Protein AF-0000000077855690 (afdb_homodimer)

Structure (mmCIF, N/CA/C/O backbone):
data_AF-0000000077855690-model_v1
#
loop_
_entity.id
_entity.type
_entity.pdbx_description
1 polymer 'Phenylacrylic acid decarboxylase'
#
loop_
_atom_site.group_PDB
_atom_site.id
_atom_site.type_symbol
_atom_site.label_atom_id
_atom_site.label_alt_id
_atom_site.label_comp_id
_atom_site.label_asym_id
_atom_site.label_entity_id
_atom_site.label_seq_id
_atom_site.pdbx_PDB_ins_code
_atom_site.Cartn_x
_atom_site.Cartn_y
_atom_site.Cartn_z
_atom_site.occupancy
_atom_site.B_iso_or_equiv
_atom_site.auth_seq_id
_atom_site.auth_comp_id
_atom_site.auth_asym_id
_atom_site.auth_atom_id
_atom_site.pdbx_PDB_model_num
ATOM 1 N N . MET A 1 1 ? 40.344 -46.781 9.195 1 15.81 1 MET A N 1
ATOM 2 C CA . MET A 1 1 ? 41.031 -46.906 10.484 1 15.81 1 MET A CA 1
ATOM 3 C C . MET A 1 1 ? 41.438 -45.531 10.992 1 15.81 1 MET A C 1
ATOM 5 O O . MET A 1 1 ? 41.344 -44.531 10.273 1 15.81 1 MET A O 1
ATOM 9 N N . ALA A 1 2 ? 42.75 -45.562 11.578 1 16.11 2 ALA A N 1
ATOM 10 C CA . ALA A 1 2 ? 43.531 -45.125 12.734 1 16.11 2 ALA A CA 1
ATOM 11 C C . ALA A 1 2 ? 44.125 -43.75 12.492 1 16.11 2 ALA A C 1
ATOM 13 O O . ALA A 1 2 ? 44.812 -43.188 13.367 1 16.11 2 ALA A O 1
ATOM 14 N N . ALA A 1 3 ? 44.312 -43.188 11.234 1 15.74 3 ALA A N 1
ATOM 15 C CA . ALA A 1 3 ? 45.688 -42.75 11.039 1 15.74 3 ALA A CA 1
ATOM 16 C C . ALA A 1 3 ? 46.031 -41.594 11.984 1 15.74 3 ALA A C 1
ATOM 18 O O . ALA A 1 3 ? 45.188 -40.75 12.273 1 15.74 3 ALA A O 1
ATOM 19 N N . ASN A 1 4 ? 47.281 -41.406 12.438 1 15.03 4 ASN A N 1
ATOM 20 C CA . ASN A 1 4 ? 48.25 -41 13.469 1 15.03 4 ASN A CA 1
ATOM 21 C C . ASN A 1 4 ? 48.438 -39.469 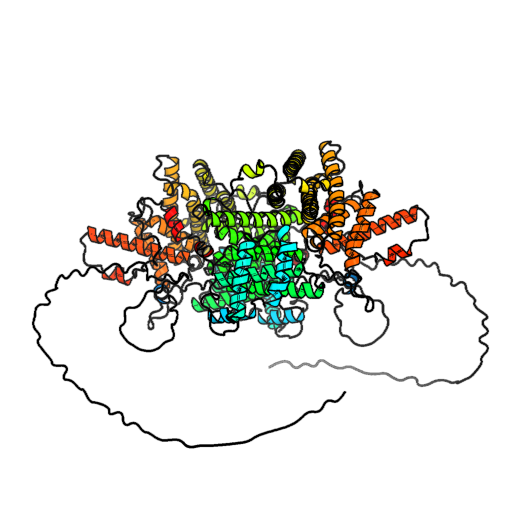13.492 1 15.03 4 ASN A C 1
ATOM 23 O O . ASN A 1 4 ? 48.469 -38.875 14.562 1 15.03 4 ASN A O 1
ATOM 27 N N . ILE A 1 5 ? 49.156 -38.781 12.406 1 15.27 5 ILE A N 1
ATOM 28 C CA . ILE A 1 5 ? 50.469 -38.219 12.656 1 15.27 5 ILE A CA 1
ATOM 29 C C . ILE A 1 5 ? 50.375 -36.969 13.492 1 15.27 5 ILE A C 1
ATOM 31 O O . ILE A 1 5 ? 49.375 -36.25 13.414 1 15.27 5 ILE A O 1
ATOM 35 N N . ASP A 1 6 ? 51.531 -36.219 13.828 1 15.74 6 ASP A N 1
ATOM 36 C CA . ASP A 1 6 ? 52.5 -35.812 14.844 1 15.74 6 ASP A CA 1
ATOM 37 C C . ASP A 1 6 ? 52.406 -34.312 15.133 1 15.74 6 ASP A C 1
ATOM 39 O O . ASP A 1 6 ? 51.875 -33.562 14.32 1 15.74 6 ASP A O 1
ATOM 43 N N . LYS A 1 7 ? 53.5 -33.562 16.031 1 16.14 7 LYS A N 1
ATOM 44 C CA . LYS A 1 7 ? 53.875 -32.906 17.281 1 16.14 7 LYS A CA 1
ATOM 45 C C . LYS A 1 7 ? 54.344 -31.484 17.047 1 16.14 7 LYS A C 1
ATOM 47 O O . LYS A 1 7 ? 54.125 -30.594 17.875 1 16.14 7 LYS A O 1
ATOM 52 N N . GLN A 1 8 ? 55.469 -31.094 16.062 1 14.58 8 GLN A N 1
ATOM 53 C CA . GLN A 1 8 ? 56.719 -30.531 16.516 1 14.58 8 GLN A CA 1
ATOM 54 C C . GLN A 1 8 ? 56.594 -29.031 16.797 1 14.58 8 GLN A C 1
ATOM 56 O O . GLN A 1 8 ? 55.594 -28.406 16.422 1 14.58 8 GLN A O 1
ATOM 61 N N . GLU A 1 9 ? 57.781 -28.016 16.328 1 14.92 9 GLU A N 1
ATOM 62 C CA . GLU A 1 9 ? 58.969 -27.328 16.812 1 14.92 9 GLU A CA 1
ATOM 63 C C . GLU A 1 9 ? 58.719 -25.844 17.016 1 14.92 9 GLU A C 1
ATOM 65 O O . GLU A 1 9 ? 58 -25.219 16.219 1 14.92 9 GLU A O 1
ATOM 70 N N . ILE A 1 10 ? 59.375 -25.078 18.156 1 15.65 10 ILE A N 1
ATOM 71 C CA . ILE A 1 10 ? 59.656 -24.094 19.188 1 15.65 10 ILE A CA 1
ATOM 72 C C . ILE A 1 10 ? 60.344 -22.875 18.578 1 15.65 10 ILE A C 1
ATOM 74 O O . ILE A 1 10 ? 60.062 -21.734 18.953 1 15.65 10 ILE A O 1
ATOM 78 N N . ASP A 1 11 ? 61.562 -23.016 17.906 1 13.97 11 ASP A N 1
ATOM 79 C CA . ASP A 1 11 ? 62.781 -22.391 18.406 1 13.97 11 ASP A CA 1
ATOM 80 C C . ASP A 1 11 ? 62.781 -20.891 18.125 1 13.97 11 ASP A C 1
ATOM 82 O O . ASP A 1 11 ? 63.031 -20.094 19.016 1 13.97 11 ASP A O 1
ATOM 86 N N . ARG A 1 12 ? 63.875 -20.359 17.344 1 14.2 12 ARG A N 1
ATOM 87 C CA . ARG A 1 12 ? 65.125 -19.703 17.641 1 14.2 12 ARG A CA 1
ATOM 88 C C . ARG A 1 12 ? 65 -18.188 17.5 1 14.2 12 ARG A C 1
ATOM 90 O O . ARG A 1 12 ? 64 -17.688 16.969 1 14.2 12 ARG A O 1
ATOM 97 N N . VAL A 1 13 ? 66 -17.438 16.672 1 14.24 13 VAL A N 1
ATOM 98 C CA . VAL A 1 13 ? 67.188 -16.719 16.922 1 14.24 13 VAL A CA 1
ATOM 99 C C . VAL A 1 13 ? 67 -15.211 16.812 1 14.24 13 VAL A C 1
ATOM 101 O O . VAL A 1 13 ? 65.938 -14.773 16.25 1 14.24 13 VAL A O 1
ATOM 104 N N . LEU A 1 14 ? 67.938 -14.328 16.016 1 14.38 14 LEU A N 1
ATOM 105 C CA . LEU A 1 14 ? 69.062 -13.516 16.328 1 14.38 14 LEU A CA 1
ATOM 106 C C . LEU A 1 14 ? 68.75 -12.031 16.219 1 14.38 14 LEU A C 1
ATOM 108 O O . LEU A 1 14 ? 67.688 -11.656 15.703 1 14.38 14 LEU A O 1
ATOM 112 N N . GLN A 1 15 ? 69.562 -11.086 15.406 1 14.38 15 GLN A N 1
ATOM 113 C CA . GLN A 1 15 ? 70.688 -10.188 15.734 1 14.38 15 GLN A CA 1
ATOM 114 C C . GLN A 1 15 ? 70.25 -8.727 15.711 1 14.38 15 GLN A C 1
ATOM 116 O O . GLN A 1 15 ? 69.188 -8.406 15.18 1 14.38 15 GLN A O 1
ATOM 121 N N . SER A 1 16 ? 71.25 -7.684 15.406 1 13.99 16 SER A N 1
ATOM 122 C CA . SER A 1 16 ? 72.062 -6.59 15.969 1 13.99 16 SER A CA 1
ATOM 123 C C . SER A 1 16 ? 71.5 -5.238 15.484 1 13.99 16 SER A C 1
ATOM 125 O O . SER A 1 16 ? 71.562 -4.254 16.234 1 13.99 16 SER A O 1
ATOM 127 N N . ARG A 1 17 ? 71.312 -5.027 14.133 1 14.75 17 ARG A N 1
ATOM 128 C CA . ARG A 1 17 ? 72.188 -3.965 13.656 1 14.75 17 ARG A CA 1
ATOM 129 C C . ARG A 1 17 ? 71.688 -2.607 14.188 1 14.75 17 ARG A C 1
ATOM 131 O O . ARG A 1 17 ? 70.562 -2.432 14.57 1 14.75 17 ARG A O 1
ATOM 138 N N . ARG A 1 18 ? 72.312 -1.497 13.609 1 15.12 18 ARG A N 1
ATOM 139 C CA . ARG A 1 18 ? 73.125 -0.338 13.969 1 15.12 18 ARG A CA 1
ATOM 140 C C . ARG A 1 18 ? 72.25 0.898 14.172 1 15.12 18 ARG A C 1
ATOM 142 O O . ARG A 1 18 ? 71.188 0.987 13.625 1 15.12 18 ARG A O 1
ATOM 149 N N . PRO A 1 19 ? 72.875 2.045 14.773 1 15.62 19 PRO A N 1
ATOM 150 C CA . PRO A 1 19 ? 72.625 3.158 15.703 1 15.62 19 PRO A CA 1
ATOM 151 C C . PRO A 1 19 ? 72.062 4.387 15.016 1 15.62 19 PRO A C 1
ATOM 153 O O . PRO A 1 19 ? 71.188 5.07 15.602 1 15.62 19 PRO A O 1
ATOM 156 N N . VAL A 1 20 ? 72.312 4.641 13.625 1 15.85 20 VAL A N 1
ATOM 157 C CA . VAL A 1 20 ? 72.938 5.926 13.453 1 15.85 20 VAL A CA 1
ATOM 158 C C . VAL A 1 20 ? 71.938 7.059 13.562 1 15.85 20 VAL A C 1
ATOM 160 O O . VAL A 1 20 ? 70.875 6.973 13 1 15.85 20 VAL A O 1
ATOM 163 N N . VAL A 1 21 ? 72.125 8.094 14.477 1 15.84 21 VAL A N 1
ATOM 164 C CA . VAL A 1 21 ? 71.625 9.234 15.227 1 15.84 21 VAL A CA 1
ATOM 165 C C . VAL A 1 21 ? 71.5 10.445 14.312 1 15.84 21 VAL A C 1
ATOM 167 O O . VAL A 1 21 ? 71.938 11.531 14.641 1 15.84 21 VAL A O 1
ATOM 170 N N . ALA A 1 22 ? 71.188 10.211 12.984 1 15.3 22 ALA A N 1
ATOM 171 C CA . ALA A 1 22 ? 71.625 11.359 12.219 1 15.3 22 ALA A CA 1
ATOM 172 C C . ALA A 1 22 ? 71.062 12.656 12.742 1 15.3 22 ALA A C 1
ATOM 174 O O . ALA A 1 22 ? 69.875 12.672 13.172 1 15.3 22 ALA A O 1
ATOM 175 N N . GLU A 1 23 ? 71.812 13.742 12.984 1 15.73 23 GLU A N 1
ATOM 176 C CA . GLU A 1 23 ? 72.062 15.031 13.633 1 15.73 23 GLU A CA 1
ATOM 177 C C . GLU A 1 23 ? 71.25 16.141 12.961 1 15.73 23 GLU A C 1
ATOM 179 O O . GLU A 1 23 ? 71.312 17.297 13.367 1 15.73 23 GLU A O 1
ATOM 184 N N . THR A 1 24 ? 70.25 15.766 12.031 1 15.91 24 THR A N 1
ATOM 185 C CA . THR A 1 24 ? 70.188 16.859 11.062 1 15.91 24 THR A CA 1
ATOM 186 C C . THR A 1 24 ? 69.688 18.141 11.75 1 15.91 24 THR A C 1
ATOM 188 O O . THR A 1 24 ? 68.75 18.141 12.539 1 15.91 24 THR A O 1
ATOM 191 N N . THR A 1 25 ? 70.562 19.109 11.711 1 15.95 25 THR A N 1
ATOM 192 C CA . THR A 1 25 ? 70.875 20.438 12.25 1 15.95 25 THR A CA 1
ATOM 193 C C . THR A 1 25 ? 69.75 21.422 11.93 1 15.95 25 THR A C 1
ATOM 195 O O . THR A 1 25 ? 69.125 21.312 10.875 1 15.95 25 THR A O 1
ATOM 198 N N . PRO A 1 26 ? 69.312 22.234 12.961 1 16.41 26 PRO A N 1
ATOM 199 C CA . PRO A 1 26 ? 68.188 23.109 13.328 1 16.41 26 PRO A CA 1
ATOM 200 C C . PRO A 1 26 ? 68.188 24.422 12.531 1 16.41 26 PRO A C 1
ATOM 202 O O . PRO A 1 26 ? 67.438 25.344 12.867 1 16.41 26 PRO A O 1
ATOM 205 N N . LYS A 1 27 ? 68.688 24.328 11.219 1 15.96 27 LYS A N 1
ATOM 206 C CA . LYS A 1 27 ? 69.188 25.641 10.812 1 15.96 27 LYS A CA 1
ATOM 207 C C . LYS A 1 27 ? 68.125 26.703 11.039 1 15.96 27 LYS A C 1
ATOM 209 O O . LYS A 1 27 ? 66.938 26.453 10.875 1 15.96 27 LYS A O 1
ATOM 214 N N . SER A 1 28 ? 68.5 27.984 11.5 1 15.63 28 SER A N 1
ATOM 215 C CA . SER A 1 28 ? 68.188 29.219 12.227 1 15.63 28 SER A CA 1
ATOM 216 C C . SER A 1 28 ? 67.438 30.188 11.344 1 15.63 28 SER A C 1
ATOM 218 O O . SER A 1 28 ? 67 31.25 11.82 1 15.63 28 SER A O 1
ATOM 220 N N . VAL A 1 29 ? 67.062 29.906 10.023 1 16.48 29 VAL A N 1
ATOM 221 C CA . VAL A 1 29 ? 67.188 31.125 9.219 1 16.48 29 VAL A CA 1
ATOM 222 C C . VAL A 1 29 ? 66.125 32.125 9.602 1 16.48 29 VAL A C 1
ATOM 224 O O . VAL A 1 29 ? 64.938 31.828 9.43 1 16.48 29 VAL A O 1
ATOM 227 N N . PHE A 1 30 ? 66.375 33.062 10.609 1 16.38 30 PHE A N 1
ATOM 228 C CA . PHE A 1 30 ? 65.562 34.094 11.297 1 16.38 30 PHE A CA 1
ATOM 229 C C . PHE A 1 30 ? 65.188 35.188 10.336 1 16.38 30 PHE A C 1
ATOM 231 O O . PHE A 1 30 ? 64.625 36.219 10.758 1 16.38 30 PHE A O 1
ATOM 238 N N . THR A 1 31 ? 65.375 35 8.977 1 16.14 31 THR A N 1
ATOM 239 C CA . THR A 1 31 ? 65.562 36.281 8.336 1 16.14 31 THR A CA 1
ATOM 240 C C . THR A 1 31 ? 64.438 37.25 8.672 1 16.14 31 THR A C 1
ATOM 242 O O . THR A 1 31 ? 63.312 36.844 8.883 1 16.14 31 THR A O 1
ATOM 245 N N . THR A 1 32 ? 64.875 38.531 8.852 1 16.31 32 THR A N 1
ATOM 246 C CA . THR A 1 32 ? 64.625 39.875 9.297 1 16.31 32 THR A CA 1
ATOM 247 C C . THR A 1 32 ? 63.469 40.5 8.5 1 16.31 32 THR A C 1
ATOM 249 O O . THR A 1 32 ? 63.531 40.531 7.266 1 16.31 32 THR A O 1
ATOM 252 N N . LEU A 1 33 ? 62.219 40.469 9.023 1 17 33 LEU A N 1
ATOM 253 C CA . LEU A 1 33 ? 60.875 40.875 8.609 1 17 33 LEU A CA 1
ATOM 254 C C . LEU A 1 33 ? 60.844 42.406 8.406 1 17 33 LEU A C 1
ATOM 256 O O . LEU A 1 33 ? 60.75 43.156 9.375 1 17 33 LEU A O 1
ATOM 260 N N . ASN A 1 34 ? 61.906 42.875 7.602 1 16.09 34 ASN A N 1
ATOM 261 C CA . ASN A 1 34 ? 62.062 44.312 7.582 1 16.09 34 ASN A CA 1
ATOM 262 C C . ASN A 1 34 ? 60.75 45.031 7.371 1 16.09 34 ASN A C 1
ATOM 264 O O . ASN A 1 34 ? 59.812 44.469 6.766 1 16.09 34 ASN A O 1
ATOM 268 N N . ASN A 1 35 ? 60.594 46.281 8.039 1 16.72 35 ASN A N 1
ATOM 269 C CA . ASN A 1 35 ? 59.656 47.25 8.562 1 16.72 35 ASN A CA 1
ATOM 270 C C . ASN A 1 35 ? 59 48.031 7.438 1 16.72 35 ASN A C 1
ATOM 272 O O . ASN A 1 35 ? 58.406 49.094 7.684 1 16.72 35 ASN A O 1
ATOM 276 N N . ARG A 1 36 ? 59.562 47.812 6.184 1 16.97 36 ARG A N 1
ATOM 277 C CA . ARG A 1 36 ? 59.5 49 5.312 1 16.97 36 ARG A CA 1
ATOM 278 C C . ARG A 1 36 ? 58.125 49.656 5.387 1 16.97 36 ARG A C 1
ATOM 280 O O . ARG A 1 36 ? 57.125 49 5.766 1 16.97 36 ARG A O 1
ATOM 287 N N . ASP A 1 37 ? 57.938 50.75 4.461 1 18.52 37 ASP A N 1
ATOM 288 C CA . ASP A 1 37 ? 57.469 52.125 4.258 1 18.52 37 ASP A CA 1
ATOM 289 C C . ASP A 1 37 ? 55.938 52.156 4.098 1 18.52 37 ASP A C 1
ATOM 291 O O . ASP A 1 37 ? 55.344 51.219 3.582 1 18.52 37 ASP A O 1
ATOM 295 N N . LEU A 1 38 ? 55.281 53.125 4.781 1 18.41 38 LEU A N 1
ATOM 296 C CA . LEU A 1 38 ? 54.031 53.625 5.328 1 18.41 38 LEU A CA 1
ATOM 297 C C . LEU A 1 38 ? 53 53.875 4.219 1 18.41 38 LEU A C 1
ATOM 299 O O . LEU A 1 38 ? 51.812 53.75 4.434 1 18.41 38 LEU A O 1
ATOM 303 N N . GLY A 1 39 ? 53.562 54.688 3.254 1 16.83 39 GLY A N 1
ATOM 304 C CA . GLY A 1 39 ? 52.812 55.875 2.803 1 16.83 39 GLY A CA 1
ATOM 305 C C . GLY A 1 39 ? 51.562 55.5 2.016 1 16.83 39 GLY A C 1
ATOM 306 O O . GLY A 1 39 ? 50.5 56.125 2.221 1 16.83 39 GLY A O 1
ATOM 307 N N . GLU A 1 40 ? 51.844 55.062 0.798 1 18.22 40 GLU A N 1
ATOM 308 C CA . GLU A 1 40 ? 51.188 55.531 -0.417 1 18.22 40 GLU A CA 1
ATOM 309 C C . GLU A 1 40 ? 49.75 55.031 -0.469 1 18.22 40 GLU A C 1
ATOM 311 O O . GLU A 1 40 ? 49.406 54.031 0.131 1 18.22 40 GLU A O 1
ATOM 316 N N . GLY A 1 41 ? 48.906 55.938 -1.102 1 18.27 41 GLY A N 1
ATOM 317 C CA . GLY A 1 41 ? 47.469 56.188 -1.262 1 18.27 41 GLY A CA 1
ATOM 318 C C . GLY A 1 41 ? 46.719 55 -1.802 1 18.27 41 GLY A C 1
ATOM 319 O O . GLY A 1 41 ? 47.25 54.219 -2.58 1 18.27 41 GLY A O 1
ATOM 320 N N . LEU A 1 42 ? 46 54.344 -1.008 1 17.88 42 LEU A N 1
ATOM 321 C CA . LEU A 1 42 ? 45.344 53.062 -1.304 1 17.88 42 LEU A CA 1
ATOM 322 C C . LEU A 1 42 ? 44.656 53.125 -2.658 1 17.88 42 LEU A C 1
ATOM 324 O O . LEU A 1 42 ? 43.625 53.75 -2.799 1 17.88 42 LEU A O 1
ATOM 328 N N . ILE A 1 43 ? 45.5 53.625 -3.641 1 18.05 43 ILE A N 1
ATOM 329 C CA . ILE A 1 43 ? 44.844 53.719 -4.938 1 18.05 43 ILE A CA 1
ATOM 330 C C . ILE A 1 43 ? 44 52.469 -5.168 1 18.05 43 ILE A C 1
ATOM 332 O O . ILE A 1 43 ? 44.531 51.344 -5.137 1 18.05 43 ILE A O 1
ATOM 336 N N . ILE A 1 44 ? 42.75 52.625 -4.781 1 20.06 44 ILE A N 1
ATOM 337 C CA . ILE A 1 44 ? 41.719 51.625 -4.961 1 20.06 44 ILE A CA 1
ATOM 338 C C . ILE A 1 44 ? 41.812 51 -6.359 1 20.06 44 ILE A C 1
ATOM 340 O O . ILE A 1 44 ? 41.5 51.656 -7.352 1 20.06 44 ILE A O 1
ATOM 344 N N . GLY A 1 45 ? 43.062 50.75 -6.785 1 17.09 45 GLY A N 1
ATOM 345 C CA . GLY A 1 45 ? 43.25 50.25 -8.141 1 17.09 45 GLY A CA 1
ATOM 346 C C . GLY A 1 45 ? 42.156 49.312 -8.594 1 17.09 45 GLY A C 1
ATOM 347 O O . GLY A 1 45 ? 41.719 48.438 -7.836 1 17.09 45 GLY A O 1
ATOM 348 N N . ARG A 1 46 ? 41.344 49.688 -9.664 1 21.59 46 ARG A N 1
ATOM 349 C CA . ARG A 1 46 ? 40.219 49.344 -10.5 1 21.59 46 ARG A CA 1
ATOM 350 C C . ARG A 1 46 ? 40.344 47.938 -11.062 1 21.59 46 ARG A C 1
ATOM 352 O O . ARG A 1 46 ? 39.625 47.562 -11.992 1 21.59 46 ARG A O 1
ATOM 359 N N . ASP A 1 47 ? 41.5 47.344 -10.961 1 18.91 47 ASP A N 1
ATOM 360 C CA . ASP A 1 47 ? 41.688 46.156 -11.797 1 18.91 47 ASP A CA 1
ATOM 361 C C . ASP A 1 47 ? 40.594 45.125 -11.547 1 18.91 47 ASP A C 1
ATOM 363 O O . ASP A 1 47 ? 40.438 44.625 -10.43 1 18.91 47 ASP A O 1
ATOM 367 N N . SER A 1 48 ? 39.5 45.219 -12.32 1 20.44 48 SER A N 1
ATOM 368 C CA . SER A 1 48 ? 38.25 44.531 -12.562 1 20.44 48 SER A CA 1
ATOM 369 C C . SER A 1 48 ? 38.438 43.031 -12.688 1 20.44 48 SER A C 1
ATOM 371 O O . SER A 1 48 ? 38.656 42.5 -13.789 1 20.44 48 SER A O 1
ATOM 373 N N . GLN A 1 49 ? 39.406 42.469 -12.164 1 19.89 49 GLN A N 1
ATOM 374 C CA . GLN A 1 49 ? 39.625 41.062 -12.484 1 19.89 49 GLN A CA 1
ATOM 375 C C . GLN A 1 49 ? 38.312 40.281 -12.406 1 19.89 49 GLN A C 1
ATOM 377 O O . GLN A 1 49 ? 37.656 40.25 -11.367 1 19.89 49 GLN A O 1
ATOM 382 N N . LEU A 1 50 ? 37.781 40.094 -13.555 1 20.94 50 LEU A N 1
ATOM 383 C CA . LEU A 1 50 ? 36.625 39.344 -14.062 1 20.94 50 LEU A CA 1
ATOM 384 C C . LEU A 1 50 ? 36.594 37.938 -13.445 1 20.94 50 LEU A C 1
ATOM 386 O O . LEU A 1 50 ? 37.562 37.188 -13.547 1 20.94 50 LEU A O 1
ATOM 390 N N . LEU A 1 51 ? 36.125 37.844 -12.297 1 22.17 51 LEU A N 1
ATOM 391 C CA . LEU A 1 51 ? 35.906 36.531 -11.711 1 22.17 51 LEU A CA 1
ATOM 392 C C . LEU A 1 51 ? 35.531 35.5 -12.781 1 22.17 51 LEU A C 1
ATOM 394 O O . LEU A 1 51 ? 34.531 35.656 -13.469 1 22.17 51 LEU A O 1
ATOM 398 N N . THR A 1 52 ? 36.531 35.062 -13.477 1 23.12 52 THR A N 1
ATOM 399 C CA . THR A 1 52 ? 36.375 34 -14.469 1 23.12 52 THR A CA 1
ATOM 400 C C . THR A 1 52 ? 35.406 32.938 -13.961 1 23.12 52 THR A C 1
ATOM 402 O O . THR A 1 52 ? 35.5 32.5 -12.812 1 23.12 52 THR A O 1
ATOM 405 N N . PRO A 1 53 ? 34.25 32.844 -14.594 1 23.58 53 PRO A N 1
ATOM 406 C CA . PRO A 1 53 ? 33.219 31.844 -14.305 1 23.58 53 PRO A CA 1
ATOM 407 C C . PRO A 1 53 ? 33.781 30.438 -14.141 1 23.58 53 PRO A C 1
ATOM 409 O O . PRO A 1 53 ? 34.625 30.016 -14.945 1 23.58 53 PRO A O 1
ATOM 412 N N . ILE A 1 54 ? 34.062 30.016 -13.023 1 26.64 54 ILE A N 1
ATOM 413 C CA . ILE A 1 54 ? 34.594 28.672 -12.805 1 26.64 54 ILE A CA 1
ATOM 414 C C . ILE A 1 54 ? 33.906 27.703 -13.766 1 26.64 54 ILE A C 1
ATOM 416 O O . ILE A 1 54 ? 32.688 27.688 -13.883 1 26.64 54 ILE A O 1
ATOM 420 N N . PRO A 1 55 ? 34.625 27.234 -14.727 1 24.84 55 PRO A N 1
ATOM 421 C CA . PRO A 1 55 ? 34.031 26.297 -15.68 1 24.84 55 PRO A CA 1
ATOM 422 C C . PRO A 1 55 ? 33.188 25.219 -14.992 1 24.84 55 PRO A C 1
ATOM 424 O O . PRO A 1 55 ? 33.438 24.875 -13.836 1 24.84 55 PRO A O 1
ATOM 427 N N . PRO A 1 56 ? 31.891 24.906 -15.492 1 25.56 56 PRO A N 1
ATOM 428 C CA . PRO A 1 56 ? 30.844 23.984 -15.039 1 25.56 56 PRO A CA 1
ATOM 429 C C . PRO A 1 56 ? 31.375 22.609 -14.695 1 25.56 56 PRO A C 1
ATOM 431 O O . PRO A 1 56 ? 30.625 21.734 -14.273 1 25.56 56 PRO A O 1
ATOM 434 N N . GLU A 1 57 ? 32.562 22.297 -15.117 1 26.19 57 GLU A N 1
ATOM 435 C CA . GLU A 1 57 ? 33.094 20.938 -15.047 1 26.19 57 GLU A CA 1
ATOM 436 C C . GLU A 1 57 ? 33.281 20.5 -13.594 1 26.19 57 GLU A C 1
ATOM 438 O O . GLU A 1 57 ? 33.312 19.297 -13.312 1 26.19 57 GLU A O 1
ATOM 443 N N . ASP A 1 58 ? 33.875 21.359 -12.875 1 27.02 58 ASP A N 1
ATOM 444 C CA . ASP A 1 58 ? 34.406 20.828 -11.625 1 27.02 58 ASP A CA 1
ATOM 445 C C . ASP A 1 58 ? 33.312 20.703 -10.562 1 27.02 58 ASP A C 1
ATOM 447 O O . ASP A 1 58 ? 33.594 20.594 -9.367 1 27.02 58 ASP A O 1
ATOM 451 N N . LEU A 1 59 ? 32.281 21.375 -10.812 1 25.97 59 LEU A N 1
ATOM 452 C CA . LEU A 1 59 ? 31.172 21.156 -9.875 1 25.97 59 LEU A CA 1
ATOM 453 C C . LEU A 1 59 ? 30.75 19.703 -9.859 1 25.97 59 LEU A C 1
ATOM 455 O O . LEU A 1 59 ? 30.141 19.203 -10.82 1 25.97 59 LEU A O 1
ATOM 459 N N . HIS A 1 60 ? 31.734 18.984 -9.375 1 24.19 60 HIS A N 1
ATOM 460 C CA . HIS A 1 60 ? 31.297 17.594 -9.297 1 24.19 60 HIS A CA 1
ATOM 461 C C . HIS A 1 60 ? 30.062 17.453 -8.398 1 24.19 60 HIS A C 1
ATOM 463 O O . HIS A 1 60 ? 30.109 17.844 -7.23 1 24.19 60 HIS A O 1
ATOM 469 N N . LEU A 1 61 ? 29.062 17.781 -8.945 1 26.14 61 LEU A N 1
ATOM 470 C CA . LEU A 1 61 ? 27.781 17.406 -8.375 1 26.14 61 LEU A CA 1
ATOM 471 C C . LEU A 1 61 ? 27.797 15.969 -7.879 1 26.14 61 LEU A C 1
ATOM 473 O O . LEU A 1 61 ? 28 15.039 -8.664 1 26.14 61 LEU A O 1
ATOM 477 N N . THR A 1 62 ? 28.594 15.875 -6.812 1 25.62 62 THR A N 1
ATOM 478 C CA . THR A 1 62 ? 28.359 14.477 -6.457 1 25.62 62 THR A CA 1
ATOM 479 C C . THR A 1 62 ? 26.859 14.172 -6.457 1 25.62 62 THR A C 1
ATOM 481 O O . THR A 1 62 ? 26.047 15.07 -6.281 1 25.62 62 THR A O 1
ATOM 484 N N . ASP A 1 63 ? 26.641 13.125 -7.055 1 27.22 63 ASP A N 1
ATOM 485 C CA . ASP A 1 63 ? 25.312 12.633 -7.434 1 27.22 63 ASP A CA 1
ATOM 486 C C . ASP A 1 63 ? 24.312 12.852 -6.305 1 27.22 63 ASP A C 1
ATOM 488 O O . ASP A 1 63 ? 23.094 12.773 -6.527 1 27.22 63 ASP A O 1
ATOM 492 N N . GLY A 1 64 ? 24.875 12.562 -5.039 1 28.45 64 GLY A N 1
ATOM 493 C CA . GLY A 1 64 ? 23.844 12.68 -4.027 1 28.45 64 GLY A CA 1
ATOM 494 C C . GLY A 1 64 ? 23.594 14.117 -3.586 1 28.45 64 GLY A C 1
ATOM 495 O O . GLY A 1 64 ? 24.422 14.992 -3.842 1 28.45 64 GLY A O 1
ATOM 496 N N . GLY A 1 65 ? 22.516 14.648 -3.469 1 27.86 65 GLY A N 1
ATOM 497 C CA . GLY A 1 65 ? 22.016 16 -3.289 1 27.86 65 GLY A CA 1
ATOM 498 C C . GLY A 1 65 ? 22.844 16.812 -2.309 1 27.86 65 GLY A C 1
ATOM 499 O O . GLY A 1 65 ? 22.359 17.828 -1.796 1 27.86 65 GLY A O 1
ATOM 500 N N . VAL A 1 66 ? 23.875 16.234 -1.716 1 27.23 66 VAL A N 1
ATOM 501 C CA . VAL A 1 66 ? 24.578 17.094 -0.767 1 27.23 66 VAL A CA 1
ATOM 502 C C . VAL A 1 66 ? 25.5 18.047 -1.521 1 27.23 66 VAL A C 1
ATOM 504 O O . VAL A 1 66 ? 26.297 17.625 -2.361 1 27.23 66 VAL A O 1
ATOM 507 N N . ILE A 1 67 ? 25.125 19.172 -1.761 1 27.92 67 ILE A N 1
ATOM 508 C CA . ILE A 1 67 ? 25.953 20.234 -2.316 1 27.92 67 ILE A CA 1
ATOM 509 C C . ILE A 1 67 ? 27.125 20.516 -1.372 1 27.92 67 ILE A C 1
ATOM 511 O O . ILE A 1 67 ? 26.906 20.797 -0.189 1 27.92 67 ILE A O 1
ATOM 515 N N . TYR A 1 68 ? 28.406 19.984 -1.693 1 25.8 68 TYR A N 1
ATOM 516 C CA . TYR A 1 68 ? 29.641 20.328 -0.991 1 25.8 68 TYR A CA 1
ATOM 517 C C . TYR A 1 68 ? 30.156 21.703 -1.424 1 25.8 68 TYR A C 1
ATOM 519 O O . TYR A 1 68 ? 30.344 21.938 -2.615 1 25.8 68 TYR A O 1
ATOM 527 N N . LEU A 1 69 ? 29.891 22.766 -0.739 1 26.09 69 LEU A N 1
ATOM 528 C CA . LEU A 1 69 ? 30.547 24.031 -1.045 1 26.09 69 LEU A CA 1
ATOM 529 C C . LEU A 1 69 ? 31.984 24.047 -0.549 1 26.09 69 LEU A C 1
ATOM 531 O O . LEU A 1 69 ? 32.25 23.703 0.606 1 26.09 69 LEU A O 1
ATOM 535 N N . PRO A 1 70 ? 33.094 24.125 -1.424 1 25.45 70 PRO A N 1
ATOM 536 C CA . PRO A 1 70 ? 34.531 24.234 -1.103 1 25.45 70 PRO A CA 1
ATOM 537 C C . PRO A 1 70 ? 34.875 25.484 -0.3 1 25.45 70 PRO A C 1
ATOM 539 O O . PRO A 1 70 ? 34.438 26.578 -0.666 1 25.45 70 PRO A O 1
ATOM 542 N N . SER A 1 71 ? 35.188 25.438 1.079 1 24.52 71 SER A N 1
ATOM 543 C CA . SER A 1 71 ? 35.812 26.516 1.826 1 24.52 71 SER A CA 1
ATOM 544 C C . SER A 1 71 ? 37.188 26.875 1.218 1 24.52 71 SER A C 1
ATOM 546 O O . SER A 1 71 ? 37.938 26 0.822 1 24.52 71 SER A O 1
ATOM 548 N N . GLN A 1 72 ? 37.562 28.047 0.851 1 24.97 72 GLN A N 1
ATOM 549 C CA . GLN A 1 72 ? 38.875 28.625 0.452 1 24.97 72 GLN A CA 1
ATOM 550 C C . GLN A 1 72 ? 39.875 28.531 1.591 1 24.97 72 GLN A C 1
ATOM 552 O O . GLN A 1 72 ? 40.906 29.203 1.558 1 24.97 72 GLN A O 1
ATOM 557 N N . ALA A 1 73 ? 39.875 28.141 2.877 1 23.69 73 ALA A N 1
ATOM 558 C CA . ALA A 1 73 ? 41.094 28.422 3.637 1 23.69 73 ALA A CA 1
ATOM 559 C C . ALA A 1 73 ? 42.312 27.766 2.986 1 23.69 73 ALA A C 1
ATOM 561 O O . ALA A 1 73 ? 42.188 26.75 2.283 1 23.69 73 ALA A O 1
ATOM 562 N N . ASN A 1 74 ? 43.719 28.266 3.133 1 23.28 74 ASN A N 1
ATOM 563 C CA . ASN A 1 74 ? 45.125 28.047 2.822 1 23.28 74 ASN A CA 1
ATOM 564 C C . ASN A 1 74 ? 45.562 26.609 3.137 1 23.28 74 ASN A C 1
ATOM 566 O O . ASN A 1 74 ? 46.281 25.984 2.365 1 23.28 74 ASN A O 1
ATOM 570 N N . HIS A 1 75 ? 45.969 26.281 4.508 1 21.92 75 HIS A N 1
ATOM 571 C CA . HIS A 1 75 ? 47.125 25.438 4.836 1 21.92 75 HIS A CA 1
ATOM 572 C C . HIS A 1 75 ? 46.969 24.047 4.246 1 21.92 75 HIS A C 1
ATOM 574 O O . HIS A 1 75 ? 45.844 23.625 3.92 1 21.92 75 HIS A O 1
ATOM 580 N N . ARG A 1 76 ? 48.062 22.953 4.641 1 24.28 76 ARG A N 1
ATOM 581 C CA . ARG A 1 76 ? 48.906 21.797 4.352 1 24.28 76 ARG A CA 1
ATOM 582 C C . ARG A 1 76 ? 48.094 20.5 4.465 1 24.28 76 ARG A C 1
ATOM 584 O O . ARG A 1 76 ? 48.156 19.656 3.566 1 24.28 76 ARG A O 1
ATOM 591 N N . GLN A 1 77 ? 48.5 19.625 5.66 1 21.02 77 GLN A N 1
ATOM 592 C CA . GLN A 1 77 ? 48.844 18.203 5.668 1 21.02 77 GLN A CA 1
ATOM 593 C C . GLN A 1 77 ? 47.625 17.344 5.324 1 21.02 77 GLN A C 1
ATOM 595 O O . GLN A 1 77 ? 47.688 16.484 4.457 1 21.02 77 GLN A O 1
ATOM 600 N N . THR A 1 78 ? 46.969 16.609 6.441 1 22.14 78 THR A N 1
ATOM 601 C CA . THR A 1 78 ? 46.625 15.195 6.59 1 22.14 78 THR A CA 1
ATOM 602 C C . THR A 1 78 ? 45.344 14.875 5.797 1 22.14 78 THR A C 1
ATOM 604 O O . THR A 1 78 ? 44.562 15.773 5.5 1 22.14 78 THR A O 1
ATOM 607 N N . GLY A 1 79 ? 45 13.492 5.488 1 22.41 79 GLY A N 1
ATOM 608 C CA . GLY A 1 79 ? 44.438 12.523 4.551 1 22.41 79 GLY A CA 1
ATOM 609 C C . GLY A 1 79 ? 42.938 12.617 4.422 1 22.41 79 GLY A C 1
ATOM 610 O O . GLY A 1 79 ? 42.406 12.484 3.324 1 22.41 79 GLY A O 1
ATOM 611 N N . LEU A 1 80 ? 42.219 12.227 5.543 1 22.94 80 LEU A N 1
ATOM 612 C CA . LEU A 1 80 ? 41 11.398 5.527 1 22.94 80 LEU A CA 1
ATOM 613 C C . LEU A 1 80 ? 39.812 12.195 5.031 1 22.94 80 LEU A C 1
ATOM 615 O O . LEU A 1 80 ? 39.5 13.266 5.562 1 22.94 80 LEU A O 1
ATOM 619 N N . GLY A 1 81 ? 39.531 12.141 3.834 1 25.3 81 GLY A N 1
ATOM 620 C CA . GLY A 1 81 ? 38.531 12.75 2.973 1 25.3 81 GLY A CA 1
ATOM 621 C C . GLY A 1 81 ? 37.125 12.734 3.568 1 25.3 81 GLY A C 1
ATOM 622 O O . GLY A 1 81 ? 36.375 11.797 3.35 1 25.3 81 GLY A O 1
ATOM 623 N N . ALA A 1 82 ? 36.938 13.297 4.789 1 23.61 82 ALA A N 1
ATOM 624 C CA . ALA A 1 82 ? 35.719 13.375 5.566 1 23.61 82 ALA A CA 1
ATOM 625 C C . ALA A 1 82 ? 34.625 14.086 4.781 1 23.61 82 ALA A C 1
ATOM 627 O O . ALA A 1 82 ? 34.781 15.227 4.352 1 23.61 82 ALA A O 1
ATOM 628 N N . ARG A 1 83 ? 33.844 13.359 4.078 1 27.81 83 ARG A N 1
ATOM 629 C CA . ARG A 1 83 ? 32.594 13.664 3.391 1 27.81 83 ARG A CA 1
ATOM 630 C C . ARG A 1 83 ? 31.75 14.664 4.184 1 27.81 83 ARG A C 1
ATOM 632 O O . ARG A 1 83 ? 31.328 14.375 5.309 1 27.81 83 ARG A O 1
ATOM 639 N N . THR A 1 84 ? 32.125 15.852 4.086 1 24.45 84 THR A N 1
ATOM 640 C CA . THR A 1 84 ? 31.531 16.969 4.809 1 24.45 84 THR A CA 1
ATOM 641 C C . THR A 1 84 ? 30.031 17.047 4.539 1 24.45 84 THR A C 1
ATOM 643 O O . THR A 1 84 ? 29.609 17.156 3.389 1 24.45 84 THR A O 1
ATOM 646 N N . TYR A 1 85 ? 29.203 16.406 5.297 1 27.5 85 TYR A N 1
ATOM 647 C CA . TYR A 1 85 ? 27.766 16.516 5.566 1 27.5 85 TYR A CA 1
ATOM 648 C C . TYR A 1 85 ? 27.312 17.969 5.477 1 27.5 85 TYR A C 1
ATOM 650 O O . TYR A 1 85 ? 28.031 18.875 5.891 1 27.5 85 TYR A O 1
ATOM 658 N N . ILE A 1 86 ? 26.734 18.438 4.41 1 29.12 86 ILE A N 1
ATOM 659 C CA . ILE A 1 86 ? 26.141 19.766 4.414 1 29.12 86 ILE A CA 1
ATOM 660 C C . ILE A 1 86 ? 25.594 20.078 5.801 1 29.12 86 ILE A C 1
ATOM 662 O O . ILE A 1 86 ? 24.484 19.672 6.145 1 29.12 86 ILE A O 1
ATOM 666 N N . PRO A 1 87 ? 26.281 20.109 6.785 1 32.59 87 PRO A N 1
ATOM 667 C CA . PRO A 1 87 ? 26.094 20.609 8.148 1 32.59 87 PRO A CA 1
ATOM 668 C C . PRO A 1 87 ? 25.625 22.047 8.195 1 32.59 87 PRO A C 1
ATOM 670 O O . PRO A 1 87 ? 24.953 22.469 9.141 1 32.59 87 PRO A O 1
ATOM 673 N N . GLU A 1 88 ? 26.078 22.906 7.305 1 31.91 88 GLU A N 1
ATOM 674 C CA . GLU A 1 88 ? 26.219 24.328 7.57 1 31.91 88 GLU A CA 1
ATOM 675 C C . GLU A 1 88 ? 24.906 25.078 7.352 1 31.91 88 GLU A C 1
ATOM 677 O O . GLU A 1 88 ? 24.547 25.953 8.133 1 31.91 88 GLU A O 1
ATOM 682 N N . VAL A 1 89 ? 24.375 25.094 6.117 1 34.06 89 VAL A N 1
ATOM 683 C CA . VAL A 1 89 ? 23.188 25.922 5.914 1 34.06 89 VAL A CA 1
ATOM 684 C C . VAL A 1 89 ? 22.078 25.484 6.871 1 34.06 89 VAL A C 1
ATOM 686 O O . VAL A 1 89 ? 21.344 26.312 7.406 1 34.06 89 VAL A O 1
ATOM 689 N N . ARG A 1 90 ? 21.875 24.234 7.145 1 39.38 90 ARG A N 1
ATOM 690 C CA . ARG A 1 90 ? 20.953 23.469 7.98 1 39.38 90 ARG A CA 1
ATOM 691 C C . ARG A 1 90 ? 21.125 23.828 9.453 1 39.38 90 ARG A C 1
ATOM 693 O O . ARG A 1 90 ? 20.156 23.875 10.203 1 39.38 90 ARG A O 1
ATOM 700 N N . SER A 1 91 ? 22.328 23.906 9.789 1 37.03 91 SER A N 1
ATOM 701 C CA . SER A 1 91 ? 22.781 24.469 11.062 1 37.03 91 SER A CA 1
ATOM 702 C C . SER A 1 91 ? 22.375 25.922 11.203 1 37.03 91 SER A C 1
ATOM 704 O O . SER A 1 91 ? 22.031 26.375 12.297 1 37.03 91 SER A O 1
ATOM 706 N N . VAL A 1 92 ? 22.484 26.5 10.086 1 35 92 VAL A N 1
ATOM 707 C CA . VAL A 1 92 ? 22.219 27.938 10.188 1 35 92 VAL A CA 1
ATOM 708 C C . VAL A 1 92 ? 20.719 28.156 10.414 1 35 92 VAL A C 1
ATOM 710 O O . VAL A 1 92 ? 20.328 29.062 11.156 1 35 92 VAL A O 1
ATOM 713 N N . LEU A 1 93 ? 19.859 27.281 9.633 1 41.94 93 LEU A N 1
ATOM 714 C CA . LEU A 1 93 ? 18.438 27.469 9.859 1 41.94 93 LEU A CA 1
ATOM 715 C C . LEU A 1 93 ? 17.953 26.656 11.062 1 41.94 93 LEU A C 1
ATOM 717 O O . LEU A 1 93 ? 16.781 26.688 11.414 1 41.94 93 LEU A O 1
ATOM 721 N N . GLY A 1 94 ? 18.969 26.109 11.781 1 39.5 94 GLY A N 1
ATOM 722 C CA . GLY A 1 94 ? 18.625 25.25 12.906 1 39.5 94 GLY A CA 1
ATOM 723 C C . GLY A 1 94 ? 17.703 24.109 12.531 1 39.5 94 GLY A C 1
ATOM 724 O O . GLY A 1 94 ? 17 23.562 13.383 1 39.5 94 GLY A O 1
ATOM 725 N N . LEU A 1 95 ? 17.5 24.078 11.227 1 41.16 95 LEU A N 1
ATOM 726 C CA . LEU A 1 95 ? 16.547 23.062 10.797 1 41.16 95 LEU A CA 1
ATOM 727 C C . LEU A 1 95 ? 17.234 21.688 10.711 1 41.16 95 LEU A C 1
ATOM 729 O O . LEU A 1 95 ? 18.391 21.609 10.328 1 41.16 95 LEU A O 1
ATOM 733 N N . GLN A 1 96 ? 16.891 20.844 11.594 1 42.91 96 GLN A N 1
ATOM 734 C CA . GLN A 1 96 ? 17.391 19.469 11.523 1 42.91 96 GLN A CA 1
ATOM 735 C C . GLN A 1 96 ? 16.75 18.719 10.367 1 42.91 96 GLN A C 1
ATOM 737 O O . GLN A 1 96 ? 15.586 18.953 10.039 1 42.91 96 GLN A O 1
ATOM 742 N N . ASN A 1 97 ? 17.672 18.438 9.383 1 44.06 97 ASN A N 1
ATOM 743 C CA . ASN A 1 97 ? 17.219 17.641 8.242 1 44.06 97 ASN A CA 1
ATOM 744 C C . ASN A 1 97 ? 16.875 16.219 8.648 1 44.06 97 ASN A C 1
ATOM 746 O O . ASN A 1 97 ? 17.547 15.633 9.508 1 44.06 97 ASN A O 1
ATOM 750 N N . THR A 1 98 ? 15.719 15.914 8.477 1 48.19 98 THR A N 1
ATOM 751 C CA . THR A 1 98 ? 15.172 14.57 8.641 1 48.19 98 THR A CA 1
ATOM 752 C C . THR A 1 98 ? 15.984 13.547 7.852 1 48.19 98 THR A C 1
ATOM 754 O O . THR A 1 98 ? 16.312 13.781 6.688 1 48.19 98 THR A O 1
ATOM 757 N N . PHE A 1 99 ? 16.969 13.023 8.539 1 45.97 99 PHE A N 1
ATOM 758 C CA . PHE A 1 99 ? 17.625 11.875 7.945 1 45.97 99 PHE A CA 1
ATOM 759 C C . PHE A 1 99 ? 16.625 10.977 7.238 1 45.97 99 PHE A C 1
ATOM 761 O O . PHE A 1 99 ? 15.594 10.609 7.812 1 45.97 99 PHE A O 1
ATOM 768 N N . ASN A 1 100 ? 16.531 11.055 5.906 1 57.16 100 ASN A N 1
ATOM 769 C CA . ASN A 1 100 ? 15.836 10.203 4.953 1 57.16 100 ASN A CA 1
ATOM 770 C C . ASN A 1 100 ? 16.297 8.75 5.062 1 57.16 100 ASN A C 1
ATOM 772 O O . ASN A 1 100 ? 16.922 8.219 4.145 1 57.16 100 ASN A O 1
ATOM 776 N N . THR A 1 101 ? 16.578 8.336 6.32 1 54.53 101 THR A N 1
ATOM 777 C CA . THR A 1 101 ? 16.875 6.922 6.512 1 54.53 101 THR A CA 1
ATOM 778 C C . THR A 1 101 ? 15.602 6.129 6.785 1 54.53 101 THR A C 1
ATOM 780 O O . THR A 1 101 ? 14.586 6.691 7.211 1 54.53 101 THR A O 1
ATOM 783 N N . TYR A 1 102 ? 15.727 4.957 6.305 1 66.19 102 TYR A N 1
ATOM 784 C CA . TYR A 1 102 ? 14.617 4.055 6.574 1 66.19 102 TYR A CA 1
ATOM 785 C C . TYR A 1 102 ? 14.172 4.152 8.031 1 66.19 102 TYR A C 1
ATOM 787 O O . TYR A 1 102 ? 14.969 3.92 8.945 1 66.19 102 TYR A O 1
ATOM 795 N N . PRO A 1 103 ? 12.961 4.609 8.227 1 59.69 103 PRO A N 1
ATOM 796 C CA . PRO A 1 103 ? 12.508 5.004 9.562 1 59.69 103 PRO A CA 1
ATOM 797 C C . PRO A 1 103 ? 12.57 3.859 10.57 1 59.69 103 PRO A C 1
ATOM 799 O O . PRO A 1 103 ? 12.664 4.098 11.781 1 59.69 103 PRO A O 1
ATOM 802 N N . PHE A 1 104 ? 12.617 2.682 10.094 1 66.25 104 PHE A N 1
ATOM 803 C CA . PHE A 1 104 ? 12.469 1.61 11.07 1 66.25 104 PHE A CA 1
ATOM 804 C C . PHE A 1 104 ? 13.742 0.78 11.164 1 66.25 104 PHE A C 1
ATOM 806 O O . PHE A 1 104 ? 13.688 -0.416 11.461 1 66.25 104 PHE A O 1
ATOM 813 N N . MET A 1 105 ? 14.977 1.477 10.727 1 68.25 105 MET A N 1
ATOM 814 C CA . MET A 1 105 ? 16.234 0.745 10.805 1 68.25 105 MET A CA 1
ATOM 815 C C . MET A 1 105 ? 17.234 1.477 11.695 1 68.25 105 MET A C 1
ATOM 817 O O . MET A 1 105 ? 17.172 2.699 11.836 1 68.25 105 MET A O 1
ATOM 821 N N . ASP A 1 106 ? 18.172 0.762 12.148 1 58.06 106 ASP A N 1
ATOM 822 C CA . ASP A 1 106 ? 19.172 1.27 13.086 1 58.06 106 ASP A CA 1
ATOM 823 C C . ASP A 1 106 ? 20.391 1.809 12.352 1 58.06 106 ASP A C 1
ATOM 825 O O . ASP A 1 106 ? 21.125 2.645 12.883 1 58.06 106 ASP A O 1
ATOM 829 N N . ALA A 1 107 ? 20.688 1.418 11.18 1 59.34 107 ALA A N 1
ATOM 830 C CA . ALA A 1 107 ? 21.891 1.842 10.461 1 59.34 107 ALA A CA 1
ATOM 831 C C . ALA A 1 107 ? 21.891 3.348 10.219 1 59.34 107 ALA A C 1
ATOM 833 O O . ALA A 1 107 ? 21 3.865 9.523 1 59.34 107 ALA A O 1
ATOM 834 N N . ARG A 1 108 ? 22.953 3.896 10.742 1 64.81 108 ARG A N 1
ATOM 835 C CA . ARG A 1 108 ? 22.891 5.355 10.789 1 64.81 108 ARG A CA 1
ATOM 836 C C . ARG A 1 108 ? 23.922 5.977 9.859 1 64.81 108 ARG A C 1
ATOM 838 O O . ARG A 1 108 ? 23.688 7.031 9.273 1 64.81 108 ARG A O 1
ATOM 845 N N . THR A 1 109 ? 25.016 5.105 9.617 1 70.12 109 THR A N 1
ATOM 846 C CA . THR A 1 109 ? 26.078 5.691 8.812 1 70.12 109 THR A CA 1
ATOM 847 C C . THR A 1 109 ? 26.25 4.938 7.496 1 70.12 109 THR A C 1
ATOM 849 O O . THR A 1 109 ? 25.734 3.822 7.352 1 70.12 109 THR A O 1
ATOM 852 N N . ALA A 1 110 ? 26.969 5.488 6.566 1 77.62 110 ALA A N 1
ATOM 853 C CA . ALA A 1 110 ? 27.234 4.863 5.27 1 77.62 110 ALA A CA 1
ATOM 854 C C . ALA A 1 110 ? 28.094 3.607 5.434 1 77.62 110 ALA A C 1
ATOM 856 O O . ALA A 1 110 ? 27.922 2.635 4.695 1 77.62 110 ALA A O 1
ATOM 857 N N . ASP A 1 111 ? 28.984 3.672 6.375 1 81.06 111 ASP A N 1
ATOM 858 C CA . ASP A 1 111 ? 29.828 2.51 6.633 1 81.06 111 ASP A CA 1
ATOM 859 C C . ASP A 1 111 ? 29.016 1.358 7.219 1 81.06 111 ASP A C 1
ATOM 861 O O . ASP A 1 111 ? 29.281 0.192 6.914 1 81.06 111 ASP A O 1
ATOM 865 N N . ASP A 1 112 ? 28.109 1.719 8.055 1 80.75 112 ASP A N 1
ATOM 866 C CA . ASP A 1 112 ? 27.234 0.695 8.609 1 80.75 112 ASP A CA 1
ATOM 867 C C . ASP A 1 112 ? 26.391 0.046 7.508 1 80.75 112 ASP A C 1
ATOM 869 O O . ASP A 1 112 ? 26.172 -1.168 7.52 1 80.75 112 ASP A O 1
ATOM 873 N N . ARG A 1 113 ? 26.047 0.885 6.613 1 84.12 113 ARG A N 1
ATOM 874 C CA . ARG A 1 113 ? 25.25 0.392 5.496 1 84.12 113 ARG A CA 1
ATOM 875 C C . ARG A 1 113 ? 26.047 -0.582 4.637 1 84.12 113 ARG A C 1
ATOM 877 O O . ARG A 1 113 ? 25.516 -1.603 4.191 1 84.12 113 ARG A O 1
ATOM 884 N N . TRP A 1 114 ? 27.281 -0.248 4.426 1 88.88 114 TRP A N 1
ATOM 885 C CA . TRP A 1 114 ? 28.141 -1.112 3.617 1 88.88 114 TRP A CA 1
ATOM 886 C C . TRP A 1 114 ? 28.359 -2.451 4.309 1 88.88 114 TRP A C 1
ATOM 888 O O . TRP A 1 114 ? 28.297 -3.506 3.672 1 88.88 114 TRP A O 1
ATOM 898 N N . LYS A 1 115 ? 28.578 -2.395 5.582 1 86.62 115 LYS A N 1
ATOM 899 C CA . LYS A 1 115 ? 28.797 -3.621 6.34 1 86.62 115 LYS A CA 1
ATOM 900 C C . LYS A 1 115 ? 27.578 -4.535 6.277 1 86.62 115 LYS A C 1
ATOM 902 O O . LYS A 1 115 ? 27.719 -5.754 6.156 1 86.62 115 LYS A O 1
ATOM 907 N N . GLU A 1 116 ? 26.453 -3.906 6.355 1 87.5 116 GLU A N 1
ATOM 908 C CA . GLU A 1 116 ? 25.219 -4.688 6.27 1 87.5 116 GLU A CA 1
ATOM 909 C C . GLU A 1 116 ? 25.016 -5.242 4.863 1 87.5 116 GLU A C 1
ATOM 911 O O . GLU A 1 116 ? 24.531 -6.363 4.695 1 87.5 116 GLU A O 1
ATOM 916 N N . LEU A 1 117 ? 25.391 -4.453 3.859 1 92.25 117 LEU A N 1
ATOM 917 C CA . LEU A 1 117 ? 25.203 -4.871 2.473 1 92.25 117 LEU A CA 1
ATOM 918 C C . LEU A 1 117 ? 26.078 -6.086 2.15 1 92.25 117 LEU A C 1
ATOM 920 O O . LEU A 1 117 ? 25.609 -7.035 1.518 1 92.25 117 LEU A O 1
ATOM 924 N N . VAL A 1 118 ? 27.266 -6.066 2.584 1 92.5 118 VAL A N 1
ATOM 925 C CA . VAL A 1 118 ? 28.219 -7.125 2.264 1 92.5 118 VAL A CA 1
ATOM 926 C C . VAL A 1 118 ? 27.75 -8.445 2.873 1 92.5 118 VAL A C 1
ATOM 928 O O . VAL A 1 118 ? 28.016 -9.516 2.32 1 92.5 118 VAL A O 1
ATOM 931 N N . GLN A 1 119 ? 26.906 -8.391 3.91 1 90.19 119 GLN A N 1
ATOM 932 C CA . GLN A 1 119 ? 26.438 -9.594 4.586 1 90.19 119 GLN A CA 1
ATOM 933 C C . GLN A 1 119 ? 25.281 -10.234 3.832 1 90.19 119 GLN A C 1
ATOM 935 O O . GLN A 1 119 ? 25 -11.422 4.004 1 90.19 119 GLN A O 1
ATOM 940 N N . ILE A 1 120 ? 24.703 -9.453 2.977 1 93.62 120 ILE A N 1
ATOM 941 C CA . ILE A 1 120 ? 23.469 -9.984 2.412 1 93.62 120 ILE A CA 1
ATOM 942 C C . ILE A 1 120 ? 23.641 -10.211 0.912 1 93.62 120 ILE A C 1
ATOM 944 O O . ILE A 1 120 ? 22.766 -10.797 0.26 1 93.62 120 ILE A O 1
ATOM 948 N N . VAL A 1 121 ? 24.734 -9.844 0.277 1 95.5 121 VAL A N 1
ATOM 949 C CA . VAL A 1 121 ? 24.906 -9.953 -1.167 1 95.5 121 VAL A CA 1
ATOM 950 C C . VAL A 1 121 ? 24.859 -11.422 -1.585 1 95.5 121 VAL A C 1
ATOM 952 O O . VAL A 1 121 ? 25.281 -12.297 -0.833 1 95.5 121 VAL A O 1
ATOM 955 N N . PRO A 1 122 ? 24.312 -11.648 -2.729 1 96.12 122 PRO A N 1
ATOM 956 C CA . PRO A 1 122 ? 24.219 -13.047 -3.162 1 96.12 122 PRO A CA 1
ATOM 957 C C . PRO A 1 122 ? 25.578 -13.641 -3.498 1 96.12 122 PRO A C 1
ATOM 959 O O . PRO A 1 122 ? 26.438 -12.961 -4.066 1 96.12 122 PRO A O 1
ATOM 962 N N . GLN A 1 123 ? 25.688 -14.883 -3.236 1 94.31 123 GLN A N 1
ATOM 963 C CA . GLN A 1 123 ? 26.891 -15.633 -3.57 1 94.31 123 GLN A CA 1
ATOM 964 C C . GLN A 1 123 ? 26.891 -16.047 -5.039 1 94.31 123 GLN A C 1
ATOM 966 O O . GLN A 1 123 ? 25.828 -16.156 -5.656 1 94.31 123 GLN A O 1
ATOM 971 N N . ARG A 1 124 ? 28.094 -16.344 -5.527 1 94.12 124 ARG A N 1
ATOM 972 C CA . ARG A 1 124 ? 28.25 -16.734 -6.922 1 94.12 124 ARG A CA 1
ATOM 973 C C . ARG A 1 124 ? 27.453 -18 -7.223 1 94.12 124 ARG A C 1
ATOM 975 O O . ARG A 1 124 ? 26.797 -18.094 -8.258 1 94.12 124 ARG A O 1
ATOM 982 N N . THR A 1 125 ? 27.438 -18.922 -6.375 1 94.44 125 THR A N 1
ATOM 983 C CA . THR A 1 125 ? 26.75 -20.188 -6.57 1 94.44 125 THR A CA 1
ATOM 984 C C . THR A 1 125 ? 25.234 -19.969 -6.629 1 94.44 125 THR A C 1
ATOM 986 O O . THR A 1 125 ? 24.531 -20.625 -7.406 1 94.44 125 THR A O 1
ATOM 989 N N . GLU A 1 126 ? 24.734 -19.094 -5.805 1 95.94 126 GLU A N 1
ATOM 990 C CA . GLU A 1 126 ? 23.312 -18.781 -5.82 1 95.94 126 GLU A CA 1
ATOM 991 C C . GLU A 1 126 ? 22.891 -18.172 -7.156 1 95.94 126 GLU A C 1
ATOM 993 O O . GLU A 1 126 ? 21.859 -18.547 -7.715 1 95.94 126 GLU A O 1
ATOM 998 N N . VAL A 1 127 ? 23.75 -17.25 -7.66 1 96.69 127 VAL A N 1
ATOM 999 C CA . VAL A 1 127 ? 23.438 -16.547 -8.898 1 96.69 127 VAL A CA 1
ATOM 1000 C C . VAL A 1 127 ? 23.406 -17.531 -10.062 1 96.69 127 VAL A C 1
ATOM 1002 O O . VAL A 1 127 ? 22.469 -17.531 -10.859 1 96.69 127 VAL A O 1
ATOM 1005 N N . LEU A 1 128 ? 24.344 -18.438 -10.141 1 94.06 128 LEU A N 1
ATOM 1006 C CA . LEU A 1 128 ? 24.484 -19.359 -11.258 1 94.06 128 LEU A CA 1
ATOM 1007 C C . LEU A 1 128 ? 23.391 -20.422 -11.211 1 94.06 128 LEU A C 1
ATOM 1009 O O . LEU A 1 128 ? 22.906 -20.875 -12.258 1 94.06 128 LEU A O 1
ATOM 1013 N N . ARG A 1 129 ? 22.938 -20.641 -10.102 1 94.44 129 ARG A N 1
ATOM 1014 C CA . ARG A 1 129 ? 21.969 -21.703 -9.961 1 94.44 129 ARG A CA 1
ATOM 1015 C C . ARG A 1 129 ? 20.547 -21.188 -10.172 1 94.44 129 ARG A C 1
ATOM 1017 O O . ARG A 1 129 ? 19.781 -21.766 -10.945 1 94.44 129 ARG A O 1
ATOM 1024 N N . PHE A 1 130 ? 20.203 -20.141 -9.562 1 97.31 130 PHE A N 1
ATOM 1025 C CA . PHE A 1 130 ? 18.781 -19.797 -9.453 1 97.31 130 PHE A CA 1
ATOM 1026 C C . PHE A 1 130 ? 18.375 -18.844 -10.57 1 97.31 130 PHE A C 1
ATOM 1028 O O . PHE A 1 130 ? 17.188 -18.766 -10.914 1 97.31 130 PHE A O 1
ATOM 1035 N N . PHE A 1 131 ? 19.375 -18.109 -11.242 1 97.62 131 PHE A N 1
ATOM 1036 C CA . PHE A 1 131 ? 18.969 -17.188 -12.297 1 97.62 131 PHE A CA 1
ATOM 1037 C C . PHE A 1 131 ? 18.422 -17.953 -13.5 1 97.62 131 PHE A C 1
ATOM 1039 O O . PHE A 1 131 ? 17.484 -17.484 -14.156 1 97.62 131 PHE A O 1
ATOM 1046 N N . GLN A 1 132 ? 18.875 -19.062 -13.711 1 96.06 132 GLN A N 1
ATOM 1047 C CA . GLN A 1 132 ? 18.422 -19.859 -14.836 1 96.06 132 GLN A CA 1
ATOM 1048 C C . GLN A 1 132 ? 16.969 -20.297 -14.648 1 96.06 132 GLN A C 1
ATOM 1050 O O . GLN A 1 132 ? 16.188 -20.312 -15.602 1 96.06 132 GLN A O 1
ATOM 1055 N N . PHE A 1 133 ? 16.641 -20.688 -13.453 1 96.75 133 PHE A N 1
ATOM 1056 C CA . PHE A 1 133 ? 15.266 -21.094 -13.172 1 96.75 133 PHE A CA 1
ATOM 1057 C C . PHE A 1 133 ? 14.32 -19.906 -13.336 1 96.75 133 PHE A C 1
ATOM 1059 O O . PHE A 1 133 ? 13.203 -20.062 -13.844 1 96.75 133 PHE A O 1
ATOM 1066 N N . TYR A 1 134 ? 14.797 -18.75 -12.906 1 97.69 134 TYR A N 1
ATOM 1067 C CA . TYR A 1 134 ? 13.969 -17.562 -13.07 1 97.69 134 TYR A CA 1
ATOM 1068 C C . TYR A 1 134 ? 13.719 -17.281 -14.547 1 97.69 134 TYR A C 1
ATOM 1070 O O . TYR A 1 134 ? 12.586 -17.047 -14.961 1 97.69 134 TYR A O 1
ATOM 1078 N N . ARG A 1 135 ? 14.773 -17.297 -15.336 1 96.25 135 ARG A N 1
ATOM 1079 C CA . ARG A 1 135 ? 14.711 -16.938 -16.75 1 96.25 135 ARG A CA 1
ATOM 1080 C C . ARG A 1 135 ? 13.852 -17.938 -17.516 1 96.25 135 ARG A C 1
ATOM 1082 O O . ARG A 1 135 ? 13.094 -17.547 -18.406 1 96.25 135 ARG A O 1
ATOM 1089 N N . GLN A 1 136 ? 13.828 -19.188 -17.125 1 94.69 136 GLN A N 1
ATOM 1090 C CA . GLN A 1 136 ? 13.211 -20.234 -17.938 1 94.69 136 GLN A CA 1
ATOM 1091 C C . GLN A 1 136 ? 11.781 -20.516 -17.469 1 94.69 136 GLN A C 1
ATOM 1093 O O . GLN A 1 136 ? 10.914 -20.859 -18.281 1 94.69 136 GLN A O 1
ATOM 1098 N N . LEU A 1 137 ? 11.586 -20.344 -16.188 1 95.69 137 LEU A N 1
ATOM 1099 C CA . LEU A 1 137 ? 10.32 -20.844 -15.672 1 95.69 137 LEU A CA 1
ATOM 1100 C C . LEU A 1 137 ? 9.453 -19.719 -15.141 1 95.69 137 LEU A C 1
ATOM 1102 O O . LEU A 1 137 ? 8.227 -19.75 -15.266 1 95.69 137 LEU A O 1
ATOM 1106 N N . ALA A 1 138 ? 10.062 -18.734 -14.531 1 96.06 138 ALA A N 1
ATOM 1107 C CA . ALA A 1 138 ? 9.281 -17.672 -13.898 1 96.06 138 ALA A CA 1
ATOM 1108 C C . ALA A 1 138 ? 9.023 -16.531 -14.875 1 96.06 138 ALA A C 1
ATOM 1110 O O . ALA A 1 138 ? 7.871 -16.141 -15.086 1 96.06 138 ALA A O 1
ATOM 1111 N N . TYR A 1 139 ? 9.984 -16.047 -15.586 1 97.12 139 TYR A N 1
ATOM 1112 C CA . TYR A 1 139 ? 9.961 -14.82 -16.375 1 97.12 139 TYR A CA 1
ATOM 1113 C C . TYR A 1 139 ? 8.969 -14.938 -17.531 1 97.12 139 TYR A C 1
ATOM 1115 O O . TYR A 1 139 ? 8.242 -13.992 -17.828 1 97.12 139 TYR A O 1
ATOM 1123 N N . PRO A 1 140 ? 8.805 -16.078 -18.203 1 95.94 140 PRO A N 1
ATOM 1124 C CA . PRO A 1 140 ? 7.93 -16.156 -19.375 1 95.94 140 PRO A CA 1
ATOM 1125 C C . PRO A 1 140 ? 6.461 -15.938 -19.031 1 95.94 140 PRO A C 1
ATOM 1127 O O . PRO A 1 140 ? 5.691 -15.438 -19.859 1 95.94 140 PRO A O 1
ATOM 1130 N N . PHE A 1 141 ? 6.09 -16.266 -17.844 1 96.69 141 PHE A N 1
ATOM 1131 C CA . PHE A 1 141 ? 4.676 -16.219 -17.484 1 96.69 141 PHE A CA 1
ATOM 1132 C C . PHE A 1 141 ? 4.375 -14.977 -16.641 1 96.69 141 PHE A C 1
ATOM 1134 O O . PHE A 1 141 ? 3.217 -14.586 -16.5 1 96.69 141 PHE A O 1
ATOM 1141 N N . ASN A 1 142 ? 5.406 -14.43 -16 1 95.31 142 ASN A N 1
ATOM 1142 C CA . ASN A 1 142 ? 5.312 -13.172 -15.266 1 95.31 142 ASN A CA 1
ATOM 1143 C C . ASN A 1 142 ? 6.512 -12.273 -15.539 1 95.31 142 ASN A C 1
ATOM 1145 O O . ASN A 1 142 ? 7.359 -12.078 -14.664 1 95.31 142 ASN A O 1
ATOM 1149 N N . PRO A 1 143 ? 6.523 -11.633 -16.672 1 96.12 143 PRO A N 1
ATOM 1150 C CA . PRO A 1 143 ? 7.691 -10.844 -17.078 1 96.12 143 PRO A CA 1
ATOM 1151 C C . PRO A 1 143 ? 7.77 -9.5 -16.359 1 96.12 143 PRO A C 1
ATOM 1153 O O . PRO A 1 143 ? 7.613 -8.453 -16.984 1 96.12 143 PRO A O 1
ATOM 1156 N N . ILE A 1 144 ? 8.203 -9.547 -15.125 1 96.44 144 ILE A N 1
ATOM 1157 C CA . ILE A 1 144 ? 8.25 -8.344 -14.297 1 96.44 144 ILE A CA 1
ATOM 1158 C C . ILE A 1 144 ? 9.516 -7.555 -14.594 1 96.44 144 ILE A C 1
ATOM 1160 O O . ILE A 1 144 ? 9.508 -6.324 -14.57 1 96.44 144 ILE A O 1
ATOM 1164 N N . LEU A 1 145 ? 10.664 -8.281 -14.898 1 96.31 145 LEU A N 1
ATOM 1165 C CA . LEU A 1 145 ? 11.875 -7.57 -15.305 1 96.31 145 LEU A CA 1
ATOM 1166 C C . LEU A 1 145 ? 11.648 -6.836 -16.625 1 96.31 145 LEU A C 1
ATOM 1168 O O . LEU A 1 145 ? 11.32 -7.457 -17.641 1 96.31 145 LEU A O 1
ATOM 1172 N N . VAL A 1 146 ? 11.852 -5.59 -16.609 1 93.81 146 VAL A N 1
ATOM 1173 C CA . VAL A 1 146 ? 11.531 -4.758 -17.766 1 93.81 146 VAL A CA 1
ATOM 1174 C C . VAL A 1 146 ? 12.5 -5.07 -18.906 1 93.81 146 VAL A C 1
ATOM 1176 O O . VAL A 1 146 ? 12.109 -5.027 -20.078 1 93.81 146 VAL A O 1
ATOM 1179 N N . ASP A 1 147 ? 13.711 -5.32 -18.641 1 92.62 147 ASP A N 1
ATOM 1180 C CA . ASP A 1 147 ? 14.742 -5.66 -19.609 1 92.62 147 ASP A CA 1
ATOM 1181 C C . ASP A 1 147 ? 15.641 -6.781 -19.094 1 92.62 147 ASP A C 1
ATOM 1183 O O . ASP A 1 147 ? 16.703 -6.516 -18.516 1 92.62 147 ASP A O 1
ATOM 1187 N N . ILE A 1 148 ? 15.242 -8.016 -19.422 1 94.88 148 ILE A N 1
ATOM 1188 C CA . ILE A 1 148 ? 15.93 -9.172 -18.844 1 94.88 148 ILE A CA 1
ATOM 1189 C C . ILE A 1 148 ? 17.328 -9.297 -19.453 1 94.88 148 ILE A C 1
ATOM 1191 O O . ILE A 1 148 ? 18.266 -9.766 -18.797 1 94.88 148 ILE A O 1
ATOM 1195 N N . ASP A 1 149 ? 17.531 -8.852 -20.734 1 93.19 149 ASP A N 1
ATOM 1196 C CA . ASP A 1 149 ? 18.844 -8.938 -21.375 1 93.19 149 ASP A CA 1
ATOM 1197 C C . ASP A 1 149 ? 19.828 -7.965 -20.719 1 93.19 149 ASP A C 1
ATOM 1199 O O . ASP A 1 149 ? 20.969 -8.328 -20.438 1 93.19 149 ASP A O 1
ATOM 1203 N N . ARG A 1 150 ? 19.297 -6.805 -20.516 1 91.25 150 ARG A N 1
ATOM 1204 C CA . ARG A 1 150 ? 20.156 -5.844 -19.828 1 91.25 150 ARG A CA 1
ATOM 1205 C C . ARG A 1 150 ? 20.453 -6.301 -18.406 1 91.25 150 ARG A C 1
ATOM 1207 O O . ARG A 1 150 ? 21.562 -6.105 -17.891 1 91.25 150 ARG A O 1
ATOM 1214 N N . PHE A 1 151 ? 19.562 -6.875 -17.781 1 95.5 151 PHE A N 1
ATOM 1215 C CA . PHE A 1 151 ? 19.734 -7.387 -16.422 1 95.5 151 PHE A CA 1
ATOM 1216 C C . PHE A 1 151 ? 20.844 -8.445 -16.391 1 95.5 151 PHE A C 1
ATOM 1218 O O . PHE A 1 151 ? 21.641 -8.477 -15.445 1 95.5 151 PHE A O 1
ATOM 1225 N N . GLU A 1 152 ? 20.828 -9.258 -17.391 1 94.75 152 GLU A N 1
ATOM 1226 C CA . GLU A 1 152 ? 21.859 -10.297 -17.453 1 94.75 152 GLU A CA 1
ATOM 1227 C C . GLU A 1 152 ? 23.25 -9.695 -17.625 1 94.75 152 GLU A C 1
ATOM 1229 O O . GLU A 1 152 ? 24.219 -10.211 -17.094 1 94.75 152 GLU A O 1
ATOM 1234 N N . LEU A 1 153 ? 23.312 -8.609 -18.359 1 93.62 153 LEU A N 1
ATOM 1235 C CA . LEU A 1 153 ? 24.594 -7.914 -18.5 1 93.62 153 LEU A CA 1
ATOM 1236 C C . LEU A 1 153 ? 25.047 -7.336 -17.156 1 93.62 153 LEU A C 1
ATOM 1238 O O . LEU A 1 153 ? 26.219 -7.414 -16.812 1 93.62 153 LEU A O 1
ATOM 1242 N N . ASP A 1 154 ? 24.125 -6.77 -16.453 1 93.25 154 ASP A N 1
ATOM 1243 C CA . ASP A 1 154 ? 24.422 -6.227 -15.141 1 93.25 154 ASP A CA 1
ATOM 1244 C C . ASP A 1 154 ? 24.828 -7.332 -14.172 1 93.25 154 ASP A C 1
ATOM 1246 O O . ASP A 1 154 ? 25.656 -7.113 -13.281 1 93.25 154 ASP A O 1
ATOM 1250 N N . LEU A 1 155 ? 24.203 -8.461 -14.32 1 95.31 155 LEU A N 1
ATOM 1251 C CA . LEU A 1 155 ? 24.547 -9.625 -13.508 1 95.31 155 LEU A CA 1
ATOM 1252 C C . LEU A 1 155 ? 26 -10.039 -13.75 1 95.31 155 LEU A C 1
ATOM 1254 O O . LEU A 1 155 ? 26.703 -10.406 -12.805 1 95.31 155 LEU A O 1
ATOM 1258 N N . CYS A 1 156 ? 26.469 -9.938 -14.984 1 94.69 156 CYS A N 1
ATOM 1259 C CA . CYS A 1 156 ? 27.859 -10.242 -15.305 1 94.69 156 CYS A CA 1
ATOM 1260 C C . CYS A 1 156 ? 28.812 -9.234 -14.664 1 94.69 156 CYS A C 1
ATOM 1262 O O . CYS A 1 156 ? 29.859 -9.609 -14.148 1 94.69 156 CYS A O 1
ATOM 1264 N N . THR A 1 157 ? 28.375 -8.023 -14.688 1 93.62 157 THR A N 1
ATOM 1265 C CA . THR A 1 157 ? 29.172 -6.984 -14.047 1 93.62 157 THR A CA 1
ATOM 1266 C C . THR A 1 157 ? 29.281 -7.234 -12.547 1 93.62 157 THR A C 1
ATOM 1268 O O . THR A 1 157 ? 30.359 -7.051 -11.961 1 93.62 157 THR A O 1
ATOM 1271 N N . TYR A 1 158 ? 28.266 -7.676 -11.906 1 96.06 158 TYR A N 1
ATOM 1272 C CA . TYR A 1 158 ? 28.266 -8 -10.484 1 96.06 158 TYR A CA 1
ATOM 1273 C C . TYR A 1 158 ? 29.203 -9.164 -10.195 1 96.06 158 TYR A C 1
ATOM 1275 O O . TYR A 1 158 ? 29.984 -9.109 -9.234 1 96.06 158 TYR A O 1
ATOM 1283 N N . LEU A 1 159 ? 29.078 -10.227 -11.07 1 95.75 159 LEU A N 1
ATOM 1284 C CA . LEU A 1 159 ? 29.906 -11.406 -10.867 1 95.75 159 LEU A CA 1
ATOM 1285 C C . LEU A 1 159 ? 31.391 -11.062 -11.023 1 95.75 159 LEU A C 1
ATOM 1287 O O . LEU A 1 159 ? 32.25 -11.617 -10.312 1 95.75 159 LEU A O 1
ATOM 1291 N N . ASN A 1 160 ? 31.672 -10.094 -11.93 1 94.56 160 ASN A N 1
ATOM 1292 C CA . ASN A 1 160 ? 33.062 -9.641 -12.094 1 94.56 160 ASN A CA 1
ATOM 1293 C C . ASN A 1 160 ? 33.531 -8.891 -10.852 1 94.56 160 ASN A C 1
ATOM 1295 O O . ASN A 1 160 ? 34.688 -9.078 -10.414 1 94.56 160 ASN A O 1
ATOM 1299 N N . ALA A 1 161 ? 32.688 -8.07 -10.32 1 93.38 161 ALA A N 1
ATOM 1300 C CA . ALA A 1 161 ? 33.031 -7.348 -9.094 1 93.38 161 ALA A CA 1
ATOM 1301 C C . ALA A 1 161 ? 33.188 -8.312 -7.922 1 93.38 161 ALA A C 1
ATOM 1303 O O . ALA A 1 161 ? 34.094 -8.141 -7.086 1 93.38 161 ALA A O 1
ATOM 1304 N N . TYR A 1 162 ? 32.344 -9.289 -7.852 1 93.38 162 TYR A N 1
ATOM 1305 C CA . TYR A 1 162 ? 32.406 -10.305 -6.805 1 93.38 162 TYR A CA 1
ATOM 1306 C C . TYR A 1 162 ? 33.719 -11.062 -6.863 1 93.38 162 TYR A C 1
ATOM 1308 O O . TYR A 1 162 ? 34.375 -11.273 -5.84 1 93.38 162 TYR A O 1
ATOM 1316 N N . ALA A 1 163 ? 34.125 -11.453 -8.031 1 93.5 163 ALA A N 1
ATOM 1317 C CA . ALA A 1 163 ? 35.375 -12.203 -8.234 1 93.5 163 ALA A CA 1
ATOM 1318 C C . ALA A 1 163 ? 36.594 -11.344 -7.906 1 93.5 163 ALA A C 1
ATOM 1320 O O . ALA A 1 163 ? 37.625 -11.859 -7.449 1 93.5 163 ALA A O 1
ATOM 1321 N N . ALA A 1 164 ? 36.438 -10.039 -8.102 1 92.56 164 ALA A N 1
ATOM 1322 C CA . ALA A 1 164 ? 37.531 -9.109 -7.832 1 92.56 164 ALA A CA 1
ATOM 1323 C C . ALA A 1 164 ? 37.656 -8.844 -6.336 1 92.56 164 ALA A C 1
ATOM 1325 O O . ALA A 1 164 ? 38.594 -8.188 -5.895 1 92.56 164 ALA A O 1
ATOM 1326 N N . GLY A 1 165 ? 36.719 -9.328 -5.492 1 90.94 165 GLY A N 1
ATOM 1327 C CA . GLY A 1 165 ? 36.781 -9.203 -4.047 1 90.94 165 GLY A CA 1
ATOM 1328 C C . GLY A 1 165 ? 36.25 -7.891 -3.529 1 90.94 165 GLY A C 1
ATOM 1329 O O . GLY A 1 165 ? 36.594 -7.449 -2.434 1 90.94 165 GLY A O 1
ATOM 1330 N N . VAL A 1 166 ? 35.438 -7.242 -4.309 1 91 166 VAL A N 1
ATOM 1331 C CA . VAL A 1 166 ? 34.875 -5.945 -3.934 1 91 166 VAL A CA 1
ATOM 1332 C C . VAL A 1 166 ? 34.062 -6.082 -2.646 1 91 166 VAL A C 1
ATOM 1334 O O . VAL A 1 166 ? 34.125 -5.215 -1.771 1 91 166 VAL A O 1
ATOM 1337 N N . PHE A 1 167 ? 33.344 -7.207 -2.432 1 91.75 167 PHE A N 1
ATOM 1338 C CA . PHE A 1 167 ? 32.406 -7.371 -1.325 1 91.75 167 PHE A CA 1
ATOM 1339 C C . PHE A 1 167 ? 33.094 -8.078 -0.152 1 91.75 167 PHE A C 1
ATOM 1341 O O . PHE A 1 167 ? 32.438 -8.398 0.84 1 91.75 167 PHE A O 1
ATOM 1348 N N . GLU A 1 168 ? 34.312 -8.359 -0.26 1 86.75 168 GLU A N 1
ATOM 1349 C CA . GLU A 1 168 ? 35.094 -8.914 0.849 1 86.75 168 GLU A CA 1
ATOM 1350 C C . GLU A 1 168 ? 35.844 -7.82 1.594 1 86.75 168 GLU A C 1
ATOM 1352 O O . GLU A 1 168 ? 36.281 -8.016 2.732 1 86.75 168 GLU A O 1
ATOM 1357 N N . SER A 1 169 ? 35.875 -6.727 0.922 1 80.31 169 SER A N 1
ATOM 1358 C CA . SER A 1 169 ? 36.625 -5.617 1.487 1 80.31 169 SER A CA 1
ATOM 1359 C C . SER A 1 169 ? 35.844 -4.898 2.574 1 80.31 169 SER A C 1
ATOM 1361 O O . SER A 1 169 ? 34.594 -4.805 2.494 1 80.31 169 SER A O 1
ATOM 1363 N N . GLN A 1 170 ? 36.562 -4.477 3.564 1 77.25 170 GLN A N 1
ATOM 1364 C CA . GLN A 1 170 ? 35.938 -3.699 4.633 1 77.25 170 GLN A CA 1
ATOM 1365 C C . GLN A 1 170 ? 35.75 -2.248 4.211 1 77.25 170 GLN A C 1
ATOM 1367 O O . GLN A 1 170 ? 34.906 -1.539 4.785 1 77.25 170 GLN A O 1
ATOM 1372 N N . SER A 1 171 ? 36.469 -1.844 3.223 1 81.69 171 SER A N 1
ATOM 1373 C CA . SER A 1 171 ? 36.344 -0.466 2.762 1 81.69 171 SER A CA 1
ATOM 1374 C C . SER A 1 171 ? 35.188 -0.319 1.773 1 81.69 171 SER A C 1
ATOM 1376 O O . SER A 1 171 ? 35.031 -1.159 0.889 1 81.69 171 SER A O 1
ATOM 1378 N N . ARG A 1 172 ? 34.562 0.729 1.971 1 84.75 172 ARG A N 1
ATOM 1379 C CA . ARG A 1 172 ? 33.375 1.01 1.188 1 84.75 172 ARG A CA 1
ATOM 1380 C C . ARG A 1 172 ? 33.719 1.229 -0.282 1 84.75 172 ARG A C 1
ATOM 1382 O O . ARG A 1 172 ? 34.625 1.979 -0.603 1 84.75 172 ARG A O 1
ATOM 1389 N N . SER A 1 173 ? 33.031 0.451 -1.131 1 85.62 173 SER A N 1
ATOM 1390 C CA . SER A 1 173 ? 33.156 0.642 -2.572 1 85.62 173 SER A CA 1
ATOM 1391 C C . SER A 1 173 ? 32.375 1.876 -3.039 1 85.62 173 SER A C 1
ATOM 1393 O O . SER A 1 173 ? 31.203 2.025 -2.744 1 85.62 173 SER A O 1
ATOM 1395 N N . GLU A 1 174 ? 33 2.717 -3.756 1 83.62 174 GLU A N 1
ATOM 1396 C CA . GLU A 1 174 ? 32.344 3.934 -4.242 1 83.62 174 GLU A CA 1
ATOM 1397 C C . GLU A 1 174 ? 31.266 3.611 -5.25 1 83.62 174 GLU A C 1
ATOM 1399 O O . GLU A 1 174 ? 30.234 4.293 -5.297 1 83.62 174 GLU A O 1
ATOM 1404 N N . LYS A 1 175 ? 31.547 2.51 -5.945 1 86.06 175 LYS A N 1
ATOM 1405 C CA . LYS A 1 175 ? 30.609 2.15 -7.016 1 86.06 175 LYS A CA 1
ATOM 1406 C C . LYS A 1 175 ? 29.422 1.379 -6.465 1 86.06 175 LYS A C 1
ATOM 1408 O O . LYS A 1 175 ? 28.266 1.648 -6.84 1 86.06 175 LYS A O 1
ATOM 1413 N N . TRP A 1 176 ? 29.641 0.493 -5.543 1 90.06 176 TRP A N 1
ATOM 1414 C CA . TRP A 1 176 ? 28.609 -0.457 -5.148 1 90.06 176 TRP A CA 1
ATOM 1415 C C . TRP A 1 176 ? 27.938 -0.02 -3.854 1 90.06 176 TRP A C 1
ATOM 1417 O O . TRP A 1 176 ? 26.953 -0.637 -3.418 1 90.06 176 TRP A O 1
ATOM 1427 N N . ALA A 1 177 ? 28.391 1.12 -3.342 1 86.75 177 ALA A N 1
ATOM 1428 C CA . ALA A 1 177 ? 27.797 1.611 -2.1 1 86.75 177 ALA A CA 1
ATOM 1429 C C . ALA A 1 177 ? 26.75 2.689 -2.377 1 86.75 177 ALA A C 1
ATOM 1431 O O . ALA A 1 177 ? 26.094 3.174 -1.456 1 86.75 177 ALA A O 1
ATOM 1432 N N . THR A 1 178 ? 26.578 2.973 -3.648 1 85.44 178 THR A N 1
ATOM 1433 C CA . THR A 1 178 ? 25.578 3.971 -4.008 1 85.44 178 THR A CA 1
ATOM 1434 C C . THR A 1 178 ? 24.156 3.41 -3.846 1 85.44 178 THR A C 1
ATOM 1436 O O . THR A 1 178 ? 23.969 2.193 -3.873 1 85.44 178 THR A O 1
ATOM 1439 N N . ASP A 1 179 ? 23.156 4.238 -3.645 1 82.19 179 ASP A N 1
ATOM 1440 C CA . ASP A 1 179 ? 21.766 3.818 -3.514 1 82.19 179 ASP A CA 1
ATOM 1441 C C . ASP A 1 179 ? 21.312 3.041 -4.746 1 82.19 179 ASP A C 1
ATOM 1443 O O . ASP A 1 179 ? 20.531 2.086 -4.633 1 82.19 179 ASP A O 1
ATOM 1447 N N . ARG A 1 180 ? 21.844 3.395 -5.809 1 86.69 180 ARG A N 1
ATOM 1448 C CA . ARG A 1 180 ? 21.453 2.746 -7.062 1 86.69 180 ARG A CA 1
ATOM 1449 C C . ARG A 1 180 ? 21.984 1.315 -7.117 1 86.69 180 ARG A C 1
ATOM 1451 O O . ARG A 1 180 ? 21.266 0.398 -7.516 1 86.69 180 ARG A O 1
ATOM 1458 N N . SER A 1 181 ? 23.219 1.274 -6.789 1 90.94 181 SER A N 1
ATOM 1459 C CA . SER A 1 181 ? 23.812 -0.056 -6.809 1 90.94 181 SER A CA 1
ATOM 1460 C C . SER A 1 181 ? 23.172 -0.97 -5.773 1 90.94 181 SER A C 1
ATOM 1462 O O . SER A 1 181 ? 22.984 -2.162 -6.023 1 90.94 181 SER A O 1
ATOM 1464 N N . ILE A 1 182 ? 22.844 -0.41 -4.684 1 92 182 ILE A N 1
ATOM 1465 C CA . ILE A 1 182 ? 22.203 -1.2 -3.637 1 92 182 ILE A CA 1
ATOM 1466 C C . ILE A 1 182 ? 20.797 -1.629 -4.094 1 92 182 ILE A C 1
ATOM 1468 O O . ILE A 1 182 ? 20.391 -2.764 -3.848 1 92 182 ILE A O 1
ATOM 1472 N N . ALA A 1 183 ? 20.109 -0.723 -4.754 1 93.19 183 ALA A N 1
ATOM 1473 C CA . ALA A 1 183 ? 18.812 -1.068 -5.309 1 93.19 183 ALA A CA 1
ATOM 1474 C C . ALA A 1 183 ? 18.938 -2.195 -6.332 1 93.19 183 ALA A C 1
ATOM 1476 O O . ALA A 1 183 ? 18.078 -3.084 -6.387 1 93.19 183 ALA A O 1
ATOM 1477 N N . HIS A 1 184 ? 19.953 -2.158 -7.082 1 94.94 184 HIS A N 1
ATOM 1478 C CA . HIS A 1 184 ? 20.172 -3.217 -8.062 1 94.94 184 HIS A CA 1
ATOM 1479 C C . HIS A 1 184 ? 20.438 -4.555 -7.375 1 94.94 184 HIS A C 1
ATOM 1481 O O . HIS A 1 184 ? 19.969 -5.598 -7.844 1 94.94 184 HIS A O 1
ATOM 1487 N N . ILE A 1 185 ? 21.172 -4.5 -6.352 1 96.62 185 ILE A N 1
ATOM 1488 C CA . ILE A 1 185 ? 21.438 -5.723 -5.602 1 96.62 185 ILE A CA 1
ATOM 1489 C C . ILE A 1 185 ? 20.141 -6.281 -5.035 1 96.62 185 ILE A C 1
ATOM 1491 O O . ILE A 1 185 ? 19.938 -7.496 -5.004 1 96.62 185 ILE A O 1
ATOM 1495 N N . SER A 1 186 ? 19.297 -5.398 -4.547 1 97.06 186 SER A N 1
ATOM 1496 C CA . SER A 1 186 ? 17.984 -5.852 -4.07 1 97.06 186 SER A CA 1
ATOM 1497 C C . SER A 1 186 ? 17.219 -6.562 -5.176 1 97.06 186 SER A C 1
ATOM 1499 O O . SER A 1 186 ? 16.547 -7.566 -4.926 1 97.06 186 SER A O 1
ATOM 1501 N N . LEU A 1 187 ? 17.281 -6.027 -6.371 1 98.06 187 LEU A N 1
ATOM 1502 C CA . LEU A 1 187 ? 16.609 -6.625 -7.523 1 98.06 187 LEU A CA 1
ATOM 1503 C C . LEU A 1 187 ? 17.188 -7.996 -7.84 1 98.06 187 LEU A C 1
ATOM 1505 O O . LEU A 1 187 ? 16.453 -8.938 -8.141 1 98.06 187 LEU A O 1
ATOM 1509 N N . LEU A 1 188 ? 18.5 -8.039 -7.773 1 98.25 188 LEU A N 1
ATOM 1510 C CA . LEU A 1 188 ? 19.188 -9.305 -8.016 1 98.25 188 LEU A CA 1
ATOM 1511 C C . LEU A 1 188 ? 18.719 -10.367 -7.02 1 98.25 188 LEU A C 1
ATOM 1513 O O . LEU A 1 188 ? 18.375 -11.484 -7.414 1 98.25 188 LEU A O 1
ATOM 1517 N N . LEU A 1 189 ? 18.688 -10.023 -5.785 1 98.25 189 LEU A N 1
ATOM 1518 C CA . LEU A 1 189 ? 18.281 -10.945 -4.727 1 98.25 189 LEU A CA 1
ATOM 1519 C C . LEU A 1 189 ? 16.828 -11.367 -4.902 1 98.25 189 LEU A C 1
ATOM 1521 O O . LEU A 1 189 ? 16.5 -12.539 -4.711 1 98.25 189 LEU A O 1
ATOM 1525 N N . ALA A 1 190 ? 15.969 -10.469 -5.262 1 98.31 190 ALA A N 1
ATOM 1526 C CA . ALA A 1 190 ? 14.562 -10.781 -5.488 1 98.31 190 ALA A CA 1
ATOM 1527 C C . ALA A 1 190 ? 14.406 -11.766 -6.641 1 98.31 190 ALA A C 1
ATOM 1529 O O . ALA A 1 190 ? 13.609 -12.703 -6.562 1 98.31 190 ALA A O 1
ATOM 1530 N N . THR A 1 191 ? 15.141 -11.492 -7.711 1 98.62 191 THR A N 1
ATOM 1531 C CA . THR A 1 191 ? 15.094 -12.367 -8.875 1 98.62 191 THR A CA 1
ATOM 1532 C C . THR A 1 191 ? 15.562 -13.773 -8.516 1 98.62 191 THR A C 1
ATOM 1534 O O . THR A 1 191 ? 14.969 -14.758 -8.953 1 98.62 191 THR A O 1
ATOM 1537 N N . LEU A 1 192 ? 16.578 -13.844 -7.711 1 98.5 192 LEU A N 1
ATOM 1538 C CA . LEU A 1 192 ? 17.078 -15.148 -7.281 1 98.5 192 LEU A CA 1
ATOM 1539 C C . LEU A 1 192 ? 16.078 -15.844 -6.359 1 98.5 192 LEU A C 1
ATOM 1541 O O . LEU A 1 192 ? 15.953 -17.062 -6.387 1 98.5 192 LEU A O 1
ATOM 1545 N N . SER A 1 193 ? 15.43 -15.078 -5.512 1 97.38 193 SER A N 1
ATOM 1546 C CA . SER A 1 193 ? 14.391 -15.648 -4.672 1 97.38 193 SER A CA 1
ATOM 1547 C C . SER A 1 193 ? 13.289 -16.297 -5.512 1 97.38 193 SER A C 1
ATOM 1549 O O . SER A 1 193 ? 12.852 -17.406 -5.223 1 97.38 193 SER A O 1
ATOM 1551 N N . ALA A 1 194 ? 12.875 -15.633 -6.555 1 98 194 ALA A N 1
ATOM 1552 C CA . ALA A 1 194 ? 11.875 -16.172 -7.469 1 98 194 ALA A CA 1
ATOM 1553 C C . ALA A 1 194 ? 12.398 -17.422 -8.172 1 98 194 ALA A C 1
ATOM 1555 O O . ALA A 1 194 ? 11.664 -18.391 -8.352 1 98 194 ALA A O 1
ATOM 1556 N N . GLY A 1 195 ? 13.656 -17.328 -8.562 1 98.06 195 GLY A N 1
ATOM 1557 C CA . GLY A 1 195 ? 14.266 -18.5 -9.18 1 98.06 195 GLY A CA 1
ATOM 1558 C C . GLY A 1 195 ? 14.336 -19.688 -8.25 1 98.06 195 GLY A C 1
ATOM 1559 O O . GLY A 1 195 ? 14.109 -20.828 -8.672 1 98.06 195 GLY A O 1
ATOM 1560 N N . ALA A 1 196 ? 14.625 -19.438 -7.023 1 96.31 196 ALA A N 1
ATOM 1561 C CA . ALA A 1 196 ? 14.695 -20.516 -6.027 1 96.31 196 ALA A CA 1
ATOM 1562 C C . ALA A 1 196 ? 13.328 -21.172 -5.852 1 96.31 196 ALA A C 1
ATOM 1564 O O . ALA A 1 196 ? 13.242 -22.391 -5.695 1 96.31 196 ALA A O 1
ATOM 1565 N N . HIS A 1 197 ? 12.305 -20.422 -5.887 1 94.81 197 HIS A N 1
ATOM 1566 C CA . HIS A 1 197 ? 10.953 -20.969 -5.742 1 94.81 197 HIS A CA 1
ATOM 1567 C C . HIS A 1 197 ? 10.617 -21.922 -6.875 1 94.81 197 HIS A C 1
ATOM 1569 O O . HIS A 1 197 ? 9.914 -22.922 -6.668 1 94.81 197 HIS A O 1
ATOM 1575 N N . PHE A 1 198 ? 11.102 -21.641 -8.047 1 95.25 198 PHE A N 1
ATOM 1576 C CA . PHE A 1 198 ? 10.781 -22.469 -9.211 1 95.25 198 PHE A CA 1
ATOM 1577 C C . PHE A 1 198 ? 11.844 -23.531 -9.43 1 95.25 198 PHE A C 1
ATOM 1579 O O . PHE A 1 198 ? 11.805 -24.266 -10.422 1 95.25 198 PHE A O 1
ATOM 1586 N N . SER A 1 199 ? 12.75 -23.625 -8.5 1 93.62 199 SER A N 1
ATOM 1587 C CA . SER A 1 199 ? 13.859 -24.562 -8.656 1 93.62 199 SER A CA 1
ATOM 1588 C C . SER A 1 199 ? 13.414 -26 -8.383 1 93.62 199 SER A C 1
ATOM 1590 O O . SER A 1 199 ? 12.258 -26.234 -8.039 1 93.62 199 SER A O 1
ATOM 1592 N N . ASP A 1 200 ? 14.352 -26.875 -8.586 1 88.88 200 ASP A N 1
ATOM 1593 C CA . ASP A 1 200 ? 14.07 -28.297 -8.438 1 88.88 200 ASP A CA 1
ATOM 1594 C C . ASP A 1 200 ? 14.445 -28.781 -7.039 1 88.88 200 ASP A C 1
ATOM 1596 O O . ASP A 1 200 ? 14.531 -29.984 -6.797 1 88.88 200 ASP A O 1
ATOM 1600 N N . GLN A 1 201 ? 14.641 -27.875 -6.191 1 85.75 201 GLN A N 1
ATOM 1601 C CA . GLN A 1 201 ? 14.945 -28.25 -4.816 1 85.75 201 GLN A CA 1
ATOM 1602 C C . GLN A 1 201 ? 13.711 -28.812 -4.109 1 85.75 201 GLN A C 1
ATOM 1604 O O . GLN A 1 201 ? 12.586 -28.547 -4.531 1 85.75 201 GLN A O 1
ATOM 1609 N N . ASN A 1 202 ? 14.039 -29.609 -3.055 1 82.31 202 ASN A N 1
ATOM 1610 C CA . ASN A 1 202 ? 12.922 -30.094 -2.254 1 82.31 202 ASN A CA 1
ATOM 1611 C C . ASN A 1 202 ? 12.219 -28.953 -1.518 1 82.31 202 ASN A C 1
ATOM 1613 O O . ASN A 1 202 ? 12.797 -27.875 -1.342 1 82.31 202 ASN A O 1
ATOM 1617 N N . LEU A 1 203 ? 11.023 -29.172 -1.114 1 79.06 203 LEU A N 1
ATOM 1618 C CA . LEU A 1 203 ? 10.133 -28.125 -0.626 1 79.06 203 LEU A CA 1
ATOM 1619 C C . LEU A 1 203 ? 10.734 -27.422 0.588 1 79.06 203 LEU A C 1
ATOM 1621 O O . LEU A 1 203 ? 10.82 -26.188 0.618 1 79.06 203 LEU A O 1
ATOM 1625 N N . PRO A 1 204 ? 11.203 -28.156 1.616 1 75.06 204 PRO A N 1
ATOM 1626 C CA . PRO A 1 204 ? 11.719 -27.453 2.785 1 75.06 204 PRO A CA 1
ATOM 1627 C C . PRO A 1 204 ? 12.945 -26.594 2.461 1 75.06 204 PRO A C 1
ATOM 1629 O O . PRO A 1 204 ? 13.047 -25.453 2.934 1 75.06 204 PRO A O 1
ATOM 1632 N N . GLN A 1 205 ? 13.773 -27.203 1.633 1 82.56 205 GLN A N 1
ATOM 1633 C CA . GLN A 1 205 ? 14.969 -26.453 1.256 1 82.56 205 GLN A CA 1
ATOM 1634 C C . GLN A 1 205 ? 14.625 -25.266 0.362 1 82.56 205 GLN A C 1
ATOM 1636 O O . GLN A 1 205 ? 15.195 -24.188 0.516 1 82.56 205 GLN A O 1
ATOM 1641 N N . ARG A 1 206 ? 13.766 -25.5 -0.532 1 88.44 206 ARG A N 1
ATOM 1642 C CA . ARG A 1 206 ? 13.328 -24.453 -1.44 1 88.44 206 ARG A CA 1
ATOM 1643 C C . ARG A 1 206 ? 12.719 -23.281 -0.67 1 88.44 206 ARG A C 1
ATOM 1645 O O . ARG A 1 206 ? 13.023 -22.125 -0.955 1 88.44 206 ARG A O 1
ATOM 1652 N N . SER A 1 207 ? 11.906 -23.625 0.32 1 82.69 207 SER A N 1
ATOM 1653 C CA . SER A 1 207 ? 11.242 -22.594 1.113 1 82.69 207 SER A CA 1
ATOM 1654 C C . SER A 1 207 ? 12.25 -21.797 1.935 1 82.69 207 SER A C 1
ATOM 1656 O O . SER A 1 207 ? 12.156 -20.578 2.033 1 82.69 207 SER A O 1
ATOM 1658 N N . ILE A 1 208 ? 13.195 -22.484 2.498 1 83.12 208 ILE A N 1
ATOM 1659 C CA . ILE A 1 208 ? 14.195 -21.828 3.33 1 83.12 208 ILE A CA 1
ATOM 1660 C C . ILE A 1 208 ? 15.031 -20.875 2.48 1 83.12 208 ILE A C 1
ATOM 1662 O O . ILE A 1 208 ? 15.258 -19.734 2.865 1 83.12 208 ILE A O 1
ATOM 1666 N N . ILE A 1 209 ? 15.438 -21.391 1.335 1 90.31 209 ILE A N 1
ATOM 1667 C CA . ILE A 1 209 ? 16.297 -20.594 0.466 1 90.31 209 ILE A CA 1
ATOM 1668 C C . ILE A 1 209 ? 15.516 -19.406 -0.092 1 90.31 209 ILE A C 1
ATOM 1670 O O . ILE A 1 209 ? 16.016 -18.281 -0.124 1 90.31 209 ILE A O 1
ATOM 1674 N N . CYS A 1 210 ? 14.312 -19.672 -0.54 1 90.81 210 CYS A N 1
ATOM 1675 C CA . CYS A 1 210 ? 13.453 -18.641 -1.095 1 90.81 210 CYS A CA 1
ATOM 1676 C C . CYS A 1 210 ? 13.211 -17.531 -0.077 1 90.81 210 CYS A C 1
ATOM 1678 O O . CYS A 1 210 ? 13.367 -16.344 -0.392 1 90.81 210 CYS A O 1
ATOM 1680 N N . HIS A 1 211 ? 12.945 -17.844 1.199 1 86.56 211 HIS A N 1
ATOM 1681 C CA . HIS A 1 211 ? 12.664 -16.875 2.25 1 86.56 211 HIS A CA 1
ATOM 1682 C C . HIS A 1 211 ? 13.93 -16.109 2.652 1 86.56 211 HIS A C 1
ATOM 1684 O O . HIS A 1 211 ? 13.867 -14.922 2.959 1 86.56 211 HIS A O 1
ATOM 1690 N N . ASP A 1 212 ? 14.938 -16.859 2.688 1 88.94 212 ASP A N 1
ATOM 1691 C CA . ASP A 1 212 ? 16.203 -16.219 3.033 1 88.94 212 ASP A CA 1
ATOM 1692 C C . ASP A 1 212 ? 16.562 -15.141 2.006 1 88.94 212 ASP A C 1
ATOM 1694 O O . ASP A 1 212 ? 16.906 -14.016 2.371 1 88.94 212 ASP A O 1
ATOM 1698 N N . LEU A 1 213 ? 16.516 -15.484 0.729 1 94.75 213 LEU A N 1
ATOM 1699 C CA . LEU A 1 213 ? 16.828 -14.547 -0.339 1 94.75 213 LEU A CA 1
ATOM 1700 C C . LEU A 1 213 ? 15.859 -13.375 -0.346 1 94.75 213 LEU A C 1
ATOM 1702 O O . LEU A 1 213 ? 16.25 -12.227 -0.576 1 94.75 213 LEU A O 1
ATOM 1706 N N . ALA A 1 214 ? 14.609 -13.672 -0.066 1 93 214 ALA A N 1
ATOM 1707 C CA . ALA A 1 214 ? 13.602 -12.617 -0.007 1 93 214 ALA A CA 1
ATOM 1708 C C . ALA A 1 214 ? 13.883 -11.656 1.146 1 93 214 ALA A C 1
ATOM 1710 O O . ALA A 1 214 ? 13.758 -10.445 0.991 1 93 214 ALA A O 1
ATOM 1711 N N . ARG A 1 215 ? 14.242 -12.195 2.281 1 89.88 215 ARG A N 1
ATOM 1712 C CA . ARG A 1 215 ? 14.57 -11.375 3.441 1 89.88 215 ARG A CA 1
ATOM 1713 C C . ARG A 1 215 ? 15.773 -10.477 3.154 1 89.88 215 ARG A C 1
ATOM 1715 O O . ARG A 1 215 ? 15.766 -9.297 3.504 1 89.88 215 ARG A O 1
ATOM 1722 N N . ARG A 1 216 ? 16.734 -11.031 2.561 1 92.69 216 ARG A N 1
ATOM 1723 C CA . ARG A 1 216 ? 17.938 -10.266 2.207 1 92.69 216 ARG A CA 1
ATOM 1724 C C . ARG A 1 216 ? 17.609 -9.18 1.189 1 92.69 216 ARG A C 1
ATOM 1726 O O . ARG A 1 216 ? 18.141 -8.07 1.258 1 92.69 216 ARG A O 1
ATOM 1733 N N . SER A 1 217 ? 16.781 -9.523 0.252 1 95.38 217 SER A N 1
ATOM 1734 C CA . SER A 1 217 ? 16.359 -8.531 -0.729 1 95.38 217 SER A CA 1
ATOM 1735 C C . SER A 1 217 ? 15.656 -7.355 -0.058 1 95.38 217 SER A C 1
ATOM 1737 O O . SER A 1 217 ? 15.938 -6.199 -0.378 1 95.38 217 SER A O 1
ATOM 1739 N N . PHE A 1 218 ? 14.82 -7.656 0.882 1 91.88 218 PHE A N 1
ATOM 1740 C CA . PHE A 1 218 ? 14.102 -6.598 1.578 1 91.88 218 PHE A CA 1
ATOM 1741 C C . PHE A 1 218 ? 15.055 -5.75 2.412 1 91.88 218 PHE A C 1
ATOM 1743 O O . PHE A 1 218 ? 14.875 -4.535 2.525 1 91.88 218 PHE A O 1
ATOM 1750 N N . GLN A 1 219 ? 15.938 -6.414 2.979 1 89.06 219 GLN A N 1
ATOM 1751 C CA . GLN A 1 219 ? 16.953 -5.676 3.721 1 89.06 219 GLN A CA 1
ATOM 1752 C C . GLN A 1 219 ? 17.719 -4.719 2.805 1 89.06 219 GLN A C 1
ATOM 1754 O O . GLN A 1 219 ? 18.031 -3.594 3.197 1 89.06 219 GLN A O 1
ATOM 1759 N N . ALA A 1 220 ? 18.031 -5.156 1.635 1 92.44 220 ALA A N 1
ATOM 1760 C CA . ALA A 1 220 ? 18.703 -4.297 0.67 1 92.44 220 ALA A CA 1
ATOM 1761 C C . ALA A 1 220 ? 17.828 -3.111 0.28 1 92.44 220 ALA A C 1
ATOM 1763 O O . ALA A 1 220 ? 18.328 -2.006 0.06 1 92.44 220 ALA A O 1
ATOM 1764 N N . LEU A 1 221 ? 16.531 -3.324 0.186 1 92.25 221 LEU A N 1
ATOM 1765 C CA . LEU A 1 221 ? 15.602 -2.24 -0.086 1 92.25 221 LEU A CA 1
ATOM 1766 C C . LEU A 1 221 ? 15.656 -1.185 1.014 1 92.25 221 LEU A C 1
ATOM 1768 O O . LEU A 1 221 ? 15.664 0.015 0.729 1 92.25 221 LEU A O 1
ATOM 1772 N N . ARG A 1 222 ? 15.688 -1.686 2.215 1 87.69 222 ARG A N 1
ATOM 1773 C CA . ARG A 1 222 ? 15.766 -0.761 3.344 1 87.69 222 ARG A CA 1
ATOM 1774 C C . ARG A 1 222 ? 17.062 0.035 3.312 1 87.69 222 ARG A C 1
ATOM 1776 O O . ARG A 1 222 ? 17.062 1.243 3.559 1 87.69 222 ARG A O 1
ATOM 1783 N N . LEU A 1 223 ? 18.125 -0.649 2.928 1 86.75 223 LEU A N 1
ATOM 1784 C CA . LEU A 1 223 ? 19.422 0.003 2.852 1 86.75 223 LEU A CA 1
ATOM 1785 C C . LEU A 1 223 ? 19.453 1.036 1.729 1 86.75 223 LEU A C 1
ATOM 1787 O O . LEU A 1 223 ? 20.172 2.037 1.817 1 86.75 223 LEU A O 1
ATOM 1791 N N . ALA A 1 224 ? 18.656 0.781 0.746 1 87.44 224 ALA A N 1
ATOM 1792 C CA . ALA A 1 224 ? 18.578 1.701 -0.385 1 87.44 224 ALA A CA 1
ATOM 1793 C C . ALA A 1 224 ? 17.578 2.822 -0.111 1 87.44 224 ALA A C 1
ATOM 1795 O O . ALA A 1 224 ? 17.297 3.65 -0.985 1 87.44 224 ALA A O 1
ATOM 1796 N N . ASN A 1 225 ? 16.969 2.877 1.076 1 83.56 225 ASN A N 1
ATOM 1797 C CA . ASN A 1 225 ? 15.984 3.891 1.45 1 83.56 225 ASN A CA 1
ATOM 1798 C C . ASN A 1 225 ? 14.859 3.996 0.419 1 83.56 225 ASN A C 1
ATOM 1800 O O . ASN A 1 225 ? 14.547 5.09 -0.051 1 83.56 225 ASN A O 1
ATOM 1804 N N . PHE A 1 226 ? 14.258 2.859 0.153 1 88.25 226 PHE A N 1
ATOM 1805 C CA . PHE A 1 226 ? 13.344 2.754 -0.98 1 88.25 226 PHE A CA 1
ATOM 1806 C C . PHE A 1 226 ? 12.086 3.57 -0.736 1 88.25 226 PHE A C 1
ATOM 1808 O O . PHE A 1 226 ? 11.406 3.98 -1.684 1 88.25 226 PHE A O 1
ATOM 1815 N N . LEU A 1 227 ? 11.773 3.855 0.515 1 85.38 227 LEU A N 1
ATOM 1816 C CA . LEU A 1 227 ? 10.555 4.605 0.802 1 85.38 227 LEU A CA 1
ATOM 1817 C C . LEU A 1 227 ? 10.727 6.078 0.436 1 85.38 227 LEU A C 1
ATOM 1819 O O . LEU A 1 227 ? 9.742 6.766 0.15 1 85.38 227 LEU A O 1
ATOM 1823 N N . PHE A 1 228 ? 11.984 6.48 0.425 1 79.38 228 PHE A N 1
ATOM 1824 C CA . PHE A 1 228 ? 12.25 7.895 0.187 1 79.38 228 PHE A CA 1
ATOM 1825 C C . PHE A 1 228 ? 12.844 8.109 -1.202 1 79.38 228 PHE A C 1
ATOM 1827 O O . PHE A 1 228 ? 12.664 9.172 -1.8 1 79.38 228 PHE A O 1
ATOM 1834 N N . ARG A 1 229 ? 13.492 7.008 -1.596 1 82.06 229 ARG A N 1
ATOM 1835 C CA . ARG A 1 229 ? 14.172 7.109 -2.887 1 82.06 229 ARG A CA 1
ATOM 1836 C C . ARG A 1 229 ? 13.836 5.914 -3.773 1 82.06 229 ARG A C 1
ATOM 1838 O O . ARG A 1 229 ? 14.719 5.121 -4.109 1 82.06 229 ARG A O 1
ATOM 1845 N N . PRO A 1 230 ? 12.633 5.992 -4.188 1 88.81 230 PRO A N 1
ATOM 1846 C CA . PRO A 1 230 ? 12.281 4.879 -5.07 1 88.81 230 PRO A CA 1
ATOM 1847 C C . PRO A 1 230 ? 12.93 4.988 -6.445 1 88.81 230 PRO A C 1
ATOM 1849 O O . PRO A 1 230 ? 13.203 6.094 -6.918 1 88.81 230 PRO A O 1
ATOM 1852 N N . SER A 1 231 ? 13.273 3.877 -7.012 1 90.81 231 SER A N 1
ATOM 1853 C CA . SER A 1 231 ? 13.844 3.75 -8.352 1 90.81 231 SER A CA 1
ATOM 1854 C C . SER A 1 231 ? 13.133 2.668 -9.156 1 90.81 231 SER A C 1
ATOM 1856 O O . SER A 1 231 ? 12.281 1.947 -8.617 1 90.81 231 SER A O 1
ATOM 1858 N N . LEU A 1 232 ? 13.414 2.621 -10.438 1 93.25 232 LEU A N 1
ATOM 1859 C CA . LEU A 1 232 ? 12.812 1.579 -11.266 1 93.25 232 LEU A CA 1
ATOM 1860 C C . LEU A 1 232 ? 13.188 0.194 -10.75 1 93.25 232 LEU A C 1
ATOM 1862 O O . LEU A 1 232 ? 12.359 -0.719 -10.742 1 93.25 232 LEU A O 1
ATOM 1866 N N . ASP A 1 233 ? 14.406 0.09 -10.25 1 94.62 233 ASP A N 1
ATOM 1867 C CA . ASP A 1 233 ? 14.859 -1.187 -9.703 1 94.62 233 ASP A CA 1
ATOM 1868 C C . ASP A 1 233 ? 14.094 -1.54 -8.43 1 94.62 233 ASP A C 1
ATOM 1870 O O . ASP A 1 233 ? 13.758 -2.703 -8.211 1 94.62 233 ASP A O 1
ATOM 1874 N N . THR A 1 234 ? 13.883 -0.536 -7.633 1 94.81 234 THR A N 1
ATOM 1875 C CA . THR A 1 234 ? 13.164 -0.79 -6.387 1 94.81 234 THR A CA 1
ATOM 1876 C C . THR A 1 234 ? 11.742 -1.26 -6.672 1 94.81 234 THR A C 1
ATOM 1878 O O . THR A 1 234 ? 11.227 -2.156 -5.996 1 94.81 234 THR A O 1
ATOM 1881 N N . ILE A 1 235 ? 11.094 -0.652 -7.645 1 96.62 235 ILE A N 1
ATOM 1882 C CA . ILE A 1 235 ? 9.727 -1.035 -7.977 1 96.62 235 ILE A CA 1
ATOM 1883 C C . ILE A 1 235 ? 9.711 -2.455 -8.539 1 96.62 235 ILE A C 1
ATOM 1885 O O . ILE A 1 235 ? 8.852 -3.262 -8.18 1 96.62 235 ILE A O 1
ATOM 1889 N N . GLN A 1 236 ? 10.648 -2.703 -9.43 1 97.69 236 GLN A N 1
ATOM 1890 C CA . GLN A 1 236 ? 10.75 -4.059 -9.961 1 97.69 236 GLN A CA 1
ATOM 1891 C C . GLN A 1 236 ? 10.977 -5.07 -8.844 1 97.69 236 GLN A C 1
ATOM 1893 O O . GLN A 1 236 ? 10.383 -6.152 -8.852 1 97.69 236 GLN A O 1
ATOM 1898 N N . THR A 1 237 ? 11.836 -4.699 -7.906 1 97.81 237 THR A N 1
ATOM 1899 C CA . THR A 1 237 ? 12.125 -5.562 -6.77 1 97.81 237 THR A CA 1
ATOM 1900 C C . THR A 1 237 ? 10.859 -5.848 -5.969 1 97.81 237 THR A C 1
ATOM 1902 O O . THR A 1 237 ? 10.57 -7 -5.637 1 97.81 237 THR A O 1
ATOM 1905 N N . MET A 1 238 ? 10.125 -4.832 -5.711 1 97.56 238 MET A N 1
ATOM 1906 C CA . MET A 1 238 ? 8.906 -4.98 -4.918 1 97.56 238 MET A CA 1
ATOM 1907 C C . MET A 1 238 ? 7.887 -5.848 -5.645 1 97.56 238 MET A C 1
ATOM 1909 O O . MET A 1 238 ? 7.191 -6.648 -5.016 1 97.56 238 MET A O 1
ATOM 1913 N N . LEU A 1 239 ? 7.836 -5.734 -6.906 1 98.25 239 LEU A N 1
ATOM 1914 C CA . LEU A 1 239 ? 6.906 -6.535 -7.699 1 98.25 239 LEU A CA 1
ATOM 1915 C C . LEU A 1 239 ? 7.316 -8 -7.699 1 98.25 239 LEU A C 1
ATOM 1917 O O . LEU A 1 239 ? 6.469 -8.891 -7.539 1 98.25 239 LEU A O 1
ATOM 1921 N N . ILE A 1 240 ? 8.578 -8.234 -7.883 1 98.44 240 ILE A N 1
ATOM 1922 C CA . ILE A 1 240 ? 9.055 -9.609 -7.906 1 98.44 240 ILE A CA 1
ATOM 1923 C C . ILE A 1 240 ? 8.883 -10.242 -6.527 1 98.44 240 ILE A C 1
ATOM 1925 O O . ILE A 1 240 ? 8.445 -11.391 -6.414 1 98.44 240 ILE A O 1
ATOM 1929 N N . LEU A 1 241 ? 9.211 -9.477 -5.496 1 96.69 241 LEU A N 1
ATOM 1930 C CA . LEU A 1 241 ? 9.023 -9.984 -4.141 1 96.69 241 LEU A CA 1
ATOM 1931 C C . LEU A 1 241 ? 7.551 -10.273 -3.867 1 96.69 241 LEU A C 1
ATOM 1933 O O . LEU A 1 241 ? 7.219 -11.297 -3.264 1 96.69 241 LEU A O 1
ATOM 1937 N N . GLY A 1 242 ? 6.672 -9.367 -4.301 1 95.69 242 GLY A N 1
ATOM 1938 C CA . GLY A 1 242 ? 5.246 -9.602 -4.148 1 95.69 242 GLY A CA 1
ATOM 1939 C C . GLY A 1 242 ? 4.773 -10.859 -4.848 1 95.69 242 GLY A C 1
ATOM 1940 O O . GLY A 1 242 ? 4.008 -11.648 -4.281 1 95.69 242 GLY A O 1
ATOM 1941 N N . ASN A 1 243 ? 5.242 -11.016 -6.023 1 96.94 243 ASN A N 1
ATOM 1942 C CA . ASN A 1 243 ? 4.879 -12.203 -6.785 1 96.94 243 ASN A CA 1
ATOM 1943 C C . ASN A 1 243 ? 5.406 -13.477 -6.125 1 96.94 243 ASN A C 1
ATOM 1945 O O . ASN A 1 243 ? 4.734 -14.508 -6.129 1 96.94 243 ASN A O 1
ATOM 1949 N N . THR A 1 244 ? 6.621 -13.406 -5.617 1 95 244 THR A N 1
ATOM 1950 C CA . THR A 1 244 ? 7.227 -14.555 -4.949 1 95 244 THR A CA 1
ATOM 1951 C C . THR A 1 244 ? 6.48 -14.891 -3.664 1 95 244 THR A C 1
ATOM 1953 O O . THR A 1 244 ? 6.23 -16.062 -3.371 1 95 244 THR A O 1
ATOM 1956 N N . LEU A 1 245 ? 6.109 -13.898 -2.914 1 90 245 LEU A N 1
ATOM 1957 C CA . LEU A 1 245 ? 5.328 -14.109 -1.703 1 90 245 LEU A CA 1
ATOM 1958 C C . LEU A 1 245 ? 3.982 -14.75 -2.031 1 90 245 LEU A C 1
ATOM 1960 O O . LEU A 1 245 ? 3.555 -15.688 -1.355 1 90 245 LEU A O 1
ATOM 1964 N N . GLN A 1 246 ? 3.398 -14.25 -3.021 1 92.44 246 GLN A N 1
ATOM 1965 C CA . GLN A 1 246 ? 2.123 -14.812 -3.457 1 92.44 246 GLN A CA 1
ATOM 1966 C C . GLN A 1 246 ? 2.266 -16.297 -3.816 1 92.44 246 GLN A C 1
ATOM 1968 O O . GLN A 1 246 ? 1.446 -17.109 -3.406 1 92.44 246 GLN A O 1
ATOM 1973 N N . ASN A 1 247 ? 3.295 -16.562 -4.535 1 92.81 247 ASN A N 1
ATOM 1974 C CA . ASN A 1 247 ? 3.504 -17.938 -5.008 1 92.81 247 ASN A CA 1
ATOM 1975 C C . ASN A 1 247 ? 3.924 -18.859 -3.873 1 92.81 247 ASN A C 1
ATOM 1977 O O . ASN A 1 247 ? 3.729 -20.078 -3.953 1 92.81 247 ASN A O 1
ATOM 1981 N N . ASP A 1 248 ? 4.488 -18.312 -2.881 1 84.69 248 ASP A N 1
ATOM 1982 C CA . ASP A 1 248 ? 4.902 -19.109 -1.728 1 84.69 248 ASP A CA 1
ATOM 1983 C C . ASP A 1 248 ? 3.773 -19.234 -0.709 1 84.69 248 ASP A C 1
ATOM 1985 O O . ASP A 1 248 ? 4.008 -19.578 0.448 1 84.69 248 ASP A O 1
ATOM 1989 N N . GLY A 1 249 ? 2.625 -18.891 -1.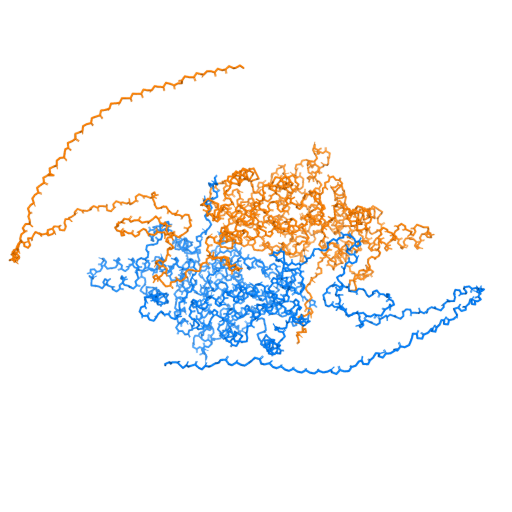044 1 81.75 249 GLY A N 1
ATOM 1990 C CA . GLY A 1 249 ? 1.449 -19.094 -0.211 1 81.75 249 GLY A CA 1
ATOM 1991 C C . GLY A 1 249 ? 1.141 -17.906 0.683 1 81.75 249 GLY A C 1
ATOM 1992 O O . GLY A 1 249 ? 0.204 -17.953 1.482 1 81.75 249 GLY A O 1
ATOM 1993 N N . GLN A 1 250 ? 1.889 -16.891 0.596 1 84.75 250 GLN A N 1
ATOM 1994 C CA . GLN A 1 250 ? 1.663 -15.695 1.392 1 84.75 250 GLN A CA 1
ATOM 1995 C C . GLN A 1 250 ? 1.002 -14.602 0.559 1 84.75 250 GLN A C 1
ATOM 1997 O O . GLN A 1 250 ? 1.489 -13.469 0.512 1 84.75 250 GLN A O 1
ATOM 2002 N N . SER A 1 251 ? -0.112 -14.945 -0.006 1 88.5 251 SER A N 1
ATOM 2003 C CA . SER A 1 251 ? -0.785 -14.047 -0.943 1 88.5 251 SER A CA 1
ATOM 2004 C C . SER A 1 251 ? -1.333 -12.82 -0.234 1 88.5 251 SER A C 1
ATOM 2006 O O . SER A 1 251 ? -1.399 -11.734 -0.821 1 88.5 251 SER A O 1
ATOM 2008 N N . ASP A 1 252 ? -1.675 -12.922 1.073 1 86.25 252 ASP A N 1
ATOM 2009 C CA . ASP A 1 252 ? -2.186 -11.781 1.82 1 86.25 252 ASP A CA 1
ATOM 2010 C C . ASP A 1 252 ? -1.102 -10.719 2.01 1 86.25 252 ASP A C 1
ATOM 2012 O O . ASP A 1 252 ? -1.38 -9.523 1.941 1 86.25 252 ASP A O 1
ATOM 2016 N N . ALA A 1 253 ? 0.06 -11.234 2.297 1 87.81 253 ALA A N 1
ATOM 2017 C CA . ALA A 1 253 ? 1.181 -10.305 2.42 1 87.81 253 ALA A CA 1
ATOM 2018 C C . ALA A 1 253 ? 1.47 -9.617 1.091 1 87.81 253 ALA A C 1
ATOM 2020 O O . ALA A 1 253 ? 1.804 -8.43 1.061 1 87.81 253 ALA A O 1
ATOM 2021 N N . ALA A 1 254 ? 1.385 -10.391 0.022 1 92.62 254 ALA A N 1
ATOM 2022 C CA . ALA A 1 254 ? 1.585 -9.812 -1.304 1 92.62 254 ALA A CA 1
ATOM 2023 C C . ALA A 1 254 ? 0.535 -8.742 -1.599 1 92.62 254 ALA A C 1
ATOM 2025 O O . ALA A 1 254 ? 0.848 -7.699 -2.17 1 92.62 254 ALA A O 1
ATOM 2026 N N . TRP A 1 255 ? -0.708 -9.016 -1.193 1 94.44 255 TRP A N 1
ATOM 2027 C CA . TRP A 1 255 ? -1.802 -8.062 -1.338 1 94.44 255 TRP A CA 1
ATOM 2028 C C . TRP A 1 255 ? -1.479 -6.754 -0.625 1 94.44 255 TRP A C 1
ATOM 2030 O O . TRP A 1 255 ? -1.603 -5.676 -1.21 1 94.44 255 TRP A O 1
ATOM 2040 N N . ALA A 1 256 ? -1.022 -6.836 0.582 1 93.06 256 ALA A N 1
ATOM 2041 C CA . ALA A 1 256 ? -0.719 -5.656 1.39 1 93.06 256 ALA A CA 1
ATOM 2042 C C . ALA A 1 256 ? 0.481 -4.898 0.827 1 93.06 256 ALA A C 1
ATOM 2044 O O . ALA A 1 256 ? 0.454 -3.672 0.721 1 93.06 256 ALA A O 1
ATOM 2045 N N . GLN A 1 257 ? 1.462 -5.617 0.429 1 93.69 257 GLN A N 1
ATOM 2046 C CA . GLN A 1 257 ? 2.699 -5.02 -0.065 1 93.69 257 GLN A CA 1
ATOM 2047 C C . GLN A 1 257 ? 2.461 -4.262 -1.369 1 93.69 257 GLN A C 1
ATOM 2049 O O . GLN A 1 257 ? 3.105 -3.244 -1.627 1 93.69 257 GLN A O 1
ATOM 2054 N N . LEU A 1 258 ? 1.542 -4.758 -2.166 1 97.19 258 LEU A N 1
ATOM 2055 C CA . LEU A 1 258 ? 1.264 -4.121 -3.449 1 97.19 258 LEU A CA 1
ATOM 2056 C C . LEU A 1 258 ? 0.774 -2.691 -3.254 1 97.19 258 LEU A C 1
ATOM 2058 O O . LEU A 1 258 ? 1.007 -1.83 -4.105 1 97.19 258 LEU A O 1
ATOM 2062 N N . GLY A 1 259 ? 0.127 -2.426 -2.139 1 96.81 259 GLY A N 1
ATOM 2063 C CA . GLY A 1 259 ? -0.272 -1.06 -1.839 1 96.81 259 GLY A CA 1
ATOM 2064 C C . GLY A 1 259 ? 0.898 -0.096 -1.778 1 96.81 259 GLY A C 1
ATOM 2065 O O . GLY A 1 259 ? 0.85 0.985 -2.369 1 96.81 259 GLY A O 1
ATOM 2066 N N . THR A 1 260 ? 1.901 -0.491 -1.063 1 95.88 260 THR A N 1
ATOM 2067 C CA . THR A 1 260 ? 3.111 0.319 -0.97 1 95.88 260 THR A CA 1
ATOM 2068 C C . THR A 1 260 ? 3.766 0.474 -2.34 1 95.88 260 THR A C 1
ATOM 2070 O O . THR A 1 260 ? 4.227 1.561 -2.693 1 95.88 260 THR A O 1
ATOM 2073 N N . THR A 1 261 ? 3.766 -0.591 -3.088 1 97.06 261 THR A N 1
ATOM 2074 C CA . THR A 1 261 ? 4.379 -0.573 -4.41 1 97.06 261 THR A CA 1
ATOM 2075 C C . THR A 1 261 ? 3.691 0.447 -5.312 1 97.06 261 THR A C 1
ATOM 2077 O O . THR A 1 261 ? 4.359 1.218 -6.008 1 97.06 261 THR A O 1
ATOM 2080 N N . VAL A 1 262 ? 2.404 0.45 -5.277 1 97.38 262 VAL A N 1
ATOM 2081 C CA . VAL A 1 262 ? 1.634 1.356 -6.121 1 97.38 262 VAL A CA 1
ATOM 2082 C C . VAL A 1 262 ? 1.919 2.803 -5.723 1 97.38 262 VAL A C 1
ATOM 2084 O O . VAL A 1 262 ? 2.111 3.664 -6.586 1 97.38 262 VAL A O 1
ATOM 2087 N N . ARG A 1 263 ? 1.978 3.1 -4.43 1 96.38 263 ARG A N 1
ATOM 2088 C CA . ARG A 1 263 ? 2.23 4.453 -3.951 1 96.38 263 ARG A CA 1
ATOM 2089 C C . ARG A 1 263 ? 3.629 4.922 -4.344 1 96.38 263 ARG A C 1
ATOM 2091 O O . ARG A 1 263 ? 3.82 6.082 -4.707 1 96.38 263 ARG A O 1
ATOM 2098 N N . LEU A 1 264 ? 4.562 4.023 -4.242 1 93.81 264 LEU A N 1
ATOM 2099 C CA . LEU A 1 264 ? 5.918 4.375 -4.652 1 93.81 264 LEU A CA 1
ATOM 2100 C C . LEU A 1 264 ? 5.984 4.629 -6.156 1 93.81 264 LEU A C 1
ATOM 2102 O O . LEU A 1 264 ? 6.684 5.539 -6.602 1 93.81 264 LEU A O 1
ATOM 2106 N N . ALA A 1 265 ? 5.289 3.83 -6.918 1 95.06 265 ALA A N 1
ATOM 2107 C CA . ALA A 1 265 ? 5.234 4.043 -8.359 1 95.06 265 ALA A CA 1
ATOM 2108 C C . ALA A 1 265 ? 4.594 5.387 -8.695 1 95.06 265 ALA A C 1
ATOM 2110 O O . ALA A 1 265 ? 5.027 6.082 -9.617 1 95.06 265 ALA A O 1
ATOM 2111 N N . GLN A 1 266 ? 3.602 5.789 -7.957 1 92.88 266 GLN A N 1
ATOM 2112 C CA . GLN A 1 266 ? 2.959 7.086 -8.141 1 92.88 266 GLN A CA 1
ATOM 2113 C C . GLN A 1 266 ? 3.924 8.227 -7.82 1 92.88 266 GLN A C 1
ATOM 2115 O O . GLN A 1 266 ? 3.898 9.266 -8.477 1 92.88 266 GLN A O 1
ATOM 2120 N N . THR A 1 267 ? 4.684 7.969 -6.762 1 90.25 267 THR A N 1
ATOM 2121 C CA . THR A 1 267 ? 5.676 8.969 -6.395 1 90.25 267 THR A CA 1
ATOM 2122 C C . THR A 1 267 ? 6.633 9.234 -7.551 1 90.25 267 THR A C 1
ATOM 2124 O O . THR A 1 267 ? 7.074 10.367 -7.75 1 90.25 267 THR A O 1
ATOM 2127 N N . MET A 1 268 ? 6.832 8.203 -8.367 1 90 268 MET A N 1
ATOM 2128 C CA . MET A 1 268 ? 7.75 8.328 -9.5 1 90 268 MET A CA 1
ATOM 2129 C C . MET A 1 268 ? 7.027 8.844 -10.734 1 90 268 MET A C 1
ATOM 2131 O O . MET A 1 268 ? 7.652 9.109 -11.758 1 90 268 MET A O 1
ATOM 2135 N N . GLY A 1 269 ? 5.742 8.93 -10.688 1 89.69 269 GLY A N 1
ATOM 2136 C CA . GLY A 1 269 ? 4.949 9.438 -11.797 1 89.69 269 GLY A CA 1
ATOM 2137 C C . GLY A 1 269 ? 4.641 8.383 -12.836 1 89.69 269 GLY A C 1
ATOM 2138 O O . GLY A 1 269 ? 4.254 8.703 -13.961 1 89.69 269 GLY A O 1
ATOM 2139 N N . LEU A 1 270 ? 4.75 7.102 -12.508 1 92.06 270 LEU A N 1
ATOM 2140 C CA . LEU A 1 270 ? 4.582 6.031 -13.492 1 92.06 270 LEU A CA 1
ATOM 2141 C C . LEU A 1 270 ? 3.115 5.859 -13.859 1 92.06 270 LEU A C 1
ATOM 2143 O O . LEU A 1 270 ? 2.797 5.246 -14.883 1 92.06 270 LEU A O 1
ATOM 2147 N N . HIS A 1 271 ? 2.209 6.387 -13.117 1 90.31 271 HIS A N 1
ATOM 2148 C CA . HIS A 1 271 ? 0.782 6.125 -13.273 1 90.31 271 HIS A CA 1
ATOM 2149 C C . HIS A 1 271 ? 0.194 6.969 -14.398 1 90.31 271 HIS A C 1
ATOM 2151 O O . 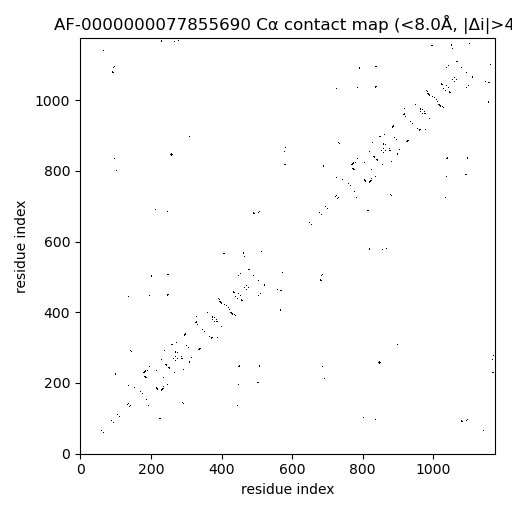HIS A 1 271 ? -0.953 6.758 -14.805 1 90.31 271 HIS A O 1
ATOM 2157 N N . THR A 1 272 ? 0.949 7.914 -14.898 1 88.81 272 THR A N 1
ATOM 2158 C CA . THR A 1 272 ? 0.44 8.758 -15.977 1 88.81 272 THR A CA 1
ATOM 2159 C C . THR A 1 272 ? 1.52 9 -17.031 1 88.81 272 THR A C 1
ATOM 2161 O O . THR A 1 272 ? 2.699 9.133 -16.703 1 88.81 272 THR A O 1
ATOM 2164 N N . GLU A 1 273 ? 1.103 9.109 -18.266 1 86.75 273 GLU A N 1
ATOM 2165 C CA . GLU A 1 273 ? 2.014 9.367 -19.375 1 86.75 273 GLU A CA 1
ATOM 2166 C C . GLU A 1 273 ? 2.562 10.789 -19.328 1 86.75 273 GLU A C 1
ATOM 2168 O O . GLU A 1 273 ? 3.717 11.031 -19.688 1 86.75 273 GLU A O 1
ATOM 2173 N N . ARG A 1 274 ? 1.827 11.656 -18.891 1 82.25 274 ARG A N 1
ATOM 2174 C CA . ARG A 1 274 ? 2.193 13.07 -18.859 1 82.25 274 ARG A CA 1
ATOM 2175 C C . ARG A 1 274 ? 3.35 13.312 -17.891 1 82.25 274 ARG A C 1
ATOM 2177 O O . ARG A 1 274 ? 4.223 14.141 -18.156 1 82.25 274 ARG A O 1
ATOM 2184 N N . SER A 1 275 ? 3.328 12.578 -16.828 1 82 275 SER A N 1
ATOM 2185 C CA . SER A 1 275 ? 4.328 12.781 -15.789 1 82 275 SER A CA 1
ATOM 2186 C C . SER A 1 275 ? 5.707 12.32 -16.25 1 82 275 SER A C 1
ATOM 2188 O O . SER A 1 275 ? 6.727 12.781 -15.727 1 82 275 SER A O 1
ATOM 2190 N N . ILE A 1 276 ? 5.746 11.422 -17.219 1 84.94 276 ILE A N 1
ATOM 2191 C CA . ILE A 1 276 ? 7.039 10.898 -17.641 1 84.94 276 ILE A CA 1
ATOM 2192 C C . ILE A 1 276 ? 7.34 11.352 -19.078 1 84.94 276 ILE A C 1
ATOM 2194 O O . ILE A 1 276 ? 8.328 10.914 -19.672 1 84.94 276 ILE A O 1
ATOM 2198 N N . ALA A 1 277 ? 6.586 12.234 -19.609 1 82.44 277 ALA A N 1
ATOM 2199 C CA . ALA A 1 277 ? 6.691 12.664 -21 1 82.44 277 ALA A CA 1
ATOM 2200 C C . ALA A 1 277 ? 8.016 13.375 -21.266 1 82.44 277 ALA A C 1
ATOM 2202 O O . ALA A 1 277 ? 8.539 13.344 -22.375 1 82.44 277 ALA A O 1
ATOM 2203 N N . TYR A 1 278 ? 8.578 13.938 -20.25 1 78.69 278 TYR A N 1
ATOM 2204 C CA . TYR A 1 278 ? 9.797 14.719 -20.422 1 78.69 278 TYR A CA 1
ATOM 2205 C C . TYR A 1 278 ? 11.023 13.812 -20.438 1 78.69 278 TYR A C 1
ATOM 2207 O O . TYR A 1 278 ? 12.109 14.227 -20.859 1 78.69 278 TYR A O 1
ATOM 2215 N N . LEU A 1 279 ? 10.867 12.555 -20.125 1 83.31 279 LEU A N 1
ATOM 2216 C CA . LEU A 1 279 ? 11.977 11.617 -20.031 1 83.31 279 LEU A CA 1
ATOM 2217 C C . LEU A 1 279 ? 12.312 11.039 -21.406 1 83.31 279 LEU A C 1
ATOM 2219 O O . LEU A 1 279 ? 11.477 11.047 -22.312 1 83.31 279 LEU A O 1
ATOM 2223 N N . PRO A 1 280 ? 13.531 10.578 -21.531 1 86.44 280 PRO A N 1
ATOM 2224 C CA . PRO A 1 280 ? 13.898 9.922 -22.797 1 86.44 280 PRO A CA 1
ATOM 2225 C C . PRO A 1 280 ? 13.008 8.719 -23.109 1 86.44 280 PRO A C 1
ATOM 2227 O O . PRO A 1 280 ? 12.469 8.094 -22.203 1 86.44 280 PRO A O 1
ATOM 2230 N N . GLN A 1 281 ? 12.922 8.406 -24.359 1 86.94 281 GLN A N 1
ATOM 2231 C CA . GLN A 1 281 ? 12 7.387 -24.844 1 86.94 281 GLN A CA 1
ATOM 2232 C C . GLN A 1 281 ? 12.297 6.023 -24.219 1 86.94 281 GLN A C 1
ATOM 2234 O O . GLN A 1 281 ? 11.383 5.25 -23.938 1 86.94 281 GLN A O 1
ATOM 2239 N N . ASN A 1 282 ? 13.539 5.715 -24.078 1 85.56 282 ASN A N 1
ATOM 2240 C CA . ASN A 1 282 ? 13.906 4.426 -23.5 1 85.56 282 ASN A CA 1
ATOM 2241 C C . ASN A 1 282 ? 13.391 4.285 -22.078 1 85.56 282 ASN A C 1
ATOM 2243 O O . ASN A 1 282 ? 12.938 3.211 -21.672 1 85.56 282 ASN A O 1
ATOM 2247 N N . ILE A 1 283 ? 13.43 5.359 -21.344 1 87.25 283 ILE A N 1
ATOM 2248 C CA . ILE A 1 283 ? 12.961 5.352 -19.969 1 87.25 283 ILE A CA 1
ATOM 2249 C C . ILE A 1 283 ? 11.438 5.34 -19.938 1 87.25 283 ILE A C 1
ATOM 2251 O O . ILE A 1 283 ? 10.828 4.695 -19.078 1 87.25 283 ILE A O 1
ATOM 2255 N N . GLN A 1 284 ? 10.844 6.016 -20.891 1 88.62 284 GLN A N 1
ATOM 2256 C CA . GLN A 1 284 ? 9.391 6.031 -20.969 1 88.62 284 GLN A CA 1
ATOM 2257 C C . GLN A 1 284 ? 8.836 4.625 -21.203 1 88.62 284 GLN A C 1
ATOM 2259 O O . GLN A 1 284 ? 7.848 4.23 -20.594 1 88.62 284 GLN A O 1
ATOM 2264 N N . SER A 1 285 ? 9.539 3.926 -22.062 1 88.75 285 SER A N 1
ATOM 2265 C CA . SER A 1 285 ? 9.094 2.568 -22.375 1 88.75 285 SER A CA 1
ATOM 2266 C C . SER A 1 285 ? 9.219 1.659 -21.156 1 88.75 285 SER A C 1
ATOM 2268 O O . SER A 1 285 ? 8.344 0.833 -20.891 1 88.75 285 SER A O 1
ATOM 2270 N N . LYS A 1 286 ? 10.281 1.812 -20.438 1 90.25 286 LYS A N 1
ATOM 2271 C CA . LYS A 1 286 ? 10.477 1.022 -19.234 1 90.25 286 LYS A CA 1
ATOM 2272 C C . LYS A 1 286 ? 9.422 1.361 -18.172 1 90.25 286 LYS A C 1
ATOM 2274 O O . LYS A 1 286 ? 8.898 0.469 -17.5 1 90.25 286 LYS A O 1
ATOM 2279 N N . ALA A 1 287 ? 9.164 2.646 -18.078 1 91.38 287 ALA A N 1
ATOM 2280 C CA . ALA A 1 287 ? 8.172 3.113 -17.109 1 91.38 287 ALA A CA 1
ATOM 2281 C C . ALA A 1 287 ? 6.781 2.578 -17.453 1 91.38 287 ALA A C 1
ATOM 2283 O O . ALA A 1 287 ? 6.043 2.145 -16.562 1 91.38 287 ALA A O 1
ATOM 2284 N N . LYS A 1 288 ? 6.488 2.613 -18.672 1 90.81 288 LYS A N 1
ATOM 2285 C CA . LYS A 1 288 ? 5.203 2.092 -19.125 1 90.81 288 LYS A CA 1
ATOM 2286 C C . LYS A 1 288 ? 5.082 0.599 -18.828 1 90.81 288 LYS A C 1
ATOM 2288 O O . LYS A 1 288 ? 4.059 0.145 -18.312 1 90.81 288 LYS A O 1
ATOM 2293 N N . THR A 1 289 ? 6.09 -0.14 -19.172 1 92.5 289 THR A N 1
ATOM 2294 C CA . THR A 1 289 ? 6.098 -1.58 -18.938 1 92.5 289 THR A CA 1
ATOM 2295 C C . THR A 1 289 ? 5.957 -1.894 -17.453 1 92.5 289 THR A C 1
ATOM 2297 O O . THR A 1 289 ? 5.258 -2.834 -17.078 1 92.5 289 THR A O 1
ATOM 2300 N N . LEU A 1 290 ? 6.586 -1.123 -16.688 1 94.31 290 LEU A N 1
ATOM 2301 C CA . LEU A 1 290 ? 6.547 -1.35 -15.25 1 94.31 290 LEU A CA 1
ATOM 2302 C C . LEU A 1 290 ? 5.16 -1.061 -14.688 1 94.31 290 LEU A C 1
ATOM 2304 O O . LEU A 1 290 ? 4.656 -1.809 -13.852 1 94.31 290 LEU A O 1
ATOM 2308 N N . TRP A 1 291 ? 4.551 0.043 -15.094 1 94.69 291 TRP A N 1
ATOM 2309 C CA . TRP A 1 291 ? 3.201 0.347 -14.625 1 94.69 291 TRP A CA 1
ATOM 2310 C C . TRP A 1 291 ? 2.225 -0.755 -15.023 1 94.69 291 TRP A C 1
ATOM 2312 O O . TRP A 1 291 ? 1.372 -1.154 -14.227 1 94.69 291 TRP A O 1
ATOM 2322 N N . PHE A 1 292 ? 2.418 -1.308 -16.188 1 93.31 292 PHE A N 1
ATOM 2323 C CA . PHE A 1 292 ? 1.521 -2.361 -16.656 1 93.31 292 PHE A CA 1
ATOM 2324 C C . PHE A 1 292 ? 1.758 -3.652 -15.875 1 93.31 292 PHE A C 1
ATOM 2326 O O . PHE A 1 292 ? 0.827 -4.43 -15.656 1 93.31 292 PHE A O 1
ATOM 2333 N N . SER A 1 293 ? 3 -3.865 -15.469 1 96 293 SER A N 1
ATOM 2334 C CA . SER A 1 293 ? 3.262 -5.004 -14.602 1 96 293 SER A CA 1
ATOM 2335 C C . SER A 1 293 ? 2.551 -4.852 -13.258 1 96 293 SER A C 1
ATOM 2337 O O . SER A 1 293 ? 2.068 -5.832 -12.688 1 96 293 SER A O 1
ATOM 2339 N N . ILE A 1 294 ? 2.492 -3.641 -12.758 1 97.38 294 ILE A N 1
ATOM 2340 C CA . ILE A 1 294 ? 1.78 -3.355 -11.523 1 97.38 294 ILE A CA 1
ATOM 2341 C C . ILE A 1 294 ? 0.286 -3.607 -11.711 1 97.38 294 ILE A C 1
ATOM 2343 O O . ILE A 1 294 ? -0.356 -4.242 -10.867 1 97.38 294 ILE A O 1
ATOM 2347 N N . VAL A 1 295 ? -0.219 -3.154 -12.844 1 95.75 295 VAL A N 1
ATOM 2348 C CA . VAL A 1 295 ? -1.633 -3.332 -13.164 1 95.75 295 VAL A CA 1
ATOM 2349 C C . VAL A 1 295 ? -1.955 -4.82 -13.273 1 95.75 295 VAL A C 1
ATOM 2351 O O . VAL A 1 295 ? -2.99 -5.277 -12.781 1 95.75 295 VAL A O 1
ATOM 2354 N N . TRP A 1 296 ? -1.052 -5.539 -13.891 1 96.62 296 TRP A N 1
ATOM 2355 C CA . TRP A 1 296 ? -1.209 -6.984 -14.047 1 96.62 296 TRP A CA 1
ATOM 2356 C C . TRP A 1 296 ? -1.314 -7.668 -12.688 1 96.62 296 TRP A C 1
ATOM 2358 O O . TRP A 1 296 ? -2.254 -8.43 -12.438 1 96.62 296 TRP A O 1
ATOM 2368 N N . GLN A 1 297 ? -0.465 -7.383 -11.812 1 97.25 297 GLN A N 1
ATOM 2369 C CA . GLN A 1 297 ? -0.452 -8.016 -10.5 1 97.25 297 GLN A CA 1
ATOM 2370 C C . GLN A 1 297 ? -1.668 -7.594 -9.672 1 97.25 297 GLN A C 1
ATOM 2372 O O . GLN A 1 297 ? -2.275 -8.422 -8.992 1 97.25 297 GLN A O 1
ATOM 2377 N N . ASP A 1 298 ? -1.989 -6.34 -9.727 1 97.12 298 ASP A N 1
ATOM 2378 C CA . ASP A 1 298 ? -3.135 -5.844 -8.969 1 97.12 298 ASP A CA 1
ATOM 2379 C C . ASP A 1 298 ? -4.438 -6.461 -9.477 1 97.12 298 ASP A C 1
ATOM 2381 O O . ASP A 1 298 ? -5.293 -6.855 -8.68 1 97.12 298 ASP A O 1
ATOM 2385 N N . SER A 1 299 ? -4.582 -6.496 -10.758 1 96.5 299 SER A N 1
ATOM 2386 C CA . SER A 1 299 ? -5.785 -7.059 -11.359 1 96.5 299 SER A CA 1
ATOM 2387 C C . SER A 1 299 ? -5.961 -8.523 -10.977 1 96.5 299 SER A C 1
ATOM 2389 O O . SER A 1 299 ? -7.043 -8.938 -10.555 1 96.5 299 SER A O 1
ATOM 2391 N N . LEU A 1 300 ? -4.895 -9.289 -11.102 1 95.94 300 LEU A N 1
ATOM 2392 C CA . LEU A 1 300 ? -4.969 -10.719 -10.805 1 95.94 300 LEU A CA 1
ATOM 2393 C C . LEU A 1 300 ? -5.324 -10.961 -9.344 1 95.94 300 LEU A C 1
ATOM 2395 O O . LEU A 1 300 ? -6.18 -11.789 -9.039 1 95.94 300 LEU A O 1
ATOM 2399 N N . LEU A 1 301 ? -4.707 -10.242 -8.453 1 95 301 LEU A N 1
ATOM 2400 C CA . LEU A 1 301 ? -4.98 -10.406 -7.027 1 95 301 LEU A CA 1
ATOM 2401 C C . LEU A 1 301 ? -6.398 -9.961 -6.695 1 95 301 LEU A C 1
ATOM 2403 O O . LEU A 1 301 ? -7.094 -10.617 -5.914 1 95 301 LEU A O 1
ATOM 2407 N N . SER A 1 302 ? -6.793 -8.867 -7.312 1 94.44 302 SER A N 1
ATOM 2408 C CA . SER A 1 302 ? -8.141 -8.359 -7.074 1 94.44 302 SER A CA 1
ATOM 2409 C C . SER A 1 302 ? -9.195 -9.352 -7.547 1 94.44 302 SER A C 1
ATOM 2411 O O . SER A 1 302 ? -10.211 -9.555 -6.875 1 94.44 302 SER A O 1
ATOM 2413 N N . LEU A 1 303 ? -8.945 -9.992 -8.641 1 93.75 303 LEU A N 1
ATOM 2414 C CA . LEU A 1 303 ? -9.875 -10.992 -9.164 1 93.75 303 LEU A CA 1
ATOM 2415 C C . LEU A 1 303 ? -9.938 -12.211 -8.25 1 93.75 303 LEU A C 1
ATOM 2417 O O . LEU A 1 303 ? -11.023 -12.719 -7.969 1 93.75 303 LEU A O 1
ATOM 2421 N N . CYS A 1 304 ? -8.789 -12.633 -7.777 1 92.06 304 CYS A N 1
ATOM 2422 C CA . CYS A 1 304 ? -8.734 -13.828 -6.938 1 92.06 304 CYS A CA 1
ATOM 2423 C C . CYS A 1 304 ? -9.406 -13.578 -5.594 1 92.06 304 CYS A C 1
ATOM 2425 O O . CYS A 1 304 ? -10.094 -14.453 -5.066 1 92.06 304 CYS A O 1
ATOM 2427 N N . TYR A 1 305 ? -9.297 -12.367 -5.078 1 88.81 305 TYR A N 1
ATOM 2428 C CA . TYR A 1 305 ? -9.82 -12.062 -3.752 1 88.81 305 TYR A CA 1
ATOM 2429 C C . TYR A 1 305 ? -11.203 -11.43 -3.848 1 88.81 305 TYR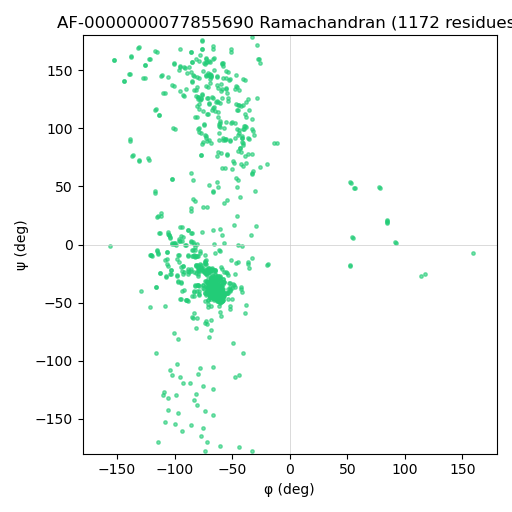 A C 1
ATOM 2431 O O . TYR A 1 305 ? -11.891 -11.258 -2.834 1 88.81 305 TYR A O 1
ATOM 2439 N N . ASP A 1 306 ? -11.562 -11.109 -5.066 1 86.88 306 ASP A N 1
ATOM 2440 C CA . ASP A 1 306 ? -12.82 -10.398 -5.285 1 86.88 306 ASP A CA 1
ATOM 2441 C C . ASP A 1 306 ? -12.859 -9.094 -4.488 1 86.88 306 ASP A C 1
ATOM 2443 O O . ASP A 1 306 ? -13.805 -8.844 -3.738 1 86.88 306 ASP A O 1
ATOM 2447 N N . ARG A 1 307 ? -11.812 -8.336 -4.602 1 88.81 307 ARG A N 1
ATOM 2448 C CA . ARG A 1 307 ? -11.648 -7.031 -3.963 1 88.81 307 ARG A CA 1
ATOM 2449 C C . ARG A 1 307 ? -11.305 -5.957 -4.988 1 88.81 307 ARG A C 1
ATOM 2451 O O . ARG A 1 307 ? -10.797 -6.262 -6.066 1 88.81 307 ARG A O 1
ATOM 2458 N N . PRO A 1 308 ? -11.617 -4.754 -4.688 1 90.38 308 PRO A N 1
ATOM 2459 C CA . PRO A 1 308 ? -11.32 -3.701 -5.66 1 90.38 308 PRO A CA 1
ATOM 2460 C C . PRO A 1 308 ? -9.828 -3.428 -5.797 1 90.38 308 PRO A C 1
ATOM 2462 O O . PRO A 1 308 ? -9.086 -3.492 -4.809 1 90.38 308 PRO A O 1
ATOM 2465 N N . PRO A 1 309 ? -9.453 -3.109 -6.969 1 94.19 309 PRO A N 1
ATOM 2466 C CA . PRO A 1 309 ? -8.062 -2.721 -7.184 1 94.19 309 PRO A CA 1
ATOM 2467 C C . PRO A 1 309 ? -7.758 -1.308 -6.691 1 94.19 309 PRO A C 1
ATOM 2469 O O . PRO A 1 309 ? -8.672 -0.58 -6.293 1 94.19 309 PRO A O 1
ATOM 2472 N N . ILE A 1 310 ? -6.5 -0.934 -6.613 1 94.12 310 ILE A N 1
ATOM 2473 C CA . ILE A 1 310 ? -6.125 0.407 -6.18 1 94.12 310 ILE A CA 1
ATOM 2474 C C . ILE A 1 310 ? -5.469 1.16 -7.336 1 94.12 310 ILE A C 1
ATOM 2476 O O . ILE A 1 310 ? -5.246 2.369 -7.25 1 94.12 310 ILE A O 1
ATOM 2480 N N . VAL A 1 311 ? -5.211 0.422 -8.445 1 93.88 311 VAL A N 1
ATOM 2481 C CA . VAL A 1 311 ? -4.578 1.062 -9.594 1 93.88 311 VAL A CA 1
ATOM 2482 C C . VAL A 1 311 ? -5.645 1.615 -10.539 1 93.88 311 VAL A C 1
ATOM 2484 O O . VAL A 1 311 ? -6.789 1.149 -10.531 1 93.88 311 VAL A O 1
ATOM 2487 N N . SER A 1 312 ? -5.246 2.693 -11.258 1 86.62 312 SER A N 1
ATOM 2488 C CA . SER A 1 312 ? -6.078 3.277 -12.305 1 86.62 312 SER A CA 1
ATOM 2489 C C . SER A 1 312 ? -5.32 3.377 -13.625 1 86.62 312 SER A C 1
ATOM 2491 O O . SER A 1 312 ? -4.113 3.633 -13.633 1 86.62 312 SER A O 1
ATOM 2493 N N . LEU A 1 313 ? -6.039 3.156 -14.703 1 85.25 313 LEU A N 1
ATOM 2494 C CA . LEU A 1 313 ? -5.41 3.215 -16.016 1 85.25 313 LEU A CA 1
ATOM 2495 C C . LEU A 1 313 ? -5.789 4.5 -16.75 1 85.25 313 LEU A C 1
ATOM 2497 O O . LEU A 1 313 ? -5.414 4.699 -17.906 1 85.25 313 LEU A O 1
ATOM 2501 N N . LYS A 1 314 ? -6.426 5.359 -16.078 1 79.81 314 LYS A N 1
ATOM 2502 C CA . LYS A 1 314 ? -6.902 6.586 -16.719 1 79.81 314 LYS A CA 1
ATOM 2503 C C . LYS A 1 314 ? -5.738 7.461 -17.172 1 79.81 314 LYS A C 1
ATOM 2505 O O . LYS A 1 314 ? -5.875 8.242 -18.109 1 79.81 314 LYS A O 1
ATOM 2510 N N . GLY A 1 315 ? -4.613 7.277 -16.594 1 81.81 315 GLY A N 1
ATOM 2511 C CA . GLY A 1 315 ? -3.471 8.117 -16.906 1 81.81 315 GLY A CA 1
ATOM 2512 C C . GLY A 1 315 ? -2.738 7.676 -18.156 1 81.81 315 GLY A C 1
ATOM 2513 O O . GLY A 1 315 ? -1.837 8.367 -18.641 1 81.81 315 GLY A O 1
ATOM 2514 N N . TRP A 1 316 ? -3.061 6.562 -18.656 1 83 316 TRP A N 1
ATOM 2515 C CA . TRP A 1 316 ? -2.404 6.043 -19.844 1 83 316 TRP A CA 1
ATOM 2516 C C . TRP A 1 316 ? -3.4 5.891 -21 1 83 316 TRP A C 1
ATOM 2518 O O . TRP A 1 316 ? -4.496 5.355 -20.812 1 83 316 TRP A O 1
ATOM 2528 N N . SER A 1 317 ? -3.066 6.73 -22.031 1 72.56 317 SER A N 1
ATOM 2529 C CA . SER A 1 317 ? -3.932 6.668 -23.203 1 72.56 317 SER A CA 1
ATOM 2530 C C . SER A 1 317 ? -3.934 5.27 -23.812 1 72.56 317 SER A C 1
ATOM 2532 O O . SER A 1 317 ? -2.898 4.602 -23.859 1 72.56 317 SER A O 1
ATOM 2534 N N . LEU A 1 318 ? -4.879 4.621 -23.609 1 59.59 318 LEU A N 1
ATOM 2535 C CA . LEU A 1 318 ? -4.996 3.303 -24.234 1 59.59 318 LEU A CA 1
ATOM 2536 C C . LEU A 1 318 ? -4.547 3.34 -25.688 1 59.59 318 LEU A C 1
ATOM 2538 O O . LEU A 1 318 ? -5.086 4.109 -26.484 1 59.59 318 LEU A O 1
ATOM 2542 N N . GLU A 1 319 ? -3.254 3.311 -25.812 1 54.88 319 GLU A N 1
ATOM 2543 C CA . GLU A 1 319 ? -2.908 3.227 -27.234 1 54.88 319 GLU A CA 1
ATOM 2544 C C . GLU A 1 319 ? -3.924 2.385 -28 1 54.88 319 GLU A C 1
ATOM 2546 O O . GLU A 1 319 ? -4.176 1.232 -27.641 1 54.88 319 GLU A O 1
ATOM 2551 N N . ASN A 1 320 ? -4.945 2.951 -28.531 1 52.22 320 ASN A N 1
ATOM 2552 C CA . ASN A 1 320 ? -5.832 2.383 -29.531 1 52.22 320 ASN A CA 1
ATOM 2553 C C . ASN A 1 320 ? -5.184 1.198 -30.25 1 52.22 320 ASN A C 1
ATOM 2555 O O . ASN A 1 320 ? -5.879 0.31 -30.75 1 52.22 320 ASN A O 1
ATOM 2559 N N . THR A 1 321 ? -3.891 1.126 -30.109 1 55.91 321 THR A N 1
ATOM 2560 C CA . THR A 1 321 ? -3.232 0.164 -30.984 1 55.91 321 THR A CA 1
ATOM 2561 C C . THR A 1 321 ? -3.375 -1.253 -30.438 1 55.91 321 THR A C 1
ATOM 2563 O O . THR A 1 321 ? -3.572 -2.201 -31.188 1 55.91 321 THR A O 1
ATOM 2566 N N . ILE A 1 322 ? -3.359 -1.366 -29.078 1 62.16 322 ILE A N 1
ATOM 2567 C CA . ILE A 1 322 ? -3.461 -2.738 -28.594 1 62.16 322 ILE A CA 1
ATOM 2568 C C . ILE A 1 322 ? -4.875 -3.268 -28.828 1 62.16 322 ILE A C 1
ATOM 2570 O O . ILE A 1 322 ? -5.062 -4.465 -29.062 1 62.16 322 ILE A O 1
ATOM 2574 N N . TYR A 1 323 ? -5.711 -2.27 -28.938 1 63.62 323 TYR A N 1
ATOM 2575 C CA . TYR A 1 323 ? -7.094 -2.703 -29.109 1 63.62 323 TYR A CA 1
ATOM 2576 C C . TYR A 1 323 ? -7.398 -3.012 -30.562 1 63.62 323 TYR A C 1
ATOM 2578 O O . TYR A 1 323 ? -8.367 -3.709 -30.875 1 63.62 323 TYR A O 1
ATOM 2586 N N . THR A 1 324 ? -6.387 -2.598 -31.297 1 73.25 324 THR A N 1
ATOM 2587 C CA . THR A 1 324 ? -6.668 -2.877 -32.719 1 73.25 324 THR A CA 1
ATOM 2588 C C . THR A 1 324 ? -5.609 -3.805 -33.312 1 73.25 324 THR A C 1
ATOM 2590 O O . THR A 1 324 ? -5.805 -4.371 -34.375 1 73.25 324 THR A O 1
ATOM 2593 N N . LYS A 1 325 ? -4.633 -3.996 -32.594 1 81.56 325 LYS A N 1
ATOM 2594 C CA . LYS A 1 325 ? -3.52 -4.801 -33.094 1 81.56 325 LYS A CA 1
ATOM 2595 C C . LYS A 1 325 ? -3.9 -6.277 -33.156 1 81.56 325 LYS A C 1
ATOM 2597 O O . LYS A 1 325 ? -4.582 -6.793 -32.281 1 81.56 325 LYS A O 1
ATOM 2602 N N . GLN A 1 326 ? -3.5 -6.902 -34.312 1 87.44 326 GLN A N 1
ATOM 2603 C CA . GLN A 1 326 ? -3.648 -8.344 -34.469 1 87.44 326 GLN A CA 1
ATOM 2604 C C . GLN A 1 326 ? -2.357 -9.07 -34.094 1 87.44 326 GLN A C 1
ATOM 2606 O O . GLN A 1 326 ? -1.277 -8.477 -34.125 1 87.44 326 GLN A O 1
ATOM 2611 N N . GLY A 1 327 ? -2.479 -10.258 -33.688 1 92.38 327 GLY A N 1
ATOM 2612 C CA . GLY A 1 327 ? -1.312 -11.047 -33.344 1 92.38 327 GLY A CA 1
ATOM 2613 C C . GLY A 1 327 ? -0.743 -10.695 -31.984 1 92.38 327 GLY A C 1
ATOM 2614 O O . GLY A 1 327 ? 0.456 -10.438 -31.844 1 92.38 327 GLY A O 1
ATOM 2615 N N . LEU A 1 328 ? -1.603 -10.648 -31.062 1 94 328 LEU A N 1
ATOM 2616 C CA . LEU A 1 328 ? -1.206 -10.289 -29.703 1 94 328 LEU A CA 1
ATOM 2617 C C . LEU A 1 328 ? -0.392 -11.398 -29.062 1 94 328 LEU A C 1
ATOM 2619 O O . LEU A 1 328 ? -0.78 -12.57 -29.109 1 94 328 LEU A O 1
ATOM 2623 N N . SER A 1 329 ? 0.799 -11.031 -28.578 1 94.31 329 SER A N 1
ATOM 2624 C CA . SER A 1 329 ? 1.591 -11.984 -27.812 1 94.31 329 SER A CA 1
ATOM 2625 C C . SER A 1 329 ? 0.913 -12.312 -26.484 1 94.31 329 SER A C 1
ATOM 2627 O O . SER A 1 329 ? -0.095 -11.703 -26.125 1 94.31 329 SER A O 1
ATOM 2629 N N . PHE A 1 330 ? 1.477 -13.328 -25.797 1 96.12 330 PHE A N 1
ATOM 2630 C CA . PHE A 1 330 ? 0.952 -13.711 -24.5 1 96.12 330 PHE A CA 1
ATOM 2631 C C . PHE A 1 330 ? 0.879 -12.5 -23.562 1 96.12 330 PHE A C 1
ATOM 2633 O O . PHE A 1 330 ? -0.15 -12.266 -22.938 1 96.12 330 PHE A O 1
ATOM 2640 N N . THR A 1 331 ? 1.922 -11.703 -23.484 1 93.94 331 THR A N 1
ATOM 2641 C CA . THR A 1 331 ? 2.008 -10.539 -22.609 1 93.94 331 THR A CA 1
ATOM 2642 C C . THR A 1 331 ? 0.998 -9.469 -23.016 1 93.94 331 THR A C 1
ATOM 2644 O O . THR A 1 331 ? 0.392 -8.82 -22.172 1 93.94 331 THR A O 1
ATOM 2647 N N . ASP A 1 332 ? 0.789 -9.297 -24.281 1 92.62 332 ASP A N 1
ATOM 2648 C CA . ASP A 1 332 ? -0.187 -8.328 -24.766 1 92.62 332 ASP A CA 1
ATOM 2649 C C . ASP A 1 332 ? -1.602 -8.703 -24.344 1 92.62 332 ASP A C 1
ATOM 2651 O O . ASP A 1 332 ? -2.377 -7.844 -23.922 1 92.62 332 ASP A O 1
ATOM 2655 N N . VAL A 1 333 ? -1.891 -9.969 -24.484 1 94.94 333 VAL A N 1
ATOM 2656 C CA . VAL A 1 333 ? -3.223 -10.438 -24.125 1 94.94 333 VAL A CA 1
ATOM 2657 C C . VAL A 1 333 ? -3.438 -10.242 -22.625 1 94.94 333 VAL A C 1
ATOM 2659 O O . VAL A 1 333 ? -4.504 -9.789 -22.203 1 94.94 333 VAL A O 1
ATOM 2662 N N . MET A 1 334 ? -2.4 -10.578 -21.875 1 95.19 334 MET A N 1
ATOM 2663 C CA . MET A 1 334 ? -2.512 -10.438 -20.422 1 95.19 334 MET A CA 1
ATOM 2664 C C . MET A 1 334 ? -2.73 -8.977 -20.047 1 95.19 334 MET A C 1
ATOM 2666 O O . MET A 1 334 ? -3.459 -8.68 -19.094 1 95.19 334 MET A O 1
ATOM 2670 N N . HIS A 1 335 ? -2.1 -8.07 -20.719 1 91.81 335 HIS A N 1
ATOM 2671 C CA . HIS A 1 335 ? -2.32 -6.648 -20.469 1 91.81 335 HIS A CA 1
ATOM 2672 C C . HIS A 1 335 ? -3.764 -6.254 -20.766 1 91.81 335 HIS A C 1
ATOM 2674 O O . HIS A 1 335 ? -4.367 -5.488 -20 1 91.81 335 HIS A O 1
ATOM 2680 N N . CYS A 1 336 ? -4.32 -6.777 -21.797 1 91.75 336 CYS A N 1
ATOM 2681 C CA . CYS A 1 336 ? -5.711 -6.512 -22.141 1 91.75 336 CYS A CA 1
ATOM 2682 C C . CYS A 1 336 ? -6.652 -7.09 -21.094 1 91.75 336 CYS A C 1
ATOM 2684 O O . CYS A 1 336 ? -7.602 -6.422 -20.672 1 91.75 336 CYS A O 1
ATOM 2686 N N . LEU A 1 337 ? -6.293 -8.297 -20.719 1 93.56 337 LEU A N 1
ATOM 2687 C CA . LEU A 1 337 ? -7.121 -8.961 -19.719 1 93.56 337 LEU A CA 1
ATOM 2688 C C . LEU A 1 337 ? -7.082 -8.195 -18.406 1 93.56 337 LEU A C 1
ATOM 2690 O O . LEU A 1 337 ? -8.109 -8.07 -17.719 1 93.56 337 LEU A O 1
ATOM 2694 N N . SER A 1 338 ? -5.91 -7.754 -18.031 1 93.38 338 SER A N 1
ATOM 2695 C CA . SER A 1 338 ? -5.77 -7.031 -16.781 1 93.38 338 SER A CA 1
ATOM 2696 C C . SER A 1 338 ? -6.578 -5.738 -16.781 1 93.38 338 SER A C 1
ATOM 2698 O O . SER A 1 338 ? -7.145 -5.348 -15.766 1 93.38 338 SER A O 1
ATOM 2700 N N . ARG A 1 339 ? -6.66 -5.109 -17.891 1 89.94 339 ARG A N 1
ATOM 2701 C CA . ARG A 1 339 ? -7.477 -3.906 -18.031 1 89.94 339 ARG A CA 1
ATOM 2702 C C . ARG A 1 339 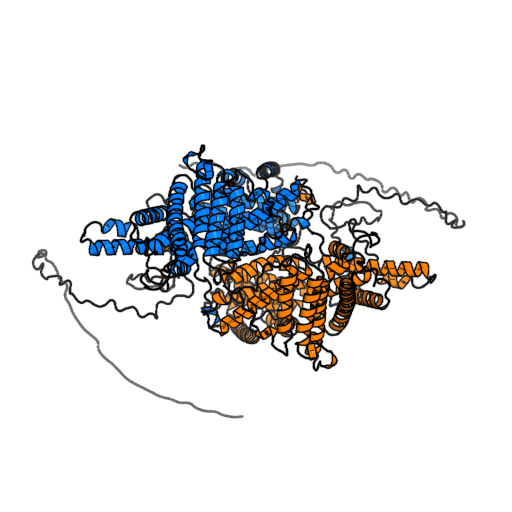? -8.953 -4.227 -17.859 1 89.94 339 ARG A C 1
ATOM 2704 O O . ARG A 1 339 ? -9.68 -3.498 -17.172 1 89.94 339 ARG A O 1
ATOM 2711 N N . LEU A 1 340 ? -9.328 -5.27 -18.453 1 90.38 340 LEU A N 1
ATOM 2712 C CA . LEU A 1 340 ? -10.711 -5.723 -18.312 1 90.38 340 LEU A CA 1
ATOM 2713 C C . LEU A 1 340 ? -11.008 -6.113 -16.875 1 90.38 340 LEU A C 1
ATOM 2715 O O . LEU A 1 340 ? -12.102 -5.855 -16.375 1 90.38 340 LEU A O 1
ATOM 2719 N N . GLY A 1 341 ? -9.992 -6.742 -16.312 1 91.75 341 GLY A N 1
ATOM 2720 C CA . GLY A 1 341 ? -10.148 -7.133 -14.914 1 91.75 341 GLY A CA 1
ATOM 2721 C C . GLY A 1 341 ? -10.367 -5.953 -13.984 1 91.75 341 GLY A C 1
ATOM 2722 O O . GLY A 1 341 ? -11.219 -6.012 -13.094 1 91.75 341 GLY A O 1
ATOM 2723 N N . ILE A 1 342 ? -9.656 -4.895 -14.203 1 91.5 342 ILE A N 1
ATOM 2724 C CA . ILE A 1 342 ? -9.797 -3.688 -13.398 1 91.5 342 ILE A CA 1
ATOM 2725 C C . ILE A 1 342 ? -11.188 -3.094 -13.594 1 91.5 342 ILE A C 1
ATOM 2727 O O . ILE A 1 342 ? -11.828 -2.67 -12.633 1 91.5 342 ILE A O 1
ATOM 2731 N N . GLU A 1 343 ? -11.695 -3.119 -14.766 1 88.06 343 GLU A N 1
ATOM 2732 C CA . GLU A 1 343 ? -13.023 -2.59 -15.062 1 88.06 343 GLU A CA 1
ATOM 2733 C C . GLU A 1 343 ? -14.117 -3.396 -14.367 1 88.06 343 GLU A C 1
ATOM 2735 O O . GLU A 1 343 ? -15.055 -2.826 -13.805 1 88.06 343 GLU A O 1
ATOM 2740 N N . VAL A 1 344 ? -13.961 -4.637 -14.375 1 88.31 344 VAL A N 1
ATOM 2741 C CA . VAL A 1 344 ? -14.961 -5.535 -13.805 1 88.31 344 VAL A CA 1
ATOM 2742 C C . VAL A 1 344 ? -14.969 -5.395 -12.281 1 88.31 344 VAL A C 1
ATOM 2744 O O . VAL A 1 344 ? -16.031 -5.371 -11.664 1 88.31 344 VAL A O 1
ATOM 2747 N N . THR A 1 345 ? -13.82 -5.32 -11.703 1 88.19 345 THR A N 1
ATOM 2748 C CA . THR A 1 345 ? -13.719 -5.32 -10.242 1 88.19 345 THR A CA 1
ATOM 2749 C C . THR A 1 345 ? -14.062 -3.945 -9.68 1 88.19 345 THR A C 1
ATOM 2751 O O . THR A 1 345 ? -14.391 -3.818 -8.5 1 88.19 345 THR A O 1
ATOM 2754 N N . THR A 1 346 ? -13.945 -2.902 -10.461 1 85.44 346 THR A N 1
ATOM 2755 C CA . THR A 1 346 ? -14.273 -1.555 -10.008 1 85.44 346 THR A CA 1
ATOM 2756 C C . THR A 1 346 ? -15.766 -1.274 -10.195 1 85.44 346 THR A C 1
ATOM 2758 O O . THR A 1 346 ? -16.328 -0.401 -9.523 1 85.44 346 THR A O 1
ATOM 2761 N N . ALA A 1 347 ? -16.391 -2.008 -11.055 1 81.31 347 ALA A N 1
ATOM 2762 C CA . ALA A 1 347 ? -17.812 -1.787 -11.344 1 81.31 347 ALA A CA 1
ATOM 2763 C C . ALA A 1 347 ? -18.672 -2.184 -10.148 1 81.31 347 ALA A C 1
ATOM 2765 O O . ALA A 1 347 ? -18.297 -3.051 -9.359 1 81.31 347 ALA A O 1
ATOM 2766 N N . ASP A 1 348 ? -19.75 -1.419 -9.961 1 73.38 348 ASP A N 1
ATOM 2767 C CA . ASP A 1 348 ? -20.719 -1.799 -8.945 1 73.38 348 ASP A CA 1
ATOM 2768 C C . ASP A 1 348 ? -21.531 -3.01 -9.391 1 73.38 348 ASP A C 1
ATOM 2770 O O . ASP A 1 348 ? -22.594 -2.861 -10 1 73.38 348 ASP A O 1
ATOM 2774 N N . ARG A 1 349 ? -21.141 -4.117 -9.086 1 66.94 349 ARG A N 1
ATOM 2775 C CA . ARG A 1 349 ? -21.656 -5.375 -9.633 1 66.94 349 ARG A CA 1
ATOM 2776 C C . ARG A 1 349 ? -23.047 -5.684 -9.094 1 66.94 349 ARG A C 1
ATOM 2778 O O . ARG A 1 349 ? -23.812 -6.418 -9.719 1 66.94 349 ARG A O 1
ATOM 2785 N N . ASP A 1 350 ? -23.406 -5.051 -8.055 1 65.12 350 ASP A N 1
ATOM 2786 C CA . ASP A 1 350 ? -24.734 -5.297 -7.512 1 65.12 350 ASP A CA 1
ATOM 2787 C C . ASP A 1 350 ? -25.797 -4.586 -8.336 1 65.12 350 ASP A C 1
ATOM 2789 O O . ASP A 1 350 ? -26.953 -5.023 -8.383 1 65.12 350 ASP A O 1
ATOM 2793 N N . ILE A 1 351 ? -25.297 -3.652 -9.078 1 67.88 351 ILE A N 1
ATOM 2794 C CA . ILE A 1 351 ? -26.266 -2.836 -9.797 1 67.88 351 ILE A CA 1
ATOM 2795 C C . ILE A 1 351 ? -26.25 -3.201 -11.273 1 67.88 351 ILE A C 1
ATOM 2797 O O . ILE A 1 351 ? -27.219 -2.93 -12 1 67.88 351 ILE A O 1
ATOM 2801 N N . GLN A 1 352 ? -25.297 -4.039 -11.578 1 70.88 352 GLN A N 1
ATOM 2802 C CA . GLN A 1 352 ? -25.141 -4.262 -13.008 1 70.88 352 GLN A CA 1
ATOM 2803 C C . GLN A 1 352 ? -26.125 -5.309 -13.516 1 70.88 352 GLN A C 1
ATOM 2805 O O . GLN A 1 352 ? -26.422 -6.277 -12.812 1 70.88 352 GLN A O 1
ATOM 2810 N N . GLU A 1 353 ? -26.531 -5.035 -14.711 1 79 353 GLU A N 1
ATOM 2811 C CA . GLU A 1 353 ? -27.438 -5.953 -15.398 1 79 353 GLU A CA 1
ATOM 2812 C C . GLU A 1 353 ? -26.656 -7.059 -16.109 1 79 353 GLU A C 1
ATOM 2814 O O . GLU A 1 353 ? -25.438 -6.965 -16.266 1 79 353 GLU A O 1
ATOM 2819 N N . THR A 1 354 ? -27.344 -8.047 -16.484 1 85 354 THR A N 1
ATOM 2820 C CA . THR A 1 354 ? -26.75 -9.195 -17.172 1 85 354 THR A CA 1
ATOM 2821 C C . THR A 1 354 ? -26.094 -8.766 -18.469 1 85 354 THR A C 1
ATOM 2823 O O . THR A 1 354 ? -25.109 -9.367 -18.891 1 85 354 THR A O 1
ATOM 2826 N N . ALA A 1 355 ? -26.625 -7.656 -19.031 1 87.19 355 ALA A N 1
ATOM 2827 C CA . ALA A 1 355 ? -26.062 -7.156 -20.281 1 87.19 355 ALA A CA 1
ATOM 2828 C C . ALA A 1 355 ? -24.625 -6.703 -20.094 1 87.19 355 ALA A C 1
ATOM 2830 O O . ALA A 1 355 ? -23.812 -6.824 -21.016 1 87.19 355 ALA A O 1
ATOM 2831 N N . PHE A 1 356 ? -24.344 -6.191 -19.016 1 89.69 356 PHE A N 1
ATOM 2832 C CA . PHE A 1 356 ? -22.984 -5.754 -18.719 1 89.69 356 PHE A CA 1
ATOM 2833 C C . PHE A 1 356 ? -22.016 -6.93 -18.766 1 89.69 356 PHE A C 1
ATOM 2835 O O . PHE A 1 356 ? -20.969 -6.844 -19.406 1 89.69 356 PHE A O 1
ATOM 2842 N N . TYR A 1 357 ? -22.375 -8.07 -18.156 1 91.25 357 TYR A N 1
ATOM 2843 C CA . TYR A 1 357 ? -21.5 -9.227 -18.062 1 91.25 357 TYR A CA 1
ATOM 2844 C C . TYR A 1 357 ? -21.344 -9.898 -19.422 1 91.25 357 TYR A C 1
ATOM 2846 O O . TYR A 1 357 ? -20.266 -10.359 -19.781 1 91.25 357 TYR A O 1
ATOM 2854 N N . LEU A 1 358 ? -22.422 -9.898 -20.172 1 92.94 358 LEU A N 1
ATOM 2855 C CA . LEU A 1 358 ? -22.359 -10.469 -21.516 1 92.94 358 LEU A CA 1
ATOM 2856 C C . LEU A 1 358 ? -21.453 -9.633 -22.422 1 92.94 358 LEU A C 1
ATOM 2858 O O . LEU A 1 358 ? -20.703 -10.172 -23.234 1 92.94 358 LEU A O 1
ATOM 2862 N N . ASN A 1 359 ? -21.562 -8.344 -22.25 1 92.69 359 ASN A N 1
ATOM 2863 C CA . ASN A 1 359 ? -20.703 -7.457 -23.031 1 92.69 359 ASN A CA 1
ATOM 2864 C C . ASN A 1 359 ? -19.234 -7.648 -22.688 1 92.69 359 ASN A C 1
ATOM 2866 O O . ASN A 1 359 ? -18.375 -7.625 -23.562 1 92.69 359 ASN A O 1
ATOM 2870 N N . MET A 1 360 ? -18.969 -7.84 -21.438 1 92.56 360 MET A N 1
ATOM 2871 C CA . MET A 1 360 ? -17.594 -8.055 -20.984 1 92.56 360 MET A CA 1
ATOM 2872 C C . MET A 1 360 ? -17.062 -9.383 -21.531 1 92.56 360 MET A C 1
ATOM 2874 O O . MET A 1 360 ? -15.891 -9.469 -21.906 1 92.56 360 MET A O 1
ATOM 2878 N N . LEU A 1 361 ? -17.891 -10.375 -21.531 1 95 361 LEU A N 1
ATOM 2879 C CA . LEU A 1 361 ? -17.484 -11.672 -22.062 1 95 361 LEU A CA 1
ATOM 2880 C C . LEU A 1 361 ? -17.203 -11.57 -23.562 1 95 361 LEU A C 1
ATOM 2882 O O . LEU A 1 361 ? -16.25 -12.188 -24.062 1 95 361 LEU A O 1
ATOM 2886 N N . ASN A 1 362 ? -18.016 -10.773 -24.203 1 94.19 362 ASN A N 1
ATOM 2887 C CA . ASN A 1 362 ? -17.781 -10.562 -25.641 1 94.19 362 ASN A CA 1
ATOM 2888 C C . ASN A 1 362 ? -16.453 -9.859 -25.891 1 94.19 362 ASN A C 1
ATOM 2890 O O . ASN A 1 362 ? -15.75 -10.188 -26.844 1 94.19 362 ASN A O 1
ATOM 2894 N N . HIS A 1 363 ? -16.172 -8.938 -25.078 1 92.38 363 HIS A N 1
ATOM 2895 C CA . HIS A 1 363 ? -14.898 -8.234 -25.203 1 92.38 363 HIS A CA 1
ATOM 2896 C C . HIS A 1 363 ? -13.727 -9.18 -24.953 1 92.38 363 HIS A C 1
ATOM 2898 O O . HIS A 1 363 ? -12.695 -9.078 -25.625 1 92.38 363 HIS A O 1
ATOM 2904 N N . LEU A 1 364 ? -13.852 -10.008 -24.016 1 93.88 364 LEU A N 1
ATOM 2905 C CA . LEU A 1 364 ? -12.828 -11 -23.703 1 93.88 364 LEU A CA 1
ATOM 2906 C C . LEU A 1 364 ? -12.586 -11.914 -24.906 1 93.88 364 LEU A C 1
ATOM 2908 O O . LEU A 1 364 ? -11.438 -12.195 -25.25 1 93.88 364 LEU A O 1
ATOM 2912 N N . ASP A 1 365 ? -13.648 -12.32 -25.5 1 94.62 365 ASP A N 1
ATOM 2913 C CA . ASP A 1 365 ? -13.547 -13.203 -26.656 1 94.62 365 ASP A CA 1
ATOM 2914 C C . ASP A 1 365 ? -12.898 -12.484 -27.844 1 94.62 365 ASP A C 1
ATOM 2916 O O . ASP A 1 365 ? -12.148 -13.094 -28.609 1 94.62 365 ASP A O 1
ATOM 2920 N N . GLU A 1 366 ? -13.203 -11.25 -27.953 1 93 366 GLU A N 1
ATOM 2921 C CA . GLU A 1 366 ? -12.602 -10.469 -29.031 1 93 366 GLU A CA 1
ATOM 2922 C C . GLU A 1 366 ? -11.086 -10.367 -28.859 1 93 366 GLU A C 1
ATOM 2924 O O . GLU A 1 366 ? -10.336 -10.492 -29.828 1 93 366 GLU A O 1
ATOM 2929 N N . VAL A 1 367 ? -10.672 -10.133 -27.672 1 92.81 367 VAL A N 1
ATOM 2930 C CA . VAL A 1 367 ? -9.242 -10.047 -27.391 1 92.81 367 VAL A CA 1
ATOM 2931 C C . VAL A 1 367 ? -8.578 -11.391 -27.656 1 92.81 367 VAL A C 1
ATOM 2933 O O . VAL A 1 367 ? -7.492 -11.453 -28.25 1 92.81 367 VAL A O 1
ATOM 2936 N N . TYR A 1 368 ? -9.227 -12.422 -27.25 1 94.5 368 TYR A N 1
ATOM 2937 C CA . TYR A 1 368 ? -8.703 -13.773 -27.406 1 94.5 368 TYR A CA 1
ATOM 2938 C C . TYR A 1 368 ? -8.539 -14.125 -28.875 1 94.5 368 TYR A C 1
ATOM 2940 O O . TYR A 1 368 ? -7.555 -14.758 -29.266 1 94.5 368 TYR A O 1
ATOM 2948 N N . GLN A 1 369 ? -9.422 -13.641 -29.688 1 93.44 369 GLN A N 1
ATOM 2949 C CA . GLN A 1 369 ? -9.398 -13.945 -31.109 1 93.44 369 GLN A CA 1
ATOM 2950 C C . GLN A 1 369 ? -8.258 -13.219 -31.812 1 93.44 369 GLN A C 1
ATOM 2952 O O . GLN A 1 369 ? -7.785 -13.656 -32.875 1 93.44 369 GLN A O 1
ATOM 2957 N N . ARG A 1 370 ? -7.828 -12.219 -31.234 1 94 370 ARG A N 1
ATOM 2958 C CA . ARG A 1 370 ? -6.754 -11.438 -31.844 1 94 370 ARG A CA 1
ATOM 2959 C C . ARG A 1 370 ? -5.387 -11.938 -31.375 1 94 370 ARG A C 1
ATOM 2961 O O . ARG A 1 370 ? -4.355 -11.461 -31.859 1 94 370 ARG A O 1
ATOM 2968 N N . ALA A 1 371 ? -5.324 -12.953 -30.516 1 96.19 371 ALA A N 1
ATOM 2969 C CA . ALA A 1 371 ? -4.07 -13.484 -30 1 96.19 371 ALA A CA 1
ATOM 2970 C C . ALA A 1 371 ? -3.324 -14.281 -31.062 1 96.19 371 ALA A C 1
ATOM 2972 O O . ALA A 1 371 ? -3.908 -14.672 -32.062 1 96.19 371 ALA A O 1
ATOM 2973 N N . LEU A 1 372 ? -2 -14.492 -30.922 1 96.75 372 LEU A N 1
ATOM 2974 C CA . LEU A 1 372 ? -1.2 -15.344 -31.797 1 96.75 372 LEU A CA 1
ATOM 2975 C C . LEU A 1 372 ? -1.802 -16.734 -31.906 1 96.75 372 LEU A C 1
ATOM 2977 O O . LEU A 1 372 ? -2.369 -17.25 -30.938 1 96.75 372 LEU A O 1
ATOM 2981 N N . PRO A 1 373 ? -1.669 -17.422 -33 1 96.06 373 PRO A N 1
ATOM 2982 C CA . PRO A 1 373 ? -2.359 -18.672 -33.281 1 96.06 373 PRO A CA 1
ATOM 2983 C C . PRO A 1 373 ? -2.018 -19.766 -32.25 1 96.06 373 PRO A C 1
ATOM 2985 O O . PRO A 1 373 ? -2.885 -20.562 -31.891 1 96.06 373 PRO A O 1
ATOM 2988 N N . HIS A 1 374 ? -0.815 -19.828 -31.797 1 96.69 374 HIS A N 1
ATOM 2989 C CA . HIS A 1 374 ? -0.463 -20.891 -30.859 1 96.69 374 HIS A CA 1
ATOM 2990 C C . HIS A 1 374 ? -1.171 -20.703 -29.516 1 96.69 374 HIS A C 1
ATOM 2992 O O . HIS A 1 374 ? -1.302 -21.656 -28.734 1 96.69 374 HIS A O 1
ATOM 2998 N N . LEU A 1 375 ? -1.635 -19.469 -29.203 1 97.56 375 LEU A N 1
ATOM 2999 C CA . LEU A 1 375 ? -2.316 -19.172 -27.953 1 97.56 375 LEU A CA 1
ATOM 3000 C C . LEU A 1 375 ? -3.779 -19.609 -28.016 1 97.56 375 LEU A C 1
ATOM 3002 O O . LEU A 1 375 ? -4.406 -19.844 -26.984 1 97.56 375 LEU A O 1
ATOM 3006 N N . THR A 1 376 ? -4.359 -19.734 -29.203 1 95.38 376 THR A N 1
ATOM 3007 C CA . THR A 1 376 ? -5.785 -20 -29.359 1 95.38 376 THR A CA 1
ATOM 3008 C C . THR A 1 376 ? -6.035 -21.484 -29.594 1 95.38 376 THR A C 1
ATOM 3010 O O . THR A 1 376 ? -7.117 -21.984 -29.281 1 95.38 376 THR A O 1
ATOM 3013 N N . SER A 1 377 ? -4.988 -22.141 -30.156 1 94.69 377 SER A N 1
ATOM 3014 C CA . SER A 1 377 ? -5.188 -23.562 -30.453 1 94.69 377 SER A CA 1
ATOM 3015 C C . SER A 1 377 ? -3.906 -24.359 -30.219 1 94.69 377 SER A C 1
ATOM 3017 O O . SER A 1 377 ? -2.818 -23.906 -30.594 1 94.69 377 SER A O 1
ATOM 3019 N N . ARG A 1 378 ? -4.09 -25.5 -29.688 1 94 378 ARG A N 1
ATOM 3020 C CA . ARG A 1 378 ? -2.975 -26.406 -29.422 1 94 378 ARG A CA 1
ATOM 3021 C C . ARG A 1 378 ? -2.32 -26.859 -30.719 1 94 378 ARG A C 1
ATOM 3023 O O . ARG A 1 378 ? -1.102 -27.031 -30.766 1 94 378 ARG A O 1
ATOM 3030 N N . ASP A 1 379 ? -3.08 -26.906 -31.75 1 95.25 379 ASP A N 1
ATOM 3031 C CA . ASP A 1 379 ? -2.598 -27.422 -33.031 1 95.25 379 ASP A CA 1
ATOM 3032 C C . ASP A 1 379 ? -1.586 -26.469 -33.656 1 95.25 379 ASP A C 1
ATOM 3034 O O . ASP A 1 379 ? -0.786 -26.875 -34.5 1 95.25 379 ASP A O 1
ATOM 3038 N N . ASN A 1 380 ? -1.611 -25.297 -33.25 1 96.62 380 ASN A N 1
ATOM 3039 C CA . ASN A 1 380 ? -0.716 -24.312 -33.844 1 96.62 380 ASN A CA 1
ATOM 3040 C C . ASN A 1 380 ? 0.551 -24.141 -33 1 96.62 380 ASN A C 1
ATOM 3042 O O . ASN A 1 380 ? 1.384 -23.281 -33.312 1 96.62 380 ASN A O 1
ATOM 3046 N N . CYS A 1 381 ? 0.678 -24.984 -31.938 1 96.25 381 CYS A N 1
ATOM 3047 C CA . CYS A 1 381 ? 1.875 -24.906 -31.109 1 96.25 381 CYS A CA 1
ATOM 3048 C C . CYS A 1 381 ? 3.033 -25.656 -31.75 1 96.25 381 CYS A C 1
ATOM 3050 O O . CYS A 1 381 ? 2.891 -26.828 -32.125 1 96.25 381 CYS A O 1
ATOM 3052 N N . ARG A 1 382 ? 4.176 -24.984 -31.891 1 95.75 382 ARG A N 1
ATOM 3053 C CA . ARG A 1 382 ? 5.332 -25.562 -32.562 1 95.75 382 ARG A CA 1
ATOM 3054 C C . ARG A 1 382 ? 6.438 -25.891 -31.578 1 95.75 382 ARG A C 1
ATOM 3056 O O . ARG A 1 382 ? 7.426 -26.547 -31.922 1 95.75 382 ARG A O 1
ATOM 3063 N N . SER A 1 383 ? 6.359 -25.422 -30.422 1 94.94 383 SER A N 1
ATOM 3064 C CA . SER A 1 383 ? 7.348 -25.672 -29.375 1 94.94 383 SER A CA 1
ATOM 3065 C C . SER A 1 383 ? 6.676 -25.938 -28.031 1 94.94 383 SER A C 1
ATOM 3067 O O . SER A 1 383 ? 5.484 -25.656 -27.859 1 94.94 383 SER A O 1
ATOM 3069 N N . MET A 1 384 ? 7.469 -26.531 -27.141 1 94.56 384 MET A N 1
ATOM 3070 C CA . MET A 1 384 ? 6.965 -26.766 -25.797 1 94.56 384 MET A CA 1
ATOM 3071 C C . MET A 1 384 ? 6.582 -25.453 -25.109 1 94.56 384 MET A C 1
ATOM 3073 O O . MET A 1 384 ? 5.566 -25.375 -24.422 1 94.56 384 MET A O 1
ATOM 3077 N N . HIS A 1 385 ? 7.316 -24.453 -25.312 1 94.25 385 HIS A N 1
ATOM 3078 C CA . HIS A 1 385 ? 7.043 -23.156 -24.719 1 94.25 385 HIS A CA 1
ATOM 3079 C C . HIS A 1 385 ? 5.715 -22.578 -25.219 1 94.25 385 HIS A C 1
ATOM 3081 O O . HIS A 1 385 ? 4.938 -22.047 -24.422 1 94.25 385 HIS A O 1
ATOM 3087 N N . GLU A 1 386 ? 5.484 -22.672 -26.469 1 96.5 386 GLU A N 1
ATOM 3088 C CA . GLU A 1 386 ? 4.223 -22.203 -27.047 1 96.5 386 GLU A CA 1
ATOM 3089 C C . GLU A 1 386 ? 3.033 -22.953 -26.438 1 96.5 386 GLU A C 1
ATOM 3091 O O . GLU A 1 386 ? 1.989 -22.359 -26.188 1 96.5 386 GLU A O 1
ATOM 3096 N N . HIS A 1 387 ? 3.26 -24.219 -26.281 1 97.19 387 HIS A N 1
ATOM 3097 C CA . HIS A 1 387 ? 2.191 -25.016 -25.688 1 97.19 387 HIS A CA 1
ATOM 3098 C C . HIS A 1 387 ? 1.922 -24.594 -24.234 1 97.19 387 HIS A C 1
ATOM 3100 O O . HIS A 1 387 ? 0.766 -24.5 -23.828 1 97.19 387 HIS A O 1
ATOM 3106 N N . LEU A 1 388 ? 2.967 -24.391 -23.484 1 97.25 388 LEU A N 1
ATOM 3107 C CA . LEU A 1 388 ? 2.805 -23.953 -22.109 1 97.25 388 LEU A CA 1
ATOM 3108 C C . LEU A 1 388 ? 2.113 -22.594 -22.031 1 97.25 388 LEU A C 1
ATOM 3110 O O . LEU A 1 388 ? 1.272 -22.359 -21.172 1 97.25 388 LEU A O 1
ATOM 3114 N N . GLU A 1 389 ? 2.42 -21.703 -22.922 1 97.5 389 GLU A N 1
ATOM 3115 C CA . GLU A 1 389 ? 1.771 -20.406 -22.984 1 97.5 389 GLU A CA 1
ATOM 3116 C C . GLU A 1 389 ? 0.281 -20.531 -23.281 1 97.5 389 GLU A C 1
ATOM 3118 O O . GLU A 1 389 ? -0.538 -19.797 -22.734 1 97.5 389 GLU A O 1
ATOM 3123 N N . HIS A 1 390 ? 0.011 -21.438 -24.172 1 97.75 390 HIS A N 1
ATOM 3124 C CA . HIS A 1 390 ? -1.38 -21.703 -24.516 1 97.75 390 HIS A CA 1
ATOM 3125 C C . HIS A 1 390 ? -2.174 -22.141 -23.281 1 97.75 390 HIS A C 1
ATOM 3127 O O . HIS A 1 390 ? -3.266 -21.625 -23.031 1 97.75 390 HIS A O 1
ATOM 3133 N N . LEU A 1 391 ? -1.58 -23.062 -22.594 1 98 391 LEU A N 1
ATOM 3134 C CA . LEU A 1 391 ? -2.25 -23.594 -21.406 1 98 391 LEU A CA 1
ATOM 3135 C C . LEU A 1 391 ? -2.367 -22.516 -20.328 1 98 391 LEU A C 1
ATOM 3137 O O . LEU A 1 391 ? -3.4 -22.406 -19.656 1 98 391 LEU A O 1
ATOM 3141 N N . ALA A 1 392 ? -1.284 -21.734 -20.125 1 98.06 392 ALA A N 1
ATOM 3142 C CA . ALA A 1 392 ? -1.306 -20.656 -19.141 1 98.06 392 ALA A CA 1
ATOM 3143 C C . ALA A 1 392 ? -2.408 -19.656 -19.453 1 98.06 392 ALA A C 1
ATOM 3145 O O . ALA A 1 392 ? -3.135 -19.219 -18.562 1 98.06 392 ALA A O 1
ATOM 3146 N N . LEU A 1 393 ? -2.508 -19.266 -20.688 1 98.06 393 LEU A N 1
ATOM 3147 C CA . LEU A 1 393 ? -3.516 -18.297 -21.094 1 98.06 393 LEU A CA 1
ATOM 3148 C C . LEU A 1 393 ? -4.922 -18.844 -20.859 1 98.06 393 LEU A C 1
ATOM 3150 O O . LEU A 1 393 ? -5.812 -18.109 -20.422 1 98.06 393 LEU A O 1
ATOM 3154 N N . LYS A 1 394 ? -5.102 -20.094 -21.188 1 97.12 394 LYS A N 1
ATOM 3155 C CA . LYS A 1 394 ? -6.402 -20.719 -20.969 1 97.12 394 LYS A CA 1
ATOM 3156 C C . LYS A 1 394 ? -6.805 -20.641 -19.5 1 97.12 394 LYS A C 1
ATOM 3158 O O . LYS A 1 394 ? -7.973 -20.391 -19.188 1 97.12 394 LYS A O 1
ATOM 3163 N N . MET A 1 395 ? -5.887 -20.844 -18.625 1 97.5 395 MET A N 1
ATOM 3164 C CA . MET A 1 395 ? -6.168 -20.766 -17.188 1 97.5 395 MET A CA 1
ATOM 3165 C C . MET A 1 395 ? -6.535 -19.344 -16.781 1 97.5 395 MET A C 1
ATOM 3167 O O . MET A 1 395 ? -7.473 -19.141 -16 1 97.5 395 MET A O 1
ATOM 3171 N N . HIS A 1 396 ? -5.777 -18.375 -17.234 1 97 396 HIS A N 1
ATOM 3172 C CA . HIS A 1 396 ? -6.066 -16.984 -16.891 1 97 396 HIS A CA 1
ATOM 3173 C C . HIS A 1 396 ? -7.43 -16.562 -17.438 1 97 396 HIS A C 1
ATOM 3175 O O . HIS A 1 396 ? -8.188 -15.867 -16.75 1 97 396 HIS A O 1
ATOM 3181 N N . LEU A 1 397 ? -7.711 -16.953 -18.672 1 97.12 397 LEU A N 1
ATOM 3182 C CA . LEU A 1 397 ? -9.008 -16.641 -19.266 1 97.12 397 LEU A CA 1
ATOM 3183 C C . LEU A 1 397 ? -10.141 -17.234 -18.438 1 97.12 397 LEU A C 1
ATOM 3185 O O . LEU A 1 397 ? -11.172 -16.594 -18.234 1 97.12 397 LEU A O 1
ATOM 3189 N N . SER A 1 398 ? -9.93 -18.438 -18.016 1 96.56 398 SER A N 1
ATOM 3190 C CA . SER A 1 398 ? -10.945 -19.109 -17.203 1 96.56 398 SER A CA 1
ATOM 3191 C C . SER A 1 398 ? -11.188 -18.375 -15.898 1 96.56 398 SER A C 1
ATOM 3193 O O . SER A 1 398 ? -12.312 -18.328 -15.406 1 96.56 398 SER A O 1
ATOM 3195 N N . LEU A 1 399 ? -10.148 -17.891 -15.312 1 95.12 399 LEU A N 1
ATOM 3196 C CA . LEU A 1 399 ? -10.297 -17.094 -14.094 1 95.12 399 LEU A CA 1
ATOM 3197 C C . LEU A 1 399 ? -11.188 -15.883 -14.344 1 95.12 399 LEU A C 1
ATOM 3199 O O . LEU A 1 399 ? -12.078 -15.594 -13.547 1 95.12 399 LEU A O 1
ATOM 3203 N N . PHE A 1 400 ? -10.992 -15.227 -15.422 1 95.56 400 PHE A N 1
ATOM 3204 C CA . PHE A 1 400 ? -11.766 -14.039 -15.766 1 95.56 400 PHE A CA 1
ATOM 3205 C C . PHE A 1 400 ? -13.234 -14.398 -15.992 1 95.56 400 PHE A C 1
ATOM 3207 O O . PHE A 1 400 ? -14.125 -13.703 -15.5 1 95.56 400 PHE A O 1
ATOM 3214 N N . VAL A 1 401 ? -13.445 -15.438 -16.641 1 95.62 401 VAL A N 1
ATOM 3215 C CA . VAL A 1 401 ? -14.805 -15.875 -16.922 1 95.62 401 VAL A CA 1
ATOM 3216 C C . VAL A 1 401 ? -15.508 -16.266 -15.617 1 95.62 401 VAL A C 1
ATOM 3218 O O . VAL A 1 401 ? -16.688 -15.984 -15.43 1 95.62 401 VAL A O 1
ATOM 3221 N N . ALA A 1 402 ? -14.727 -16.906 -14.773 1 92.88 402 ALA A N 1
ATOM 3222 C CA . ALA A 1 402 ? -15.297 -17.328 -13.5 1 92.88 402 ALA A CA 1
ATOM 3223 C C . ALA A 1 402 ? -15.82 -16.141 -12.711 1 92.88 402 ALA A C 1
ATOM 3225 O O . ALA A 1 402 ? -16.875 -16.219 -12.078 1 92.88 402 ALA A O 1
ATOM 3226 N N . VAL A 1 403 ? -15.164 -15.07 -12.734 1 91.44 403 VAL A N 1
ATOM 3227 C CA . VAL A 1 403 ? -15.555 -13.883 -11.992 1 91.44 403 VAL A CA 1
ATOM 3228 C C . VAL A 1 403 ? -16.75 -13.211 -12.672 1 91.44 403 VAL A C 1
ATOM 3230 O O . VAL A 1 403 ? -17.688 -12.758 -12.008 1 91.44 403 VAL A O 1
ATOM 3233 N N . LEU A 1 404 ? -16.766 -13.195 -13.977 1 91.75 404 LEU A N 1
ATOM 3234 C CA . LEU A 1 404 ? -17.812 -12.523 -14.742 1 91.75 404 LEU A CA 1
ATOM 3235 C C . LEU A 1 404 ? -19.125 -13.289 -14.648 1 91.75 404 LEU A C 1
ATOM 3237 O O . LEU A 1 404 ? -20.203 -12.695 -14.789 1 91.75 404 LEU A O 1
ATOM 3241 N N . THR A 1 405 ? -19.078 -14.508 -14.336 1 91.81 405 THR A N 1
ATOM 3242 C CA . THR A 1 405 ? -20.281 -15.328 -14.352 1 91.81 405 THR A CA 1
ATOM 3243 C C . THR A 1 405 ? -20.812 -15.547 -12.938 1 91.81 405 THR A C 1
ATOM 3245 O O . THR A 1 405 ? -21.812 -16.25 -12.734 1 91.81 405 THR A O 1
ATOM 3248 N N . ARG A 1 406 ? -20.188 -15.023 -11.961 1 88.31 406 ARG A N 1
ATOM 3249 C CA . ARG A 1 406 ? -20.562 -15.195 -10.562 1 88.31 406 ARG A CA 1
ATOM 3250 C C . ARG A 1 406 ? -22.016 -14.797 -10.328 1 88.31 406 ARG A C 1
ATOM 3252 O O . ARG A 1 406 ? -22.75 -15.484 -9.602 1 88.31 406 ARG A O 1
ATOM 3259 N N . PRO A 1 407 ? -22.484 -13.719 -10.914 1 84.75 407 PRO A N 1
ATOM 3260 C CA . PRO A 1 407 ? -23.875 -13.32 -10.656 1 84.75 407 PRO A CA 1
ATOM 3261 C C . PRO A 1 407 ? -24.891 -14.367 -11.133 1 84.75 407 PRO A C 1
ATOM 3263 O O . PRO A 1 407 ? -25.953 -14.508 -10.539 1 84.75 407 PRO A O 1
ATOM 3266 N N . ALA A 1 408 ? -24.562 -15.117 -12.125 1 86.38 408 ALA A N 1
ATOM 3267 C CA . ALA A 1 408 ? -25.453 -16.141 -12.656 1 86.38 408 ALA A CA 1
ATOM 3268 C C . ALA A 1 408 ? -25.484 -17.375 -11.742 1 86.38 408 ALA A C 1
ATOM 3270 O O . ALA A 1 408 ? -26.453 -18.125 -11.75 1 86.38 408 ALA A O 1
ATOM 3271 N N . LEU A 1 409 ? -24.484 -17.516 -10.961 1 87.06 409 LEU A N 1
ATOM 3272 C CA . LEU A 1 409 ? -24.391 -18.672 -10.078 1 87.06 409 LEU A CA 1
ATOM 3273 C C . LEU A 1 409 ? -24.984 -18.359 -8.711 1 87.06 409 LEU A C 1
ATOM 3275 O O . LEU A 1 409 ? -25.281 -19.266 -7.934 1 87.06 409 LEU A O 1
ATOM 3279 N N . ARG A 1 410 ? -25.125 -17.047 -8.406 1 79.19 410 ARG A N 1
ATOM 3280 C CA . ARG A 1 410 ? -25.672 -16.641 -7.117 1 79.19 410 ARG A CA 1
ATOM 3281 C C . ARG A 1 410 ? -27.203 -16.734 -7.117 1 79.19 410 ARG A C 1
ATOM 3283 O O . ARG A 1 410 ? -27.812 -17.062 -6.094 1 79.19 410 ARG A O 1
ATOM 3290 N N . GLN A 1 411 ? -27.844 -16.312 -8.281 1 69.19 411 GLN A N 1
ATOM 3291 C CA . GLN A 1 411 ? -29.297 -16.219 -8.344 1 69.19 411 GLN A CA 1
ATOM 3292 C C . GLN A 1 411 ? -29.922 -17.516 -8.859 1 69.19 411 GLN A C 1
ATOM 3294 O O . GLN A 1 411 ? -29.344 -18.172 -9.742 1 69.19 411 GLN A O 1
ATOM 3299 N N . PRO A 1 412 ? -30.875 -17.922 -7.984 1 61.25 412 PRO A N 1
ATOM 3300 C CA . PRO A 1 412 ? -31.562 -19.109 -8.492 1 61.25 412 PRO A CA 1
ATOM 3301 C C . PRO A 1 412 ? -32.062 -18.938 -9.922 1 61.25 412 PRO A C 1
ATOM 3303 O O . PRO A 1 412 ? -32.125 -17.812 -10.422 1 61.25 412 PRO A O 1
ATOM 3306 N N . GLN A 1 413 ? -32.469 -20.031 -10.539 1 60.16 413 GLN A N 1
ATOM 3307 C CA . GLN A 1 413 ? -32.844 -20.297 -11.922 1 60.16 413 GLN A CA 1
ATOM 3308 C C . GLN A 1 413 ? -33.812 -19.266 -12.438 1 60.16 413 GLN A C 1
ATOM 3310 O O . GLN A 1 413 ? -35 -19.266 -12.055 1 60.16 413 GLN A O 1
ATOM 3315 N N . ILE A 1 414 ? -33.188 -18.047 -12.602 1 62.5 414 ILE A N 1
ATOM 3316 C CA . ILE A 1 414 ? -34.062 -17.109 -13.297 1 62.5 414 ILE A CA 1
ATOM 3317 C C . ILE A 1 414 ? -34.219 -17.516 -14.75 1 62.5 414 ILE A C 1
ATOM 3319 O O . ILE A 1 414 ? -33.25 -17.891 -15.406 1 62.5 414 ILE A O 1
ATOM 3323 N N . GLN A 1 415 ? -35.375 -17.734 -15.109 1 64.88 415 GLN A N 1
ATOM 3324 C CA . GLN A 1 415 ? -35.75 -18.156 -16.453 1 64.88 415 GLN A CA 1
ATOM 3325 C C . GLN A 1 415 ? -35.469 -17.062 -17.484 1 64.88 415 GLN A C 1
ATOM 3327 O O . GLN A 1 415 ? -36.406 -16.469 -18.031 1 64.88 415 GLN A O 1
ATOM 3332 N N . ASP A 1 416 ? -34.281 -16.438 -17.438 1 76.12 416 ASP A N 1
ATOM 3333 C CA . ASP A 1 416 ? -33.875 -15.461 -18.438 1 76.12 416 ASP A CA 1
ATOM 3334 C C . ASP A 1 416 ? -32.75 -16.031 -19.312 1 76.12 416 ASP A C 1
ATOM 3336 O O . ASP A 1 416 ? -31.859 -16.734 -18.828 1 76.12 416 ASP A O 1
ATOM 3340 N N . SER A 1 417 ? -32.906 -15.938 -20.656 1 81.75 417 SER A N 1
ATOM 3341 C CA . SER A 1 417 ? -32 -16.453 -21.656 1 81.75 417 SER A CA 1
ATOM 3342 C C . SER A 1 417 ? -30.578 -15.984 -21.422 1 81.75 417 SER A C 1
ATOM 3344 O O . SER A 1 417 ? -29.625 -16.75 -21.594 1 81.75 417 SER A O 1
ATOM 3346 N N . SER A 1 418 ? -30.469 -14.773 -21.016 1 83.94 418 SER A N 1
ATOM 3347 C CA . SER A 1 418 ? -29.141 -14.227 -20.766 1 83.94 418 SER A CA 1
ATOM 3348 C C . SER A 1 418 ? -28.453 -14.961 -19.625 1 83.94 418 SER A C 1
ATOM 3350 O O . SER A 1 418 ? -27.234 -15.188 -19.672 1 83.94 418 SER A O 1
ATOM 3352 N N . TYR A 1 419 ? -29.188 -15.438 -18.719 1 85.38 419 TYR A N 1
ATOM 3353 C CA . TYR A 1 419 ? -28.641 -16.188 -17.594 1 85.38 419 TYR A CA 1
ATOM 3354 C C . TYR A 1 419 ? -28.188 -17.578 -18.016 1 85.38 419 TYR A C 1
ATOM 3356 O O . TYR A 1 419 ? -27.203 -18.094 -17.516 1 85.38 419 TYR A O 1
ATOM 3364 N N . GLY A 1 420 ? -28.906 -18.031 -18.969 1 87.69 420 GLY A N 1
ATOM 3365 C CA . GLY A 1 420 ? -28.531 -19.344 -19.484 1 87.69 420 GLY A CA 1
ATOM 3366 C C . GLY A 1 420 ? -27.188 -19.344 -20.188 1 87.69 420 GLY A C 1
ATOM 3367 O O . GLY A 1 420 ? -26.391 -20.281 -20.016 1 87.69 420 GLY A O 1
ATOM 3368 N N . VAL A 1 421 ? -26.938 -18.297 -20.891 1 91.25 421 VAL A N 1
ATOM 3369 C CA . VAL A 1 421 ? -25.672 -18.172 -21.594 1 91.25 421 VAL A CA 1
ATOM 3370 C C . VAL A 1 421 ? -24.531 -18.047 -20.594 1 91.25 421 VAL A C 1
ATOM 3372 O O . VAL A 1 421 ? -23.469 -18.672 -20.766 1 91.25 421 VAL A O 1
ATOM 3375 N N . LEU A 1 422 ? -24.781 -17.281 -19.594 1 92.56 422 LEU A N 1
ATOM 3376 C CA . LEU A 1 422 ? -23.75 -17.078 -18.578 1 92.56 422 LEU A CA 1
ATOM 3377 C C . LEU A 1 422 ? -23.453 -18.375 -17.828 1 92.56 422 LEU A C 1
ATOM 3379 O O . LEU A 1 422 ? -22.297 -18.688 -17.547 1 92.56 422 LEU A O 1
ATOM 3383 N N . ARG A 1 423 ? -24.438 -19.125 -17.562 1 91.81 423 ARG A N 1
ATOM 3384 C CA . ARG A 1 423 ? -24.281 -20.391 -16.844 1 91.81 423 ARG A CA 1
ATOM 3385 C C . ARG A 1 423 ? -23.531 -21.422 -17.688 1 91.81 423 ARG A C 1
ATOM 3387 O O . ARG A 1 423 ? -22.688 -22.156 -17.172 1 91.81 423 ARG A O 1
ATOM 3394 N N . GLU A 1 424 ? -23.828 -21.406 -18.938 1 92.81 424 GLU A N 1
ATOM 3395 C CA . GLU A 1 424 ? -23.125 -22.328 -19.828 1 92.81 424 GLU A CA 1
ATOM 3396 C C . GLU A 1 424 ? -21.656 -21.953 -19.969 1 92.81 424 GLU A C 1
ATOM 3398 O O . GLU A 1 424 ? -20.781 -22.828 -20.047 1 92.81 424 GLU A O 1
ATOM 3403 N N . ARG A 1 425 ? -21.438 -20.703 -20.078 1 94.88 425 ARG A N 1
ATOM 3404 C CA . ARG A 1 425 ? -20.062 -20.234 -20.156 1 94.88 425 ARG A CA 1
ATOM 3405 C C . ARG A 1 425 ? -19.297 -20.578 -18.875 1 94.88 425 ARG A C 1
ATOM 3407 O O . ARG A 1 425 ? -18.109 -20.906 -18.938 1 94.88 425 ARG A O 1
ATOM 3414 N N . ALA A 1 426 ? -19.969 -20.438 -17.734 1 94.62 426 ALA A N 1
ATOM 3415 C CA . ALA A 1 426 ? -19.344 -20.766 -16.453 1 94.62 426 ALA A CA 1
ATOM 3416 C C . ALA A 1 426 ? -18.953 -22.234 -16.406 1 94.62 426 ALA A C 1
ATOM 3418 O O . ALA A 1 426 ? -17.812 -22.562 -16.031 1 94.62 426 ALA A O 1
ATOM 3419 N N . LYS A 1 427 ? -19.844 -23.078 -16.828 1 94.56 427 LYS A N 1
ATOM 3420 C CA . LYS A 1 427 ? -19.609 -24.516 -16.812 1 94.56 427 LYS A CA 1
ATOM 3421 C C . LYS A 1 427 ? -18.422 -24.875 -17.703 1 94.56 427 LYS A C 1
ATOM 3423 O O . LYS A 1 427 ? -17.516 -25.594 -17.281 1 94.56 427 LYS A O 1
ATOM 3428 N N . THR A 1 428 ? -18.406 -24.359 -18.906 1 95.12 428 THR A N 1
ATOM 3429 C CA . THR A 1 428 ? -17.359 -24.656 -19.875 1 95.12 428 THR A CA 1
ATOM 3430 C C . THR A 1 428 ? -16.016 -24.141 -19.375 1 95.12 428 THR A C 1
ATOM 3432 O O . THR A 1 428 ? -14.992 -24.828 -19.531 1 95.12 428 THR A O 1
ATOM 3435 N N . SER A 1 429 ? -16.031 -23.031 -18.844 1 96.12 429 SER A N 1
ATOM 3436 C CA . SER A 1 429 ? -14.797 -22.422 -18.375 1 96.12 429 SER A CA 1
ATOM 3437 C C . SER A 1 429 ? -14.203 -23.188 -17.203 1 96.12 429 SER A C 1
ATOM 3439 O O . SER A 1 429 ? -12.984 -23.359 -17.109 1 96.12 429 SER A O 1
ATOM 3441 N N . MET A 1 430 ? -14.992 -23.656 -16.297 1 96 430 MET A N 1
ATOM 3442 C CA . MET A 1 430 ? -14.523 -24.406 -15.141 1 96 430 MET A CA 1
ATOM 3443 C C . MET A 1 430 ? -13.898 -25.734 -15.57 1 96 430 MET A C 1
ATOM 3445 O O . MET A 1 430 ? -12.867 -26.141 -15.031 1 96 430 MET A O 1
ATOM 3449 N N . ILE A 1 431 ? -14.516 -26.328 -16.484 1 96.62 431 ILE A N 1
ATOM 3450 C CA . ILE A 1 431 ? -13.992 -27.578 -17.031 1 96.62 431 ILE A CA 1
ATOM 3451 C C . ILE A 1 431 ? -12.656 -27.312 -17.719 1 96.62 431 ILE A C 1
ATOM 3453 O O . ILE A 1 431 ? -11.68 -28.031 -17.5 1 96.62 431 ILE A O 1
ATOM 3457 N N . ASP A 1 432 ? -12.633 -26.25 -18.516 1 96.25 432 ASP A N 1
ATOM 3458 C CA . ASP A 1 432 ? -11.414 -25.891 -19.234 1 96.25 432 ASP A CA 1
ATOM 3459 C C . ASP A 1 432 ? -10.273 -25.562 -18.266 1 96.25 432 ASP A C 1
ATOM 3461 O O . ASP A 1 432 ? -9.125 -25.922 -18.516 1 96.25 432 ASP A O 1
ATOM 3465 N N . ALA A 1 433 ? -10.57 -24.875 -17.25 1 97.56 433 ALA A N 1
ATOM 3466 C CA . ALA A 1 433 ? -9.555 -24.516 -16.266 1 97.56 433 ALA A CA 1
ATOM 3467 C C . ALA A 1 433 ? -8.938 -25.75 -15.633 1 97.56 433 ALA A C 1
ATOM 3469 O O . ALA A 1 433 ? -7.711 -25.859 -15.508 1 97.56 433 ALA A O 1
ATOM 3470 N N . SER A 1 434 ? -9.789 -26.672 -15.242 1 97.38 434 SER A N 1
ATOM 3471 C CA . SER A 1 434 ? -9.328 -27.906 -14.594 1 97.38 434 SER A CA 1
ATOM 3472 C C . SER A 1 434 ? -8.508 -28.766 -15.555 1 97.38 434 SER A C 1
ATOM 3474 O O . SER A 1 434 ? -7.457 -29.281 -15.18 1 97.38 434 SER A O 1
ATOM 3476 N N . ARG A 1 435 ? -8.953 -28.859 -16.781 1 97.44 435 ARG A N 1
ATOM 3477 C CA . ARG A 1 435 ? -8.234 -29.625 -17.797 1 97.44 435 ARG A CA 1
ATOM 3478 C C . ARG A 1 435 ? -6.887 -29 -18.125 1 97.44 435 ARG A C 1
ATOM 3480 O O . ARG A 1 435 ? -5.879 -29.688 -18.234 1 97.44 435 ARG A O 1
ATOM 3487 N N . ALA A 1 436 ? -6.93 -27.703 -18.312 1 97.75 436 ALA A N 1
ATOM 3488 C CA . ALA A 1 436 ? -5.695 -27 -18.625 1 97.75 436 ALA A CA 1
ATOM 3489 C C . ALA A 1 436 ? -4.676 -27.125 -17.5 1 97.75 436 ALA A C 1
ATOM 3491 O O . ALA A 1 436 ? -3.48 -27.297 -17.75 1 97.75 436 ALA A O 1
ATOM 3492 N N . PHE A 1 437 ? -5.129 -27.062 -16.266 1 97.88 437 PHE A N 1
ATOM 3493 C CA . PHE A 1 437 ? -4.238 -27.219 -15.125 1 97.88 437 PHE A CA 1
ATOM 3494 C C . PHE A 1 437 ? -3.6 -28.594 -15.117 1 97.88 437 PHE A C 1
ATOM 3496 O O . PHE A 1 437 ? -2.391 -28.734 -14.906 1 97.88 437 PHE A O 1
ATOM 3503 N N . LEU A 1 438 ? -4.391 -29.609 -15.305 1 97.19 438 LEU A N 1
ATOM 3504 C CA . LEU A 1 438 ? -3.908 -30.984 -15.281 1 97.19 438 LEU A CA 1
ATOM 3505 C C . LEU A 1 438 ? -2.92 -31.25 -16.406 1 97.19 438 LEU A C 1
ATOM 3507 O O . LEU A 1 438 ? -1.888 -31.891 -16.203 1 97.19 438 LEU A O 1
ATOM 3511 N N . GLU A 1 439 ? -3.244 -30.734 -17.578 1 97.38 439 GLU A N 1
ATOM 3512 C CA . GLU A 1 439 ? -2.324 -30.875 -18.703 1 97.38 439 GLU A CA 1
ATOM 3513 C C . GLU A 1 439 ? -1.031 -30.094 -18.469 1 97.38 439 GLU A C 1
ATOM 3515 O O . GLU A 1 439 ? 0.058 -30.594 -18.766 1 97.38 439 GLU A O 1
ATOM 3520 N N . PHE A 1 440 ? -1.172 -28.891 -17.953 1 97.19 440 PHE A N 1
ATOM 3521 C CA . PHE A 1 440 ? -0.027 -28.016 -17.688 1 97.19 440 PHE A CA 1
ATOM 3522 C C . PHE A 1 440 ? 0.895 -28.641 -16.641 1 97.19 440 PHE A C 1
ATOM 3524 O O . PHE A 1 440 ? 2.113 -28.672 -16.828 1 97.19 440 PHE A O 1
ATOM 3531 N N . GLN A 1 441 ? 0.4 -29.109 -15.555 1 93.75 441 GLN A N 1
ATOM 3532 C CA . GLN A 1 441 ? 1.199 -29.672 -14.469 1 93.75 441 GLN A CA 1
ATOM 3533 C C . GLN A 1 441 ? 1.923 -30.938 -14.914 1 93.75 441 GLN A C 1
ATOM 3535 O O . GLN A 1 441 ? 2.986 -31.266 -14.383 1 93.75 441 GLN A O 1
ATOM 3540 N N . ALA A 1 442 ? 1.353 -31.641 -15.859 1 94.19 442 ALA A N 1
ATOM 3541 C CA . ALA A 1 442 ? 2 -32.844 -16.391 1 94.19 442 ALA A CA 1
ATOM 3542 C C . ALA A 1 442 ? 3.248 -32.469 -17.203 1 94.19 442 ALA A C 1
ATOM 3544 O O . ALA A 1 442 ? 4.168 -33.281 -17.328 1 94.19 442 ALA A O 1
ATOM 3545 N N . LEU A 1 443 ? 3.297 -31.234 -17.703 1 93.94 443 LEU A N 1
ATOM 3546 C CA . LEU A 1 443 ? 4.367 -30.828 -18.609 1 93.94 443 LEU A CA 1
ATOM 3547 C C . LEU A 1 443 ? 5.387 -29.953 -17.891 1 93.94 443 LEU A C 1
ATOM 3549 O O . LEU A 1 443 ? 6.535 -29.844 -18.328 1 93.94 443 LEU A O 1
ATOM 3553 N N . SER A 1 444 ? 4.93 -29.312 -16.859 1 94.44 444 SER A N 1
ATOM 3554 C CA . SER A 1 444 ? 5.805 -28.344 -16.219 1 94.44 444 SER A CA 1
ATOM 3555 C C . SER A 1 444 ? 5.449 -28.188 -14.734 1 94.44 444 SER A C 1
ATOM 3557 O O . SER A 1 444 ? 4.316 -28.453 -14.336 1 94.44 444 SER A O 1
ATOM 3559 N N . VAL A 1 445 ? 6.402 -27.703 -13.969 1 91.38 445 VAL A N 1
ATOM 3560 C CA . VAL A 1 445 ? 6.188 -27.469 -12.539 1 91.38 445 VAL A CA 1
ATOM 3561 C C . VAL A 1 445 ? 5.527 -26.109 -12.328 1 91.38 445 VAL A C 1
ATOM 3563 O O . VAL A 1 445 ? 5.02 -25.828 -11.242 1 91.38 445 VAL A O 1
ATOM 3566 N N . VAL A 1 446 ? 5.316 -25.297 -13.32 1 94.62 446 VAL A N 1
ATOM 3567 C CA . VAL A 1 446 ? 4.934 -23.891 -13.25 1 94.62 446 VAL A CA 1
ATOM 3568 C C . VAL A 1 446 ? 3.549 -23.766 -12.625 1 94.62 446 VAL A C 1
ATOM 3570 O O . VAL A 1 446 ? 3.344 -22.953 -11.711 1 94.62 446 VAL A O 1
ATOM 3573 N N . PRO A 1 447 ? 2.607 -24.531 -13.023 1 94.75 447 PRO A N 1
ATOM 3574 C CA . PRO A 1 447 ? 1.269 -24.312 -12.477 1 94.75 447 PRO A CA 1
ATOM 3575 C C . PRO A 1 447 ? 1.181 -24.609 -10.984 1 94.75 447 PRO A C 1
ATOM 3577 O O . PRO A 1 447 ? 0.444 -23.938 -10.258 1 94.75 447 PRO A O 1
ATOM 3580 N N . LEU A 1 448 ? 1.966 -25.578 -10.469 1 91 448 LEU A N 1
ATOM 3581 C CA . LEU A 1 448 ? 1.954 -25.922 -9.055 1 91 448 LEU A CA 1
ATOM 3582 C C . LEU A 1 448 ? 2.688 -24.875 -8.227 1 91 448 LEU A C 1
ATOM 3584 O O . LEU A 1 448 ? 2.461 -24.766 -7.023 1 91 448 LEU A O 1
ATOM 3588 N N . ARG A 1 449 ? 3.508 -24.156 -8.961 1 93.06 449 ARG A N 1
ATOM 3589 C CA . ARG A 1 449 ? 4.309 -23.156 -8.258 1 93.06 449 ARG A CA 1
ATOM 3590 C C . ARG A 1 449 ? 3.75 -21.75 -8.484 1 93.06 449 ARG A C 1
ATOM 3592 O O . ARG A 1 449 ? 4.375 -20.766 -8.109 1 93.06 449 ARG A O 1
ATOM 3599 N N . THR A 1 450 ? 2.654 -21.641 -9.109 1 95.12 450 THR A N 1
ATOM 3600 C CA . THR A 1 450 ? 1.982 -20.359 -9.352 1 95.12 450 THR A CA 1
ATOM 3601 C C . THR A 1 450 ? 0.657 -20.297 -8.594 1 95.12 450 THR A C 1
ATOM 3603 O O . THR A 1 450 ? -0.281 -21.031 -8.922 1 95.12 450 THR A O 1
ATOM 3606 N N . TRP A 1 451 ? 0.592 -19.469 -7.617 1 94.38 451 TRP A N 1
ATOM 3607 C CA . TRP A 1 451 ? -0.517 -19.391 -6.672 1 94.38 451 TRP A CA 1
ATOM 3608 C C . TRP A 1 451 ? -1.835 -19.141 -7.398 1 94.38 451 TRP A C 1
ATOM 3610 O O . TRP A 1 451 ? -2.855 -19.75 -7.07 1 94.38 451 TRP A O 1
ATOM 3620 N N . SER A 1 452 ? -1.893 -18.25 -8.391 1 95 452 SER A N 1
ATOM 3621 C CA . SER A 1 452 ? -3.125 -17.891 -9.086 1 95 452 SER A CA 1
ATOM 3622 C C . SER A 1 452 ? -3.654 -19.078 -9.898 1 95 452 SER A C 1
ATOM 3624 O O . SER A 1 452 ? -4.867 -19.25 -10.031 1 95 452 SER A O 1
ATOM 3626 N N . MET A 1 453 ? -2.771 -19.891 -10.453 1 96.38 453 MET A N 1
ATOM 3627 C CA . MET A 1 453 ? -3.191 -21.062 -11.211 1 96.38 453 MET A CA 1
ATOM 3628 C C . MET A 1 453 ? -3.773 -22.125 -10.297 1 96.38 453 MET A C 1
ATOM 3630 O O . MET A 1 453 ? -4.785 -22.75 -10.625 1 96.38 453 MET A O 1
ATOM 3634 N N . VAL A 1 454 ? -3.119 -22.281 -9.164 1 94.19 454 VAL A N 1
ATOM 3635 C CA . VAL A 1 454 ? -3.652 -23.203 -8.164 1 94.19 454 VAL A CA 1
ATOM 3636 C C . VAL A 1 454 ? -5.02 -22.719 -7.695 1 94.19 454 VAL A C 1
ATOM 3638 O O . VAL A 1 454 ? -5.957 -23.516 -7.574 1 94.19 454 VAL A O 1
ATOM 3641 N N . HIS A 1 455 ? -5.078 -21.453 -7.469 1 94.19 455 HIS A N 1
ATOM 3642 C CA . HIS A 1 455 ? -6.336 -20.844 -7.047 1 94.19 455 HIS A CA 1
ATOM 3643 C C . HIS A 1 455 ? -7.441 -21.094 -8.062 1 94.19 455 HIS A C 1
ATOM 3645 O O . HIS A 1 455 ? -8.555 -21.484 -7.695 1 94.19 455 HIS A O 1
ATOM 3651 N N . THR A 1 456 ? -7.148 -20.922 -9.273 1 96.19 456 THR A N 1
ATOM 3652 C CA . THR A 1 456 ? -8.117 -21.109 -10.344 1 96.19 456 THR A CA 1
ATOM 3653 C C . THR A 1 456 ? -8.539 -22.562 -10.445 1 96.19 456 THR A C 1
ATOM 3655 O O . THR A 1 456 ? -9.719 -22.875 -10.609 1 96.19 456 THR A O 1
ATOM 3658 N N . ALA A 1 457 ? -7.602 -23.453 -10.367 1 96.19 457 ALA A N 1
ATOM 3659 C CA . ALA A 1 457 ? -7.887 -24.875 -10.477 1 96.19 457 ALA A CA 1
ATOM 3660 C C . ALA A 1 457 ? -8.773 -25.344 -9.328 1 96.19 457 ALA A C 1
ATOM 3662 O O . ALA A 1 457 ? -9.781 -26.031 -9.555 1 96.19 457 ALA A O 1
ATOM 3663 N N . LEU A 1 458 ? -8.422 -24.922 -8.156 1 93.44 458 LEU A N 1
ATOM 3664 C CA . LEU A 1 458 ? -9.172 -25.375 -6.992 1 93.44 458 LEU A CA 1
ATOM 3665 C C . LEU A 1 458 ? -10.555 -24.734 -6.961 1 93.44 458 LEU A C 1
ATOM 3667 O O . LEU A 1 458 ? -11.539 -25.406 -6.621 1 93.44 458 LEU A O 1
ATOM 3671 N N . THR A 1 459 ? -10.633 -23.484 -7.289 1 93.5 459 THR A N 1
ATOM 3672 C CA . THR A 1 459 ? -11.914 -22.797 -7.32 1 93.5 459 THR A CA 1
ATOM 3673 C C . THR A 1 459 ? -12.836 -23.422 -8.367 1 93.5 459 THR A C 1
ATOM 3675 O O . THR A 1 459 ? -14.016 -23.656 -8.109 1 93.5 459 THR A O 1
ATOM 3678 N N . SER A 1 460 ? -12.312 -23.688 -9.508 1 95.44 460 SER A N 1
ATOM 3679 C CA . SER A 1 460 ? -13.102 -24.25 -10.602 1 95.44 460 SER A CA 1
ATOM 3680 C C . SER A 1 460 ? -13.578 -25.656 -10.266 1 95.44 460 SER A C 1
ATOM 3682 O O . SER A 1 460 ? -14.75 -26 -10.469 1 95.44 460 SER A O 1
ATOM 3684 N N . THR A 1 461 ? -12.727 -26.438 -9.75 1 94.56 461 THR A N 1
ATOM 3685 C CA . THR A 1 461 ? -13.07 -27.828 -9.438 1 94.56 461 THR A CA 1
ATOM 3686 C C . THR A 1 461 ? -14.047 -27.891 -8.266 1 94.56 461 THR A C 1
ATOM 3688 O O . THR A 1 461 ? -14.953 -28.719 -8.25 1 94.56 461 THR A O 1
ATOM 3691 N N . LEU A 1 462 ? -13.852 -27.031 -7.336 1 92.38 462 LEU A N 1
ATOM 3692 C CA . LEU A 1 462 ? -14.766 -27 -6.195 1 92.38 462 LEU A CA 1
ATOM 3693 C C . LEU A 1 462 ? -16.156 -26.562 -6.633 1 92.38 462 LEU A C 1
ATOM 3695 O O . LEU A 1 462 ? -17.156 -27.125 -6.176 1 92.38 462 LEU A O 1
ATOM 3699 N N . LEU A 1 463 ? -16.234 -25.594 -7.473 1 92.5 463 LEU A N 1
ATOM 3700 C CA . LEU A 1 463 ? -17.516 -25.125 -7.973 1 92.5 463 LEU A CA 1
ATOM 3701 C C . LEU A 1 463 ? -18.219 -26.219 -8.781 1 92.5 463 LEU A C 1
ATOM 3703 O O . LEU A 1 463 ? -19.438 -26.391 -8.695 1 92.5 463 LEU A O 1
ATOM 3707 N N . LEU A 1 464 ? -17.422 -26.969 -9.539 1 91.69 464 LEU A N 1
ATOM 3708 C CA . LEU A 1 464 ? -17.969 -28.094 -10.297 1 91.69 464 LEU A CA 1
ATOM 3709 C C . LEU A 1 464 ? -18.562 -29.141 -9.359 1 91.69 464 LEU A C 1
ATOM 3711 O O . LEU A 1 464 ? -19.531 -29.828 -9.711 1 91.69 464 LEU A O 1
ATOM 3715 N N . SER A 1 465 ? -18.078 -29.188 -8.211 1 88.94 465 SER A N 1
ATOM 3716 C CA . SER A 1 465 ? -18.5 -30.219 -7.27 1 88.94 465 SER A CA 1
ATOM 3717 C C . SER A 1 465 ? -19.719 -29.781 -6.465 1 88.94 465 SER A C 1
ATOM 3719 O O . SER A 1 465 ? -20.469 -30.609 -5.953 1 88.94 465 SER A O 1
ATOM 3721 N N . THR A 1 466 ? -19.938 -28.5 -6.348 1 86 466 THR A N 1
ATOM 3722 C CA . THR A 1 466 ? -21 -28 -5.469 1 86 466 THR A CA 1
ATOM 3723 C C . THR A 1 466 ? -22.188 -27.484 -6.281 1 86 466 THR A C 1
ATOM 3725 O O . THR A 1 466 ? -23.281 -27.312 -5.742 1 86 466 THR A O 1
ATOM 3728 N N . TRP A 1 467 ? -21.922 -27.266 -7.523 1 87.94 467 TRP A N 1
ATOM 3729 C CA . TRP A 1 467 ? -22.969 -26.766 -8.414 1 87.94 467 TRP A CA 1
ATOM 3730 C C . TRP A 1 467 ? -23.922 -27.891 -8.812 1 87.94 467 TRP A C 1
ATOM 3732 O O . TRP A 1 467 ? -23.5 -28.906 -9.352 1 87.94 467 TRP A O 1
ATOM 3742 N N . ASP A 1 468 ? -25.188 -27.75 -8.602 1 83.19 468 ASP A N 1
ATOM 3743 C CA . ASP A 1 468 ? -26.203 -28.766 -8.805 1 83.19 468 ASP A CA 1
ATOM 3744 C C . ASP A 1 468 ? -26.219 -29.266 -10.242 1 83.19 468 ASP A C 1
ATOM 3746 O O . ASP A 1 468 ? -26.453 -30.438 -10.5 1 83.19 468 ASP A O 1
ATOM 3750 N N . GLU A 1 469 ? -25.906 -28.422 -11.141 1 84.31 469 GLU A N 1
ATOM 3751 C CA . GLU A 1 469 ? -25.969 -28.766 -12.562 1 84.31 469 GLU A CA 1
ATOM 3752 C C . GLU A 1 469 ? -24.797 -29.656 -12.961 1 84.31 469 GLU A C 1
ATOM 3754 O O . GLU A 1 469 ? -24.891 -30.406 -13.945 1 84.31 469 GLU A O 1
ATOM 3759 N N . THR A 1 470 ? -23.719 -29.562 -12.156 1 88.44 470 THR A N 1
ATOM 3760 C CA . THR A 1 470 ? -22.5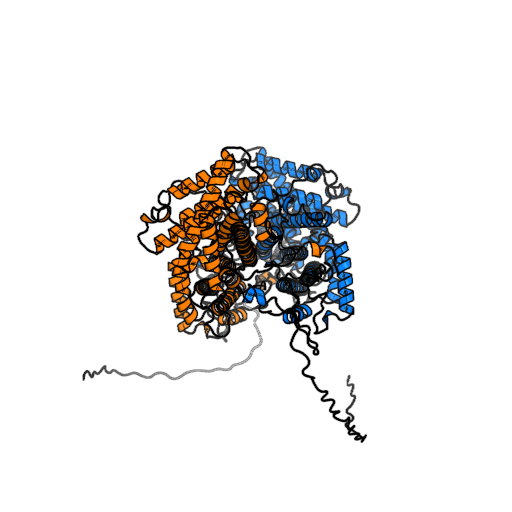31 -30.266 -12.609 1 88.44 470 THR A CA 1
ATOM 3761 C C . THR A 1 470 ? -22.094 -31.312 -11.586 1 88.44 470 THR A C 1
ATOM 3763 O O . THR A 1 470 ? -21.266 -32.156 -11.883 1 88.44 470 THR A O 1
ATOM 3766 N N . ARG A 1 471 ? -22.641 -31.328 -10.5 1 82.81 471 ARG A N 1
ATOM 3767 C CA . ARG A 1 471 ? -22.203 -32.188 -9.398 1 82.81 471 ARG A CA 1
ATOM 3768 C C . ARG A 1 471 ? -22.297 -33.656 -9.773 1 82.81 471 ARG A C 1
ATOM 3770 O O . ARG A 1 471 ? -21.516 -34.469 -9.305 1 82.81 471 ARG A O 1
ATOM 3777 N N . ASN A 1 472 ? -23.266 -33.938 -10.641 1 80.75 472 ASN A N 1
ATOM 3778 C CA . ASN A 1 472 ? -23.484 -35.344 -10.977 1 80.75 472 ASN A CA 1
ATOM 3779 C C . ASN A 1 472 ? -22.969 -35.688 -12.367 1 80.75 472 ASN A C 1
ATOM 3781 O O . ASN A 1 472 ? -23.219 -36.781 -12.883 1 80.75 472 ASN A O 1
ATOM 3785 N N . ASP A 1 473 ? -22.25 -34.812 -12.969 1 87.94 473 ASP A N 1
ATOM 3786 C CA . ASP A 1 473 ? -21.656 -35.062 -14.281 1 87.94 473 ASP A CA 1
ATOM 3787 C C . ASP A 1 473 ? -20.391 -35.906 -14.164 1 87.94 473 ASP A C 1
ATOM 3789 O O . ASP A 1 473 ? -19.5 -35.594 -13.391 1 87.94 473 ASP A O 1
ATOM 3793 N N . PRO A 1 474 ? -20.312 -37 -14.898 1 89.31 474 PRO A N 1
ATOM 3794 C CA . PRO A 1 474 ? -19.156 -37.906 -14.805 1 89.31 474 PRO A CA 1
ATOM 3795 C C . PRO A 1 474 ? -17.844 -37.219 -15.195 1 89.31 474 PRO A C 1
ATOM 3797 O O . PRO A 1 474 ? -16.797 -37.5 -14.609 1 89.31 474 PRO A O 1
ATOM 3800 N N . GLU A 1 475 ? -17.938 -36.406 -16.188 1 91.81 475 GLU A N 1
ATOM 3801 C CA . GLU A 1 475 ? -16.734 -35.688 -16.578 1 91.81 475 GLU A CA 1
ATOM 3802 C C . GLU A 1 475 ? -16.219 -34.812 -15.438 1 91.81 475 GLU A C 1
ATOM 3804 O O . GLU A 1 475 ? -15.008 -34.75 -15.195 1 91.81 475 GLU A O 1
ATOM 3809 N N . SER A 1 476 ? -17.094 -34.156 -14.789 1 91.31 476 SER A N 1
ATOM 3810 C CA . SER A 1 476 ? -16.734 -33.312 -13.656 1 91.31 476 SER A CA 1
ATOM 3811 C C . SER A 1 476 ? -16.141 -34.125 -12.523 1 91.31 476 SER A C 1
ATOM 3813 O O . SER A 1 476 ? -15.164 -33.719 -11.883 1 91.31 476 SER A O 1
ATOM 3815 N N . ARG A 1 477 ? -16.641 -35.25 -12.336 1 89.19 477 A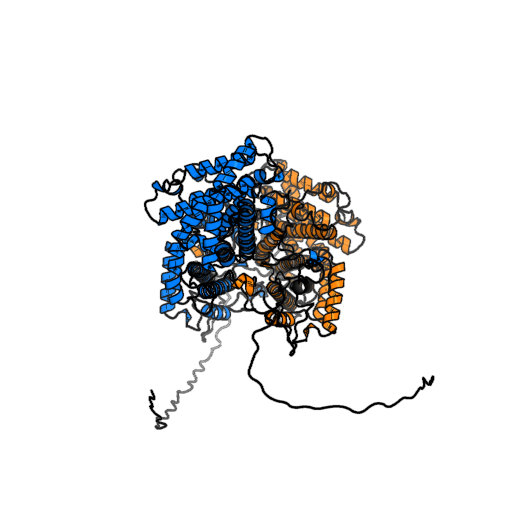RG A N 1
ATOM 3816 C CA . ARG A 1 477 ? -16.156 -36.125 -11.273 1 89.19 477 ARG A CA 1
ATOM 3817 C C . ARG A 1 477 ? -14.734 -36.625 -11.57 1 89.19 477 ARG A C 1
ATOM 3819 O O . ARG A 1 477 ? -13.906 -36.719 -10.664 1 89.19 477 ARG A O 1
ATOM 3826 N N . ASP A 1 478 ? -14.57 -36.938 -12.766 1 92.38 478 ASP A N 1
ATOM 3827 C CA . ASP A 1 478 ? -13.242 -37.375 -13.164 1 92.38 478 ASP A CA 1
ATOM 3828 C C . ASP A 1 478 ? -12.211 -36.25 -12.938 1 92.38 478 ASP A C 1
ATOM 3830 O O . ASP A 1 478 ? -11.109 -36.5 -12.445 1 92.38 478 ASP A O 1
ATOM 3834 N N . LEU A 1 479 ? -12.57 -35.094 -13.352 1 94.81 479 LEU A N 1
ATOM 3835 C CA . LEU A 1 479 ? -11.672 -33.969 -13.18 1 94.81 479 LEU A CA 1
ATOM 3836 C C . LEU A 1 479 ? -11.383 -33.719 -11.703 1 94.81 479 LEU A C 1
ATOM 3838 O O . LEU A 1 479 ? -10.242 -33.438 -11.336 1 94.81 479 LEU A O 1
ATOM 3842 N N . GLN A 1 480 ? -12.391 -33.812 -10.875 1 92.12 480 GLN A N 1
ATOM 3843 C CA . GLN A 1 480 ? -12.227 -33.625 -9.438 1 92.12 480 GLN A CA 1
ATOM 3844 C C . GLN A 1 480 ? -11.242 -34.625 -8.852 1 92.12 480 GLN A C 1
ATOM 3846 O O . GLN A 1 480 ? -10.328 -34.25 -8.109 1 92.12 480 GLN A O 1
ATOM 3851 N N . GLN A 1 481 ? -11.367 -35.812 -9.242 1 89.56 481 GLN A N 1
ATOM 3852 C CA . GLN A 1 481 ? -10.5 -36.875 -8.727 1 89.56 481 GLN A CA 1
ATOM 3853 C C . GLN A 1 481 ? -9.055 -36.656 -9.172 1 89.56 481 GLN A C 1
ATOM 3855 O O . GLN A 1 481 ? -8.125 -36.812 -8.367 1 89.56 481 GLN A O 1
ATOM 3860 N N . ARG A 1 482 ? -8.938 -36.344 -10.359 1 93.12 482 ARG A N 1
ATOM 3861 C CA . ARG A 1 482 ? -7.598 -36.156 -10.891 1 93.12 482 ARG A CA 1
ATOM 3862 C C . ARG A 1 482 ? -6.914 -34.969 -10.234 1 93.12 482 ARG A C 1
ATOM 3864 O O . ARG A 1 482 ? -5.711 -35 -9.961 1 93.12 482 ARG A O 1
ATOM 3871 N N . VAL A 1 483 ? -7.621 -33.875 -10.047 1 92.75 483 VAL A N 1
ATOM 3872 C CA . VAL A 1 483 ? -7.055 -32.688 -9.383 1 92.75 483 VAL A CA 1
ATOM 3873 C C . VAL A 1 483 ? -6.664 -33.031 -7.953 1 92.75 483 VAL A C 1
ATOM 3875 O O . VAL A 1 483 ? -5.59 -32.656 -7.484 1 92.75 483 VAL A O 1
ATOM 3878 N N . ILE A 1 484 ? -7.512 -33.75 -7.254 1 87.5 484 ILE A N 1
ATOM 3879 C CA . ILE A 1 484 ? -7.223 -34.188 -5.887 1 87.5 484 ILE A CA 1
ATOM 3880 C C . ILE A 1 484 ? -5.953 -35.031 -5.867 1 87.5 484 ILE A C 1
ATOM 3882 O O . ILE A 1 484 ? -5.109 -34.875 -4.984 1 87.5 484 ILE A O 1
ATOM 3886 N N . GLU A 1 485 ? -5.789 -35.844 -6.84 1 86 485 GLU A N 1
ATOM 3887 C CA . GLU A 1 485 ? -4.625 -36.719 -6.922 1 86 485 GLU A CA 1
ATOM 3888 C C . GLU A 1 485 ? -3.342 -35.938 -7.105 1 86 485 GLU A C 1
ATOM 3890 O O . GLU A 1 485 ? -2.305 -36.281 -6.531 1 86 485 GLU A O 1
ATOM 3895 N N . VAL A 1 486 ? -3.434 -34.969 -7.879 1 87.75 486 VAL A N 1
ATOM 3896 C CA . VAL A 1 486 ? -2.262 -34.125 -8.141 1 87.75 486 VAL A CA 1
ATOM 3897 C C . VAL A 1 486 ? -1.802 -33.469 -6.848 1 87.75 486 VAL A C 1
ATOM 3899 O O . VAL A 1 486 ? -0.603 -33.406 -6.562 1 87.75 486 VAL A O 1
ATOM 3902 N N . PHE A 1 487 ? -2.697 -33 -6.023 1 83.69 487 PHE A N 1
ATOM 3903 C CA . PHE A 1 487 ? -2.334 -32.281 -4.809 1 83.69 487 PHE A CA 1
ATOM 3904 C C . PHE A 1 487 ? -2.016 -33.25 -3.682 1 83.69 487 PHE A C 1
ATOM 3906 O O . PHE A 1 487 ? -1.314 -32.906 -2.73 1 83.69 487 PHE A O 1
ATOM 3913 N N . SER A 1 488 ? -2.523 -34.469 -3.707 1 70.12 488 SER A N 1
ATOM 3914 C CA . SER A 1 488 ? -2.23 -35.5 -2.699 1 70.12 488 SER A CA 1
ATOM 3915 C C . SER A 1 488 ? -0.873 -36.156 -2.947 1 70.12 488 SER A C 1
ATOM 3917 O O . SER A 1 488 ? -0.208 -36.594 -2.008 1 70.12 488 SER A O 1
ATOM 3919 N N . ALA A 1 489 ? -0.579 -36.438 -4.098 1 59.22 489 ALA A N 1
ATOM 3920 C CA . ALA A 1 489 ? 0.714 -37.031 -4.449 1 59.22 489 ALA A CA 1
ATOM 3921 C C . ALA A 1 489 ? 1.861 -36.125 -3.971 1 59.22 489 ALA A C 1
ATOM 3923 O O . ALA A 1 489 ? 2.93 -36.625 -3.611 1 59.22 489 ALA A O 1
ATOM 3924 N N . VAL A 1 490 ? 1.638 -34.938 -3.807 1 52.88 490 VAL A N 1
ATOM 3925 C CA . VAL A 1 490 ? 2.672 -34 -3.402 1 52.88 490 VAL A CA 1
ATOM 3926 C C . VAL A 1 490 ? 2.91 -34.094 -1.898 1 52.88 490 VAL A C 1
ATOM 3928 O O . VAL A 1 490 ? 4.043 -33.938 -1.431 1 52.88 490 VAL A O 1
ATOM 3931 N N . GLY A 1 491 ? 1.981 -34.531 -0.891 1 45.47 491 GLY A N 1
ATOM 3932 C CA . GLY A 1 491 ? 2.041 -34.625 0.56 1 45.47 491 GLY A CA 1
ATOM 3933 C C . GLY A 1 491 ? 2.521 -35.969 1.075 1 45.47 491 GLY A C 1
ATOM 3934 O O . GLY A 1 491 ? 2.842 -36.094 2.258 1 45.47 491 GLY A O 1
ATOM 3935 N N . SER A 1 492 ? 2.24 -37.125 0.608 1 39 492 SER A N 1
ATOM 3936 C CA . SER A 1 492 ? 2.486 -38.438 1.176 1 39 492 SER A CA 1
ATOM 3937 C C . SER A 1 492 ? 3.977 -38.688 1.39 1 39 492 SER A C 1
ATOM 3939 O O . SER A 1 492 ? 4.387 -39.781 1.771 1 39 492 SER A O 1
ATOM 3941 N N . VAL A 1 493 ? 4.875 -37.812 1.343 1 38.5 493 VAL A N 1
ATOM 3942 C CA . VAL A 1 493 ? 6.273 -38.188 1.512 1 38.5 493 VAL A CA 1
ATOM 3943 C C . VAL A 1 493 ? 6.598 -38.312 2.998 1 38.5 493 VAL A C 1
ATOM 3945 O O . VAL A 1 493 ? 7.723 -38.656 3.367 1 38.5 493 VAL A O 1
ATOM 3948 N N . GLY A 1 494 ? 5.801 -38.031 4.008 1 34.53 494 GLY A N 1
ATOM 3949 C CA . GLY A 1 494 ? 6.375 -38.125 5.34 1 34.53 494 GLY A CA 1
ATOM 3950 C C . GLY A 1 494 ? 6.379 -39.531 5.902 1 34.53 494 GLY A C 1
ATOM 3951 O O . GLY A 1 494 ? 6.512 -39.719 7.113 1 34.53 494 GLY A O 1
ATOM 3952 N N . GLN A 1 495 ? 5.957 -40.625 5.367 1 34.22 495 GLN A N 1
ATOM 3953 C CA . GLN A 1 495 ? 6.277 -41.812 6.156 1 34.22 495 GLN A CA 1
ATOM 3954 C C . GLN A 1 495 ? 7.789 -42 6.281 1 34.22 495 GLN A C 1
ATOM 3956 O O . GLN A 1 495 ? 8.531 -41.719 5.34 1 34.22 495 GLN A O 1
ATOM 3961 N N . PRO A 1 496 ? 8.43 -42.312 7.504 1 36.88 496 PRO A N 1
ATOM 3962 C CA . PRO A 1 496 ? 9.852 -42.531 7.758 1 36.88 496 PRO A CA 1
ATOM 3963 C C . PRO A 1 496 ? 10.555 -43.281 6.629 1 36.88 496 PRO A C 1
ATOM 3965 O O . PRO A 1 496 ? 11.766 -43.156 6.445 1 36.88 496 PRO A O 1
ATOM 3968 N N . GLY A 1 497 ? 10.047 -44.406 6.199 1 34.75 497 GLY A N 1
ATOM 3969 C CA . GLY A 1 497 ? 10.711 -45.312 5.289 1 34.75 497 GLY A CA 1
ATOM 3970 C C . GLY A 1 497 ? 10.75 -44.812 3.857 1 34.75 497 GLY A C 1
ATOM 3971 O O . GLY A 1 497 ? 11.656 -45.156 3.098 1 34.75 497 GLY A O 1
ATOM 3972 N N . ASP A 1 498 ? 9.492 -44.75 3.217 1 35.03 498 ASP A N 1
ATOM 3973 C CA . ASP A 1 498 ? 9.562 -44.438 1.792 1 35.03 498 ASP A CA 1
ATOM 3974 C C . ASP A 1 498 ? 10.039 -43 1.562 1 35.03 498 ASP A C 1
ATOM 3976 O O . ASP A 1 498 ? 9.867 -42.156 2.426 1 35.03 498 ASP A O 1
ATOM 3980 N N . SER A 1 499 ? 10.828 -42.812 0.429 1 33.34 499 SER A N 1
ATOM 3981 C CA . SER A 1 499 ? 11.477 -41.656 -0.124 1 33.34 499 SER A CA 1
ATOM 3982 C C . SER A 1 499 ? 10.578 -40.406 -0.024 1 33.34 499 SER A C 1
ATOM 3984 O O . SER A 1 499 ? 9.422 -40.438 -0.455 1 33.34 499 SER A O 1
ATOM 3986 N N . ALA A 1 500 ? 10.539 -39.656 1.046 1 38.94 500 ALA A N 1
ATOM 3987 C CA . ALA A 1 500 ? 9.969 -38.312 1.224 1 38.94 500 ALA A CA 1
ATOM 3988 C C . ALA A 1 500 ? 9.609 -37.688 -0.121 1 38.94 500 ALA A C 1
ATOM 3990 O O . ALA A 1 500 ? 10.477 -37.5 -0.975 1 38.94 500 ALA A O 1
ATOM 3991 N N . PRO A 1 501 ? 8.531 -37.844 -0.68 1 40.12 501 PRO A N 1
ATOM 3992 C CA . PRO A 1 501 ? 8.516 -37.281 -2.031 1 40.12 501 PRO A CA 1
ATOM 3993 C C . PRO A 1 501 ? 9.094 -35.875 -2.088 1 40.12 501 PRO A C 1
ATOM 3995 O O . PRO A 1 501 ? 8.953 -35.094 -1.13 1 40.12 501 PRO A O 1
ATOM 3998 N N . GLU A 1 502 ? 10.141 -35.594 -2.85 1 43.31 502 GLU A N 1
ATOM 3999 C CA . GLU A 1 502 ? 11.102 -34.594 -3.254 1 43.31 502 GLU A CA 1
ATOM 4000 C C . GLU A 1 502 ? 10.422 -33.219 -3.461 1 43.31 502 GLU A C 1
ATOM 4002 O O . GLU A 1 502 ? 11.016 -32.188 -3.188 1 43.31 502 GLU A O 1
ATOM 4007 N N . TYR A 1 503 ? 9.016 -33.25 -4.066 1 43.66 503 TYR A N 1
ATOM 4008 C CA . TYR A 1 503 ? 8.555 -31.953 -4.594 1 43.66 503 TYR A CA 1
ATOM 4009 C C . TYR A 1 503 ? 7.328 -31.469 -3.832 1 43.66 503 TYR A C 1
ATOM 4011 O O . TYR A 1 503 ? 6.297 -31.172 -4.434 1 43.66 503 TYR A O 1
ATOM 4019 N N . GLY A 1 504 ? 7.242 -31.484 -2.469 1 52.44 504 GLY A N 1
ATOM 4020 C CA . GLY A 1 504 ? 6.129 -30.953 -1.702 1 52.44 504 GLY A CA 1
ATOM 4021 C C . GLY A 1 504 ? 5.832 -29.5 -2.016 1 52.44 504 GLY A C 1
ATOM 4022 O O . GLY A 1 504 ? 6.676 -28.781 -2.57 1 52.44 504 GLY A O 1
ATOM 4023 N N . GLN A 1 505 ? 4.406 -29.125 -2.211 1 61.31 505 GLN A N 1
ATOM 4024 C CA . GLN A 1 505 ? 3.996 -27.766 -2.568 1 61.31 505 GLN A CA 1
ATOM 4025 C C . GLN A 1 505 ? 3.441 -27.016 -1.357 1 61.31 505 GLN A C 1
ATOM 4027 O O . GLN A 1 505 ? 2.814 -27.625 -0.485 1 61.31 505 GLN A O 1
ATOM 4032 N N . TRP A 1 506 ? 3.771 -25.797 -1.164 1 69.25 506 TRP A N 1
ATOM 4033 C CA . TRP A 1 506 ? 3.189 -24.891 -0.177 1 69.25 506 TRP A CA 1
ATOM 4034 C C . TRP A 1 506 ? 1.851 -24.344 -0.661 1 69.25 506 TRP A C 1
ATOM 4036 O O . TRP A 1 506 ? 1.726 -23.922 -1.812 1 69.25 506 TRP A O 1
ATOM 4046 N N . LEU A 1 507 ? 0.787 -24.625 0.142 1 76.75 507 LEU A N 1
ATOM 4047 C CA . LEU A 1 507 ? -0.521 -24.062 -0.181 1 76.75 507 LEU A CA 1
ATOM 4048 C C . LEU A 1 507 ? -0.937 -23.031 0.853 1 76.75 507 LEU A C 1
ATOM 4050 O O . LEU A 1 507 ? -0.574 -23.125 2.027 1 76.75 507 LEU A O 1
ATOM 4054 N N . SER A 1 508 ? -1.602 -22.062 0.376 1 79.12 508 SER A N 1
ATOM 4055 C CA . SER A 1 508 ? -2.178 -21.062 1.276 1 79.12 508 SER A CA 1
ATOM 4056 C C . SER A 1 508 ? -3.316 -21.656 2.098 1 79.12 508 SER A C 1
ATOM 4058 O O . SER A 1 508 ? -3.859 -22.719 1.749 1 79.12 508 SER A O 1
ATOM 4060 N N . GLY A 1 509 ? -3.619 -21.062 3.242 1 73.31 509 GLY A N 1
ATOM 4061 C CA . GLY A 1 509 ? -4.703 -21.547 4.086 1 73.31 509 GLY A CA 1
ATOM 4062 C C . GLY A 1 509 ? -6.012 -21.719 3.336 1 73.31 509 GLY A C 1
ATOM 4063 O O . GLY A 1 509 ? -6.719 -22.703 3.525 1 73.31 509 GLY A O 1
ATOM 4064 N N . ARG A 1 510 ? -6.293 -20.859 2.523 1 82.12 510 ARG A N 1
ATOM 4065 C CA . ARG A 1 510 ? -7.539 -20.922 1.768 1 82.12 510 ARG A CA 1
ATOM 4066 C C . ARG A 1 510 ? -7.527 -22.094 0.783 1 82.12 510 ARG A C 1
ATOM 4068 O O . ARG A 1 510 ? -8.555 -22.734 0.563 1 82.12 510 ARG A O 1
ATOM 4075 N N . HIS A 1 511 ? -6.391 -22.359 0.191 1 85 511 HIS A N 1
ATOM 4076 C CA . HIS A 1 511 ? -6.289 -23.469 -0.75 1 85 511 HIS A CA 1
ATOM 4077 C C . HIS A 1 511 ? -6.395 -24.812 -0.034 1 85 511 HIS A C 1
ATOM 4079 O O . HIS A 1 511 ? -6.961 -25.766 -0.574 1 85 511 HIS A O 1
ATOM 4085 N N . ILE A 1 512 ? -5.891 -24.781 1.105 1 79.38 512 ILE A N 1
ATOM 4086 C CA . ILE A 1 512 ? -5.988 -26 1.903 1 79.38 512 ILE A CA 1
ATOM 4087 C C . ILE A 1 512 ? -7.449 -26.266 2.26 1 79.38 512 ILE A C 1
ATOM 4089 O O . ILE A 1 512 ? -7.922 -27.391 2.133 1 79.38 512 ILE A O 1
ATOM 4093 N N . ARG A 1 513 ? -8.141 -25.297 2.686 1 80.19 513 ARG A N 1
ATOM 4094 C CA . ARG A 1 513 ? -9.555 -25.438 2.998 1 80.19 513 ARG A CA 1
ATOM 4095 C C . ARG A 1 513 ? -10.344 -25.891 1.772 1 80.19 513 ARG A C 1
ATOM 4097 O O . ARG A 1 513 ? -11.234 -26.75 1.877 1 80.19 513 ARG A O 1
ATOM 4104 N N . ALA A 1 514 ? -9.984 -25.297 0.695 1 86 514 ALA A N 1
ATOM 4105 C CA . ALA A 1 514 ? -10.656 -25.672 -0.546 1 86 514 ALA A CA 1
ATOM 4106 C C . ALA A 1 514 ? -10.398 -27.125 -0.899 1 86 514 ALA A C 1
ATOM 4108 O O . ALA A 1 514 ? -11.305 -27.844 -1.315 1 86 514 ALA A O 1
ATOM 4109 N N . LEU A 1 515 ? -9.172 -27.547 -0.742 1 84.62 515 LEU A N 1
ATOM 4110 C CA . LEU A 1 515 ? -8.797 -28.906 -1.077 1 84.62 515 LEU A CA 1
ATOM 4111 C C . LEU A 1 515 ? -9.477 -29.906 -0.14 1 84.62 515 LEU A C 1
ATOM 4113 O O . LEU A 1 515 ? -9.945 -30.953 -0.577 1 84.62 515 LEU A O 1
ATOM 4117 N N . ILE A 1 516 ? -9.562 -29.531 1.113 1 78.44 516 ILE A N 1
ATOM 4118 C CA . ILE A 1 516 ? -10.219 -30.391 2.094 1 78.44 516 ILE A CA 1
ATOM 4119 C C . ILE A 1 516 ? -11.711 -30.5 1.765 1 78.44 516 ILE A C 1
ATOM 4121 O O . ILE A 1 516 ? -12.273 -31.594 1.783 1 78.44 516 ILE A O 1
ATOM 4125 N N . THR A 1 517 ? -12.266 -29.406 1.506 1 83 517 THR A N 1
ATOM 4126 C CA . THR A 1 517 ? -13.68 -29.391 1.154 1 83 517 THR A CA 1
ATOM 4127 C C . THR A 1 517 ? -13.93 -30.203 -0.112 1 83 517 THR A C 1
ATOM 4129 O O . THR A 1 517 ? -14.914 -30.938 -0.198 1 83 517 THR A O 1
ATOM 4132 N N . LEU A 1 518 ? -13.078 -30.062 -1.058 1 87.5 518 LEU A N 1
ATOM 4133 C CA . LEU A 1 518 ? -13.195 -30.797 -2.312 1 87.5 518 LEU A CA 1
ATOM 4134 C C . LEU A 1 518 ? -13.102 -32.312 -2.07 1 87.5 518 LEU A C 1
ATOM 4136 O O . LEU A 1 518 ? -13.898 -33.062 -2.607 1 87.5 518 LEU A O 1
ATOM 4140 N N . ARG A 1 519 ? -12.195 -32.688 -1.305 1 82.94 519 ARG A N 1
ATOM 4141 C CA . ARG A 1 519 ? -12.023 -34.094 -0.977 1 82.94 519 ARG A CA 1
ATOM 4142 C C . ARG A 1 519 ? -13.25 -34.656 -0.257 1 82.94 519 ARG A C 1
ATOM 4144 O O . ARG A 1 519 ? -13.711 -35.75 -0.555 1 82.94 519 ARG A O 1
ATOM 4151 N N . ASN A 1 520 ? -13.758 -33.844 0.608 1 79.12 520 ASN A N 1
ATOM 4152 C CA . ASN A 1 520 ? -14.93 -34.281 1.372 1 79.12 520 ASN A CA 1
ATOM 4153 C C . ASN A 1 520 ? -16.172 -34.375 0.486 1 79.12 520 ASN A C 1
ATOM 4155 O O . ASN A 1 520 ? -16.984 -35.281 0.659 1 79.12 520 ASN A O 1
ATOM 4159 N N . THR A 1 521 ? -16.312 -33.469 -0.309 1 81.69 521 THR A N 1
ATOM 4160 C CA . THR A 1 521 ? -17.469 -33.469 -1.2 1 81.69 521 THR A CA 1
ATOM 4161 C C . THR A 1 521 ? -17.438 -34.688 -2.145 1 81.69 521 THR A C 1
ATOM 4163 O O . THR A 1 521 ? -18.453 -35.312 -2.398 1 81.69 521 THR A O 1
ATOM 4166 N N . VAL A 1 522 ? -16.297 -35 -2.641 1 80.44 522 VAL A N 1
ATOM 4167 C CA . VAL A 1 522 ? -16.156 -36.125 -3.568 1 80.44 522 VAL A CA 1
ATOM 4168 C C . VAL A 1 522 ? -16.375 -37.438 -2.83 1 80.44 522 VAL A C 1
ATOM 4170 O O . VAL A 1 522 ? -17.016 -38.344 -3.354 1 80.44 522 VAL A O 1
ATOM 4173 N N . ARG A 1 523 ? -15.93 -37.469 -1.624 1 76.62 523 ARG A N 1
ATOM 4174 C CA . ARG A 1 523 ? -16.125 -38.656 -0.809 1 76.62 523 ARG A CA 1
ATOM 4175 C C . ARG A 1 523 ? -17.609 -38.875 -0.489 1 76.62 523 ARG A C 1
ATOM 4177 O O . ARG A 1 523 ? -18.094 -40 -0.521 1 76.62 523 ARG A O 1
ATOM 4184 N N . TYR A 1 524 ? -18.188 -37.812 -0.141 1 73.88 524 TYR A N 1
ATOM 4185 C CA . TYR A 1 524 ? -19.609 -37.875 0.182 1 73.88 524 TYR A CA 1
ATOM 4186 C C . TYR A 1 524 ? -20.422 -38.344 -1.016 1 73.88 524 TYR A C 1
ATOM 4188 O O . TYR A 1 524 ? -21.312 -39.188 -0.871 1 73.88 524 TYR A O 1
ATOM 4196 N N . THR A 1 525 ? -20.125 -37.875 -2.111 1 72.56 525 THR A N 1
ATOM 4197 C CA . THR A 1 525 ? -20.844 -38.25 -3.316 1 72.56 525 THR A CA 1
ATOM 4198 C C . THR A 1 525 ? -20.594 -39.719 -3.68 1 72.56 525 THR A C 1
ATOM 4200 O O . THR A 1 525 ? -21.516 -40.406 -4.129 1 72.56 525 THR A O 1
ATOM 4203 N N . LEU A 1 526 ? -19.438 -40.188 -3.41 1 70.88 526 LEU A N 1
ATOM 4204 C CA . LEU A 1 526 ? -19.094 -41.562 -3.686 1 70.88 526 LEU A CA 1
ATOM 4205 C C . LEU A 1 526 ? -19.797 -42.5 -2.709 1 70.88 526 LEU A C 1
ATOM 4207 O O . LEU A 1 526 ? -20.25 -43.594 -3.096 1 70.88 526 LEU A O 1
ATOM 4211 N N . ASN A 1 527 ? -19.906 -42 -1.497 1 69.5 527 ASN A N 1
ATOM 4212 C CA . ASN A 1 527 ? -20.578 -42.781 -0.484 1 69.5 527 ASN A CA 1
ATOM 4213 C C . ASN A 1 527 ? -22.078 -42.875 -0.754 1 69.5 527 ASN A C 1
ATOM 4215 O O . ASN A 1 527 ? -22.703 -43.906 -0.538 1 69.5 527 ASN A O 1
ATOM 4219 N N . GLN A 1 528 ? -22.625 -41.844 -1.207 1 67.81 528 GLN A N 1
ATOM 4220 C CA . GLN A 1 528 ? -24.047 -41.844 -1.531 1 67.81 528 GLN A CA 1
ATOM 4221 C C . GLN A 1 528 ? -24.344 -42.781 -2.715 1 67.81 528 GLN A C 1
ATOM 4223 O O . GLN A 1 528 ? -25.359 -43.469 -2.729 1 67.81 528 GLN A O 1
ATOM 4228 N N . GLU A 1 529 ? -23.516 -42.75 -3.617 1 65.75 529 GLU A N 1
ATOM 4229 C CA . GLU A 1 529 ? -23.688 -43.625 -4.777 1 65.75 529 GLU A CA 1
ATOM 4230 C C . GLU A 1 529 ? -23.547 -45.094 -4.398 1 65.75 529 GLU A C 1
ATOM 4232 O O . GLU A 1 529 ? -24.25 -45.938 -4.941 1 65.75 529 GLU A O 1
ATOM 4237 N N . ARG A 1 530 ? -22.688 -45.312 -3.453 1 62.09 530 ARG A N 1
ATOM 4238 C CA . ARG A 1 530 ? -22.484 -46.688 -2.965 1 62.09 530 ARG A CA 1
ATOM 4239 C C . ARG A 1 530 ? -23.703 -47.188 -2.193 1 62.09 530 ARG A C 1
ATOM 4241 O O . ARG A 1 530 ? -24.078 -48.344 -2.297 1 62.09 530 ARG A O 1
ATOM 4248 N N . GLU A 1 531 ? -24.141 -46.281 -1.348 1 60.69 531 GLU A N 1
ATOM 4249 C CA . GLU A 1 531 ? -25.328 -46.656 -0.595 1 60.69 531 GLU A CA 1
ATOM 4250 C C . GLU A 1 531 ? -26.5 -46.938 -1.527 1 60.69 531 GLU A C 1
ATOM 4252 O O . GLU A 1 531 ? -27.297 -47.844 -1.286 1 60.69 531 GLU A O 1
ATOM 4257 N N . VAL A 1 532 ? -26.5 -46.219 -2.598 1 57.22 532 VAL A N 1
ATOM 4258 C CA . VAL A 1 532 ? -27.594 -46.469 -3.531 1 57.22 532 VAL A CA 1
ATOM 4259 C C . VAL A 1 532 ? -27.25 -47.656 -4.422 1 57.22 532 VAL A C 1
ATOM 4261 O O . VAL A 1 532 ? -28.125 -48.469 -4.781 1 57.22 532 VAL A O 1
ATOM 4264 N N . GLY A 1 533 ? -26.094 -47.719 -4.906 1 50.44 533 GLY A N 1
ATOM 4265 C CA . GLY A 1 533 ? -25.797 -48.75 -5.883 1 50.44 533 GLY A CA 1
ATOM 4266 C C . GLY A 1 533 ? -25.375 -50.094 -5.246 1 50.44 533 GLY A C 1
ATOM 4267 O O . GLY A 1 533 ? -25.141 -51.062 -5.945 1 50.44 533 GLY A O 1
ATOM 4268 N N . GLY A 1 534 ? -25.719 -50.562 -4.105 1 45.84 534 GLY A N 1
ATOM 4269 C CA . GLY A 1 534 ? -25.547 -51.844 -3.473 1 45.84 534 GLY A CA 1
ATOM 4270 C C . GLY A 1 534 ? -24.109 -52.344 -3.455 1 45.84 534 GLY A C 1
ATOM 4271 O O . GLY A 1 534 ? -23.859 -53.531 -3.209 1 45.84 534 GLY A O 1
ATOM 4272 N N . LEU A 1 535 ? -23.141 -51.844 -4.254 1 43.03 535 LEU A N 1
ATOM 4273 C CA . LEU A 1 535 ? -21.844 -52.5 -4.426 1 43.03 535 LEU A CA 1
ATOM 4274 C C . LEU A 1 535 ? -20.969 -52.312 -3.193 1 43.03 535 LEU A C 1
ATOM 4276 O O . LEU A 1 535 ? -20.703 -51.188 -2.781 1 43.03 535 LEU A O 1
ATOM 4280 N N . GLU A 1 536 ? -20.766 -53.344 -2.211 1 40.34 536 GLU A N 1
ATOM 4281 C CA . GLU A 1 536 ? -20.031 -53.594 -0.971 1 40.34 536 GLU A CA 1
ATOM 4282 C C . GLU A 1 536 ? -18.562 -53.281 -1.115 1 40.34 536 GLU A C 1
ATOM 4284 O O . GLU A 1 536 ? -17.891 -52.906 -0.136 1 40.34 536 GLU A O 1
ATOM 4289 N N . GLU A 1 537 ? -17.781 -53.844 -2.158 1 39 537 GLU A N 1
ATOM 4290 C CA . GLU A 1 537 ? -16.375 -54.281 -2.074 1 39 537 GLU A CA 1
ATOM 4291 C C . GLU A 1 537 ? -15.445 -53.062 -1.964 1 39 537 GLU A C 1
ATOM 4293 O O . GLU A 1 537 ? -14.352 -53.188 -1.4 1 39 537 GLU A O 1
ATOM 4298 N N . ASN A 1 538 ? -15.453 -52.094 -2.779 1 36.09 538 ASN A N 1
ATOM 4299 C CA . ASN A 1 538 ? -14.234 -51.312 -2.934 1 36.09 538 ASN A CA 1
ATOM 4300 C C . ASN A 1 538 ? -14.109 -50.219 -1.853 1 36.09 538 ASN A C 1
ATOM 4302 O O . ASN A 1 538 ? -14.18 -49.031 -2.145 1 36.09 538 ASN A O 1
ATOM 4306 N N . HIS A 1 539 ? -14.453 -50.438 -0.675 1 38.19 539 HIS A N 1
ATOM 4307 C CA . HIS A 1 539 ? -14.328 -49.594 0.508 1 38.19 539 HIS A CA 1
ATOM 4308 C C . HIS A 1 539 ? -12.883 -49.125 0.699 1 38.19 539 HIS A C 1
ATOM 4310 O O . HIS A 1 539 ? -12.641 -48.125 1.357 1 38.19 539 HIS A O 1
ATOM 4316 N N . ILE A 1 540 ? -11.859 -50 0.504 1 37.69 540 ILE A N 1
ATOM 4317 C CA . ILE A 1 540 ? -10.469 -49.844 0.935 1 37.69 540 ILE A CA 1
ATOM 4318 C C . ILE A 1 540 ? -9.812 -48.688 0.189 1 37.69 540 ILE A C 1
ATOM 4320 O O . ILE A 1 540 ? -8.969 -48 0.748 1 37.69 540 ILE A O 1
ATOM 4324 N N . LEU A 1 541 ? -10.031 -48.625 -1.098 1 35.31 541 LEU A N 1
ATOM 4325 C CA . LEU A 1 541 ? -9.242 -47.688 -1.879 1 35.31 541 LEU A CA 1
ATOM 4326 C C . LEU A 1 541 ? -9.586 -46.25 -1.499 1 35.31 541 LEU A C 1
ATOM 4328 O O . LEU A 1 541 ? -8.719 -45.375 -1.535 1 35.31 541 LEU A O 1
ATOM 4332 N N . SER A 1 542 ? -10.867 -45.969 -1.224 1 38.09 542 SER A N 1
ATOM 4333 C CA . SER A 1 542 ? -11.289 -44.594 -0.961 1 38.09 542 SER A CA 1
ATOM 4334 C C . SER A 1 542 ? -10.797 -44.125 0.4 1 38.09 542 SER A C 1
ATOM 4336 O O . SER A 1 542 ? -10.484 -42.938 0.575 1 38.09 542 SER A O 1
ATOM 4338 N N . GLU A 1 543 ? -10.898 -44.938 1.424 1 39.91 543 GLU A N 1
ATOM 4339 C CA . GLU A 1 543 ? -10.453 -44.562 2.768 1 39.91 543 GLU A CA 1
ATOM 4340 C C . GLU A 1 543 ? -8.945 -44.312 2.803 1 39.91 543 GLU A C 1
ATOM 4342 O O . GLU A 1 543 ? -8.461 -43.5 3.586 1 39.91 543 GLU A O 1
ATOM 4347 N N . THR A 1 544 ? -8.172 -45.156 2.176 1 36.97 544 THR A N 1
ATOM 4348 C CA . THR A 1 544 ? -6.715 -45.094 2.154 1 36.97 544 THR A CA 1
ATOM 4349 C C . THR A 1 544 ? -6.234 -43.812 1.454 1 36.97 544 THR A C 1
ATOM 4351 O O . THR A 1 544 ? -5.176 -43.281 1.786 1 36.97 544 THR A O 1
ATOM 4354 N N . LEU A 1 545 ? -6.883 -43.531 0.299 1 38.03 545 LEU A N 1
ATOM 4355 C CA . LEU A 1 545 ? -6.359 -42.469 -0.549 1 38.03 545 LEU A CA 1
ATOM 4356 C C . LEU A 1 545 ? -6.766 -41.094 -0.014 1 38.03 545 LEU A C 1
ATOM 4358 O O . LEU A 1 545 ? -6.141 -40.094 -0.341 1 38.03 545 LEU A O 1
ATOM 4362 N N . LEU A 1 546 ? -8.055 -40.969 0.589 1 38.34 546 LEU A N 1
ATOM 4363 C CA . LEU A 1 546 ? -8.484 -39.656 1.054 1 38.34 546 LEU A CA 1
ATOM 4364 C C . LEU A 1 546 ? -8.828 -39.688 2.539 1 38.34 546 LEU A C 1
ATOM 4366 O O . LEU A 1 546 ? -9.961 -40 2.916 1 38.34 546 LEU A O 1
ATOM 4370 N N . PRO A 1 547 ? -7.973 -39.781 3.445 1 38.06 547 PRO A N 1
ATOM 4371 C CA . PRO A 1 547 ? -8.383 -39.719 4.852 1 38.06 547 PRO A CA 1
ATOM 4372 C C . PRO A 1 547 ? -9.383 -38.625 5.129 1 38.06 547 PRO A C 1
ATOM 4374 O O . PRO A 1 547 ? -9.367 -37.562 4.457 1 38.06 547 PRO A O 1
ATOM 4377 N N . THR A 1 548 ? -10.625 -38.906 5.637 1 40.59 548 THR A N 1
ATOM 4378 C CA . THR A 1 548 ? -11.648 -37.969 6.082 1 40.59 548 THR A CA 1
ATOM 4379 C C . THR A 1 548 ? -11.023 -36.812 6.887 1 40.59 548 THR A C 1
ATOM 4381 O O . THR A 1 548 ? -10.289 -37.062 7.844 1 40.59 548 THR A O 1
ATOM 4384 N N . PHE A 1 549 ? -10.695 -35.781 6.23 1 38 549 PHE A N 1
ATOM 4385 C CA . PHE A 1 549 ? -10.242 -34.656 7.031 1 38 549 PHE A CA 1
ATOM 4386 C C . PHE A 1 549 ? -11.422 -33.969 7.695 1 38 549 PHE A C 1
ATOM 4388 O O . PHE A 1 549 ? -12.352 -33.5 7.02 1 38 549 PHE A O 1
ATOM 4395 N N . ASP A 1 550 ? -11.883 -34.344 8.867 1 38.69 550 ASP A N 1
ATOM 4396 C CA . ASP A 1 550 ? -12.922 -33.594 9.57 1 38.69 550 ASP A CA 1
ATOM 4397 C C . ASP A 1 550 ? -12.648 -32.094 9.523 1 38.69 550 ASP A C 1
ATOM 4399 O O . ASP A 1 550 ? -11.555 -31.656 9.867 1 38.69 550 ASP A O 1
ATOM 4403 N N . LEU A 1 551 ? -13.281 -31.453 8.633 1 44.66 551 LEU A N 1
ATOM 4404 C CA . LEU A 1 551 ? -13.234 -30 8.586 1 44.66 551 LEU A CA 1
ATOM 4405 C C . LEU A 1 551 ? -13.234 -29.406 10 1 44.66 551 LEU A C 1
ATOM 4407 O O . LEU A 1 551 ? -13.891 -29.938 10.898 1 44.66 551 LEU A O 1
ATOM 4411 N N . PRO A 1 552 ? -12.344 -28.641 10.438 1 37.12 552 PRO A N 1
ATOM 4412 C CA . PRO A 1 552 ? -12.414 -28.031 11.773 1 37.12 552 PRO A CA 1
ATOM 4413 C C . PRO A 1 552 ? -13.82 -27.594 12.141 1 37.12 552 PRO A C 1
ATOM 4415 O O . PRO A 1 552 ? -14.641 -27.312 11.266 1 37.12 552 PRO A O 1
ATOM 4418 N N . PRO A 1 553 ? -14.414 -27.688 13.398 1 34.56 553 PRO A N 1
ATOM 4419 C CA . PRO A 1 553 ? -15.703 -27.172 13.852 1 34.56 553 PRO A CA 1
ATOM 4420 C C . PRO A 1 553 ? -15.867 -25.672 13.57 1 34.56 553 PRO A C 1
ATOM 4422 O O . PRO A 1 553 ? -14.953 -24.891 13.836 1 34.56 553 PRO A O 1
ATOM 4425 N N . GLY A 1 554 ? -16.953 -25.188 12.867 1 38.84 554 GLY A N 1
ATOM 4426 C CA . GLY A 1 554 ? -17.359 -23.891 12.359 1 38.84 554 GLY A CA 1
ATOM 4427 C C . GLY A 1 554 ? -17.406 -23.828 10.844 1 38.84 554 GLY A C 1
ATOM 4428 O O . GLY A 1 554 ? -17.719 -22.781 10.266 1 38.84 554 GLY A O 1
ATOM 4429 N N . PHE A 1 555 ? -16.562 -24.703 10.398 1 42.66 555 PHE A N 1
ATOM 4430 C CA . PHE A 1 555 ? -16.656 -24.766 8.945 1 42.66 555 PHE A CA 1
ATOM 4431 C C . PHE A 1 555 ? -18.047 -25.234 8.516 1 42.66 555 PHE A C 1
ATOM 4433 O O . PHE A 1 555 ? -18.609 -26.172 9.094 1 42.66 555 PHE A O 1
ATOM 4440 N N . PRO A 1 556 ? -18.781 -24.328 7.859 1 42.06 556 PRO A N 1
ATOM 4441 C CA . PRO A 1 556 ? -20.094 -24.828 7.426 1 42.06 556 PRO A CA 1
ATOM 4442 C C . PRO A 1 556 ? -20.031 -26.266 6.906 1 42.06 556 PRO A C 1
ATOM 4444 O O . PRO A 1 556 ? -19.094 -26.625 6.199 1 42.06 556 PRO A O 1
ATOM 4447 N N . GLU A 1 557 ? -20.453 -27.234 7.727 1 40.41 557 GLU A N 1
ATOM 4448 C CA . GLU A 1 557 ? -20.688 -28.578 7.199 1 40.41 557 GLU A CA 1
ATOM 4449 C C . GLU A 1 557 ? -21.031 -28.547 5.715 1 40.41 557 GLU A C 1
ATOM 4451 O O . GLU A 1 557 ? -21.484 -27.516 5.207 1 40.41 557 GLU A O 1
ATOM 4456 N N . ALA A 1 558 ? -20.844 -29.703 5.051 1 40.28 558 ALA A N 1
ATOM 4457 C CA . ALA A 1 558 ? -21.156 -30.016 3.658 1 40.28 558 ALA A CA 1
ATOM 4458 C C . ALA A 1 558 ? -22.328 -29.172 3.164 1 40.28 558 ALA A C 1
ATOM 4460 O O . ALA A 1 558 ? -23.047 -28.562 3.963 1 40.28 558 ALA A O 1
ATOM 4461 N N . VAL A 1 559 ? -22.609 -29.25 1.824 1 42.69 559 VAL A N 1
ATOM 4462 C CA . VAL A 1 559 ? -23.562 -28.844 0.797 1 42.69 559 VAL A CA 1
ATOM 4463 C C . VAL A 1 559 ? -24.969 -28.844 1.381 1 42.69 559 VAL A C 1
ATOM 4465 O O . VAL A 1 559 ? -25.938 -28.562 0.67 1 42.69 559 VAL A O 1
ATOM 4468 N N . ASP A 1 560 ? -25.094 -29.531 2.393 1 38.03 560 ASP A N 1
ATOM 4469 C CA . ASP A 1 560 ? -26.547 -29.688 2.506 1 38.03 560 ASP A CA 1
ATOM 4470 C C . ASP A 1 560 ? -27.234 -28.344 2.771 1 38.03 560 ASP A C 1
ATOM 4472 O O . ASP A 1 560 ? -28.391 -28.312 3.195 1 38.03 560 ASP A O 1
ATOM 4476 N N . GLN A 1 561 ? -26.438 -27.359 3 1 41.03 561 GLN A N 1
ATOM 4477 C CA . GLN A 1 561 ? -27.391 -26.297 3.291 1 41.03 561 GLN A CA 1
ATOM 4478 C C . GLN A 1 561 ? -28.172 -25.922 2.043 1 41.03 561 GLN A C 1
ATOM 4480 O O . GLN A 1 561 ? -27.625 -25.344 1.1 1 41.03 561 GLN A O 1
ATOM 4485 N N . VAL A 1 562 ? -29.188 -26.5 1.728 1 45.25 562 VAL A N 1
ATOM 4486 C CA . VAL A 1 562 ? -30.312 -26.516 0.811 1 45.25 562 VAL A CA 1
ATOM 4487 C C . VAL A 1 562 ? -30.641 -25.094 0.36 1 45.25 562 VAL A C 1
ATOM 4489 O O . VAL A 1 562 ? -31.266 -24.906 -0.688 1 45.25 562 VAL A O 1
ATOM 4492 N N . GLY A 1 563 ? -29.672 -24.016 0.562 1 53.69 563 GLY A N 1
ATOM 4493 C CA . GLY A 1 563 ? -30.125 -22.703 0.114 1 53.69 563 GLY A CA 1
ATOM 4494 C C . GLY A 1 563 ? -28.984 -21.75 -0.214 1 53.69 563 GLY A C 1
ATOM 4495 O O . GLY A 1 563 ? -29.219 -20.656 -0.701 1 53.69 563 GLY A O 1
ATOM 4496 N N . ALA A 1 564 ? -27.672 -22.266 -0.019 1 67.12 564 ALA A N 1
ATOM 4497 C CA . ALA A 1 564 ? -26.656 -21.266 -0.328 1 67.12 564 ALA A CA 1
ATOM 4498 C C . ALA A 1 564 ? -26.156 -21.422 -1.762 1 67.12 564 ALA A C 1
ATOM 4500 O O . ALA A 1 564 ? -26.078 -22.531 -2.283 1 67.12 564 ALA A O 1
ATOM 4501 N N . SER A 1 565 ? -26.078 -20.375 -2.533 1 81.06 565 SER A N 1
ATOM 4502 C CA . SER A 1 565 ? -25.531 -20.375 -3.889 1 81.06 565 SER A CA 1
ATOM 4503 C C . SER A 1 565 ? -24.109 -20.938 -3.914 1 81.06 565 SER A C 1
ATOM 4505 O O . SER A 1 565 ? -23.391 -20.875 -2.908 1 81.06 565 SER A O 1
ATOM 4507 N N . PRO A 1 566 ? -23.703 -21.672 -4.906 1 83.12 566 PRO A N 1
ATOM 4508 C CA . PRO A 1 566 ? -22.344 -22.203 -5.016 1 83.12 566 PRO A CA 1
ATOM 4509 C C . PRO A 1 566 ? -21.266 -21.156 -4.777 1 83.12 566 PRO A C 1
ATOM 4511 O O . PRO A 1 566 ? -20.234 -21.453 -4.18 1 83.12 566 PRO A O 1
ATOM 4514 N N . VAL A 1 567 ? -21.594 -19.984 -5.207 1 85 567 VAL A N 1
ATOM 4515 C CA . VAL A 1 567 ? -20.609 -18.922 -5.07 1 85 567 VAL A CA 1
ATOM 4516 C C . VAL A 1 567 ? -20.516 -18.5 -3.609 1 85 567 VAL A C 1
ATOM 4518 O O . VAL A 1 567 ? -19.422 -18.219 -3.109 1 85 567 VAL A O 1
ATOM 4521 N N . SER A 1 568 ? -21.609 -18.406 -2.969 1 79.19 568 SER A N 1
ATOM 4522 C CA . SER A 1 568 ? -21.594 -18.062 -1.552 1 79.19 568 SER A CA 1
ATOM 4523 C C . SER A 1 568 ? -20.875 -19.109 -0.727 1 79.19 568 SER A C 1
ATOM 4525 O O . SER A 1 568 ? -20.172 -18.781 0.233 1 79.19 568 SER A O 1
ATOM 4527 N N . TYR A 1 569 ? -21.078 -20.328 -1.146 1 80.5 569 TYR A N 1
ATOM 4528 C CA . TYR A 1 569 ? -20.391 -21.422 -0.477 1 80.5 569 TYR A CA 1
ATOM 4529 C C . TYR A 1 569 ? -18.891 -21.344 -0.723 1 80.5 569 TYR A C 1
ATOM 4531 O O . TYR A 1 569 ? -18.094 -21.484 0.208 1 80.5 569 TYR A O 1
ATOM 4539 N N . LEU A 1 570 ? -18.516 -21.094 -1.938 1 85.38 570 LEU A N 1
ATOM 4540 C CA . LEU A 1 570 ? -17.109 -20.938 -2.289 1 85.38 570 LEU A CA 1
ATOM 4541 C C . LEU A 1 570 ? -16.484 -19.797 -1.479 1 85.38 570 LEU A C 1
ATOM 4543 O O . LEU A 1 570 ? -15.367 -19.938 -0.981 1 85.38 570 LEU A O 1
ATOM 4547 N N . ASP A 1 571 ? -17.172 -18.719 -1.346 1 80.56 571 ASP A N 1
ATOM 4548 C CA . ASP A 1 571 ? -16.656 -17.562 -0.627 1 80.56 571 ASP A CA 1
ATOM 4549 C C . ASP A 1 571 ? -16.484 -17.859 0.86 1 80.56 571 ASP A C 1
ATOM 4551 O O . ASP A 1 571 ? -15.586 -17.328 1.509 1 80.56 571 ASP A O 1
ATOM 4555 N N . SER A 1 572 ? -17.312 -18.688 1.364 1 77.62 572 SER A N 1
ATOM 4556 C CA . SER A 1 572 ? -17.219 -19.062 2.771 1 77.62 572 SER A CA 1
ATOM 4557 C C . SER A 1 572 ? -15.969 -19.891 3.039 1 77.62 572 SER A C 1
ATOM 4559 O O . SER A 1 572 ? -15.508 -19.984 4.176 1 77.62 572 SER A O 1
ATOM 4561 N N . ILE A 1 573 ? -15.469 -20.484 1.979 1 77.38 573 ILE A N 1
ATOM 4562 C CA . ILE A 1 573 ? -14.289 -21.328 2.105 1 77.38 573 ILE A CA 1
ATOM 4563 C C . ILE A 1 573 ? -13.039 -20.5 1.806 1 77.38 573 ILE A C 1
ATOM 4565 O O . ILE A 1 573 ? -12.047 -20.578 2.541 1 77.38 573 ILE A O 1
ATOM 4569 N N . MET A 1 574 ? -13.172 -19.828 0.774 1 79.31 574 MET A N 1
ATOM 4570 C CA . MET A 1 574 ? -11.953 -19.219 0.232 1 79.31 574 MET A CA 1
ATOM 4571 C C . MET A 1 574 ? -11.789 -17.781 0.732 1 79.31 574 MET A C 1
ATOM 4573 O O . MET A 1 574 ? -10.672 -17.266 0.776 1 79.31 574 MET A O 1
ATOM 4577 N N . ASN A 1 575 ? -12.859 -17.078 0.961 1 65.19 575 ASN A N 1
ATOM 4578 C CA . ASN A 1 575 ? -12.758 -15.664 1.317 1 65.19 575 ASN A CA 1
ATOM 4579 C C . ASN A 1 575 ? -13.195 -15.414 2.756 1 65.19 575 ASN A C 1
ATOM 4581 O O . ASN A 1 575 ? -13.82 -14.391 3.051 1 65.19 575 ASN A O 1
ATOM 4585 N N . VAL A 1 576 ? -13.117 -16.438 3.67 1 56.28 576 VAL A N 1
ATOM 4586 C CA . VAL A 1 576 ? -13.484 -16.25 5.07 1 56.28 576 VAL A CA 1
ATOM 4587 C C . VAL A 1 576 ? -12.773 -15.016 5.625 1 56.28 576 VAL A C 1
ATOM 4589 O O . VAL A 1 576 ? -11.562 -14.852 5.445 1 56.28 576 VAL A O 1
ATOM 4592 N N . PRO A 1 577 ? -13.648 -13.953 5.77 1 51.66 577 PRO A N 1
ATOM 4593 C CA . PRO A 1 577 ? -12.977 -12.836 6.43 1 51.66 577 PRO A CA 1
ATOM 4594 C C . PRO A 1 577 ? -12.062 -13.281 7.57 1 51.66 577 PRO A C 1
ATOM 4596 O O . PRO A 1 577 ? -12.5 -14.016 8.461 1 51.66 577 PRO A O 1
ATOM 4599 N N . LEU A 1 578 ? -10.898 -13.578 7.23 1 46.31 578 LEU A N 1
ATOM 4600 C CA . LEU A 1 578 ? -9.898 -14 8.211 1 46.31 578 LEU A CA 1
ATOM 4601 C C . LEU A 1 578 ? -10.055 -13.234 9.516 1 46.31 578 LEU A C 1
ATOM 4603 O O . LEU A 1 578 ? -9.352 -13.508 10.492 1 46.31 578 LEU A O 1
ATOM 4607 N N . PHE A 1 579 ? -10.859 -12.055 9.492 1 49.69 579 PHE A N 1
ATOM 4608 C CA . PHE A 1 579 ? -10.648 -11.258 10.695 1 49.69 579 PHE A CA 1
ATOM 4609 C C . PHE A 1 579 ? -11.789 -11.453 11.688 1 49.69 579 PHE A C 1
ATOM 4611 O O . PHE A 1 579 ? -12.961 -11.398 11.312 1 49.69 579 PHE A O 1
ATOM 4618 N N . ASP A 1 580 ? -11.5 -12.25 12.594 1 48.06 580 ASP A N 1
ATOM 4619 C CA . ASP A 1 580 ? -12.352 -12.453 13.758 1 48.06 580 ASP A CA 1
ATOM 4620 C C . ASP A 1 580 ? -12.641 -11.133 14.469 1 48.06 580 ASP A C 1
ATOM 4622 O O . ASP A 1 580 ? -11.82 -10.648 15.25 1 48.06 580 ASP A O 1
ATOM 4626 N N . PHE A 1 581 ? -13.609 -10.312 13.875 1 47.53 581 PHE A N 1
ATOM 4627 C CA . PHE A 1 581 ? -14.047 -9.125 14.602 1 47.53 581 PHE A CA 1
ATOM 4628 C C . PHE A 1 581 ? -14.539 -9.492 15.992 1 47.53 581 PHE A C 1
ATOM 4630 O O . PHE A 1 581 ? -14.727 -8.609 16.844 1 47.53 581 PHE A O 1
ATOM 4637 N N . SER A 1 582 ? -14.945 -10.672 16.109 1 46.38 582 SER A N 1
ATOM 4638 C CA . SER A 1 582 ? -15.539 -11.094 17.375 1 46.38 582 SER A CA 1
ATOM 4639 C C . SER A 1 582 ? -14.625 -10.789 18.547 1 46.38 582 SER A C 1
ATOM 4641 O O . SER A 1 582 ? -15.086 -10.641 19.672 1 46.38 582 SER A O 1
ATOM 4643 N N . GLN A 1 583 ? -13.367 -10.898 18.219 1 45.84 583 GLN A N 1
ATOM 4644 C CA . GLN A 1 583 ? -12.516 -10.695 19.391 1 45.84 583 GLN A CA 1
ATOM 4645 C C . GLN A 1 583 ? -12.492 -9.227 19.797 1 45.84 583 GLN A C 1
ATOM 4647 O O . GLN A 1 583 ? -11.852 -8.867 20.797 1 45.84 583 GLN A O 1
ATOM 4652 N N . GLU A 1 584 ? -12.945 -8.391 19 1 48.34 584 GLU A N 1
ATOM 4653 C CA . GLU A 1 584 ? -12.914 -6.973 19.328 1 48.34 584 GLU A CA 1
ATOM 4654 C C . GLU A 1 584 ? -13.875 -6.66 20.469 1 48.34 584 GLU A C 1
ATOM 4656 O O . GLU A 1 584 ? -13.734 -5.633 21.141 1 48.34 584 GLU A O 1
ATOM 4661 N N . SER A 1 585 ? -14.953 -7.359 20.578 1 44.53 585 SER A N 1
ATOM 4662 C CA . SER A 1 585 ? -15.883 -7 21.656 1 44.53 585 SER A CA 1
ATOM 4663 C C . SER A 1 585 ? -15.219 -7.105 23.016 1 44.53 585 SER A C 1
ATOM 4665 O O . SER A 1 585 ? -15.594 -6.402 23.953 1 44.53 585 SER A O 1
ATOM 4667 N N . GLY A 1 586 ? -14.789 -8.383 23.328 1 39.06 586 GLY A N 1
ATOM 4668 C CA . GLY A 1 586 ? -14.539 -8.617 24.734 1 39.06 586 GLY A CA 1
ATOM 4669 C C . GLY A 1 586 ? -13.141 -8.219 25.172 1 39.06 586 GLY A C 1
ATOM 4670 O O . GLY A 1 586 ? -12.156 -8.875 24.797 1 39.06 586 GLY A O 1
ATOM 4671 N N . PHE A 1 587 ? -12.82 -7.035 25.062 1 37.75 587 PHE A N 1
ATOM 4672 C CA . PHE A 1 587 ? -11.5 -6.723 25.594 1 37.75 587 PHE A CA 1
ATOM 4673 C C . PHE A 1 587 ? -11.18 -7.594 26.797 1 37.75 587 PHE A C 1
ATOM 4675 O O . PHE A 1 587 ? -12.078 -8.172 27.406 1 37.75 587 PHE A O 1
ATOM 4682 N N . LEU A 1 588 ? -9.797 -7.176 27.359 1 32.53 588 LEU A N 1
ATOM 4683 C CA . LEU A 1 588 ? -9.195 -7.703 28.578 1 32.53 588 LEU A CA 1
ATOM 4684 C C . LEU A 1 588 ? -10.164 -7.57 29.75 1 32.53 588 LEU A C 1
ATOM 4686 O O . LEU A 1 588 ? -10.875 -6.57 29.875 1 32.53 588 LEU A O 1
ATOM 4690 N N . MET B 1 1 ? -4.523 5.469 72.125 1 15.01 1 MET B N 1
ATOM 4691 C CA . MET B 1 1 ? -4.785 4.555 73.25 1 15.01 1 MET B CA 1
ATOM 4692 C C . MET B 1 1 ? -4.984 3.131 72.75 1 15.01 1 MET B C 1
ATOM 4694 O O . MET B 1 1 ? -4.488 2.178 73.312 1 15.01 1 MET B O 1
ATOM 4698 N N . ALA B 1 2 ? -6.23 2.844 72 1 14.13 2 ALA B N 1
ATOM 4699 C CA . ALA B 1 2 ? -7.215 1.865 72.5 1 14.13 2 ALA B CA 1
ATOM 4700 C C . ALA B 1 2 ? -6.766 0.445 72.125 1 14.13 2 ALA B C 1
ATOM 4702 O O . ALA B 1 2 ? -5.863 0.245 71.312 1 14.13 2 ALA B O 1
ATOM 4703 N N . ALA B 1 3 ? -7.723 -0.315 71.5 1 14.38 3 ALA B N 1
ATOM 4704 C CA . ALA B 1 3 ? -8.5 -1.456 72 1 14.38 3 ALA B CA 1
ATOM 4705 C C . ALA B 1 3 ? -7.828 -2.773 71.562 1 14.38 3 ALA B C 1
ATOM 4707 O O . ALA B 1 3 ? -7.164 -2.861 70.562 1 14.38 3 ALA B O 1
ATOM 4708 N N . ASN B 1 4 ? -7.957 -3.902 72.375 1 15.09 4 ASN B N 1
ATOM 4709 C CA . ASN B 1 4 ? -7.625 -5.117 73.062 1 15.09 4 ASN B CA 1
ATOM 4710 C C . ASN B 1 4 ? -7.703 -6.352 72.188 1 15.09 4 ASN B C 1
ATOM 4712 O O . ASN B 1 4 ? -6.793 -7.184 72.188 1 15.09 4 ASN B O 1
ATOM 4716 N N . ILE B 1 5 ? -9.008 -6.715 71.625 1 14.65 5 ILE B N 1
ATOM 4717 C CA . ILE B 1 5 ? -9.656 -7.926 72.125 1 14.65 5 ILE B CA 1
ATOM 4718 C C . ILE B 1 5 ? -9.008 -9.156 71.5 1 14.65 5 ILE B C 1
ATOM 4720 O O . ILE B 1 5 ? -8.414 -9.062 70.438 1 14.65 5 ILE B O 1
ATOM 4724 N N . ASP B 1 6 ? -9.641 -10.43 71.562 1 13.73 6 ASP B N 1
ATOM 4725 C CA . ASP B 1 6 ? -9.812 -11.703 72.25 1 13.73 6 ASP B CA 1
ATOM 4726 C C . ASP B 1 6 ? -9.648 -12.875 71.25 1 13.73 6 ASP B C 1
ATOM 4728 O O . ASP B 1 6 ? -9.406 -14.008 71.688 1 13.73 6 ASP B O 1
ATOM 4732 N N . LYS B 1 7 ? -10.125 -12.914 69.938 1 15.17 7 LYS B N 1
ATOM 4733 C CA . LYS B 1 7 ? -11.141 -13.922 69.625 1 15.17 7 LYS B CA 1
ATOM 4734 C C . LYS B 1 7 ? -10.562 -15.328 69.812 1 15.17 7 LYS B C 1
ATOM 4736 O O . LYS B 1 7 ? -9.531 -15.648 69.188 1 15.17 7 LYS B O 1
ATOM 4741 N N . GLN B 1 8 ? -11.172 -16.297 70.375 1 14.26 8 GLN B N 1
ATOM 4742 C CA . GLN B 1 8 ? -11.289 -17.516 71.125 1 14.26 8 GLN B CA 1
ATOM 4743 C C . GLN B 1 8 ? -10.703 -18.719 70.375 1 14.26 8 GLN B C 1
ATOM 4745 O O . GLN B 1 8 ? -10.469 -18.656 69.188 1 14.26 8 GLN B O 1
ATOM 4750 N N . GLU B 1 9 ? -11.32 -20 70.562 1 13.46 9 GLU B N 1
ATOM 4751 C CA . GLU B 1 9 ? -11.188 -21.203 71.375 1 13.46 9 GLU B CA 1
ATOM 4752 C C . GLU B 1 9 ? -10.859 -22.406 70.5 1 13.46 9 GLU B C 1
ATOM 4754 O O . GLU B 1 9 ? -9.914 -23.156 70.812 1 13.46 9 GLU B O 1
ATOM 4759 N N . ILE B 1 10 ? -12.039 -23.25 70 1 13.59 10 ILE B N 1
ATOM 4760 C CA . ILE B 1 10 ? -12.383 -24.547 70.625 1 13.59 10 ILE B CA 1
ATOM 4761 C C . ILE B 1 10 ? -11.562 -25.656 70 1 13.59 10 ILE B C 1
ATOM 4763 O O . ILE B 1 10 ? -11.117 -25.516 68.812 1 13.59 10 ILE B O 1
ATOM 4767 N N . ASP B 1 11 ? -12.094 -26.906 70.062 1 14.01 11 ASP B N 1
ATOM 4768 C CA . ASP B 1 11 ? -11.969 -28.156 70.75 1 14.01 11 ASP B CA 1
ATOM 4769 C C . ASP B 1 11 ? -11.312 -29.234 69.875 1 14.01 11 ASP B C 1
ATOM 4771 O O . ASP B 1 11 ? -11.258 -29.109 68.688 1 14.01 11 ASP B O 1
ATOM 4775 N N . ARG B 1 12 ? -11.875 -30.531 70.062 1 13.88 12 ARG B N 1
ATOM 4776 C CA . ARG B 1 12 ? -11.57 -31.781 70.75 1 13.88 12 ARG B CA 1
ATOM 4777 C C . ARG B 1 12 ? -11.07 -32.844 69.75 1 13.88 12 ARG B C 1
ATOM 4779 O O . ARG B 1 12 ? -10.016 -33.438 69.938 1 13.88 12 ARG B O 1
ATOM 4786 N N . VAL B 1 13 ? -11.977 -34.031 69.375 1 13.08 13 VAL B N 1
ATOM 4787 C CA . VAL B 1 13 ? -11.836 -35.375 69.938 1 13.08 13 VAL B CA 1
ATOM 4788 C C . VAL B 1 13 ? -11.133 -36.281 68.875 1 13.08 13 VAL B C 1
ATOM 4790 O O . VAL B 1 13 ? -10.133 -36.938 69.25 1 13.08 13 VAL B O 1
ATOM 4793 N N . LEU B 1 14 ? -11.969 -37.406 68.25 1 14.01 14 LEU B N 1
ATOM 4794 C CA . LEU B 1 14 ? -11.977 -38.812 68.562 1 14.01 14 LEU B CA 1
ATOM 4795 C C . LEU B 1 14 ? -11.047 -39.594 67.688 1 14.01 14 LEU B C 1
ATOM 4797 O O . LEU B 1 14 ? -10.703 -39.156 66.562 1 14.01 14 LEU B O 1
ATOM 4801 N N . GLN B 1 15 ? -11.227 -41.031 67.562 1 13.97 15 GLN B N 1
ATOM 4802 C CA . GLN B 1 15 ? -10.609 -42.281 68 1 13.97 15 GLN B CA 1
ATOM 4803 C C . GLN B 1 15 ? -9.945 -43 66.812 1 13.97 15 GLN B C 1
ATOM 4805 O O . GLN B 1 15 ? -10.078 -42.562 65.688 1 13.97 15 GLN B O 1
ATOM 4810 N N . SER B 1 16 ? -10.305 -44.344 66.688 1 13.12 16 SER B N 1
ATOM 4811 C CA . SER B 1 16 ? -9.625 -45.625 66.938 1 13.12 16 SER B CA 1
ATOM 4812 C C . SER B 1 16 ? -9.109 -46.25 65.688 1 13.12 16 SER B C 1
ATOM 4814 O O . SER B 1 16 ? -7.934 -46.594 65.562 1 13.12 16 SER B O 1
ATOM 4816 N N . ARG B 1 17 ? -10.125 -46.906 64.812 1 14.81 17 ARG B N 1
ATOM 4817 C CA . ARG B 1 17 ? -10.07 -48.375 64.812 1 14.81 17 ARG B CA 1
ATOM 4818 C C . ARG B 1 17 ? -9.016 -48.906 63.844 1 14.81 17 ARG B C 1
ATOM 4820 O O . ARG B 1 17 ? -8.57 -48.156 62.938 1 14.81 17 ARG B O 1
ATOM 4827 N N . ARG B 1 18 ? -9.477 -49.969 63.031 1 14.98 18 ARG B N 1
ATOM 4828 C CA . ARG B 1 18 ? -9.188 -51.406 63.125 1 14.98 18 ARG B CA 1
ATOM 4829 C C . ARG B 1 18 ? -8.141 -51.844 62.125 1 14.98 18 ARG B C 1
ATOM 4831 O O . ARG B 1 18 ? -8.016 -51.219 61.062 1 14.98 18 ARG B O 1
ATOM 4838 N N . PRO B 1 19 ? -7.539 -52.875 62.469 1 14.94 19 PRO B N 1
ATOM 4839 C CA . PRO B 1 19 ? -6.246 -53.531 62.281 1 14.94 19 PRO B CA 1
ATOM 4840 C C . PRO B 1 19 ? -6.055 -54.062 60.844 1 14.94 19 PRO B C 1
ATOM 4842 O O . PRO B 1 19 ? -5.051 -53.719 60.219 1 14.94 19 PRO B O 1
ATOM 4845 N N . VAL B 1 20 ? -6.703 -55.25 60.625 1 13.82 20 VAL B N 1
ATOM 4846 C CA . VAL B 1 20 ? -5.918 -56.469 60.688 1 13.82 20 VAL B CA 1
ATOM 4847 C C . VAL B 1 20 ? -5.508 -56.875 59.281 1 13.82 20 VAL B C 1
ATOM 4849 O O . VAL B 1 20 ? -4.328 -57.125 59 1 13.82 20 VAL B O 1
ATOM 4852 N N . VAL B 1 21 ? -6.508 -57.594 58.469 1 14.02 21 VAL B N 1
ATOM 4853 C CA . VAL B 1 21 ? -6.391 -59.062 58.406 1 14.02 21 VAL B CA 1
ATOM 4854 C C . VAL B 1 21 ? -5.555 -59.469 57.188 1 14.02 21 VAL B C 1
ATOM 4856 O O . VAL B 1 21 ? -5.281 -58.625 56.312 1 14.02 21 VAL B O 1
ATOM 4859 N N . ALA B 1 22 ? -6.195 -60.25 56.281 1 14.91 22 ALA B N 1
ATOM 4860 C CA . ALA B 1 22 ? -6.043 -61.688 56.094 1 14.91 22 ALA B CA 1
ATOM 4861 C C . ALA B 1 22 ? -5.07 -62 54.969 1 14.91 22 ALA B C 1
ATOM 4863 O O . ALA B 1 22 ? -4.75 -61.125 54.156 1 14.91 22 ALA B O 1
ATOM 4864 N N . GLU B 1 23 ? -5.418 -63.062 54.312 1 14.66 23 GLU B N 1
ATOM 4865 C CA . GLU B 1 23 ? -4.945 -64.438 54.125 1 14.66 23 GLU B CA 1
ATOM 4866 C C . GLU B 1 23 ? -4.176 -64.562 52.812 1 14.66 23 GLU B C 1
ATOM 4868 O O . GLU B 1 23 ? -4.281 -63.719 51.938 1 14.66 23 GLU B O 1
ATOM 4873 N N . THR B 1 24 ? -4.211 -65.75 52.375 1 15.13 24 THR B N 1
ATOM 4874 C CA . THR B 1 24 ? -3.299 -66.875 52.125 1 15.13 24 THR B CA 1
ATOM 4875 C C . THR B 1 24 ? -2.846 -66.875 50.656 1 15.13 24 THR B C 1
ATOM 4877 O O . THR B 1 24 ? -1.646 -66.875 50.375 1 15.13 24 THR B O 1
ATOM 4880 N N . THR B 1 25 ? -3.275 -67.875 50 1 15.15 25 THR B N 1
ATOM 4881 C CA . THR B 1 25 ? -2.564 -69.062 49.594 1 15.15 25 THR B CA 1
ATOM 4882 C C . THR B 1 25 ? -2.121 -69 48.125 1 15.15 25 THR B C 1
ATOM 4884 O O . THR B 1 25 ? -2.734 -68.25 47.344 1 15.15 25 THR B O 1
ATOM 4887 N N . PRO B 1 26 ? -1.08 -69.75 47.844 1 16.48 26 PRO B N 1
ATOM 4888 C CA . PRO B 1 26 ? 0.072 -69.812 46.938 1 16.48 26 PRO B CA 1
ATOM 4889 C C . PRO B 1 26 ? -0.325 -70.062 45.5 1 16.48 26 PRO B C 1
ATOM 4891 O O . PRO B 1 26 ? 0.252 -69.5 44.562 1 16.48 26 PRO B O 1
ATOM 4894 N N . LYS B 1 27 ? -1.152 -71.188 45.344 1 16.56 27 LYS B N 1
ATOM 4895 C CA . LYS B 1 27 ? -0.608 -72.375 44.688 1 16.56 27 LYS B CA 1
ATOM 4896 C C . LYS B 1 27 ? -0.499 -72.188 43.188 1 16.56 27 LYS B C 1
ATOM 4898 O O . LYS B 1 27 ? -1.13 -71.312 42.625 1 16.56 27 LYS B O 1
ATOM 4903 N N . SER B 1 28 ? -0.477 -73.375 42.594 1 16.75 28 SER B N 1
ATOM 4904 C CA . SER B 1 28 ? 0.329 -74.188 41.688 1 16.75 28 SER B CA 1
ATOM 4905 C C . SER B 1 28 ? -0.021 -73.875 40.219 1 16.75 28 SER B C 1
ATOM 4907 O O . SER B 1 28 ? 0.85 -73.5 39.438 1 16.75 28 SER B O 1
ATOM 4909 N N . VAL B 1 29 ? -0.48 -74.938 39.594 1 17.22 29 VAL B N 1
ATOM 4910 C CA . VAL B 1 29 ? -0.013 -75.938 38.625 1 17.22 29 VAL B CA 1
ATOM 4911 C C . VAL B 1 29 ? -0.478 -75.562 37.219 1 17.22 29 VAL B C 1
ATOM 4913 O O . VAL B 1 29 ? 0.333 -75.5 36.312 1 17.22 29 VAL B O 1
ATOM 4916 N N . PHE B 1 30 ? -1.523 -76.312 36.844 1 16.84 30 PHE B N 1
ATOM 4917 C CA . PHE B 1 30 ? -1.859 -77.375 35.875 1 16.84 30 PHE B CA 1
ATOM 4918 C C . PHE B 1 30 ? -2.279 -76.688 34.562 1 16.84 30 PHE B C 1
ATOM 4920 O O . PHE B 1 30 ? -2.746 -75.562 34.531 1 16.84 30 PHE B O 1
ATOM 4927 N N . THR B 1 31 ? -2.062 -77.438 33.469 1 18.33 31 THR B N 1
ATOM 4928 C CA . THR B 1 31 ? -1.725 -77.688 32.062 1 18.33 31 THR B CA 1
ATOM 4929 C C . THR B 1 31 ? -2.861 -77.25 31.156 1 18.33 31 THR B C 1
ATOM 4931 O O . THR B 1 31 ? -2.621 -76.688 30.094 1 18.33 31 THR B O 1
ATOM 4934 N N . THR B 1 32 ? -3.969 -78.125 31.469 1 16.55 32 THR B N 1
ATOM 4935 C CA . THR B 1 32 ? -4.969 -78.625 30.531 1 16.55 32 THR B CA 1
ATOM 4936 C C . THR B 1 32 ? -5.781 -77.5 29.953 1 16.55 32 THR B C 1
ATOM 4938 O O . THR B 1 32 ? -6.688 -77 30.609 1 16.55 32 THR B O 1
ATOM 4941 N N . LEU B 1 33 ? -5.301 -76.438 29.359 1 16.91 33 LEU B N 1
ATOM 4942 C CA . LEU B 1 33 ? -6.301 -75.438 29.172 1 16.91 33 LEU B CA 1
ATOM 4943 C C . LEU B 1 33 ? -7.426 -75.875 28.266 1 16.91 33 LEU B C 1
ATOM 4945 O O . LEU B 1 33 ? -7.191 -76.25 27.109 1 16.91 33 LEU B O 1
ATOM 4949 N N . ASN B 1 34 ? -8.367 -76.812 29 1 16.08 34 ASN B N 1
ATOM 4950 C CA . ASN B 1 34 ? -9.68 -77.188 28.469 1 16.08 34 ASN B CA 1
ATOM 4951 C C . ASN B 1 34 ? -10.266 -76.062 27.641 1 16.08 34 ASN B C 1
ATOM 4953 O O . ASN B 1 34 ? -10.539 -74.938 28.156 1 16.08 34 ASN B O 1
ATOM 4957 N N . ASN B 1 35 ? -10.008 -76.188 26.438 1 18 35 ASN B N 1
ATOM 4958 C CA . ASN B 1 35 ? -10.266 -75.312 25.297 1 18 35 ASN B CA 1
ATOM 4959 C C . ASN B 1 35 ? -11.75 -75 25.156 1 18 35 ASN B C 1
ATOM 4961 O O . ASN B 1 35 ? -12.227 -74.75 24.047 1 18 35 ASN B O 1
ATOM 4965 N N . ARG B 1 36 ? -12.516 -75.688 26.281 1 16.91 36 ARG B N 1
ATOM 4966 C CA . ARG B 1 36 ? -13.969 -75.75 26.125 1 16.91 36 ARG B CA 1
ATOM 4967 C C . ARG B 1 36 ? -14.508 -74.438 25.562 1 16.91 36 ARG B C 1
ATOM 4969 O O . ARG B 1 36 ? -15.273 -74.438 24.594 1 16.91 36 ARG B O 1
ATOM 4976 N N . ASP B 1 37 ? -14.891 -73.625 26.734 1 16.94 37 ASP B N 1
ATOM 4977 C CA . ASP B 1 37 ? -16.172 -72.938 26.734 1 16.94 37 ASP B CA 1
ATOM 4978 C C . ASP B 1 37 ? -16.172 -71.75 25.719 1 16.94 37 ASP B C 1
ATOM 4980 O O . ASP B 1 37 ? -15.703 -70.688 26.016 1 16.94 37 ASP B O 1
ATOM 4984 N N . LEU B 1 38 ? -15.828 -72.062 24.719 1 18.11 38 LEU B N 1
ATOM 4985 C CA . LEU B 1 38 ? -15.539 -71.062 23.703 1 18.11 38 LEU B CA 1
ATOM 4986 C C . LEU B 1 38 ? -16.672 -70.062 23.609 1 18.11 38 LEU B C 1
ATOM 4988 O O . LEU B 1 38 ? -17.359 -70 22.578 1 18.11 38 LEU B O 1
ATOM 4992 N N . GLY B 1 39 ? -17.5 -70.125 24.75 1 15.38 39 GLY B N 1
ATOM 4993 C CA . GLY B 1 39 ? -18.922 -69.875 24.625 1 15.38 39 GLY B CA 1
ATOM 4994 C C . GLY B 1 39 ? -19.266 -68.688 23.75 1 15.38 39 GLY B C 1
ATOM 4995 O O . GLY B 1 39 ? -19.547 -68.875 22.562 1 15.38 39 GLY B O 1
ATOM 4996 N N . GLU B 1 40 ? -19.812 -67.688 24.547 1 16.94 40 GLU B N 1
ATOM 4997 C CA . GLU B 1 40 ? -20.984 -66.812 24.328 1 16.94 40 GLU B CA 1
ATOM 4998 C C . GLU B 1 40 ? -20.734 -65.812 23.219 1 16.94 40 GLU B C 1
ATOM 5000 O O . GLU B 1 40 ? -19.578 -65.5 22.906 1 16.94 40 GLU B O 1
ATOM 5005 N N . GLY B 1 41 ? -21.844 -65.625 22.484 1 16.75 41 GLY B N 1
ATOM 5006 C CA . GLY B 1 41 ? -22.188 -64.812 21.312 1 16.75 41 GLY B CA 1
ATOM 5007 C C . GLY B 1 41 ? -21.797 -63.375 21.422 1 16.75 41 GLY B C 1
ATOM 5008 O O . GLY B 1 41 ? -22.094 -62.719 22.422 1 16.75 41 GLY B O 1
ATOM 5009 N N . LEU B 1 42 ? -20.594 -63.219 21.469 1 17.78 42 LEU B N 1
ATOM 5010 C CA . LEU B 1 42 ? -20.219 -61.844 21.75 1 17.78 42 LEU B CA 1
ATOM 5011 C C . LEU B 1 42 ? -21.297 -60.875 21.297 1 17.78 42 LEU B C 1
ATOM 5013 O O . LEU B 1 42 ? -21.531 -60.719 20.094 1 17.78 42 LEU B O 1
ATOM 5017 N N . ILE B 1 43 ? -22.359 -61.094 22.078 1 17 43 ILE B N 1
ATOM 5018 C CA . ILE B 1 43 ? -23.484 -60.219 21.797 1 17 43 ILE B CA 1
ATOM 5019 C C . ILE B 1 43 ? -22.953 -58.812 21.469 1 17 43 ILE B C 1
ATOM 5021 O O . ILE B 1 43 ? -22.312 -58.188 22.297 1 17 43 ILE B O 1
ATOM 5025 N N . ILE B 1 44 ? -22.422 -58.844 20.453 1 20.05 44 ILE B N 1
ATOM 5026 C CA . ILE B 1 44 ? -22.156 -57.531 19.859 1 20.05 44 ILE B CA 1
ATOM 5027 C C . ILE B 1 44 ? -23.234 -56.531 20.297 1 20.05 44 ILE B C 1
ATOM 5029 O O . ILE B 1 44 ? -24.375 -56.594 19.859 1 20.05 44 ILE B O 1
ATOM 5033 N N . GLY B 1 45 ? -23.422 -56.688 21.719 1 17.19 45 GLY B N 1
ATOM 5034 C CA . GLY B 1 45 ? -24.547 -55.906 22.234 1 17.19 45 GLY B CA 1
ATOM 5035 C C . GLY B 1 45 ? -24.828 -54.656 21.438 1 17.19 45 GLY B C 1
ATOM 5036 O O . GLY B 1 45 ? -23.906 -54.094 20.844 1 17.19 45 GLY B O 1
ATOM 5037 N N . ARG B 1 46 ? -26.047 -54.469 20.969 1 20.39 46 ARG B N 1
ATOM 5038 C CA . ARG B 1 46 ? -26.906 -53.531 20.266 1 20.39 46 ARG B CA 1
ATOM 5039 C C . ARG B 1 46 ? -26.781 -52.125 20.859 1 20.39 46 ARG B C 1
ATOM 5041 O O . ARG B 1 46 ? -27.562 -51.219 20.531 1 20.39 46 ARG B O 1
ATOM 5048 N N . ASP B 1 47 ? -26.391 -52.156 22.141 1 18.52 47 ASP B N 1
ATOM 5049 C CA . ASP B 1 47 ? -26.766 -50.844 22.734 1 18.52 47 ASP B CA 1
ATOM 5050 C C . ASP B 1 47 ? -26.141 -49.688 21.953 1 18.52 47 ASP B C 1
ATOM 5052 O O . ASP B 1 47 ? -24.922 -49.656 21.75 1 18.52 47 ASP B O 1
ATOM 5056 N N . SER B 1 48 ? -26.844 -49.125 21.188 1 20.52 48 SER B N 1
ATOM 5057 C CA . SER B 1 48 ? -27.031 -47.938 20.344 1 20.52 48 SER B CA 1
ATOM 5058 C C . SER B 1 48 ? -26.406 -46.688 20.969 1 20.52 48 SER B C 1
ATOM 5060 O O . SER B 1 48 ? -27.078 -45.688 21.156 1 20.52 48 SER B O 1
ATOM 5062 N N . GLN B 1 49 ? -25.734 -46.938 21.969 1 20.2 49 GLN B N 1
ATOM 5063 C CA . GLN B 1 49 ? -25.516 -45.688 22.703 1 20.2 49 GLN B CA 1
ATOM 5064 C C . GLN B 1 49 ? -25.047 -44.562 21.766 1 20.2 49 GLN B C 1
ATOM 5066 O O . GLN B 1 49 ? -24.062 -44.75 21.047 1 20.2 49 GLN B O 1
ATOM 5071 N N . LEU B 1 50 ? -25.922 -43.812 21.562 1 20.31 50 LEU B N 1
ATOM 5072 C CA . LEU B 1 50 ? -26.062 -42.562 20.844 1 20.31 50 LEU B CA 1
ATOM 5073 C C . LEU B 1 50 ? -24.875 -41.656 21.125 1 20.31 50 LEU B C 1
ATOM 5075 O O . LEU B 1 50 ? -24.531 -41.406 22.281 1 20.31 50 LEU B O 1
ATOM 5079 N N . LEU B 1 51 ? -23.859 -41.906 20.406 1 22.28 51 LEU B N 1
ATOM 5080 C CA . LEU B 1 51 ? -22.781 -40.906 20.406 1 22.28 51 LEU B CA 1
ATOM 5081 C C . LEU B 1 51 ? -23.297 -39.562 20.875 1 22.28 51 LEU B C 1
ATOM 5083 O O . LEU B 1 51 ? -24.109 -38.938 20.188 1 22.28 51 LEU B O 1
ATOM 5087 N N . THR B 1 52 ? -23.609 -39.531 22.125 1 22.77 52 THR B N 1
ATOM 5088 C CA . THR B 1 52 ? -24.062 -38.25 22.656 1 22.77 52 THR B CA 1
ATOM 5089 C C . THR B 1 52 ? -23.203 -37.125 22.109 1 22.77 52 THR B C 1
ATOM 5091 O O . THR B 1 52 ? -21.984 -37.219 22.047 1 22.77 52 THR B O 1
ATOM 5094 N N . PRO B 1 53 ? -23.812 -36.25 21.422 1 23.38 53 PRO B N 1
ATOM 5095 C CA . PRO B 1 53 ? -23.234 -35.062 20.812 1 23.38 53 PRO B CA 1
ATOM 5096 C C . PRO B 1 53 ? -22.344 -34.281 21.797 1 23.38 53 PRO B C 1
ATOM 5098 O O . PRO B 1 53 ? -22.734 -34.062 22.938 1 23.38 53 PRO B O 1
ATOM 5101 N N . ILE B 1 54 ? -21.156 -34.531 21.844 1 26.89 54 ILE B N 1
ATOM 5102 C CA . ILE B 1 54 ? -20.297 -33.781 22.719 1 26.89 54 ILE B CA 1
ATOM 5103 C C . ILE B 1 54 ? -20.812 -32.344 22.844 1 26.89 54 ILE B C 1
ATOM 5105 O O . ILE B 1 54 ? -21.078 -31.688 21.844 1 26.89 54 ILE B O 1
ATOM 5109 N N . PRO B 1 55 ? -21.344 -32.062 23.969 1 24.75 55 PRO B N 1
ATOM 5110 C CA . PRO B 1 55 ? -21.859 -30.688 24.047 1 24.75 55 PRO B CA 1
ATOM 5111 C C . PRO B 1 55 ? -20.875 -29.656 23.531 1 24.75 55 PRO B C 1
ATOM 5113 O O . PRO B 1 55 ? -19.656 -29.875 23.547 1 24.75 55 PRO B O 1
ATOM 5116 N N . PRO B 1 56 ? -21.297 -28.594 22.688 1 25.39 56 PRO B N 1
ATOM 5117 C CA . PRO B 1 56 ? -20.625 -27.484 21.984 1 25.39 56 PRO B CA 1
ATOM 5118 C C . PRO B 1 56 ? -19.609 -26.766 22.875 1 25.39 56 PRO B C 1
ATOM 5120 O O . PRO B 1 56 ? -18.906 -25.859 22.406 1 25.39 56 PRO B O 1
ATOM 5123 N N . GLU B 1 57 ? -19.656 -26.984 24.172 1 26.06 57 GLU B N 1
ATOM 5124 C CA . GLU B 1 57 ? -18.938 -26.125 25.109 1 26.06 57 GLU B CA 1
ATOM 5125 C C . GLU B 1 57 ? -17.438 -26.391 25.047 1 26.06 57 GLU B C 1
ATOM 5127 O O . GLU B 1 57 ? -16.641 -25.547 25.438 1 26.06 57 GLU B O 1
ATOM 5132 N N . ASP B 1 58 ? -17.094 -27.594 25.109 1 27.56 58 ASP B N 1
ATOM 5133 C CA . ASP B 1 58 ? -15.703 -27.844 25.469 1 27.56 58 ASP B CA 1
ATOM 5134 C C . ASP B 1 58 ? -14.789 -27.688 24.25 1 27.56 58 ASP B C 1
ATOM 5136 O O . ASP B 1 58 ? -13.648 -28.141 24.25 1 27.56 58 ASP B O 1
ATOM 5140 N N . LEU B 1 59 ? -15.336 -27.719 23.141 1 26.7 59 LEU B N 1
ATOM 5141 C CA . LEU B 1 59 ? -14.531 -27.375 21.969 1 26.7 59 LEU B CA 1
ATOM 5142 C C . LEU B 1 59 ? -13.922 -25.984 22.125 1 26.7 59 LEU B C 1
ATOM 5144 O O . LEU B 1 59 ? -14.625 -24.969 22.031 1 26.7 59 LEU B O 1
ATOM 5148 N N . HIS B 1 60 ? -13.055 -26.031 23.141 1 24.36 60 HIS B N 1
ATOM 5149 C CA . HIS B 1 60 ? -12.453 -24.703 23.203 1 24.36 60 HIS B CA 1
ATOM 5150 C C . HIS B 1 60 ? -11.695 -24.375 21.922 1 24.36 60 HIS B C 1
ATOM 5152 O O . HIS B 1 60 ? -10.812 -25.125 21.516 1 24.36 60 HIS B O 1
ATOM 5158 N N . LEU B 1 61 ? -12.398 -24.031 21.047 1 26.39 61 LEU B N 1
ATOM 5159 C CA . LEU B 1 61 ? -11.836 -23.312 19.906 1 26.39 61 LEU B CA 1
ATOM 5160 C C . LEU B 1 61 ? -10.797 -22.297 20.344 1 26.39 61 LEU B C 1
ATOM 5162 O O . LEU B 1 61 ? -11.117 -21.359 21.094 1 26.39 61 LEU B O 1
ATOM 5166 N N . THR B 1 62 ? -9.711 -22.953 20.844 1 26.02 62 THR B N 1
ATOM 5167 C CA . THR B 1 62 ? -8.859 -21.797 21.078 1 26.02 62 THR B CA 1
ATOM 5168 C C . THR B 1 62 ? -8.875 -20.859 19.859 1 26.02 62 THR B C 1
ATOM 5170 O O . THR B 1 62 ? -9.141 -21.297 18.75 1 26.02 62 THR B O 1
ATOM 5173 N N . ASP B 1 63 ? -8.977 -19.734 20.219 1 27.39 63 ASP B N 1
ATOM 5174 C CA . ASP B 1 63 ? -9.227 -18.609 19.312 1 27.39 63 ASP B CA 1
ATOM 5175 C C . ASP B 1 63 ? -8.383 -18.719 18.047 1 27.39 63 ASP B C 1
ATOM 5177 O O . ASP B 1 63 ? -8.633 -18.016 17.062 1 27.39 63 ASP B O 1
ATOM 5181 N N . GLY B 1 64 ? -7.074 -19.219 18.328 1 28.97 64 GLY B N 1
ATOM 5182 C CA . GLY B 1 64 ? -6.312 -19.234 17.094 1 28.97 64 GLY B CA 1
ATOM 5183 C C . GLY B 1 64 ? -6.562 -20.469 16.25 1 28.97 64 GLY B C 1
ATOM 5184 O O . GLY B 1 64 ? -7.09 -21.469 16.734 1 28.97 64 GLY B O 1
ATOM 5185 N N . GLY B 1 65 ? -6.789 -20.516 15.062 1 28.06 65 GLY B N 1
ATOM 5186 C CA . GLY B 1 65 ? -7.285 -21.484 14.094 1 28.06 65 GLY B CA 1
ATOM 5187 C C . GLY B 1 65 ? -6.668 -22.859 14.258 1 28.06 65 GLY B C 1
ATOM 5188 O O . GLY B 1 65 ? -6.715 -23.688 13.344 1 28.06 65 GLY B O 1
ATOM 5189 N N . VAL B 1 66 ? -5.766 -23.062 15.227 1 27.45 66 VAL B N 1
ATOM 5190 C CA . VAL B 1 66 ? -5.207 -24.406 15.289 1 27.45 66 VAL B CA 1
ATOM 5191 C C . VAL B 1 66 ? -6.188 -25.344 15.992 1 27.45 66 VAL B C 1
ATOM 5193 O O . VAL B 1 66 ? -6.668 -25.031 17.094 1 27.45 66 VAL B O 1
ATOM 5196 N N . ILE B 1 67 ? -6.914 -26.078 15.336 1 28.05 67 ILE B N 1
ATOM 5197 C CA . ILE B 1 67 ? -7.77 -27.141 15.867 1 28.05 67 ILE B CA 1
ATOM 5198 C C . ILE B 1 67 ? -6.91 -28.203 16.562 1 28.05 67 ILE B C 1
ATOM 5200 O O . ILE B 1 67 ? -5.988 -28.75 15.953 1 28.05 67 ILE B O 1
ATOM 5204 N N . TYR B 1 68 ? -6.828 -28.234 17.984 1 25.88 68 TYR B N 1
ATOM 5205 C CA . TYR B 1 68 ? -6.211 -29.297 18.766 1 25.88 68 TYR B CA 1
ATOM 5206 C C . TYR B 1 68 ? -7.137 -30.5 18.875 1 25.88 68 TYR B C 1
ATOM 5208 O O . TYR B 1 68 ? -8.289 -30.375 19.312 1 25.88 68 TYR B O 1
ATOM 5216 N N . LEU B 1 69 ? -6.996 -31.562 18.125 1 26.17 69 LEU B N 1
ATOM 5217 C CA . LEU B 1 69 ? -7.746 -32.781 18.328 1 26.17 69 LEU B CA 1
ATOM 5218 C C . LEU B 1 69 ? -7.16 -33.594 19.484 1 26.17 69 LEU B C 1
ATOM 5220 O O . LEU B 1 69 ? -5.949 -33.844 19.531 1 26.17 69 LEU B O 1
ATOM 5224 N N . PRO B 1 70 ? -7.875 -33.875 20.688 1 25.66 70 PRO B N 1
ATOM 5225 C CA . PRO B 1 70 ? -7.496 -34.688 21.844 1 25.66 70 PRO B CA 1
ATOM 5226 C C . PRO B 1 70 ? -7.281 -36.156 21.484 1 25.66 70 PRO B C 1
ATOM 5228 O O . PRO B 1 70 ? -8.117 -36.75 20.812 1 25.66 70 PRO B O 1
ATOM 5231 N N . SER B 1 71 ? -6.008 -36.781 21.469 1 24.67 71 SER B N 1
ATOM 5232 C CA . SER B 1 71 ? -5.738 -38.188 21.453 1 24.67 71 SER B CA 1
ATOM 5233 C C . SER B 1 71 ? -6.332 -38.875 22.688 1 24.67 71 SER B C 1
ATOM 5235 O O . SER B 1 71 ? -6.273 -38.344 23.797 1 24.67 71 SER B O 1
ATOM 5237 N N . GLN B 1 72 ? -7.051 -39.969 22.703 1 25.31 72 GLN B N 1
ATOM 5238 C CA . GLN B 1 72 ? -7.527 -40.906 23.734 1 25.31 72 GLN B CA 1
ATOM 5239 C C . GLN B 1 72 ? -6.367 -41.656 24.391 1 25.31 72 GLN B C 1
ATOM 5241 O O . GLN B 1 72 ? -6.562 -42.688 24.984 1 25.31 72 GLN B O 1
ATOM 5246 N N . ALA B 1 73 ? -5.023 -41.688 24.297 1 24.17 73 ALA B N 1
ATOM 5247 C CA . ALA B 1 73 ? -4.332 -42.688 25.062 1 24.17 73 ALA B CA 1
ATOM 5248 C C . ALA B 1 73 ? -4.645 -42.562 26.562 1 24.17 73 ALA B C 1
ATOM 5250 O O . ALA B 1 73 ? -4.977 -41.469 27.031 1 24.17 73 ALA B O 1
ATOM 5251 N N . ASN B 1 74 ? -4.523 -43.688 27.516 1 23.44 74 ASN B N 1
ATOM 5252 C CA . ASN B 1 74 ? -4.66 -44.094 28.922 1 23.44 74 ASN B CA 1
ATOM 5253 C C . ASN B 1 74 ? -3.961 -43.094 29.844 1 23.44 74 ASN B C 1
ATOM 5255 O O . ASN B 1 74 ? -4.57 -42.562 30.781 1 23.44 74 ASN B O 1
ATOM 5259 N N . HIS B 1 75 ? -2.73 -43.625 30.625 1 22.69 75 HIS B N 1
ATOM 5260 C CA . HIS B 1 75 ? -2.391 -43.625 32.031 1 22.69 75 HIS B CA 1
ATOM 5261 C C . HIS B 1 75 ? -1.994 -42.219 32.5 1 22.69 75 HIS B C 1
ATOM 5263 O O . HIS B 1 75 ? -1.76 -41.312 31.672 1 22.69 75 HIS B O 1
ATOM 5269 N N . ARG B 1 76 ? -0.809 -42.156 33.594 1 26.17 76 ARG B N 1
ATOM 5270 C CA . ARG B 1 76 ? -0.368 -41.438 34.781 1 26.17 76 ARG B CA 1
ATOM 5271 C C . ARG B 1 76 ? 0.24 -40.094 34.406 1 26.17 76 ARG B C 1
ATOM 5273 O O . ARG B 1 76 ? -0.11 -39.062 35 1 26.17 76 ARG B O 1
ATOM 5280 N N . GLN B 1 77 ? 1.739 -40.031 34.531 1 21.73 77 GLN B N 1
ATOM 5281 C CA . GLN B 1 77 ? 2.492 -39.031 35.281 1 21.73 77 GLN B CA 1
ATOM 5282 C C . GLN B 1 77 ? 2.338 -37.625 34.625 1 21.73 77 GLN B C 1
ATOM 5284 O O . GLN B 1 77 ? 1.896 -36.688 35.281 1 21.73 77 GLN B O 1
ATOM 5289 N N . THR B 1 78 ? 3.594 -36.938 34.25 1 22.44 78 THR B N 1
ATOM 5290 C CA . THR B 1 78 ? 4.09 -35.562 34.438 1 22.44 78 THR B CA 1
ATOM 5291 C C . THR B 1 78 ? 3.398 -34.594 33.469 1 22.44 78 THR B C 1
ATOM 5293 O O . THR B 1 78 ? 2.941 -35 32.406 1 22.44 78 THR B O 1
ATOM 5296 N N . GLY B 1 79 ? 3.152 -33.219 33.781 1 22.86 79 GLY B N 1
ATOM 5297 C CA . GLY B 1 79 ? 2.379 -31.984 33.719 1 22.86 79 GLY B CA 1
ATOM 5298 C C . GLY B 1 79 ? 2.449 -31.312 32.344 1 22.86 79 GLY B C 1
ATOM 5299 O O . GLY B 1 79 ? 1.857 -30.25 32.156 1 22.86 79 GLY B O 1
ATOM 5300 N N . LEU B 1 80 ? 3.59 -31.359 31.656 1 22.72 80 LEU B N 1
ATOM 5301 C CA . LEU B 1 80 ? 3.971 -30.219 30.844 1 22.72 80 LEU B CA 1
ATOM 5302 C C . LEU B 1 80 ? 3.084 -30.109 29.609 1 22.72 80 LEU B C 1
ATOM 5304 O O . LEU B 1 80 ? 2.994 -31.047 28.812 1 22.72 80 LEU B O 1
ATOM 5308 N N . GLY B 1 81 ? 1.997 -29.438 29.656 1 25.53 81 GLY B N 1
ATOM 5309 C CA . GLY B 1 81 ? 0.889 -29.141 28.766 1 25.53 81 GLY B CA 1
ATOM 5310 C C . GLY B 1 81 ? 1.337 -28.734 27.375 1 25.53 81 GLY B C 1
ATOM 5311 O O . GLY B 1 81 ? 1.578 -27.547 27.109 1 25.53 81 GLY B O 1
ATOM 5312 N N . ALA B 1 82 ? 2.102 -29.562 26.672 1 23.7 82 ALA B N 1
ATOM 5313 C CA . ALA B 1 82 ? 2.709 -29.391 25.359 1 23.7 82 ALA B CA 1
ATOM 5314 C C . ALA B 1 82 ? 1.647 -29.109 24.297 1 23.7 82 ALA B C 1
ATOM 5316 O O . ALA B 1 82 ? 0.747 -29.938 24.094 1 23.7 82 ALA B O 1
ATOM 5317 N N . ARG B 1 83 ? 1.315 -27.891 24.062 1 28.19 83 ARG B N 1
ATOM 5318 C CA . ARG B 1 83 ? 0.482 -27.266 23.047 1 28.19 83 ARG B CA 1
ATOM 5319 C C . ARG B 1 83 ? 0.681 -27.922 21.688 1 28.19 83 ARG B C 1
ATOM 5321 O O . ARG B 1 83 ? 1.779 -27.891 21.125 1 28.19 83 ARG B O 1
ATOM 5328 N N . THR B 1 84 ? 0.096 -29.062 21.562 1 24.59 84 THR B N 1
ATOM 5329 C CA . THR B 1 84 ? 0.207 -29.906 20.375 1 24.59 84 THR B CA 1
ATOM 5330 C C . THR B 1 84 ? -0.224 -29.141 19.125 1 24.59 84 THR B C 1
ATOM 5332 O O . THR B 1 84 ? -1.349 -28.641 19.062 1 24.59 84 THR B O 1
ATOM 5335 N N . TYR B 1 85 ? 0.625 -28.484 18.438 1 27.89 85 TYR B N 1
ATOM 5336 C CA . TYR B 1 85 ? 0.663 -27.969 17.078 1 27.89 85 TYR B CA 1
ATOM 5337 C C . TYR B 1 85 ? -0.113 -28.875 16.125 1 27.89 85 TYR B C 1
ATOM 5339 O O . TYR B 1 85 ? -0.069 -30.109 16.266 1 27.89 85 TYR B O 1
ATOM 5347 N N . ILE B 1 86 ? -1.343 -28.609 15.789 1 29.38 86 ILE B N 1
ATOM 5348 C CA . ILE B 1 86 ? -2.014 -29.422 14.773 1 29.38 86 ILE B CA 1
ATOM 5349 C C . ILE B 1 86 ? -1 -29.891 13.734 1 29.38 86 ILE B C 1
ATOM 5351 O O . ILE B 1 86 ? -0.652 -29.141 12.82 1 29.38 86 ILE B O 1
ATOM 5355 N N . PRO B 1 87 ? -0.048 -30.594 14 1 32.78 87 PRO B N 1
ATOM 5356 C CA . PRO B 1 87 ? 0.909 -31.391 13.227 1 32.78 87 PRO B CA 1
ATOM 5357 C C . PRO B 1 87 ? 0.229 -32.312 12.227 1 32.78 87 PRO B C 1
ATOM 5359 O O . PRO B 1 87 ? 0.826 -32.688 11.203 1 32.78 87 PRO B O 1
ATOM 5362 N N . GLU B 1 88 ? -0.897 -32.906 12.531 1 32.06 88 GLU B N 1
ATOM 5363 C CA . GLU B 1 88 ? -1.294 -34.219 12.047 1 32.06 88 GLU B CA 1
ATOM 5364 C C . GLU B 1 88 ? -1.953 -34.125 10.672 1 32.06 88 GLU B C 1
ATOM 5366 O O . GLU B 1 88 ? -1.695 -34.938 9.797 1 32.06 88 GLU B O 1
ATOM 5371 N N . VAL B 1 89 ? -3.09 -33.438 10.562 1 34.41 89 VAL B N 1
ATOM 5372 C CA . VAL B 1 89 ? -3.781 -33.5 9.281 1 34.41 89 VAL B CA 1
ATOM 5373 C C . VAL B 1 89 ? -2.865 -32.969 8.18 1 34.41 89 VAL B C 1
ATOM 5375 O O . VAL B 1 89 ? -2.846 -33.5 7.07 1 34.41 89 VAL B O 1
ATOM 5378 N N . ARG B 1 90 ? -2.111 -31.922 8.359 1 39.06 90 ARG B N 1
ATOM 5379 C CA . ARG B 1 90 ? -1.128 -31.172 7.578 1 39.06 90 ARG B CA 1
ATOM 5380 C C . ARG B 1 90 ? 0.039 -32.062 7.176 1 39.06 90 ARG B C 1
ATOM 5382 O O . ARG B 1 90 ? 0.566 -31.953 6.066 1 39.06 90 ARG B O 1
ATOM 5389 N N . SER B 1 91 ? 0.425 -32.812 8.109 1 37.06 91 SER B N 1
ATOM 5390 C CA . SER B 1 91 ? 1.361 -33.906 7.93 1 37.06 91 SER B CA 1
ATOM 5391 C C . SER B 1 91 ? 0.788 -35 7.008 1 37.06 91 SER B C 1
ATOM 5393 O O . SER B 1 91 ? 1.516 -35.594 6.211 1 37.06 91 SER B O 1
ATOM 5395 N N . VAL B 1 92 ? -0.446 -35.125 7.242 1 35.47 92 VAL B N 1
ATOM 5396 C CA . VAL B 1 92 ? -1.016 -36.188 6.445 1 35.47 92 VAL B CA 1
ATOM 5397 C C . VAL B 1 92 ? -1.085 -35.781 4.98 1 35.47 92 VAL B C 1
ATOM 5399 O O . VAL B 1 92 ? -0.867 -36.594 4.082 1 35.47 92 VAL B O 1
ATOM 5402 N N . LEU B 1 93 ? -1.479 -34.375 4.773 1 42.19 93 LEU B N 1
ATOM 5403 C CA . LEU B 1 93 ? -1.515 -33.969 3.377 1 42.19 93 LEU B CA 1
ATOM 5404 C C . LEU B 1 93 ? -0.134 -33.531 2.904 1 42.19 93 LEU B C 1
ATOM 5406 O O . LEU B 1 93 ? 0.033 -33.125 1.75 1 42.19 93 LEU B O 1
ATOM 5410 N N . GLY B 1 94 ? 0.864 -33.812 3.795 1 39.91 94 GLY B N 1
ATOM 5411 C CA . GLY B 1 94 ? 2.213 -33.375 3.482 1 39.91 94 GLY B CA 1
ATOM 5412 C C . GLY B 1 94 ? 2.301 -31.875 3.186 1 39.91 94 GLY B C 1
ATOM 5413 O O . GLY B 1 94 ? 3.23 -31.422 2.514 1 39.91 94 GLY B O 1
ATOM 5414 N N . LEU B 1 95 ? 1.137 -31.281 3.416 1 41.81 95 LEU B N 1
ATOM 5415 C CA . LEU B 1 95 ? 1.128 -29.875 3.066 1 41.81 95 LEU B CA 1
ATOM 5416 C C . LEU B 1 95 ? 1.738 -29.031 4.184 1 41.81 95 LEU B C 1
ATOM 5418 O O . LEU B 1 95 ? 1.563 -29.344 5.367 1 41.81 95 LEU B O 1
ATOM 5422 N N . GLN B 1 96 ? 2.869 -28.5 3.943 1 43.25 96 GLN B N 1
ATOM 5423 C CA . GLN B 1 96 ? 3.482 -27.594 4.898 1 43.25 96 GLN B CA 1
ATOM 5424 C C . GLN B 1 96 ? 2.74 -26.25 4.938 1 43.25 96 GLN B C 1
ATOM 5426 O O . GLN B 1 96 ? 2.242 -25.781 3.91 1 43.25 96 GLN B O 1
ATOM 5431 N N . ASN B 1 97 ? 2.098 -26.078 6.152 1 43.91 97 ASN B N 1
ATOM 5432 C CA . ASN B 1 97 ? 1.416 -24.797 6.352 1 43.91 97 ASN B CA 1
ATOM 5433 C C . ASN B 1 97 ? 2.408 -23.641 6.449 1 43.91 97 ASN B C 1
ATOM 5435 O O . ASN B 1 97 ? 3.492 -23.797 7.016 1 43.91 97 ASN B O 1
ATOM 5439 N N . THR B 1 98 ? 2.328 -22.828 5.555 1 48.28 98 THR B N 1
ATOM 5440 C CA . THR B 1 98 ? 3.076 -21.578 5.57 1 48.28 98 THR B CA 1
ATOM 5441 C C . THR B 1 98 ? 2.855 -20.828 6.879 1 48.28 98 THR B C 1
ATOM 5443 O O . THR B 1 98 ? 1.719 -20.688 7.336 1 48.28 98 THR B O 1
ATOM 5446 N N . PHE B 1 99 ? 3.738 -21.156 7.852 1 46.91 99 PHE B N 1
ATOM 5447 C CA . PHE B 1 99 ? 3.732 -20.297 9.031 1 46.91 99 PHE B CA 1
ATOM 5448 C C . PHE B 1 99 ? 3.547 -18.844 8.633 1 46.91 99 PHE B C 1
ATOM 5450 O O . PHE B 1 99 ? 4.238 -18.344 7.742 1 46.91 99 PHE B O 1
ATOM 5457 N N . ASN B 1 100 ? 2.32 -18.344 8.812 1 57.94 100 ASN B N 1
ATOM 5458 C CA . ASN B 1 100 ? 1.853 -16.969 8.711 1 57.94 100 ASN B CA 1
ATOM 5459 C C . ASN B 1 100 ? 2.666 -16.031 9.602 1 57.94 100 ASN B C 1
ATOM 5461 O O . ASN B 1 100 ? 2.16 -15.523 10.609 1 57.94 100 ASN B O 1
ATOM 5465 N N . THR B 1 101 ? 3.971 -16.281 9.68 1 56.03 101 THR B N 1
ATOM 5466 C CA . THR B 1 101 ? 4.816 -15.336 10.391 1 56.03 101 THR B CA 1
ATOM 5467 C C . THR B 1 101 ? 5.25 -14.203 9.461 1 56.03 101 THR B C 1
ATOM 5469 O O . THR B 1 101 ? 5.246 -14.359 8.242 1 56.03 101 THR B O 1
ATOM 5472 N N . TYR B 1 102 ? 5.383 -13.117 10.141 1 68 102 TYR B N 1
ATOM 5473 C CA . TYR B 1 102 ? 5.883 -11.969 9.391 1 68 102 TYR B CA 1
ATOM 5474 C C . TYR B 1 102 ? 7.074 -12.359 8.531 1 68 102 TYR B C 1
ATOM 5476 O O . TYR B 1 102 ? 8.086 -12.859 9.039 1 68 102 TYR B O 1
ATOM 5484 N N . PRO B 1 103 ? 6.91 -12.258 7.234 1 61.34 103 PRO B N 1
ATOM 5485 C CA . PRO B 1 103 ? 7.863 -12.852 6.293 1 61.34 103 PRO B CA 1
ATOM 5486 C C . PRO B 1 103 ? 9.281 -12.312 6.473 1 61.34 103 PRO B C 1
ATOM 5488 O O . PRO B 1 103 ? 10.25 -12.984 6.121 1 61.34 103 PRO B O 1
ATOM 5491 N N . PHE B 1 104 ? 9.391 -11.188 7.062 1 67.62 104 PHE B N 1
ATOM 5492 C CA . PHE B 1 104 ? 10.727 -10.602 7.035 1 67.62 104 PHE B CA 1
ATOM 5493 C C . PHE B 1 104 ? 11.32 -10.531 8.438 1 67.62 104 PHE B C 1
ATOM 5495 O O . PHE B 1 104 ? 12.102 -9.633 8.742 1 67.62 104 PHE B O 1
ATOM 5502 N N . MET B 1 105 ? 10.766 -11.508 9.414 1 69.38 105 MET B N 1
ATOM 5503 C CA . MET B 1 105 ? 11.289 -11.508 10.773 1 69.38 105 MET B CA 1
ATOM 5504 C C . MET B 1 105 ? 11.859 -12.875 11.133 1 69.38 105 MET B C 1
ATOM 5506 O O . MET B 1 105 ? 11.43 -13.898 10.594 1 69.38 105 MET B O 1
ATOM 5510 N N . ASP B 1 106 ? 12.68 -12.891 12.094 1 58.59 106 ASP B N 1
ATOM 5511 C CA . ASP B 1 106 ? 13.391 -14.094 12.516 1 58.59 106 ASP B CA 1
ATOM 5512 C C . ASP B 1 106 ? 12.633 -14.82 13.617 1 58.59 106 ASP B C 1
ATOM 5514 O O . ASP B 1 106 ? 12.805 -16.031 13.805 1 58.59 106 ASP B O 1
ATOM 5518 N N . ALA B 1 107 ? 11.836 -14.195 14.383 1 59.88 107 ALA B N 1
ATOM 5519 C CA . ALA B 1 107 ? 11.141 -14.828 15.5 1 59.88 107 ALA B CA 1
ATOM 5520 C C . ALA B 1 107 ? 10.234 -15.961 15.008 1 59.88 107 ALA B C 1
ATOM 5522 O O . ALA B 1 107 ? 9.281 -15.719 14.258 1 59.88 107 ALA B O 1
ATOM 5523 N N . ARG B 1 108 ? 10.555 -17.078 15.57 1 64.44 108 ARG B N 1
ATOM 5524 C CA . ARG B 1 108 ? 9.906 -18.25 14.977 1 64.44 108 ARG B CA 1
ATOM 5525 C C . ARG B 1 108 ? 8.922 -18.891 15.953 1 64.44 108 ARG B C 1
ATOM 5527 O O . ARG B 1 108 ? 7.891 -19.422 15.539 1 64.44 108 ARG B O 1
ATOM 5534 N N . THR B 1 109 ? 9.258 -18.594 17.297 1 70.5 109 THR B N 1
ATOM 5535 C CA . THR B 1 109 ? 8.398 -19.266 18.281 1 70.5 109 THR B CA 1
ATOM 5536 C C . THR B 1 109 ? 7.594 -18.234 19.078 1 70.5 109 THR B C 1
ATOM 5538 O O . THR B 1 109 ? 7.914 -17.047 19.062 1 70.5 109 THR B O 1
ATOM 5541 N N . ALA B 1 110 ? 6.59 -18.703 19.781 1 77.75 110 ALA B N 1
ATOM 5542 C CA . ALA B 1 110 ? 5.758 -17.844 20.625 1 77.75 110 ALA B CA 1
ATOM 5543 C C . ALA B 1 110 ? 6.566 -17.266 21.781 1 77.75 110 ALA B C 1
ATOM 5545 O O . ALA B 1 110 ? 6.332 -16.125 22.188 1 77.75 110 ALA B O 1
ATOM 5546 N N . ASP B 1 111 ? 7.48 -18.047 22.281 1 81.38 111 ASP B N 1
ATOM 5547 C CA . ASP B 1 111 ? 8.328 -17.562 23.359 1 81.38 111 ASP B CA 1
ATOM 5548 C C . ASP B 1 111 ? 9.281 -16.469 22.891 1 81.38 111 ASP B C 1
ATOM 5550 O O . ASP B 1 111 ? 9.562 -15.523 23.625 1 81.38 111 ASP B O 1
ATOM 5554 N N . ASP B 1 112 ? 9.766 -16.672 21.688 1 80.88 112 ASP B N 1
ATOM 5555 C CA . ASP B 1 112 ? 10.609 -15.633 21.109 1 80.88 112 ASP B CA 1
ATOM 5556 C C . ASP B 1 112 ? 9.828 -14.336 20.938 1 80.88 112 ASP B C 1
ATOM 5558 O O . ASP B 1 112 ? 10.367 -13.25 21.172 1 80.88 112 ASP B O 1
ATOM 5562 N N . ARG B 1 113 ? 8.625 -14.539 20.609 1 84.38 113 ARG B N 1
ATOM 5563 C CA . ARG B 1 113 ? 7.77 -13.375 20.406 1 84.38 113 ARG B CA 1
ATOM 5564 C C . ARG B 1 113 ? 7.539 -12.633 21.719 1 84.38 113 ARG B C 1
ATOM 5566 O O . ARG B 1 113 ? 7.547 -11.406 21.75 1 84.38 113 ARG B O 1
ATOM 5573 N N . TRP B 1 114 ? 7.344 -13.398 22.734 1 88.94 114 TRP B N 1
ATOM 5574 C CA . TRP B 1 114 ? 7.109 -12.789 24.031 1 88.94 114 TRP B CA 1
ATOM 5575 C C . TRP B 1 114 ? 8.352 -12.047 24.516 1 88.94 114 TRP B C 1
ATOM 5577 O O . TRP B 1 114 ? 8.258 -10.93 25.031 1 88.94 114 TRP B O 1
ATOM 5587 N N . LYS B 1 115 ? 9.484 -12.641 24.328 1 86.62 115 LYS B N 1
ATOM 5588 C CA . LYS B 1 115 ? 10.734 -12.008 24.734 1 86.62 115 LYS B CA 1
ATOM 5589 C C . LYS B 1 115 ? 10.953 -10.688 24.016 1 86.62 115 LYS B C 1
ATOM 5591 O O . LYS B 1 115 ? 11.406 -9.711 24.609 1 86.62 115 LYS B O 1
ATOM 5596 N N . GLU B 1 116 ? 10.594 -10.719 22.766 1 87.62 116 GLU B N 1
ATOM 5597 C CA . GLU B 1 116 ? 10.734 -9.492 21.984 1 87.62 116 GLU B CA 1
ATOM 5598 C C . GLU B 1 116 ? 9.711 -8.438 22.422 1 87.62 116 GLU B C 1
ATOM 5600 O O . GLU B 1 116 ? 10.016 -7.246 22.453 1 87.62 116 GLU B O 1
ATOM 5605 N N . LEU B 1 117 ? 8.523 -8.891 22.766 1 92.38 117 LEU B N 1
ATOM 5606 C CA . LEU B 1 117 ? 7.465 -7.969 23.156 1 92.38 117 LEU B CA 1
ATOM 5607 C C . LEU B 1 117 ? 7.824 -7.254 24.469 1 92.38 117 LEU B C 1
ATOM 5609 O O . LEU B 1 117 ? 7.641 -6.039 24.578 1 92.38 117 LEU B O 1
ATOM 5613 N N . VAL B 1 118 ? 8.344 -7.992 25.359 1 92.44 118 VAL B N 1
ATOM 5614 C CA . VAL B 1 118 ? 8.641 -7.449 26.672 1 92.44 118 VAL B CA 1
ATOM 5615 C C . VAL B 1 118 ? 9.727 -6.375 26.562 1 92.44 118 VAL B C 1
ATOM 5617 O O . VAL B 1 118 ? 9.742 -5.422 27.344 1 92.44 118 VAL B O 1
ATOM 5620 N N . GLN B 1 119 ? 10.523 -6.387 25.516 1 90 119 GLN B N 1
ATOM 5621 C CA . GLN B 1 119 ? 11.609 -5.43 25.328 1 90 119 GLN B CA 1
ATOM 5622 C C . GLN B 1 119 ? 11.094 -4.113 24.766 1 90 119 GLN B C 1
ATOM 5624 O O . GLN B 1 119 ? 11.75 -3.076 24.891 1 90 119 GLN B O 1
ATOM 5629 N N . ILE B 1 120 ? 9.922 -4.18 24.219 1 93.56 120 ILE B N 1
ATOM 5630 C CA . ILE B 1 120 ? 9.523 -2.986 23.484 1 93.56 120 ILE B CA 1
ATOM 5631 C C . ILE B 1 120 ? 8.312 -2.344 24.156 1 93.56 120 ILE B C 1
ATOM 5633 O O . ILE B 1 120 ? 7.898 -1.245 23.781 1 93.56 120 ILE B O 1
ATOM 5637 N N . VAL B 1 121 ? 7.719 -2.922 25.188 1 95.5 121 VAL B N 1
ATOM 5638 C CA . VAL B 1 121 ? 6.512 -2.398 25.812 1 95.5 121 VAL B CA 1
ATOM 5639 C C . VAL B 1 121 ? 6.797 -1.028 26.422 1 95.5 121 VAL B C 1
ATOM 5641 O O . VAL B 1 121 ? 7.906 -0.772 26.906 1 95.5 121 VAL B O 1
ATOM 5644 N N . PRO B 1 122 ? 5.828 -0.17 26.344 1 96.12 122 PRO B N 1
ATOM 5645 C CA . PRO B 1 122 ? 6.062 1.165 26.891 1 96.12 122 PRO B CA 1
ATOM 5646 C C . PRO B 1 122 ? 6.18 1.159 28.422 1 96.12 122 PRO B C 1
ATOM 5648 O O . PRO B 1 122 ? 5.461 0.419 29.094 1 96.12 122 PRO B O 1
ATOM 5651 N N . GLN B 1 123 ? 7.016 2.004 28.891 1 94.44 123 GLN B N 1
ATOM 5652 C CA . GLN B 1 123 ? 7.188 2.186 30.328 1 94.44 123 GLN B CA 1
ATOM 5653 C C . GLN B 1 123 ? 6.07 3.049 30.922 1 94.44 123 GLN B C 1
ATOM 5655 O O . GLN B 1 123 ? 5.453 3.84 30.203 1 94.44 123 GLN B O 1
ATOM 5660 N N . ARG B 1 124 ? 5.879 2.895 32.219 1 94 124 ARG B N 1
ATOM 5661 C CA . ARG B 1 124 ? 4.84 3.648 32.906 1 94 124 ARG B CA 1
ATOM 5662 C C . ARG B 1 124 ? 5.051 5.148 32.75 1 94 124 ARG B C 1
ATOM 5664 O O . ARG B 1 124 ? 4.098 5.895 32.5 1 94 124 ARG B O 1
ATOM 5671 N N . THR B 1 125 ? 6.234 5.609 32.844 1 94.44 125 THR B N 1
ATOM 5672 C CA . THR B 1 125 ? 6.551 7.031 32.719 1 94.44 125 THR B CA 1
ATOM 5673 C C . THR B 1 125 ? 6.23 7.562 31.344 1 94.44 125 THR B C 1
ATOM 5675 O O . THR B 1 125 ? 5.766 8.695 31.188 1 94.44 125 THR B O 1
ATOM 5678 N N . GLU B 1 126 ? 6.516 6.785 30.328 1 95.94 126 GLU B N 1
ATOM 5679 C CA . GLU B 1 126 ? 6.199 7.188 28.969 1 95.94 126 GLU B CA 1
ATOM 5680 C C . GLU B 1 126 ? 4.695 7.359 28.781 1 95.94 126 GLU B C 1
ATOM 5682 O O . GLU B 1 126 ? 4.246 8.328 28.172 1 95.94 126 GLU B O 1
ATOM 5687 N N . VAL B 1 127 ? 3.932 6.398 29.344 1 96.75 127 VAL B N 1
ATOM 5688 C CA . VAL B 1 127 ? 2.482 6.406 29.188 1 96.75 127 VAL B CA 1
ATOM 5689 C C . VAL B 1 127 ? 1.894 7.645 29.859 1 96.75 127 VAL B C 1
ATOM 5691 O O . VAL B 1 127 ? 1.085 8.359 29.266 1 96.75 127 VAL B O 1
ATOM 5694 N N . LEU B 1 128 ? 2.346 7.953 31.031 1 93.88 128 LEU B N 1
ATOM 5695 C CA . LEU B 1 128 ? 1.789 9.055 31.797 1 93.88 128 LEU B CA 1
ATOM 5696 C C . LEU B 1 128 ? 2.18 10.398 31.203 1 93.88 128 LEU B C 1
ATOM 5698 O O . LEU B 1 128 ? 1.403 11.352 31.25 1 93.88 128 LEU B O 1
ATOM 5702 N N . ARG B 1 129 ? 3.213 10.406 30.562 1 94.38 129 ARG B N 1
ATOM 5703 C CA . ARG B 1 129 ? 3.709 11.672 30.047 1 94.38 129 ARG B CA 1
ATOM 5704 C C . ARG B 1 129 ? 3.125 11.969 28.672 1 94.38 129 ARG B C 1
ATOM 5706 O O . ARG B 1 129 ? 2.611 13.062 28.422 1 94.38 129 ARG B O 1
ATOM 5713 N N . PHE B 1 130 ? 3.168 11.055 27.828 1 97.44 130 PHE B N 1
ATOM 5714 C CA . PHE B 1 130 ? 2.947 11.367 26.422 1 97.44 130 PHE B CA 1
ATOM 5715 C C . PHE B 1 130 ? 1.481 11.18 26.047 1 97.44 130 PHE B C 1
ATOM 5717 O O . PHE B 1 130 ? 1.009 11.75 25.062 1 97.44 130 PHE B O 1
ATOM 5724 N N . PHE B 1 131 ? 0.68 10.359 26.797 1 97.5 131 PHE B N 1
ATOM 5725 C CA . PHE B 1 131 ? -0.718 10.172 26.438 1 97.5 131 PHE B CA 1
ATOM 5726 C C . PHE B 1 131 ? -1.499 11.469 26.578 1 97.5 131 PHE B C 1
ATOM 5728 O O . PHE B 1 131 ? -2.396 11.75 25.781 1 97.5 131 PHE B O 1
ATOM 5735 N N . GLN B 1 132 ? -1.125 12.242 27.5 1 96.12 132 GLN B N 1
ATOM 5736 C CA . GLN B 1 132 ? -1.821 13.508 27.719 1 96.12 132 GLN B CA 1
ATOM 5737 C C . GLN B 1 132 ? -1.622 14.453 26.547 1 96.12 132 GLN B C 1
ATOM 5739 O O . GLN B 1 132 ? -2.551 15.156 26.141 1 96.12 132 GLN B O 1
ATOM 5744 N N . PHE B 1 133 ? -0.435 14.484 26.031 1 96.75 133 PHE B N 1
ATOM 5745 C CA . PHE B 1 133 ? -0.161 15.336 24.875 1 96.75 133 PHE B CA 1
ATOM 5746 C C . PHE B 1 133 ? -0.949 14.859 23.656 1 96.75 133 PHE B C 1
ATOM 5748 O O . PHE B 1 133 ? -1.448 15.672 22.875 1 96.75 133 PHE B O 1
ATOM 5755 N N . TYR B 1 134 ? -1.021 13.531 23.547 1 97.75 134 TYR B N 1
ATOM 5756 C CA . TYR B 1 134 ? -1.8 13 22.438 1 97.75 134 TYR B CA 1
ATOM 5757 C C . TYR B 1 134 ? -3.264 13.414 22.547 1 97.75 134 TYR B C 1
ATOM 5759 O O . TYR B 1 134 ? -3.857 13.883 21.562 1 97.75 134 TYR B O 1
ATOM 5767 N N . ARG B 1 135 ? -3.826 13.266 23.719 1 96.31 135 ARG B N 1
ATOM 5768 C CA . ARG B 1 135 ? -5.246 13.508 23.953 1 96.31 135 ARG B CA 1
ATOM 5769 C C . ARG B 1 135 ? -5.582 14.984 23.781 1 96.31 135 ARG B C 1
ATOM 5771 O O . ARG B 1 135 ? -6.629 15.328 23.234 1 96.31 135 ARG B O 1
ATOM 5778 N N . GLN B 1 136 ? -4.68 15.867 24.094 1 94.69 136 GLN B N 1
ATOM 5779 C CA . GLN B 1 136 ? -4.996 17.297 24.172 1 94.69 136 GLN B CA 1
ATOM 5780 C C . GLN B 1 136 ? -4.617 18 22.875 1 94.69 136 GLN B C 1
ATOM 5782 O O . GLN B 1 136 ? -5.27 18.969 22.469 1 94.69 136 GLN B O 1
ATOM 5787 N N . LEU B 1 137 ? -3.568 17.484 22.266 1 95.62 137 LEU B N 1
ATOM 5788 C CA . LEU B 1 137 ? -3.029 18.297 21.188 1 95.62 137 LEU B CA 1
ATOM 5789 C C . LEU B 1 137 ? -3.166 17.578 19.844 1 95.62 137 LEU B C 1
ATOM 5791 O O . LEU B 1 137 ? -3.387 18.219 18.812 1 95.62 137 LEU B O 1
ATOM 5795 N N . ALA B 1 138 ? -3.008 16.281 19.844 1 96.12 138 ALA B N 1
ATOM 5796 C CA . ALA B 1 138 ? -3.018 15.555 18.594 1 96.12 138 ALA B CA 1
ATOM 5797 C C . ALA B 1 138 ? -4.43 15.094 18.234 1 96.12 138 ALA B C 1
ATOM 5799 O O . ALA B 1 138 ? -4.922 15.367 17.141 1 96.12 138 ALA B O 1
ATOM 5800 N N . TYR B 1 139 ? -5.16 14.508 19.109 1 97.12 139 TYR B N 1
ATOM 5801 C CA . TYR B 1 139 ? -6.418 13.805 18.891 1 97.12 139 TYR B CA 1
ATOM 5802 C C . TYR B 1 139 ? -7.5 14.758 18.406 1 97.12 139 TYR B C 1
ATOM 5804 O O . TYR B 1 139 ? -8.266 14.422 17.5 1 97.12 139 TYR B O 1
ATOM 5812 N N . PRO B 1 140 ? -7.602 16.016 18.875 1 95.94 140 PRO B N 1
ATOM 5813 C CA . PRO B 1 140 ? -8.703 16.891 18.469 1 95.94 140 PRO B CA 1
ATOM 5814 C C . PRO B 1 140 ? -8.656 17.266 16.984 1 95.94 140 PRO B C 1
ATOM 5816 O O . PRO B 1 140 ? -9.703 17.5 16.375 1 95.94 140 PRO B O 1
ATOM 5819 N N . PHE B 1 141 ? -7.5 17.266 16.422 1 96.69 141 PHE B N 1
ATOM 5820 C CA . PHE B 1 141 ? -7.367 17.734 15.055 1 96.69 141 PHE B CA 1
ATOM 5821 C C . PHE B 1 141 ? -7.215 16.562 14.094 1 96.69 141 PHE B C 1
ATOM 5823 O O . PHE B 1 141 ? -7.402 16.719 12.883 1 96.69 141 PHE B O 1
ATOM 5830 N N . ASN B 1 142 ? -6.793 15.43 14.602 1 95.31 142 ASN B N 1
ATOM 5831 C CA . ASN B 1 142 ? -6.715 14.188 13.844 1 95.31 142 ASN B CA 1
ATOM 5832 C C . ASN B 1 142 ? -7.227 13 14.656 1 95.31 142 ASN B C 1
ATOM 5834 O O . ASN B 1 142 ? -6.441 12.141 15.078 1 95.31 142 ASN B O 1
ATOM 5838 N N . PRO B 1 143 ? -8.508 12.883 14.781 1 96.06 143 PRO B N 1
ATOM 5839 C CA . PRO B 1 143 ? -9.086 11.852 15.648 1 96.06 143 PRO B CA 1
ATOM 5840 C C . PRO B 1 143 ? -9.047 10.461 15.016 1 96.06 143 PRO B C 1
ATOM 5842 O O . PRO B 1 143 ? -10.102 9.898 14.695 1 96.06 143 PRO B O 1
ATOM 5845 N N . ILE B 1 144 ? -7.918 9.867 15.039 1 96.38 144 ILE B N 1
ATOM 5846 C CA . ILE B 1 144 ? -7.723 8.57 14.398 1 96.38 144 ILE B CA 1
ATOM 5847 C C . ILE B 1 144 ? -8.203 7.457 15.328 1 96.38 144 ILE B C 1
ATOM 5849 O O . ILE B 1 144 ? -8.742 6.449 14.867 1 96.38 144 ILE B O 1
ATOM 5853 N N . LEU B 1 145 ? -7.988 7.641 16.688 1 96.31 145 LEU B N 1
ATOM 5854 C CA . LEU B 1 145 ? -8.539 6.656 17.609 1 96.31 145 LEU B CA 1
ATOM 5855 C C . LEU B 1 145 ? -10.062 6.633 17.547 1 96.31 145 LEU B C 1
ATOM 5857 O O . LEU B 1 145 ? -10.711 7.648 17.781 1 96.31 145 LEU B O 1
ATOM 5861 N N . VAL B 1 146 ? -10.594 5.531 17.281 1 93.75 146 VAL B N 1
ATOM 5862 C CA . VAL B 1 146 ? -12.031 5.41 17.031 1 93.75 146 VAL B CA 1
ATOM 5863 C C . VAL B 1 146 ? -12.797 5.629 18.344 1 93.75 146 VAL B C 1
ATOM 5865 O O . VAL B 1 146 ? -13.898 6.18 18.344 1 93.75 146 VAL B O 1
ATOM 5868 N N . ASP B 1 147 ? -12.297 5.176 19.438 1 92.56 147 ASP B N 1
ATOM 5869 C CA . ASP B 1 147 ? -12.891 5.324 20.75 1 92.56 147 ASP B CA 1
ATOM 5870 C C . ASP B 1 147 ? -11.836 5.641 21.812 1 92.56 147 ASP B C 1
ATOM 5872 O O . ASP B 1 147 ? -11.328 4.738 22.484 1 92.56 147 ASP B O 1
ATOM 5876 N N . ILE B 1 148 ? -11.586 6.941 21.984 1 94.94 148 ILE B N 1
ATOM 5877 C CA . ILE B 1 148 ? -10.492 7.363 22.844 1 94.94 148 ILE B CA 1
ATOM 5878 C C . ILE B 1 148 ? -10.82 7.047 24.297 1 94.94 148 ILE B C 1
ATOM 5880 O O . ILE B 1 148 ? -9.93 6.766 25.109 1 94.94 148 ILE B O 1
ATOM 5884 N N . ASP B 1 149 ? -12.125 7.062 24.688 1 93.19 149 ASP B N 1
ATOM 5885 C CA . ASP B 1 149 ? -12.516 6.766 26.062 1 93.19 149 ASP B CA 1
ATOM 5886 C C . ASP B 1 149 ? -12.266 5.297 26.406 1 93.19 149 ASP B C 1
ATOM 5888 O O . ASP B 1 149 ? -11.727 4.98 27.469 1 93.19 149 ASP B O 1
ATOM 5892 N N . ARG B 1 150 ? -12.672 4.496 25.453 1 91 150 ARG B N 1
ATOM 5893 C CA . ARG B 1 150 ? -12.398 3.08 25.656 1 91 150 ARG B CA 1
ATOM 5894 C C . ARG B 1 150 ? -10.891 2.811 25.656 1 91 150 ARG B C 1
ATOM 5896 O O . ARG B 1 150 ? -10.414 1.971 26.422 1 91 150 ARG B O 1
ATOM 5903 N N . PHE B 1 151 ? -10.164 3.453 24.875 1 95.62 151 PHE B N 1
ATOM 5904 C CA . PHE B 1 151 ? -8.711 3.311 24.828 1 95.62 151 PHE B CA 1
ATOM 5905 C C . PHE B 1 151 ? -8.086 3.664 26.172 1 95.62 151 PHE B C 1
ATOM 5907 O O . PHE B 1 151 ? -7.148 2.998 26.609 1 95.62 151 PHE B O 1
ATOM 5914 N N . GLU B 1 152 ? -8.594 4.684 26.766 1 94.62 152 GLU B N 1
ATOM 5915 C CA . GLU B 1 152 ? -8.07 5.094 28.062 1 94.62 152 GLU B CA 1
ATOM 5916 C C . GLU B 1 152 ? -8.344 4.035 29.125 1 94.62 152 GLU B C 1
ATOM 5918 O O . GLU B 1 152 ? -7.52 3.818 30.016 1 94.62 152 GLU B O 1
ATOM 5923 N N . LEU B 1 153 ? -9.484 3.385 29.016 1 93.56 153 LEU B N 1
ATOM 5924 C CA . LEU B 1 153 ? -9.781 2.283 29.922 1 93.56 153 LEU B CA 1
ATOM 5925 C C . LEU B 1 153 ? -8.805 1.132 29.719 1 93.56 153 LEU B C 1
ATOM 5927 O O . LEU B 1 153 ? -8.328 0.531 30.688 1 93.56 153 LEU B O 1
ATOM 5931 N N . ASP B 1 154 ? -8.539 0.845 28.484 1 93.31 154 ASP B N 1
ATOM 5932 C CA . ASP B 1 154 ? -7.574 -0.204 28.172 1 93.31 154 ASP B CA 1
ATOM 5933 C C . ASP B 1 154 ? -6.176 0.171 28.641 1 93.31 154 ASP B C 1
ATOM 5935 O O . ASP B 1 154 ? -5.395 -0.699 29.047 1 93.31 154 ASP B O 1
ATOM 5939 N N . LEU B 1 155 ? -5.883 1.412 28.547 1 95.31 155 LEU B N 1
ATOM 5940 C CA . LEU B 1 155 ? -4.602 1.915 29.031 1 95.31 155 LEU B CA 1
ATOM 5941 C C . LEU B 1 155 ? -4.465 1.681 30.531 1 95.31 155 LEU B C 1
ATOM 5943 O O . LEU B 1 155 ? -3.389 1.312 31 1 95.31 155 LEU B O 1
ATOM 5947 N N . CYS B 1 156 ? -5.543 1.836 31.25 1 94.69 156 CYS B N 1
ATOM 5948 C CA . CYS B 1 156 ? -5.535 1.574 32.688 1 94.69 156 CYS B CA 1
ATOM 5949 C C . CYS B 1 156 ? -5.316 0.093 32.969 1 94.69 156 CYS B C 1
ATOM 5951 O O . CYS B 1 156 ? -4.574 -0.266 33.906 1 94.69 156 CYS B O 1
ATOM 5953 N N . THR B 1 157 ? -5.953 -0.694 32.156 1 93.56 157 THR B N 1
ATOM 5954 C CA . THR B 1 157 ? -5.766 -2.133 32.281 1 93.56 157 THR B CA 1
ATOM 5955 C C . THR B 1 157 ? -4.309 -2.514 32.062 1 93.56 157 THR B C 1
ATOM 5957 O O . THR B 1 157 ? -3.754 -3.359 32.75 1 93.56 157 THR B O 1
ATOM 5960 N N . TYR B 1 158 ? -3.652 -1.929 31.094 1 96.12 158 TYR B N 1
ATOM 5961 C CA . TYR B 1 158 ? -2.248 -2.17 30.797 1 96.12 158 TYR B CA 1
ATOM 5962 C C . TYR B 1 158 ? -1.356 -1.747 31.953 1 96.12 158 TYR B C 1
ATOM 5964 O O . TYR B 1 158 ? -0.448 -2.482 32.344 1 96.12 158 TYR B O 1
ATOM 5972 N N . LEU B 1 159 ? -1.67 -0.534 32.5 1 95.88 159 LEU B N 1
ATOM 5973 C CA . LEU B 1 159 ? -0.868 -0.02 33.594 1 95.88 159 LEU B CA 1
ATOM 5974 C C . LEU B 1 159 ? -0.994 -0.916 34.812 1 95.88 159 LEU B C 1
ATOM 5976 O O . LEU B 1 159 ? -0.025 -1.106 35.562 1 95.88 159 LEU B O 1
ATOM 5980 N N . ASN B 1 160 ? -2.197 -1.506 35 1 94.56 160 ASN B N 1
ATOM 5981 C CA . ASN B 1 160 ? -2.389 -2.449 36.094 1 94.56 160 ASN B CA 1
ATOM 5982 C C . ASN B 1 160 ? -1.572 -3.721 35.906 1 94.56 160 ASN B C 1
ATOM 5984 O O . ASN B 1 160 ? -0.969 -4.234 36.844 1 94.56 160 ASN B O 1
ATOM 5988 N N . ALA B 1 161 ? -1.575 -4.18 34.688 1 93.44 161 ALA B N 1
ATOM 5989 C CA . ALA B 1 161 ? -0.777 -5.363 34.375 1 93.44 161 ALA B CA 1
ATOM 5990 C C . ALA B 1 161 ? 0.714 -5.07 34.531 1 93.44 161 ALA B C 1
ATOM 5992 O O . ALA B 1 161 ? 1.474 -5.914 35 1 93.44 161 ALA B O 1
ATOM 5993 N N . TYR B 1 162 ? 1.135 -3.91 34.094 1 93.5 162 TYR B N 1
ATOM 5994 C CA . TYR B 1 162 ? 2.527 -3.488 34.219 1 93.5 162 TYR B CA 1
ATOM 5995 C C . TYR B 1 162 ? 2.969 -3.439 35.688 1 93.5 162 TYR B C 1
ATOM 5997 O O . TYR B 1 162 ? 4.043 -3.938 36.031 1 93.5 162 TYR B O 1
ATOM 6005 N N . ALA B 1 163 ? 2.162 -2.875 36.5 1 93.5 163 ALA B N 1
ATOM 6006 C CA . ALA B 1 163 ? 2.461 -2.746 37.938 1 93.5 163 ALA B CA 1
ATOM 6007 C C . ALA B 1 163 ? 2.5 -4.113 38.594 1 93.5 163 ALA B C 1
ATOM 6009 O O . ALA B 1 163 ? 3.25 -4.316 39.562 1 93.5 163 ALA B O 1
ATOM 6010 N N . ALA B 1 164 ? 1.709 -5.055 38.062 1 92.69 164 ALA B N 1
ATOM 6011 C CA . ALA B 1 164 ? 1.656 -6.406 38.625 1 92.69 164 ALA B CA 1
ATOM 6012 C C . ALA B 1 164 ? 2.879 -7.219 38.188 1 92.69 164 ALA B C 1
ATOM 6014 O O . ALA B 1 164 ? 3.078 -8.344 38.656 1 92.69 164 ALA B O 1
ATOM 6015 N N . GLY B 1 165 ? 3.732 -6.68 37.312 1 90.94 165 GLY B N 1
ATOM 6016 C CA . GLY B 1 165 ? 4.969 -7.336 36.906 1 90.94 165 GLY B CA 1
ATOM 6017 C C . GLY B 1 165 ? 4.773 -8.344 35.781 1 90.94 165 GLY B C 1
ATOM 6018 O O . GLY B 1 165 ? 5.582 -9.266 35.625 1 90.94 165 GLY B O 1
ATOM 6019 N N . VAL B 1 166 ? 3.701 -8.227 35.062 1 91.25 166 VAL B N 1
ATOM 6020 C CA . VAL B 1 166 ? 3.387 -9.172 34 1 91.25 166 VAL B CA 1
ATOM 6021 C C . VAL B 1 166 ? 4.496 -9.156 32.938 1 91.25 166 VAL B C 1
ATOM 6023 O O . VAL B 1 166 ? 4.887 -10.203 32.438 1 91.25 166 VAL B O 1
ATOM 6026 N N . PHE B 1 167 ? 5.09 -7.984 32.625 1 91.88 167 PHE B N 1
ATOM 6027 C CA . PHE B 1 167 ? 6.043 -7.824 31.547 1 91.88 167 PHE B CA 1
ATOM 6028 C C . PHE B 1 167 ? 7.473 -7.969 32.031 1 91.88 167 PHE B C 1
ATOM 6030 O O . PHE B 1 167 ? 8.422 -7.75 31.281 1 91.88 167 PHE B O 1
ATOM 6037 N N . GLU B 1 168 ? 7.656 -8.273 33.281 1 86.62 168 GLU B N 1
ATOM 6038 C CA . GLU B 1 168 ? 8.977 -8.562 33.812 1 86.62 168 GLU B CA 1
ATOM 6039 C C . GLU B 1 168 ? 9.227 -10.07 33.875 1 86.62 168 GLU B C 1
ATOM 6041 O O . GLU B 1 168 ? 10.375 -10.5 34 1 86.62 168 GLU B O 1
ATOM 6046 N N . SER B 1 169 ? 8.148 -10.711 33.688 1 79.81 169 SER B N 1
ATOM 6047 C CA . SER B 1 169 ? 8.242 -12.164 33.812 1 79.81 169 SER B CA 1
ATOM 6048 C C . SER B 1 169 ? 8.797 -12.789 32.531 1 79.81 169 SER B C 1
ATOM 6050 O O . SER B 1 169 ? 8.547 -12.289 31.438 1 79.81 169 SER B O 1
ATOM 6052 N N . GLN B 1 170 ? 9.555 -13.812 32.75 1 76.69 170 GLN B N 1
ATOM 6053 C CA . GLN B 1 170 ? 10.094 -14.555 31.609 1 76.69 170 GLN B CA 1
ATOM 6054 C C . GLN B 1 170 ? 9.055 -15.5 31.031 1 76.69 170 GLN B C 1
ATOM 6056 O O . GLN B 1 170 ? 9.156 -15.906 29.875 1 76.69 170 GLN B O 1
ATOM 6061 N N . SER B 1 171 ? 8.07 -15.797 31.844 1 82.06 171 SER B N 1
ATOM 6062 C CA . SER B 1 171 ? 7.031 -16.703 31.359 1 82.06 171 SER B CA 1
ATOM 6063 C C . SER B 1 171 ? 5.965 -15.945 30.578 1 82.06 171 SER B C 1
ATOM 6065 O O . SER B 1 171 ? 5.547 -14.859 30.984 1 82.06 171 SER B O 1
ATOM 6067 N N . ARG B 1 172 ? 5.574 -16.578 29.594 1 84.88 172 ARG B N 1
ATOM 6068 C CA . ARG B 1 172 ? 4.625 -15.984 28.656 1 84.88 172 ARG B CA 1
ATOM 6069 C C . ARG B 1 172 ? 3.262 -15.789 29.312 1 84.88 172 ARG B C 1
ATOM 6071 O O . ARG B 1 172 ? 2.744 -16.703 29.969 1 84.88 172 ARG B O 1
ATOM 6078 N N . SER B 1 173 ? 2.766 -14.539 29.219 1 85.62 173 SER B N 1
ATOM 6079 C CA . SER B 1 173 ? 1.417 -14.242 29.688 1 85.62 173 SER B CA 1
ATOM 6080 C C . SER B 1 173 ? 0.365 -14.742 28.703 1 85.62 173 SER B C 1
ATOM 6082 O O . SER B 1 173 ? 0.428 -14.445 27.516 1 85.62 173 SER B O 1
ATOM 6084 N N . GLU B 1 174 ? -0.577 -15.453 29.156 1 83.75 174 GLU B N 1
ATOM 6085 C CA . GLU B 1 174 ? -1.63 -15.984 28.297 1 83.75 174 GLU B CA 1
ATOM 6086 C C . GLU B 1 174 ? -2.502 -14.859 27.734 1 83.75 174 GLU B C 1
ATOM 6088 O O . GLU B 1 174 ? -2.973 -14.938 26.594 1 83.75 174 GLU B O 1
ATOM 6093 N N . LYS B 1 175 ? -2.6 -13.844 28.594 1 86.31 175 LYS B N 1
ATOM 6094 C CA . LYS B 1 175 ? -3.49 -12.75 28.219 1 86.31 175 LYS B CA 1
ATOM 6095 C C . LYS B 1 175 ? -2.793 -11.766 27.281 1 86.31 175 LYS B C 1
ATOM 6097 O O . LYS B 1 175 ? -3.383 -11.32 26.297 1 86.31 175 LYS B O 1
ATOM 6102 N N . TRP B 1 176 ? -1.56 -11.477 27.547 1 90.44 176 TRP B N 1
ATOM 6103 C CA . TRP B 1 176 ? -0.9 -10.375 26.859 1 90.44 176 TRP B CA 1
ATOM 6104 C C . TRP B 1 176 ? -0.023 -10.883 25.719 1 90.44 176 TRP B C 1
ATOM 6106 O O . TRP B 1 176 ? 0.531 -10.094 24.953 1 90.44 176 TRP B O 1
ATOM 6116 N N . ALA B 1 177 ? -0.026 -12.188 25.531 1 87.12 177 ALA B N 1
ATOM 6117 C CA . ALA B 1 177 ? 0.792 -12.758 24.469 1 87.12 177 ALA B CA 1
ATOM 6118 C C . ALA B 1 177 ? -0.052 -13.078 23.234 1 87.12 177 ALA B C 1
ATOM 6120 O O . ALA B 1 177 ? 0.476 -13.5 22.203 1 87.12 177 ALA B O 1
ATOM 6121 N N . THR B 1 178 ? -1.318 -12.773 23.344 1 85.56 178 THR B N 1
ATOM 6122 C CA . THR B 1 178 ? -2.197 -13.016 22.203 1 85.56 178 THR B CA 1
ATOM 6123 C C . THR B 1 178 ? -1.963 -11.969 21.109 1 85.56 178 THR B C 1
ATOM 6125 O O . THR B 1 178 ? -1.457 -10.883 21.391 1 85.56 178 THR B O 1
ATOM 6128 N N . ASP B 1 179 ? -2.281 -12.281 19.844 1 82.19 179 ASP B N 1
ATOM 6129 C CA . ASP B 1 179 ? -2.139 -11.344 18.734 1 82.19 179 ASP B CA 1
ATOM 6130 C C . ASP B 1 179 ? -2.93 -10.062 18.984 1 82.19 179 ASP B C 1
ATOM 6132 O O . ASP B 1 179 ? -2.486 -8.969 18.625 1 82.19 179 ASP B O 1
ATOM 6136 N N . ARG B 1 180 ? -3.98 -10.219 19.656 1 86.81 180 ARG B N 1
ATOM 6137 C CA . ARG B 1 180 ? -4.84 -9.078 19.938 1 86.81 180 ARG B CA 1
ATOM 6138 C C . ARG B 1 180 ? -4.188 -8.125 20.938 1 86.81 180 ARG B C 1
ATOM 6140 O O . ARG B 1 180 ? -4.211 -6.91 20.75 1 86.81 180 ARG B O 1
ATOM 6147 N N . SER B 1 181 ? -3.725 -8.773 21.922 1 91.06 181 SER B N 1
ATOM 6148 C CA . SER B 1 181 ? -3.074 -7.953 22.938 1 91.06 181 SER B CA 1
ATOM 6149 C C . SER B 1 181 ? -1.82 -7.281 22.391 1 91.06 181 SER B C 1
ATOM 6151 O O . SER B 1 181 ? -1.525 -6.133 22.734 1 91.06 181 SER B O 1
ATOM 6153 N N . ILE B 1 182 ? -1.142 -7.973 21.578 1 92.19 182 ILE B N 1
ATOM 6154 C CA . ILE B 1 182 ? 0.069 -7.406 21 1 92.19 182 ILE B CA 1
ATOM 6155 C C . ILE B 1 182 ? -0.299 -6.262 20.062 1 92.19 182 ILE B C 1
ATOM 6157 O O . ILE B 1 182 ? 0.382 -5.234 20.031 1 92.19 182 ILE B O 1
ATOM 6161 N N . ALA B 1 183 ? -1.367 -6.457 19.312 1 93.25 183 ALA B N 1
ATOM 6162 C CA . ALA B 1 183 ? -1.851 -5.383 18.453 1 93.25 183 ALA B CA 1
ATOM 6163 C C . ALA B 1 183 ? -2.234 -4.152 19.266 1 93.25 183 ALA B C 1
ATOM 6165 O O . ALA B 1 183 ? -1.98 -3.02 18.859 1 93.25 183 ALA B O 1
ATOM 6166 N N . HIS B 1 184 ? -2.803 -4.379 20.375 1 95 184 HIS B N 1
ATOM 6167 C CA . HIS B 1 184 ? -3.166 -3.268 21.25 1 95 184 HIS B CA 1
ATOM 6168 C C . HIS B 1 184 ? -1.929 -2.543 21.766 1 95 184 HIS B C 1
ATOM 6170 O O . HIS B 1 184 ? -1.924 -1.314 21.875 1 95 184 HIS B O 1
ATOM 6176 N N . ILE B 1 185 ? -0.963 -3.291 22.094 1 96.69 185 ILE B N 1
ATOM 6177 C CA . ILE B 1 185 ? 0.282 -2.686 22.547 1 96.69 185 ILE B CA 1
ATOM 6178 C C . ILE B 1 185 ? 0.889 -1.843 21.438 1 96.69 185 ILE B C 1
ATOM 6180 O O . ILE B 1 185 ? 1.442 -0.77 21.688 1 96.69 185 ILE B O 1
ATOM 6184 N N . SER B 1 186 ? 0.825 -2.354 20.203 1 97.06 186 SER B N 1
ATOM 6185 C CA . SER B 1 186 ? 1.304 -1.56 19.078 1 97.06 186 SER B CA 1
ATOM 6186 C C . SER B 1 186 ? 0.555 -0.234 18.984 1 97.06 186 SER B C 1
ATOM 6188 O O . SER B 1 186 ? 1.153 0.801 18.672 1 97.06 186 SER B O 1
ATOM 6190 N N . LEU B 1 187 ? -0.733 -0.27 19.203 1 98.12 187 LEU B N 1
ATOM 6191 C CA . LEU B 1 187 ? -1.558 0.933 19.172 1 98.12 187 LEU B CA 1
ATOM 6192 C C . LEU B 1 187 ? -1.156 1.9 20.281 1 98.12 187 LEU B C 1
ATOM 6194 O O . LEU B 1 187 ? -1.076 3.109 20.047 1 98.12 187 LEU B O 1
ATOM 6198 N N . LEU B 1 188 ? -0.931 1.31 21.422 1 98.25 188 LEU B N 1
ATOM 6199 C CA . LEU B 1 188 ? -0.493 2.121 22.547 1 98.25 188 LEU B CA 1
ATOM 6200 C C . LEU B 1 188 ? 0.815 2.838 22.219 1 98.25 188 LEU B C 1
ATOM 6202 O O . LEU B 1 188 ? 0.932 4.047 22.438 1 98.25 188 LEU B O 1
ATOM 6206 N N . LEU B 1 189 ? 1.758 2.143 21.719 1 98.19 189 LEU B N 1
ATOM 6207 C CA . LEU B 1 189 ? 3.064 2.699 21.375 1 98.19 189 LEU B CA 1
ATOM 6208 C C . LEU B 1 189 ? 2.936 3.77 20.297 1 98.19 189 LEU B C 1
ATOM 6210 O O . LEU B 1 189 ? 3.598 4.809 20.375 1 98.19 189 LEU B O 1
ATOM 6214 N N . ALA B 1 190 ? 2.111 3.539 19.328 1 98.31 190 ALA B N 1
ATOM 6215 C CA . ALA B 1 190 ? 1.895 4.52 18.266 1 98.31 190 ALA B CA 1
ATOM 6216 C C . ALA B 1 190 ? 1.301 5.809 18.812 1 98.31 190 ALA B C 1
ATOM 6218 O O . ALA B 1 190 ? 1.704 6.906 18.422 1 98.31 190 ALA B O 1
ATOM 6219 N N . THR B 1 191 ? 0.308 5.637 19.688 1 98.62 191 THR B N 1
ATOM 6220 C CA . THR B 1 191 ? -0.329 6.793 20.312 1 98.62 191 THR B CA 1
ATOM 6221 C C . THR B 1 191 ? 0.684 7.598 21.109 1 98.62 191 THR B C 1
ATOM 6223 O O . THR B 1 191 ? 0.68 8.828 21.078 1 98.62 191 THR B O 1
ATOM 6226 N N . LEU B 1 192 ? 1.546 6.906 21.797 1 98.5 192 LEU B N 1
ATOM 6227 C CA . LEU B 1 192 ? 2.572 7.586 22.578 1 98.5 192 LEU B CA 1
ATOM 6228 C C . LEU B 1 192 ? 3.586 8.273 21.672 1 98.5 192 LEU B C 1
ATOM 6230 O O . LEU B 1 192 ? 4.105 9.336 22.016 1 98.5 192 LEU B O 1
ATOM 6234 N N . SER B 1 193 ? 3.914 7.645 20.578 1 97.38 193 SER B N 1
ATOM 6235 C CA . SER B 1 193 ? 4.801 8.281 19.609 1 97.38 193 SER B CA 1
ATOM 6236 C C . SER B 1 193 ? 4.223 9.609 19.109 1 97.38 193 SER B C 1
ATOM 6238 O O . SER B 1 193 ? 4.934 10.609 19.047 1 97.38 193 SER B O 1
ATOM 6240 N N . ALA B 1 194 ? 2.945 9.633 18.828 1 98 194 ALA B N 1
ATOM 6241 C CA . ALA B 1 194 ? 2.268 10.852 18.406 1 98 194 ALA B CA 1
ATOM 6242 C C . ALA B 1 194 ? 2.268 11.891 19.531 1 98 194 ALA B C 1
ATOM 6244 O O . ALA B 1 194 ? 2.471 13.078 19.281 1 98 194 ALA B O 1
ATOM 6245 N N . GLY B 1 195 ? 2.031 11.383 20.734 1 98.06 195 GLY B N 1
ATOM 6246 C CA . GLY B 1 195 ? 2.086 12.273 21.875 1 98.06 195 GLY B CA 1
ATOM 6247 C C . GLY B 1 195 ? 3.459 12.883 22.094 1 98.06 195 GLY B C 1
ATOM 6248 O O . GLY B 1 195 ? 3.576 14.062 22.422 1 98.06 195 GLY B O 1
ATOM 6249 N N . ALA B 1 196 ? 4.461 12.102 21.906 1 96.31 196 ALA B N 1
ATOM 6250 C CA . ALA B 1 196 ? 5.832 12.586 22.047 1 96.31 196 ALA B CA 1
ATOM 6251 C C . ALA B 1 196 ? 6.141 13.68 21.031 1 96.31 196 ALA B C 1
ATOM 6253 O O . ALA B 1 196 ? 6.82 14.656 21.359 1 96.31 196 ALA B O 1
ATOM 6254 N N . HIS B 1 197 ? 5.656 13.547 19.875 1 94.75 197 HIS B N 1
ATOM 6255 C CA . HIS B 1 197 ? 5.879 14.547 18.828 1 94.75 197 HIS B CA 1
ATOM 6256 C C . HIS B 1 197 ? 5.273 15.891 19.219 1 94.75 197 HIS B C 1
ATOM 6258 O O . HIS B 1 197 ? 5.828 16.938 18.891 1 94.75 197 HIS B O 1
ATOM 6264 N N . PHE B 1 198 ? 4.16 15.867 19.875 1 95.38 198 PHE B N 1
ATOM 6265 C CA . PHE B 1 198 ? 3.467 17.094 20.234 1 95.38 198 PHE B CA 1
ATOM 6266 C C . PHE B 1 198 ? 3.877 17.562 21.625 1 95.38 198 PHE B C 1
ATOM 6268 O O . PHE B 1 198 ? 3.336 18.547 22.141 1 95.38 198 PHE B O 1
ATOM 6275 N N . SER B 1 199 ? 4.84 16.875 22.172 1 93.69 199 SER B N 1
ATOM 6276 C CA . SER B 1 199 ? 5.246 17.188 23.547 1 93.69 199 SER B CA 1
ATOM 6277 C C . SER B 1 199 ? 6.086 18.453 23.594 1 93.69 199 SER B C 1
ATOM 6279 O O . SER B 1 199 ? 6.371 19.062 22.562 1 93.69 199 SER B O 1
ATOM 6281 N N . ASP B 1 200 ? 6.395 18.844 24.812 1 89.12 200 ASP B N 1
ATOM 6282 C CA . ASP B 1 200 ? 7.141 20.078 25.031 1 89.12 200 ASP B CA 1
ATOM 6283 C C . ASP B 1 200 ? 8.641 19.797 25.125 1 89.12 200 ASP B C 1
ATOM 6285 O O . ASP B 1 200 ? 9.406 20.656 25.562 1 89.12 200 ASP B O 1
ATOM 6289 N N . GLN B 1 201 ? 9.008 18.672 24.719 1 86.06 201 GLN B N 1
ATOM 6290 C CA . GLN B 1 201 ? 10.43 18.344 24.719 1 86.06 201 GLN B CA 1
ATOM 6291 C C . GLN B 1 201 ? 11.164 19.109 23.609 1 86.06 201 GLN B C 1
ATOM 6293 O O . GLN B 1 201 ? 10.547 19.562 22.641 1 86.06 201 GLN B O 1
ATOM 6298 N N . ASN B 1 202 ? 12.484 19.234 23.875 1 82.5 202 ASN B N 1
ATOM 6299 C CA . ASN B 1 202 ? 13.289 19.859 22.828 1 82.5 202 ASN B CA 1
ATOM 6300 C C . ASN B 1 202 ? 13.344 19 21.578 1 82.5 202 ASN B C 1
ATOM 6302 O O . ASN B 1 202 ? 13.094 17.781 21.641 1 82.5 202 ASN B O 1
ATOM 6306 N N . LEU B 1 203 ? 13.672 19.578 20.484 1 79.25 203 LEU B N 1
ATOM 6307 C CA . LEU B 1 203 ? 13.523 18.953 19.172 1 79.25 203 LEU B CA 1
ATOM 6308 C C . LEU B 1 203 ? 14.352 17.672 19.078 1 79.25 203 LEU B C 1
ATOM 6310 O O . LEU B 1 203 ? 13.828 16.625 18.703 1 79.25 203 LEU B O 1
ATOM 6314 N N . PRO B 1 204 ? 15.648 17.703 19.453 1 74.94 204 PRO B N 1
ATOM 6315 C CA . PRO B 1 204 ? 16.422 16.469 19.297 1 74.94 204 PRO B CA 1
ATOM 6316 C C . PRO B 1 204 ? 15.891 15.328 20.156 1 74.94 204 PRO B C 1
ATOM 6318 O O . PRO B 1 204 ? 15.812 14.18 19.703 1 74.94 204 PRO B O 1
ATOM 6321 N N . GLN B 1 205 ? 15.531 15.734 21.359 1 82.81 205 GLN B N 1
ATOM 6322 C CA . GLN B 1 205 ? 15 14.719 22.266 1 82.81 205 GLN B CA 1
ATOM 6323 C C . GLN B 1 205 ? 13.633 14.227 21.797 1 82.81 205 GLN B C 1
ATOM 6325 O O . GLN B 1 205 ? 13.344 13.031 21.859 1 82.81 205 GLN B O 1
ATOM 6330 N N . ARG B 1 206 ? 12.852 15.141 21.391 1 88.62 206 ARG B N 1
ATOM 6331 C CA . ARG B 1 206 ? 11.523 14.797 20.891 1 88.62 206 ARG B CA 1
ATOM 6332 C C . ARG B 1 206 ? 11.609 13.844 19.703 1 88.62 206 ARG B C 1
ATOM 6334 O O . ARG B 1 206 ? 10.867 12.859 19.641 1 88.62 206 ARG B O 1
ATOM 6341 N N . SER B 1 207 ? 12.531 14.125 18.797 1 82.94 207 SER B N 1
ATOM 6342 C CA . SER B 1 207 ? 12.688 13.297 17.609 1 82.94 207 SER B CA 1
ATOM 6343 C C . SER B 1 207 ? 13.172 11.891 17.969 1 82.94 207 SER B C 1
ATOM 6345 O O . SER B 1 207 ? 12.703 10.906 17.406 1 82.94 207 SER B O 1
ATOM 6347 N N . ILE B 1 208 ? 14.086 11.836 18.891 1 83.25 208 ILE B N 1
ATOM 6348 C CA . ILE B 1 208 ? 14.641 10.555 19.297 1 83.25 208 ILE B CA 1
ATOM 6349 C C . ILE B 1 208 ? 13.555 9.703 19.938 1 83.25 208 ILE B C 1
ATOM 6351 O O . ILE B 1 208 ? 13.406 8.523 19.609 1 83.25 208 ILE B O 1
ATOM 6355 N N . ILE B 1 209 ? 12.828 10.344 20.828 1 90.44 209 ILE B N 1
ATOM 6356 C CA . ILE B 1 209 ? 11.797 9.609 21.547 1 90.44 209 ILE B CA 1
ATOM 6357 C C . ILE B 1 209 ? 10.68 9.203 20.594 1 90.44 209 ILE B C 1
ATOM 6359 O O . ILE B 1 209 ? 10.195 8.07 20.641 1 90.44 209 ILE B O 1
ATOM 6363 N N . CYS B 1 210 ? 10.266 10.133 19.781 1 90.81 210 CYS B N 1
ATOM 6364 C CA . CYS B 1 210 ? 9.211 9.867 18.812 1 90.81 210 CYS B CA 1
ATOM 6365 C C . CYS B 1 210 ? 9.586 8.703 17.891 1 90.81 210 CYS B C 1
ATOM 6367 O O . CYS B 1 210 ? 8.789 7.785 17.703 1 90.81 210 CYS B O 1
ATOM 6369 N N . HIS B 1 211 ? 10.812 8.633 17.375 1 86.69 211 HIS B N 1
ATOM 6370 C CA . HIS B 1 211 ? 11.273 7.594 16.469 1 86.69 211 HIS B CA 1
ATOM 6371 C C . HIS B 1 211 ? 11.43 6.258 17.203 1 86.69 211 HIS B C 1
ATOM 6373 O O . HIS B 1 211 ? 11.148 5.203 16.625 1 86.69 211 HIS B O 1
ATOM 6379 N N . ASP B 1 212 ? 11.93 6.398 18.359 1 89.06 212 ASP B N 1
ATOM 6380 C CA . ASP B 1 212 ? 12.078 5.172 19.125 1 89.06 212 ASP B CA 1
ATOM 6381 C C . ASP B 1 212 ? 10.727 4.504 19.375 1 89.06 212 ASP B C 1
ATOM 6383 O O . ASP B 1 212 ? 10.586 3.295 19.172 1 89.06 212 ASP B O 1
ATOM 6387 N N . LEU B 1 213 ? 9.742 5.258 19.828 1 94.62 213 LEU B N 1
ATOM 6388 C CA . LEU B 1 213 ? 8.414 4.727 20.094 1 94.62 213 LEU B CA 1
ATOM 6389 C C . LEU B 1 213 ? 7.766 4.215 18.812 1 94.62 213 LEU B C 1
ATOM 6391 O O . LEU B 1 213 ? 7.09 3.186 18.812 1 94.62 213 LEU B O 1
ATOM 6395 N N . ALA B 1 214 ? 7.996 4.93 17.734 1 92.94 214 ALA B N 1
ATOM 6396 C CA . ALA B 1 214 ? 7.457 4.5 16.453 1 92.94 214 ALA B CA 1
ATOM 6397 C C . ALA B 1 214 ? 8.078 3.176 16.016 1 92.94 214 ALA B C 1
ATOM 6399 O O . ALA B 1 214 ? 7.379 2.293 15.5 1 92.94 214 ALA B O 1
ATOM 6400 N N . ARG B 1 215 ? 9.367 3.051 16.172 1 89.94 215 ARG B N 1
ATOM 6401 C CA . ARG B 1 215 ? 10.062 1.815 15.836 1 89.94 215 ARG B CA 1
ATOM 6402 C C . ARG B 1 215 ? 9.539 0.643 16.656 1 89.94 215 ARG B C 1
ATOM 6404 O O . ARG B 1 215 ? 9.32 -0.446 16.125 1 89.94 215 ARG B O 1
ATOM 6411 N N . ARG B 1 216 ? 9.383 0.873 17.891 1 92.62 216 ARG B N 1
ATOM 6412 C CA . ARG B 1 216 ? 8.859 -0.165 18.766 1 92.62 216 ARG B CA 1
ATOM 6413 C C . ARG B 1 216 ? 7.43 -0.542 18.391 1 92.62 216 ARG B C 1
ATOM 6415 O O . ARG B 1 216 ? 7.055 -1.714 18.438 1 92.62 216 ARG B O 1
ATOM 6422 N N . SER B 1 217 ? 6.652 0.476 18.062 1 95.38 217 SER B N 1
ATOM 6423 C CA . SER B 1 217 ? 5.289 0.208 17.625 1 95.38 217 SER B CA 1
ATOM 6424 C C . SER B 1 217 ? 5.273 -0.678 16.375 1 95.38 217 SER B C 1
ATOM 6426 O O . SER B 1 217 ? 4.496 -1.631 16.297 1 95.38 217 SER B O 1
ATOM 6428 N N . PHE B 1 218 ? 6.125 -0.401 15.469 1 91.88 218 PHE B N 1
ATOM 6429 C CA . PHE B 1 218 ? 6.184 -1.187 14.242 1 91.88 218 PHE B CA 1
ATOM 6430 C C . PHE B 1 218 ? 6.648 -2.609 14.531 1 91.88 218 PHE B C 1
ATOM 6432 O O . PHE B 1 218 ? 6.184 -3.559 13.891 1 91.88 218 PHE B O 1
ATOM 6439 N N . GLN B 1 219 ? 7.559 -2.674 15.398 1 88.69 219 GLN B N 1
ATOM 6440 C CA . GLN B 1 219 ? 7.996 -4.004 15.812 1 88.69 219 GLN B CA 1
ATOM 6441 C C . GLN B 1 219 ? 6.84 -4.801 16.406 1 88.69 219 GLN B C 1
ATOM 6443 O O . GLN B 1 219 ? 6.715 -6.004 16.156 1 88.69 219 GLN B O 1
ATOM 6448 N N . ALA B 1 220 ? 6.051 -4.168 17.188 1 92.44 220 ALA B N 1
ATOM 6449 C CA . ALA B 1 220 ? 4.887 -4.836 17.75 1 92.44 220 ALA B CA 1
ATOM 6450 C C . ALA B 1 220 ? 3.908 -5.266 16.672 1 92.44 220 ALA B C 1
ATOM 6452 O O . ALA B 1 220 ? 3.273 -6.316 16.766 1 92.44 220 ALA B O 1
ATOM 6453 N N . LEU B 1 221 ? 3.758 -4.469 15.633 1 92.25 221 LEU B N 1
ATOM 6454 C CA . LEU B 1 221 ? 2.922 -4.84 14.5 1 92.25 221 LEU B CA 1
ATOM 6455 C C . LEU B 1 221 ? 3.43 -6.121 13.844 1 92.25 221 LEU B C 1
ATOM 6457 O O . LEU B 1 221 ? 2.639 -7.008 13.516 1 92.25 221 LEU B O 1
ATOM 6461 N N . ARG B 1 222 ? 4.711 -6.168 13.688 1 87.69 222 ARG B N 1
ATOM 6462 C CA . ARG B 1 222 ? 5.297 -7.359 13.086 1 87.69 222 ARG B CA 1
ATOM 6463 C C . ARG B 1 222 ? 5.059 -8.586 13.961 1 87.69 222 ARG B C 1
ATOM 6465 O O . ARG B 1 222 ? 4.734 -9.664 13.453 1 87.69 222 ARG B O 1
ATOM 6472 N N . LEU B 1 223 ? 5.172 -8.359 15.25 1 87.12 223 LEU B N 1
ATOM 6473 C CA . LEU B 1 223 ? 4.957 -9.453 16.188 1 87.12 223 LEU B CA 1
ATOM 6474 C C . LEU B 1 223 ? 3.5 -9.906 16.172 1 87.12 223 LEU B C 1
ATOM 6476 O O . LEU B 1 223 ? 3.207 -11.078 16.422 1 87.12 223 LEU B O 1
ATOM 6480 N N . ALA B 1 224 ? 2.648 -8.984 15.852 1 87.81 224 ALA B N 1
ATOM 6481 C CA . ALA B 1 224 ? 1.224 -9.297 15.781 1 87.81 224 ALA B CA 1
ATOM 6482 C C . ALA B 1 224 ? 0.852 -9.867 14.414 1 87.81 224 ALA B C 1
ATOM 6484 O O . ALA B 1 224 ? -0.325 -10.102 14.133 1 87.81 224 ALA B O 1
ATOM 6485 N N . ASN B 1 225 ? 1.805 -10.047 13.508 1 83.88 225 ASN B N 1
ATOM 6486 C CA . ASN B 1 225 ? 1.572 -10.562 12.164 1 83.88 225 ASN B CA 1
ATOM 6487 C C . ASN B 1 225 ? 0.485 -9.773 11.438 1 83.88 225 ASN B C 1
ATOM 6489 O O . ASN B 1 225 ? -0.457 -10.359 10.898 1 83.88 225 ASN B O 1
ATOM 6493 N N . PHE B 1 226 ? 0.678 -8.484 11.414 1 88.06 226 PHE B N 1
ATOM 6494 C CA . PHE B 1 226 ? -0.384 -7.582 10.984 1 88.06 226 PHE B CA 1
ATOM 6495 C C . PHE B 1 226 ? -0.672 -7.758 9.5 1 88.06 226 PHE B C 1
ATOM 6497 O O . PHE B 1 226 ? -1.771 -7.453 9.031 1 88.06 226 PHE B O 1
ATOM 6504 N N . LEU B 1 227 ? 0.265 -8.281 8.75 1 85.56 227 LEU B N 1
ATOM 6505 C CA . LEU B 1 227 ? 0.048 -8.445 7.316 1 85.56 227 LEU B CA 1
ATOM 6506 C C . LEU B 1 227 ? -0.92 -9.594 7.039 1 85.56 227 LEU B C 1
ATOM 6508 O O . LEU B 1 227 ? -1.6 -9.602 6.008 1 85.56 227 LEU B O 1
ATOM 6512 N N . PHE B 1 228 ? -0.961 -10.492 8.008 1 79.75 228 PHE B N 1
ATOM 6513 C CA . PHE B 1 228 ? -1.781 -11.68 7.801 1 79.75 228 PHE B CA 1
ATOM 6514 C C . PHE B 1 228 ? -3.043 -11.617 8.656 1 79.75 228 PHE B C 1
ATOM 6516 O O . PHE B 1 228 ? -4.074 -12.188 8.289 1 79.75 228 PHE B O 1
ATOM 6523 N N . ARG B 1 229 ? -2.816 -10.891 9.734 1 82.38 229 ARG B N 1
ATOM 6524 C CA . ARG B 1 229 ? -3.932 -10.812 10.672 1 82.38 229 ARG B CA 1
ATOM 6525 C C . ARG B 1 229 ? -4.211 -9.367 11.078 1 82.38 229 ARG B C 1
ATOM 6527 O O . ARG B 1 229 ? -4.051 -9 12.242 1 82.38 229 ARG B O 1
ATOM 6534 N N . PRO B 1 230 ? -4.75 -8.727 10.109 1 88.94 230 PRO B N 1
ATOM 6535 C CA . PRO B 1 230 ? -5.066 -7.34 10.461 1 88.94 230 PRO B CA 1
ATOM 6536 C C . PRO B 1 230 ? -6.262 -7.227 11.406 1 88.94 230 PRO B C 1
ATOM 6538 O O . PRO B 1 230 ? -7.152 -8.078 11.383 1 88.94 230 PRO B O 1
ATOM 6541 N N . SER B 1 231 ? -6.211 -6.293 12.281 1 90.75 231 SER B N 1
ATOM 6542 C CA . SER B 1 231 ? -7.277 -5.965 13.219 1 90.75 231 SER B CA 1
ATOM 6543 C C . SER B 1 231 ? -7.578 -4.469 13.219 1 90.75 231 SER B C 1
ATOM 6545 O O . SER B 1 231 ? -6.871 -3.691 12.578 1 90.75 231 SER B O 1
ATOM 6547 N N . LEU B 1 232 ? -8.672 -4.109 13.883 1 93.38 232 LEU B N 1
ATOM 6548 C CA . LEU B 1 232 ? -9 -2.689 13.969 1 93.38 232 LEU B CA 1
ATOM 6549 C C . LEU B 1 232 ? -7.875 -1.914 14.648 1 93.38 232 LEU B C 1
ATOM 6551 O O . LEU B 1 232 ? -7.555 -0.795 14.242 1 93.38 232 LEU B O 1
ATOM 6555 N N . ASP B 1 233 ? -7.246 -2.557 15.609 1 94.69 233 ASP B N 1
ATOM 6556 C CA . ASP B 1 233 ? -6.137 -1.918 16.312 1 94.69 233 ASP B CA 1
ATOM 6557 C C . ASP B 1 233 ? -4.934 -1.742 15.383 1 94.69 233 ASP B C 1
ATOM 6559 O O . ASP B 1 233 ? -4.25 -0.719 15.438 1 94.69 233 ASP B O 1
ATOM 6563 N N . THR B 1 234 ? -4.707 -2.754 14.586 1 94.88 234 THR B N 1
ATOM 6564 C CA . THR B 1 234 ? -3.568 -2.668 13.68 1 94.88 234 THR B CA 1
ATOM 6565 C C . THR B 1 234 ? -3.766 -1.54 12.672 1 94.88 234 THR B C 1
ATOM 6567 O O . THR B 1 234 ? -2.818 -0.824 12.344 1 94.88 234 THR B O 1
ATOM 6570 N N . ILE B 1 235 ? -4.973 -1.388 12.188 1 96.62 235 ILE B N 1
ATOM 6571 C CA . ILE B 1 235 ? -5.246 -0.337 11.211 1 96.62 235 ILE B CA 1
ATOM 6572 C C . ILE B 1 235 ? -5.105 1.031 11.875 1 96.62 235 ILE B C 1
ATOM 6574 O O . ILE B 1 235 ? -4.516 1.949 11.305 1 96.62 235 ILE B O 1
ATOM 6578 N N . GLN B 1 236 ? -5.676 1.125 13.047 1 97.75 236 GLN B N 1
ATOM 6579 C CA . GLN B 1 236 ? -5.52 2.373 13.789 1 97.75 236 GLN B CA 1
ATOM 6580 C C . GLN B 1 236 ? -4.047 2.697 14.023 1 97.75 236 GLN B C 1
ATOM 6582 O O . GLN B 1 236 ? -3.631 3.85 13.898 1 97.75 236 GLN B O 1
ATOM 6587 N N . THR B 1 237 ? -3.297 1.666 14.375 1 97.75 237 THR B N 1
ATOM 6588 C CA . 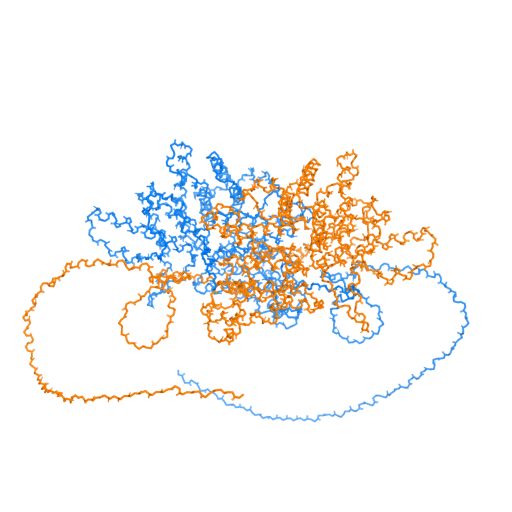THR B 1 237 ? -1.867 1.83 14.609 1 97.75 237 THR B CA 1
ATOM 6589 C C . THR B 1 237 ? -1.169 2.348 13.352 1 97.75 237 THR B C 1
ATOM 6591 O O . THR B 1 237 ? -0.389 3.301 13.422 1 97.75 237 THR B O 1
ATOM 6594 N N . MET B 1 238 ? -1.485 1.762 12.266 1 97.56 238 MET B N 1
ATOM 6595 C CA . MET B 1 238 ? -0.853 2.146 11.008 1 97.56 238 MET B CA 1
ATOM 6596 C C . MET B 1 238 ? -1.218 3.58 10.633 1 97.56 238 MET B C 1
ATOM 6598 O O . MET B 1 238 ? -0.38 4.324 10.117 1 97.56 238 MET B O 1
ATOM 6602 N N . LEU B 1 239 ? -2.389 3.971 10.922 1 98.25 239 LEU B N 1
ATOM 6603 C CA . LEU B 1 239 ? -2.836 5.324 10.625 1 98.25 239 LEU B CA 1
ATOM 6604 C C . LEU B 1 239 ? -2.127 6.344 11.508 1 98.25 239 LEU B C 1
ATOM 6606 O O . LEU B 1 239 ? -1.686 7.391 11.031 1 98.25 239 LEU B O 1
ATOM 6610 N N . ILE B 1 240 ? -2.041 6.02 12.75 1 98.44 240 ILE B N 1
ATOM 6611 C CA . ILE B 1 240 ? -1.388 6.934 13.68 1 98.44 240 ILE B CA 1
ATOM 6612 C C . ILE B 1 240 ? 0.098 7.035 13.352 1 98.44 240 ILE B C 1
ATOM 6614 O O . ILE B 1 240 ? 0.667 8.133 13.344 1 98.44 240 ILE B O 1
ATOM 6618 N N . LEU B 1 241 ? 0.703 5.902 13.062 1 96.56 241 LEU B N 1
ATOM 6619 C CA . LEU B 1 241 ? 2.111 5.918 12.688 1 96.56 241 LEU B CA 1
ATOM 6620 C C . LEU B 1 241 ? 2.322 6.727 11.406 1 96.56 241 LEU B C 1
ATOM 6622 O O . LEU B 1 241 ? 3.281 7.492 11.305 1 96.56 241 LEU B O 1
ATOM 6626 N N . GLY B 1 242 ? 1.422 6.523 10.43 1 95.56 242 GLY B N 1
ATOM 6627 C CA . GLY B 1 242 ? 1.505 7.309 9.211 1 95.56 242 GLY B CA 1
ATOM 6628 C C . GLY B 1 242 ? 1.4 8.805 9.453 1 95.56 242 GLY B C 1
ATOM 6629 O O . GLY B 1 242 ? 2.17 9.586 8.891 1 95.56 242 GLY B O 1
ATOM 6630 N N . ASN B 1 243 ? 0.483 9.148 10.273 1 96.94 243 ASN B N 1
ATOM 6631 C CA . ASN B 1 243 ? 0.305 10.555 10.617 1 96.94 243 ASN B CA 1
ATOM 6632 C C . ASN B 1 243 ? 1.522 11.117 11.352 1 96.94 243 ASN B C 1
ATOM 6634 O O . ASN B 1 243 ? 1.909 12.266 11.133 1 96.94 243 ASN B O 1
ATOM 6638 N N . THR B 1 244 ? 2.08 10.312 12.234 1 95.06 244 THR B N 1
ATOM 6639 C CA . THR B 1 244 ? 3.256 10.734 12.992 1 95.06 244 THR B CA 1
ATOM 6640 C C . THR B 1 244 ? 4.461 10.891 12.07 1 95.06 244 THR B C 1
ATOM 6642 O O . THR B 1 244 ? 5.223 11.852 12.188 1 95.06 244 THR B O 1
ATOM 6645 N N . LEU B 1 245 ? 4.641 9.984 11.156 1 90 245 LEU B N 1
ATOM 6646 C CA . LEU B 1 245 ? 5.723 10.078 10.188 1 90 245 LEU B CA 1
ATOM 6647 C C . LEU B 1 245 ? 5.57 11.328 9.32 1 90 245 LEU B C 1
ATOM 6649 O O . LEU B 1 245 ? 6.547 12.047 9.086 1 90 245 LEU B O 1
ATOM 6653 N N . GLN B 1 246 ? 4.398 11.547 8.922 1 92.44 246 GLN B N 1
ATOM 6654 C CA . GLN B 1 246 ? 4.121 12.734 8.125 1 92.44 246 GLN B CA 1
ATOM 6655 C C . GLN B 1 246 ? 4.48 14.008 8.891 1 92.44 246 GLN B C 1
ATOM 6657 O O . GLN B 1 246 ? 5.125 14.906 8.344 1 92.44 246 GLN B O 1
ATOM 6662 N N . ASN B 1 247 ? 4.094 14.016 10.117 1 92.94 247 ASN B N 1
ATOM 6663 C CA . ASN B 1 247 ? 4.312 15.203 10.938 1 92.94 247 ASN B CA 1
ATOM 6664 C C . ASN B 1 247 ? 5.781 15.367 11.312 1 92.94 247 ASN B C 1
ATOM 6666 O O . ASN B 1 247 ? 6.234 16.469 11.602 1 92.94 247 ASN B O 1
ATOM 6670 N N . ASP B 1 248 ? 6.477 14.305 11.312 1 84.94 248 ASP B N 1
ATOM 6671 C CA . ASP B 1 248 ? 7.902 14.352 11.625 1 84.94 248 ASP B CA 1
ATOM 6672 C C . ASP B 1 248 ? 8.727 14.609 10.367 1 84.94 248 ASP B C 1
ATOM 6674 O O . ASP B 1 248 ? 9.945 14.391 10.367 1 84.94 248 ASP B O 1
ATOM 6678 N N . GLY B 1 249 ? 8.156 14.977 9.328 1 81.69 249 GLY B N 1
ATOM 6679 C CA . GLY B 1 249 ? 8.852 15.383 8.117 1 81.69 249 GLY B CA 1
ATOM 6680 C C . GLY B 1 249 ? 9.078 14.234 7.148 1 81.69 249 GLY B C 1
ATOM 6681 O O . GLY B 1 249 ? 9.703 14.414 6.102 1 81.69 249 GLY B O 1
ATOM 6682 N N . GLN B 1 250 ? 8.617 13.094 7.469 1 84.94 250 GLN B N 1
ATOM 6683 C CA . GLN B 1 250 ? 8.758 11.938 6.598 1 84.94 250 GLN B CA 1
ATOM 6684 C C . GLN B 1 250 ? 7.453 11.641 5.859 1 84.94 250 GLN B C 1
ATOM 6686 O O . GLN B 1 250 ? 6.961 10.508 5.895 1 84.94 250 GLN B O 1
ATOM 6691 N N . SER B 1 251 ? 6.992 12.625 5.168 1 88.44 251 SER B N 1
ATOM 6692 C CA . SER B 1 251 ? 5.688 12.531 4.527 1 88.44 251 SER B CA 1
ATOM 6693 C C . SER B 1 251 ? 5.699 11.523 3.387 1 88.44 251 SER B C 1
ATOM 6695 O O . SER B 1 251 ? 4.684 10.875 3.111 1 88.44 251 SER B O 1
ATOM 6697 N N . ASP B 1 252 ? 6.855 11.305 2.73 1 86.12 252 ASP B N 1
ATOM 6698 C CA . ASP B 1 252 ? 6.941 10.328 1.647 1 86.12 252 ASP B CA 1
ATOM 6699 C C . ASP B 1 252 ? 6.75 8.906 2.172 1 86.12 252 ASP B C 1
ATOM 6701 O O . ASP B 1 252 ? 6.113 8.078 1.518 1 86.12 252 ASP B O 1
ATOM 6705 N N . ALA B 1 253 ? 7.367 8.688 3.295 1 87.81 253 ALA B N 1
ATOM 6706 C CA . ALA B 1 253 ? 7.184 7.383 3.918 1 87.81 253 ALA B CA 1
ATOM 6707 C C . ALA B 1 253 ? 5.727 7.168 4.316 1 87.81 253 ALA B C 1
ATOM 6709 O O . ALA B 1 253 ? 5.203 6.055 4.195 1 87.81 253 ALA B O 1
ATOM 6710 N N . ALA B 1 254 ? 5.125 8.219 4.836 1 92.69 254 ALA B N 1
ATOM 6711 C CA . ALA B 1 254 ? 3.713 8.133 5.195 1 92.69 254 ALA B CA 1
ATOM 6712 C C . ALA B 1 254 ? 2.854 7.844 3.967 1 92.69 254 ALA B C 1
ATOM 6714 O O . ALA B 1 254 ? 1.909 7.051 4.035 1 92.69 254 ALA B O 1
ATOM 6715 N N . TRP B 1 255 ? 3.199 8.484 2.848 1 94.38 255 TRP B N 1
ATOM 6716 C CA . TRP B 1 255 ? 2.52 8.25 1.578 1 94.38 255 TRP B CA 1
ATOM 6717 C C . TRP B 1 255 ? 2.596 6.781 1.181 1 94.38 255 TRP B C 1
ATOM 6719 O O . TRP B 1 255 ? 1.578 6.164 0.859 1 94.38 255 TRP B O 1
ATOM 6729 N N . ALA B 1 256 ? 3.744 6.215 1.249 1 93 256 ALA B N 1
ATOM 6730 C CA . ALA B 1 256 ? 3.961 4.828 0.854 1 93 256 ALA B CA 1
ATOM 6731 C C . ALA B 1 256 ? 3.256 3.869 1.81 1 93 256 ALA B C 1
ATOM 6733 O O . ALA B 1 256 ? 2.602 2.916 1.375 1 93 256 ALA B O 1
ATOM 6734 N N . GLN B 1 257 ? 3.352 4.141 3.059 1 93.69 257 GLN B N 1
ATOM 6735 C CA . GLN B 1 257 ? 2.785 3.271 4.086 1 93.69 257 GLN B CA 1
ATOM 6736 C C . GLN B 1 257 ? 1.263 3.223 3.984 1 93.69 257 GLN B C 1
ATOM 6738 O O . GLN B 1 257 ? 0.65 2.188 4.254 1 93.69 257 GLN B O 1
ATOM 6743 N N . LEU B 1 258 ? 0.671 4.328 3.59 1 97.25 258 LEU B N 1
ATOM 6744 C CA . LEU B 1 258 ? -0.783 4.391 3.492 1 97.25 258 LEU B CA 1
ATOM 6745 C C . LEU B 1 258 ? -1.306 3.371 2.484 1 97.25 258 LEU B C 1
ATOM 6747 O O . LEU B 1 258 ? -2.422 2.869 2.625 1 97.25 258 LEU B O 1
ATOM 6751 N N . GLY B 1 259 ? -0.502 3.057 1.502 1 96.81 259 GLY B N 1
ATOM 6752 C CA . GLY B 1 259 ? -0.895 2.012 0.568 1 96.81 259 GLY B CA 1
ATOM 6753 C C . GLY B 1 259 ? -1.15 0.676 1.24 1 96.81 259 GLY B C 1
ATOM 6754 O O . GLY B 1 259 ? -2.168 0.03 0.981 1 96.81 259 GLY B O 1
ATOM 6755 N N . THR B 1 260 ? -0.232 0.28 2.066 1 95.88 260 THR B N 1
ATOM 6756 C CA . THR B 1 260 ? -0.387 -0.96 2.818 1 95.88 260 THR B CA 1
ATOM 6757 C C . THR B 1 260 ? -1.602 -0.885 3.74 1 95.88 260 THR B C 1
ATOM 6759 O O . THR B 1 260 ? -2.355 -1.854 3.861 1 95.88 260 THR B O 1
ATOM 6762 N N . THR B 1 261 ? -1.782 0.25 4.344 1 97.12 261 THR B N 1
ATOM 6763 C CA . THR B 1 261 ? -2.895 0.435 5.27 1 97.12 261 THR B CA 1
ATOM 6764 C C . THR B 1 261 ? -4.23 0.238 4.559 1 97.12 261 THR B C 1
ATOM 6766 O O . THR B 1 261 ? -5.117 -0.442 5.074 1 97.12 261 THR B O 1
ATOM 6769 N N . VAL B 1 262 ? -4.344 0.81 3.408 1 97.38 262 VAL B N 1
ATOM 6770 C CA . VAL B 1 262 ? -5.586 0.724 2.65 1 97.38 262 VAL B CA 1
ATOM 6771 C C . VAL B 1 262 ? -5.855 -0.729 2.262 1 97.38 262 VAL B C 1
ATOM 6773 O O . VAL B 1 262 ? -6.988 -1.209 2.373 1 97.38 262 VAL B O 1
ATOM 6776 N N . ARG B 1 263 ? -4.84 -1.456 1.825 1 96.31 263 ARG B N 1
ATOM 6777 C CA . ARG B 1 263 ? -5.004 -2.846 1.416 1 96.31 263 ARG B CA 1
ATOM 6778 C C . ARG B 1 263 ? -5.406 -3.721 2.598 1 96.31 263 ARG B C 1
ATOM 6780 O O . ARG B 1 263 ? -6.234 -4.621 2.455 1 96.31 263 ARG B O 1
ATOM 6787 N N . LEU B 1 264 ? -4.805 -3.457 3.723 1 93.81 264 LEU B N 1
ATOM 6788 C CA . LEU B 1 264 ? -5.18 -4.211 4.914 1 93.81 264 LEU B CA 1
ATOM 6789 C C . LEU B 1 264 ? -6.617 -3.908 5.32 1 93.81 264 LEU B C 1
ATOM 6791 O O . LEU B 1 264 ? -7.348 -4.805 5.746 1 93.81 264 LEU B O 1
ATOM 6795 N N . ALA B 1 265 ? -7.004 -2.658 5.23 1 95.06 265 ALA B N 1
ATOM 6796 C CA . ALA B 1 265 ? -8.383 -2.289 5.527 1 95.06 265 ALA B CA 1
ATOM 6797 C C . ALA B 1 265 ? -9.359 -2.975 4.57 1 95.06 265 ALA B C 1
ATOM 6799 O O . ALA B 1 265 ? -10.438 -3.406 4.977 1 95.06 265 ALA B O 1
ATOM 6800 N N . GLN B 1 266 ? -8.984 -3.117 3.324 1 92.88 266 GLN B N 1
ATOM 6801 C CA . GLN B 1 266 ? -9.812 -3.816 2.344 1 92.88 266 GLN B CA 1
ATOM 6802 C C . GLN B 1 266 ? -9.938 -5.297 2.691 1 92.88 266 GLN B C 1
ATOM 6804 O O . GLN B 1 266 ? -11 -5.898 2.49 1 92.88 266 GLN B O 1
ATOM 6809 N N . THR B 1 267 ? -8.812 -5.828 3.141 1 90.19 267 THR B N 1
ATOM 6810 C CA . THR B 1 267 ? -8.828 -7.23 3.547 1 90.19 267 THR B CA 1
ATOM 6811 C C . THR B 1 267 ? -9.867 -7.461 4.641 1 90.19 267 THR B C 1
ATOM 6813 O O . THR B 1 267 ? -10.508 -8.516 4.684 1 90.19 267 THR B O 1
ATOM 6816 N N . MET B 1 268 ? -10.094 -6.418 5.43 1 90 268 MET B N 1
ATOM 6817 C CA . MET B 1 268 ? -11.039 -6.523 6.531 1 90 268 MET B CA 1
ATOM 6818 C C . MET B 1 268 ? -12.453 -6.176 6.066 1 90 268 MET B C 1
ATOM 6820 O O . MET B 1 268 ? -13.414 -6.309 6.828 1 90 268 MET B O 1
ATOM 6824 N N . GLY B 1 269 ? -12.594 -5.672 4.895 1 89.75 269 GLY B N 1
ATOM 6825 C CA . GLY B 1 269 ? -13.891 -5.324 4.336 1 89.75 269 GLY B CA 1
ATOM 6826 C C . GLY B 1 269 ? -14.367 -3.947 4.75 1 89.75 269 GLY B C 1
ATOM 6827 O O . GLY B 1 269 ? -15.555 -3.629 4.617 1 89.75 269 GLY B O 1
ATOM 6828 N N . LEU B 1 270 ? -13.492 -3.068 5.211 1 92.12 270 LEU B N 1
ATOM 6829 C CA . LEU B 1 270 ? -13.891 -1.768 5.734 1 92.12 270 LEU B CA 1
ATOM 6830 C C . LEU B 1 270 ? -14.305 -0.829 4.609 1 92.12 270 LEU B C 1
ATOM 6832 O O . LEU B 1 270 ? -14.969 0.181 4.848 1 92.12 270 LEU B O 1
ATOM 6836 N N . HIS B 1 271 ? -13.977 -1.117 3.393 1 90.19 271 HIS B N 1
ATOM 6837 C CA . HIS B 1 271 ? -14.164 -0.205 2.27 1 90.19 271 HIS B CA 1
ATOM 6838 C C . HIS B 1 271 ? -15.609 -0.224 1.777 1 90.19 271 HIS B C 1
ATOM 6840 O O . HIS B 1 271 ? -16 0.605 0.953 1 90.19 271 HIS B O 1
ATOM 6846 N N . THR B 1 272 ? -16.391 -1.154 2.268 1 88.81 272 THR B N 1
ATOM 6847 C CA . THR B 1 272 ? -17.781 -1.229 1.829 1 88.81 272 THR B CA 1
ATOM 6848 C C . THR B 1 272 ? -18.703 -1.534 3.006 1 88.81 272 THR B C 1
ATOM 6850 O O . THR B 1 272 ? -18.344 -2.295 3.906 1 88.81 272 THR B O 1
ATOM 6853 N N . GLU B 1 273 ? -19.891 -0.991 2.953 1 86.94 273 GLU B N 1
ATOM 6854 C CA . GLU B 1 273 ? -20.891 -1.212 3.994 1 86.94 273 GLU B CA 1
ATOM 6855 C C . GLU B 1 273 ? -21.422 -2.639 3.949 1 86.94 273 GLU B C 1
ATOM 6857 O O . GLU B 1 273 ? -21.734 -3.223 4.988 1 86.94 273 GLU B O 1
ATOM 6862 N N . ARG B 1 274 ? -21.516 -3.18 2.852 1 82.56 274 ARG B N 1
ATOM 6863 C CA . ARG B 1 274 ? -22.078 -4.512 2.654 1 82.56 274 ARG B CA 1
ATOM 6864 C C . ARG B 1 274 ? -21.203 -5.578 3.305 1 82.56 274 ARG B C 1
ATOM 6866 O O . ARG B 1 274 ? -21.719 -6.555 3.855 1 82.56 274 ARG B O 1
ATOM 6873 N N . SER B 1 275 ? -19.953 -5.344 3.248 1 82.12 275 SER B N 1
ATOM 6874 C CA . SER B 1 275 ? -19.016 -6.344 3.748 1 82.12 275 SER B CA 1
ATOM 6875 C C . SER B 1 275 ? -19.062 -6.434 5.27 1 82.12 275 SER B C 1
ATOM 6877 O O . SER B 1 275 ? -18.688 -7.457 5.848 1 82.12 275 SER B O 1
ATOM 6879 N N . ILE B 1 276 ? -19.5 -5.367 5.918 1 85.19 276 ILE B N 1
ATOM 6880 C CA . ILE B 1 276 ? -19.5 -5.375 7.379 1 85.19 276 ILE B CA 1
ATOM 6881 C C . ILE B 1 276 ? -20.938 -5.367 7.902 1 85.19 276 ILE B C 1
ATOM 6883 O O . ILE B 1 276 ? -21.156 -5.246 9.109 1 85.19 276 ILE B O 1
ATOM 6887 N N . ALA B 1 277 ? -21.891 -5.551 7.078 1 82.56 277 ALA B N 1
ATOM 6888 C CA . ALA B 1 277 ? -23.297 -5.449 7.422 1 82.56 277 ALA B CA 1
ATOM 6889 C C . ALA B 1 277 ? -23.703 -6.535 8.414 1 82.56 277 ALA B C 1
ATOM 6891 O O . ALA B 1 277 ? -24.625 -6.348 9.219 1 82.56 277 ALA B O 1
ATOM 6892 N N . TYR B 1 278 ? -23 -7.605 8.398 1 78.75 278 TYR B N 1
ATOM 6893 C CA . TYR B 1 278 ? -23.359 -8.734 9.242 1 78.75 278 TYR B CA 1
ATOM 6894 C C . TYR B 1 278 ? -22.844 -8.539 10.664 1 78.75 278 TYR B C 1
ATOM 6896 O O . TYR B 1 278 ? -23.281 -9.227 11.594 1 78.75 278 TYR B O 1
ATOM 6904 N N . LEU B 1 279 ? -22.016 -7.559 10.891 1 83.69 279 LEU B N 1
ATOM 6905 C CA . LEU B 1 279 ? -21.391 -7.332 12.188 1 83.69 279 LEU B CA 1
ATOM 6906 C C . LEU B 1 279 ? -22.297 -6.512 13.094 1 83.69 279 LEU B C 1
ATOM 6908 O O . LEU B 1 279 ? -23.203 -5.82 12.617 1 83.69 279 LEU B O 1
ATOM 6912 N N . PRO B 1 280 ? -22.062 -6.645 14.359 1 86.69 280 PRO B N 1
ATOM 6913 C CA . PRO B 1 280 ? -22.844 -5.82 15.289 1 86.69 280 PRO B CA 1
ATOM 6914 C C . PRO B 1 280 ? -22.672 -4.324 15.031 1 86.69 280 PRO B C 1
ATOM 6916 O O . PRO B 1 280 ? -21.641 -3.895 14.508 1 86.69 280 PRO B O 1
ATOM 6919 N N . GLN B 1 281 ? -23.641 -3.584 15.453 1 87.31 281 GLN B N 1
ATOM 6920 C CA . GLN B 1 281 ? -23.719 -2.158 15.156 1 87.31 281 GLN B CA 1
ATOM 6921 C C . GLN B 1 281 ? -22.516 -1.407 15.727 1 87.31 281 GLN B C 1
ATOM 6923 O O . GLN B 1 281 ? -22.016 -0.465 15.117 1 87.31 281 GLN B O 1
ATOM 6928 N N . ASN B 1 282 ? -22.125 -1.778 16.891 1 85.81 282 ASN B N 1
ATOM 6929 C CA . ASN B 1 282 ? -20.984 -1.106 17.516 1 85.81 282 ASN B CA 1
ATOM 6930 C C . ASN B 1 282 ? -19.719 -1.27 16.688 1 85.81 282 ASN B C 1
ATOM 6932 O O . ASN B 1 282 ? -18.922 -0.333 16.562 1 85.81 282 ASN B O 1
ATOM 6936 N N . ILE B 1 283 ? -19.547 -2.43 16.109 1 87.5 283 ILE B N 1
ATOM 6937 C CA . ILE B 1 283 ? -18.375 -2.705 15.289 1 87.5 283 ILE B CA 1
ATOM 6938 C C . ILE B 1 283 ? -18.516 -2.012 13.938 1 87.5 283 ILE B C 1
ATOM 6940 O O . ILE B 1 283 ? -17.531 -1.518 13.383 1 87.5 283 ILE B O 1
ATOM 6944 N N . GLN B 1 284 ? -19.734 -1.953 13.445 1 88.94 284 GLN B N 1
ATOM 6945 C CA . GLN B 1 284 ? -19.984 -1.271 12.18 1 88.94 284 GLN B CA 1
ATOM 6946 C C . GLN B 1 284 ? -19.609 0.209 12.273 1 88.94 284 GLN B C 1
ATOM 6948 O O . GLN B 1 284 ? -19 0.763 11.352 1 88.94 284 GLN B O 1
ATOM 6953 N N . SER B 1 285 ? -19.984 0.77 13.391 1 89.12 285 SER B N 1
ATOM 6954 C CA . SER B 1 285 ? -19.688 2.186 13.586 1 89.12 285 SER B CA 1
ATOM 6955 C C . SER B 1 285 ? -18.188 2.436 13.664 1 89.12 285 SER B C 1
ATOM 6957 O O . SER B 1 285 ? -17.688 3.416 13.117 1 89.12 285 SER B O 1
ATOM 6959 N N . LYS B 1 286 ? -17.5 1.573 14.336 1 90.5 286 LYS B N 1
ATOM 6960 C CA . LYS B 1 286 ? -16.047 1.693 14.438 1 90.5 286 LYS B CA 1
ATOM 6961 C C . LYS B 1 286 ? -15.391 1.517 13.078 1 90.5 286 LYS B C 1
ATOM 6963 O O . LYS B 1 286 ? -14.445 2.238 12.742 1 90.5 286 LYS B O 1
ATOM 6968 N N . ALA B 1 287 ? -15.914 0.553 12.352 1 91.44 287 ALA B N 1
ATOM 6969 C CA . ALA B 1 287 ? -15.375 0.274 11.023 1 91.44 287 ALA B CA 1
ATOM 6970 C C . ALA B 1 287 ? -15.586 1.462 10.086 1 91.44 287 ALA B C 1
ATOM 6972 O O . ALA B 1 287 ? -14.68 1.827 9.328 1 91.44 287 ALA B O 1
ATOM 6973 N N . LYS B 1 288 ? -16.734 2.016 10.172 1 90.94 288 LYS B N 1
ATOM 6974 C CA . LYS B 1 288 ? -17.031 3.188 9.359 1 90.94 288 LYS B CA 1
ATOM 6975 C C . LYS B 1 288 ? -16.109 4.355 9.703 1 90.94 288 LYS B C 1
ATOM 6977 O O . LYS B 1 288 ? -15.562 5 8.812 1 90.94 288 LYS B O 1
ATOM 6982 N N . THR B 1 289 ? -15.961 4.605 10.969 1 92.75 289 THR B N 1
ATOM 6983 C CA . THR B 1 289 ? -15.109 5.699 11.43 1 92.75 289 THR B CA 1
ATOM 6984 C C . THR B 1 289 ? -13.664 5.484 10.984 1 92.75 289 THR B C 1
ATOM 6986 O O . THR B 1 289 ? -12.984 6.434 10.594 1 92.75 289 THR B O 1
ATOM 6989 N N . LEU B 1 290 ? -13.266 4.293 11.023 1 94.38 290 LEU B N 1
ATOM 6990 C CA . LEU B 1 290 ? -11.891 3.977 10.648 1 94.38 290 LEU B CA 1
ATOM 6991 C C . LEU B 1 290 ? -11.68 4.172 9.148 1 94.38 290 LEU B C 1
ATOM 6993 O O . LEU B 1 290 ? -10.648 4.707 8.727 1 94.38 290 LEU B O 1
ATOM 6997 N N . TRP B 1 291 ? -12.609 3.699 8.336 1 94.69 291 TRP B N 1
ATOM 6998 C CA . TRP B 1 291 ? -12.484 3.896 6.895 1 94.69 291 TRP B CA 1
ATOM 6999 C C . TRP B 1 291 ? -12.445 5.383 6.547 1 94.69 291 TRP B C 1
ATOM 7001 O O . TRP B 1 291 ? -11.656 5.809 5.703 1 94.69 291 TRP B O 1
ATOM 7011 N N . PHE B 1 292 ? -13.211 6.168 7.266 1 93.38 292 PHE B N 1
ATOM 7012 C CA . PHE B 1 292 ? -13.242 7.602 6.996 1 93.38 292 PHE B CA 1
ATOM 7013 C C . PHE B 1 292 ? -11.945 8.266 7.438 1 93.38 292 PHE B C 1
ATOM 7015 O O . PHE B 1 292 ? -11.508 9.242 6.828 1 93.38 292 PHE B O 1
ATOM 7022 N N . SER B 1 293 ? -11.344 7.727 8.492 1 96.06 293 SER B N 1
ATOM 7023 C CA . SER B 1 293 ? -10.031 8.227 8.883 1 96.06 293 SER B CA 1
ATOM 7024 C C . SER B 1 293 ? -8.992 7.938 7.801 1 96.06 293 SER B C 1
ATOM 7026 O O . SER B 1 293 ? -8.094 8.75 7.562 1 96.06 293 SER B O 1
ATOM 7028 N N . ILE B 1 294 ? -9.102 6.797 7.164 1 97.38 294 ILE B N 1
ATOM 7029 C CA . ILE B 1 294 ? -8.211 6.438 6.062 1 97.38 294 ILE B CA 1
ATOM 7030 C C . ILE B 1 294 ? -8.43 7.387 4.891 1 97.38 294 ILE B C 1
ATOM 7032 O O . ILE B 1 294 ? -7.473 7.891 4.301 1 97.38 294 ILE B O 1
ATOM 7036 N N . VAL B 1 295 ? -9.695 7.66 4.617 1 95.75 295 VAL B N 1
ATOM 7037 C CA . VAL B 1 295 ? -10.055 8.562 3.525 1 95.75 295 VAL B CA 1
ATOM 7038 C C . VAL B 1 295 ? -9.516 9.961 3.811 1 95.75 295 VAL B C 1
ATOM 7040 O O . VAL B 1 295 ? -8.992 10.625 2.916 1 95.75 295 VAL B O 1
ATOM 7043 N N . TRP B 1 296 ? -9.641 10.352 5.055 1 96.69 296 TRP B N 1
ATOM 7044 C CA . TRP B 1 296 ? -9.141 11.656 5.484 1 96.69 296 TRP B CA 1
ATOM 7045 C C . TRP B 1 296 ? -7.645 11.781 5.242 1 96.69 296 TRP B C 1
ATOM 7047 O O . TRP B 1 296 ? -7.188 12.734 4.617 1 96.69 296 TRP B O 1
ATOM 7057 N N . GLN B 1 297 ? -6.902 10.844 5.625 1 97.19 297 GLN B N 1
ATOM 7058 C CA . GLN B 1 297 ? -5.449 10.883 5.48 1 97.19 297 GLN B CA 1
ATOM 7059 C C . GLN B 1 297 ? -5.039 10.797 4.012 1 97.19 297 GLN B C 1
ATOM 7061 O O . GLN B 1 297 ? -4.129 11.5 3.572 1 97.19 297 GLN B O 1
ATOM 7066 N N . ASP B 1 298 ? -5.688 9.953 3.254 1 97.19 298 ASP B N 1
ATOM 7067 C CA . ASP B 1 298 ? -5.363 9.797 1.839 1 97.19 298 ASP B CA 1
ATOM 7068 C C . ASP B 1 298 ? -5.684 11.07 1.059 1 97.19 298 ASP B C 1
ATOM 7070 O O . ASP B 1 298 ? -4.906 11.492 0.2 1 97.19 298 ASP B O 1
ATOM 7074 N N . SER B 1 299 ? -6.828 11.625 1.353 1 96.5 299 SER B N 1
ATOM 7075 C CA . SER B 1 299 ? -7.246 12.852 0.672 1 96.5 299 SER B CA 1
ATOM 7076 C C . SER B 1 299 ? -6.266 13.984 0.934 1 96.5 299 SER B C 1
ATOM 7078 O O . SER B 1 299 ? -5.828 14.664 0.001 1 96.5 299 SER B O 1
ATOM 7080 N N . LEU B 1 300 ? -5.906 14.164 2.191 1 96.12 300 LEU B N 1
ATOM 7081 C CA . LEU B 1 300 ? -5.008 15.25 2.557 1 96.12 300 LEU B CA 1
ATOM 7082 C C . LEU B 1 300 ? -3.645 15.078 1.894 1 96.12 300 LEU B C 1
ATOM 7084 O O . LEU B 1 300 ? -3.09 16.031 1.35 1 96.12 300 LEU B O 1
ATOM 7088 N N . LEU B 1 301 ? -3.119 13.898 1.914 1 95.12 301 LEU B N 1
ATOM 7089 C CA . LEU B 1 301 ? -1.82 13.633 1.304 1 95.12 301 LEU B CA 1
ATOM 7090 C C . LEU B 1 301 ? -1.888 13.797 -0.211 1 95.12 301 LEU B C 1
ATOM 7092 O O . LEU B 1 301 ? -0.978 14.367 -0.818 1 95.12 301 LEU B O 1
ATOM 7096 N N . SER B 1 302 ? -2.963 13.32 -0.769 1 94.5 302 SER B N 1
ATOM 7097 C CA . SER B 1 302 ? -3.133 13.43 -2.215 1 94.5 302 SER B CA 1
ATOM 7098 C C . SER B 1 302 ? -3.221 14.891 -2.65 1 94.5 302 SER B C 1
ATOM 7100 O O . SER B 1 302 ? -2.654 15.273 -3.674 1 94.5 302 SER B O 1
ATOM 7102 N N . LEU B 1 303 ? -3.875 15.695 -1.868 1 93.88 303 LEU B N 1
ATOM 7103 C CA . LEU B 1 303 ? -3.992 17.109 -2.17 1 93.88 303 LEU B CA 1
ATOM 7104 C C . LEU B 1 303 ? -2.637 17.812 -2.061 1 93.88 303 LEU B C 1
ATOM 7106 O O . LEU B 1 303 ? -2.277 18.609 -2.92 1 93.88 303 LEU B O 1
ATOM 7110 N N . CYS B 1 304 ? -1.901 17.469 -1.03 1 92.31 304 CYS B N 1
ATOM 7111 C CA . CYS B 1 304 ? -0.612 18.109 -0.802 1 92.31 304 CYS B CA 1
ATOM 7112 C C . CYS B 1 304 ? 0.387 17.719 -1.888 1 92.31 304 CYS B C 1
ATOM 7114 O O . CYS B 1 304 ? 1.173 18.562 -2.336 1 92.31 304 CYS B O 1
ATOM 7116 N N . TYR B 1 305 ? 0.314 16.5 -2.375 1 89.06 305 TYR B N 1
ATOM 7117 C CA . TYR B 1 305 ? 1.288 16.016 -3.346 1 89.06 305 TYR B CA 1
ATOM 7118 C C . TYR B 1 305 ? 0.761 16.172 -4.77 1 89.06 305 TYR B C 1
ATOM 7120 O O . TYR B 1 305 ? 1.503 15.977 -5.734 1 89.06 305 TYR B O 1
ATOM 7128 N N . ASP B 1 306 ? -0.505 16.516 -4.836 1 86.94 306 ASP B N 1
ATOM 7129 C CA . ASP B 1 306 ? -1.161 16.578 -6.141 1 86.94 306 ASP B CA 1
ATOM 7130 C C . ASP B 1 306 ? -1.05 15.25 -6.887 1 86.94 306 ASP B C 1
ATOM 7132 O O . ASP B 1 306 ? -0.605 15.219 -8.031 1 86.94 306 ASP B O 1
ATOM 7136 N N . ARG B 1 307 ? -1.369 14.195 -6.215 1 89 307 ARG B N 1
ATOM 7137 C CA . ARG B 1 307 ? -1.373 12.828 -6.734 1 89 307 ARG B CA 1
ATOM 7138 C C . ARG B 1 307 ? -2.727 12.164 -6.516 1 89 307 ARG B C 1
ATOM 7140 O O . ARG B 1 307 ? -3.479 12.555 -5.621 1 89 307 ARG B O 1
ATOM 7147 N N . PRO B 1 308 ? -3.035 11.219 -7.312 1 90.44 308 PRO B N 1
ATOM 7148 C CA . PRO B 1 308 ? -4.34 10.57 -7.145 1 90.44 308 PRO B CA 1
ATOM 7149 C C . PRO B 1 308 ? -4.414 9.711 -5.883 1 90.44 308 PRO B C 1
ATOM 7151 O O . PRO B 1 308 ? -3.426 9.078 -5.508 1 90.44 308 PRO B O 1
ATOM 7154 N N . PRO B 1 309 ? -5.559 9.703 -5.332 1 94.19 309 PRO B N 1
ATOM 7155 C CA . PRO B 1 309 ? -5.766 8.836 -4.172 1 94.19 309 PRO B CA 1
ATOM 7156 C C . PRO B 1 309 ? -5.926 7.363 -4.555 1 94.19 309 PRO B C 1
ATOM 7158 O O . PRO B 1 309 ? -6.008 7.039 -5.742 1 94.19 309 PRO B O 1
ATOM 7161 N N . ILE B 1 310 ? -5.887 6.465 -3.596 1 94.12 310 ILE B N 1
ATOM 7162 C CA . ILE B 1 310 ? -6.062 5.043 -3.869 1 94.12 310 ILE B CA 1
ATOM 7163 C C . ILE B 1 310 ? -7.348 4.547 -3.211 1 94.12 310 ILE B C 1
ATOM 7165 O O . ILE B 1 310 ? -7.781 3.418 -3.455 1 94.12 310 ILE B O 1
ATOM 7169 N N . VAL B 1 311 ? -7.98 5.434 -2.408 1 93.94 311 VAL B N 1
ATOM 7170 C CA . VAL B 1 311 ? -9.211 5.031 -1.735 1 93.94 311 VAL B CA 1
ATOM 7171 C C . VAL B 1 311 ? -10.414 5.398 -2.6 1 93.94 311 VAL B C 1
ATOM 7173 O O . VAL B 1 311 ? -10.328 6.285 -3.453 1 93.94 311 VAL B O 1
ATOM 7176 N N . SER B 1 312 ? -11.5 4.609 -2.408 1 86.81 312 SER B N 1
ATOM 7177 C CA . SER B 1 312 ? -12.781 4.883 -3.047 1 86.81 312 SER B CA 1
ATOM 7178 C C . SER B 1 312 ? -13.914 4.93 -2.023 1 86.81 312 SER B C 1
ATOM 7180 O O . SER B 1 312 ? -13.898 4.18 -1.046 1 86.81 312 SER B O 1
ATOM 7182 N N . LEU B 1 313 ? -14.844 5.82 -2.256 1 85.38 313 LEU B N 1
ATOM 7183 C CA . LEU B 1 313 ? -15.969 5.953 -1.333 1 85.38 313 LEU B CA 1
ATOM 7184 C C . LEU B 1 313 ? -17.234 5.34 -1.923 1 85.38 313 LEU B C 1
ATOM 7186 O O . LEU B 1 313 ? -18.312 5.43 -1.324 1 85.38 313 LEU B O 1
ATOM 7190 N N . LYS B 1 314 ? -17.094 4.691 -2.988 1 79.94 314 LYS B N 1
ATOM 7191 C CA . LYS B 1 314 ? -18.25 4.129 -3.674 1 79.94 314 LYS B CA 1
ATOM 7192 C C . LYS B 1 314 ? -18.922 3.053 -2.828 1 79.94 314 LYS B C 1
ATOM 7194 O O . LYS B 1 314 ? -20.125 2.812 -2.959 1 79.94 314 LYS B O 1
ATOM 7199 N N . GLY B 1 315 ? -18.219 2.48 -1.935 1 82.19 315 GLY B N 1
ATOM 7200 C CA . GLY B 1 315 ? -18.766 1.395 -1.131 1 82.19 315 GLY B CA 1
ATOM 7201 C C . GLY B 1 315 ? -19.594 1.877 0.045 1 82.19 315 GLY B C 1
ATOM 7202 O O . GLY B 1 315 ? -20.219 1.075 0.734 1 82.19 315 GLY B O 1
ATOM 7203 N N . TRP B 1 316 ? -19.547 3.107 0.312 1 83.12 316 TRP B N 1
ATOM 7204 C CA . TRP B 1 316 ? -20.297 3.666 1.435 1 83.12 316 TRP B CA 1
ATOM 7205 C C . TRP B 1 316 ? -21.359 4.645 0.947 1 83.12 316 TRP B C 1
ATOM 7207 O O . TRP B 1 316 ? -21.078 5.508 0.111 1 83.12 316 TRP B O 1
ATOM 7217 N N . SER B 1 317 ? -22.609 4.199 1.251 1 72.75 317 SER B N 1
ATOM 7218 C CA . SER B 1 317 ? -23.719 5.059 0.86 1 72.75 317 SER B CA 1
ATOM 7219 C C . SER B 1 317 ? -23.641 6.418 1.551 1 72.75 317 SER B C 1
ATOM 7221 O O . SER B 1 317 ? -23.266 6.5 2.721 1 72.75 317 SER B O 1
ATOM 7223 N N . LEU B 1 318 ? -23.266 7.32 0.904 1 60 318 LEU B N 1
ATOM 7224 C CA . LEU B 1 318 ? -23.219 8.664 1.474 1 60 318 LEU B CA 1
ATOM 7225 C C . LEU B 1 318 ? -24.484 8.945 2.273 1 60 318 LEU B C 1
ATOM 7227 O O . LEU B 1 318 ? -25.594 8.867 1.74 1 60 318 LEU B O 1
ATOM 7231 N N . GLU B 1 319 ? -24.422 8.461 3.486 1 55.28 319 GLU B N 1
ATOM 7232 C CA . GLU B 1 319 ? -25.609 8.867 4.23 1 55.28 319 GLU B CA 1
ATOM 7233 C C . GLU B 1 319 ? -26.047 10.281 3.857 1 55.28 319 GLU B C 1
ATOM 7235 O O . GLU B 1 319 ? -25.25 11.219 3.939 1 55.28 319 GLU B O 1
ATOM 7240 N N . ASN B 1 320 ? -26.906 10.445 2.916 1 52.28 320 ASN B N 1
ATOM 7241 C CA . ASN B 1 320 ? -27.641 11.672 2.625 1 52.28 320 ASN B CA 1
ATOM 7242 C C . ASN B 1 320 ? -27.656 12.617 3.826 1 52.28 320 ASN B C 1
ATOM 7244 O O . ASN B 1 320 ? -27.719 13.836 3.66 1 52.28 320 ASN B O 1
ATOM 7248 N N . THR B 1 321 ? -27.344 12.023 4.957 1 56.06 321 THR B N 1
ATOM 7249 C CA . THR B 1 321 ? -27.609 12.828 6.145 1 56.06 321 THR B CA 1
ATOM 7250 C C . THR B 1 321 ? -26.484 13.852 6.359 1 56.06 321 THR B C 1
ATOM 7252 O O . THR B 1 321 ? -26.75 14.984 6.758 1 56.06 321 THR B O 1
ATOM 7255 N N . ILE B 1 322 ? -25.234 13.453 6.012 1 62.25 322 ILE B N 1
ATOM 7256 C CA . ILE B 1 322 ? -24.188 14.438 6.266 1 62.25 322 ILE B CA 1
ATOM 7257 C C . ILE B 1 322 ? -24.312 15.594 5.281 1 62.25 322 ILE B C 1
ATOM 7259 O O . ILE B 1 322 ? -23.984 16.734 5.613 1 62.25 322 ILE B O 1
ATOM 7263 N N . TYR B 1 323 ? -24.984 15.195 4.211 1 64.5 323 TYR B N 1
ATOM 7264 C CA . TYR B 1 323 ? -25.094 16.234 3.193 1 64.5 323 TYR B CA 1
ATOM 7265 C C . TYR B 1 323 ? -26.266 17.156 3.479 1 64.5 323 TYR B C 1
ATOM 7267 O O . TYR B 1 323 ? -26.344 18.266 2.957 1 64.5 323 TYR B O 1
ATOM 7275 N N . THR B 1 324 ? -27 16.641 4.457 1 73.62 324 THR B N 1
ATOM 7276 C CA . THR B 1 324 ? -28.141 17.5 4.727 1 73.62 324 THR B CA 1
ATOM 7277 C C . THR B 1 324 ? -28.125 17.984 6.172 1 73.62 324 THR B C 1
ATOM 7279 O O . THR B 1 324 ? -28.844 18.922 6.527 1 73.62 324 THR B O 1
ATOM 7282 N N . LYS B 1 325 ? -27.281 17.438 6.891 1 81.69 325 LYS B N 1
ATOM 7283 C CA . LYS B 1 325 ? -27.219 17.766 8.312 1 81.69 325 LYS B CA 1
ATOM 7284 C C . LYS B 1 325 ? -26.672 19.172 8.531 1 81.69 325 LYS B C 1
ATOM 7286 O O . LYS B 1 325 ? -25.719 19.578 7.855 1 81.69 325 LYS B O 1
ATOM 7291 N N . GLN B 1 326 ? -27.359 19.922 9.445 1 87.69 326 GLN B N 1
ATOM 7292 C CA . GLN B 1 326 ? -26.859 21.219 9.883 1 87.69 326 GLN B CA 1
ATOM 7293 C C . GLN B 1 326 ? -26.062 21.109 11.18 1 87.69 326 GLN B C 1
ATOM 7295 O O . GLN B 1 326 ? -26.234 20.141 11.93 1 87.69 326 GLN B O 1
ATOM 7300 N N . GLY B 1 327 ? -25.203 21.953 11.375 1 92.44 327 GLY B N 1
ATOM 7301 C CA . GLY B 1 327 ? -24.391 21.938 12.594 1 92.44 327 GLY B CA 1
ATOM 7302 C C . GLY B 1 327 ? -23.297 20.906 12.562 1 92.44 327 GLY B C 1
ATOM 7303 O O . GLY B 1 327 ? -23.156 20.109 13.5 1 92.44 327 GLY B O 1
ATOM 7304 N N . LEU B 1 328 ? -22.594 20.922 11.516 1 94.06 328 LEU B N 1
ATOM 7305 C CA . LEU B 1 328 ? -21.531 19.953 11.336 1 94.06 328 LEU B CA 1
ATOM 7306 C C . LEU B 1 328 ? -20.359 20.266 12.266 1 94.06 328 LEU B C 1
ATOM 7308 O O . LEU B 1 328 ? -19.922 21.406 12.367 1 94.06 328 LEU B O 1
ATOM 7312 N N . SER B 1 329 ? -19.953 19.25 13.062 1 94.44 329 SER B N 1
ATOM 7313 C CA . SER B 1 329 ? -18.75 19.391 13.875 1 94.44 329 SER B CA 1
ATOM 7314 C C . SER B 1 329 ? -17.516 19.484 13.008 1 94.44 329 SER B C 1
ATOM 7316 O O . SER B 1 329 ? -17.578 19.344 11.781 1 94.44 329 SER B O 1
ATOM 7318 N N . PHE B 1 330 ? -16.359 19.859 13.602 1 96.44 330 PHE B N 1
ATOM 7319 C CA . PHE B 1 330 ? -15.086 19.938 12.891 1 96.44 330 PHE B CA 1
ATOM 7320 C C . PHE B 1 330 ? -14.82 18.656 12.117 1 96.44 330 PHE B C 1
ATOM 7322 O O . PHE B 1 330 ? -14.477 18.688 10.93 1 96.44 330 PHE B O 1
ATOM 7329 N N . THR B 1 331 ? -15.008 17.438 12.75 1 94.06 331 THR B N 1
ATOM 7330 C CA . THR B 1 331 ? -14.758 16.141 12.148 1 94.06 331 THR B CA 1
ATOM 7331 C C . THR B 1 331 ? -15.719 15.883 10.984 1 94.06 331 THR B C 1
ATOM 7333 O O . THR B 1 331 ? -15.328 15.32 9.961 1 94.06 331 THR B O 1
ATOM 7336 N N . ASP B 1 332 ? -16.938 16.312 11.125 1 92.69 332 ASP B N 1
ATOM 7337 C CA . ASP B 1 332 ? -17.922 16.141 10.062 1 92.69 332 ASP B CA 1
ATOM 7338 C C . ASP B 1 332 ? -17.516 16.938 8.82 1 92.69 332 ASP B C 1
ATOM 7340 O O . ASP B 1 332 ? -17.625 16.438 7.695 1 92.69 332 ASP B O 1
ATOM 7344 N N . VAL B 1 333 ? -17.109 18.141 9.062 1 95 333 VAL B N 1
ATOM 7345 C CA . VAL B 1 333 ? -16.719 19 7.945 1 95 333 VAL B CA 1
ATOM 7346 C C . VAL B 1 333 ? -15.516 18.406 7.234 1 95 333 VAL B C 1
ATOM 7348 O O . VAL B 1 333 ? -15.461 18.359 6.004 1 95 333 VAL B O 1
ATOM 7351 N N . MET B 1 334 ? -14.57 17.953 8.047 1 95.19 334 MET B N 1
ATOM 7352 C CA . MET B 1 334 ? -13.367 17.359 7.465 1 95.19 334 MET B CA 1
ATOM 7353 C C . MET B 1 334 ? -13.711 16.125 6.633 1 95.19 334 MET B C 1
ATOM 7355 O O . MET B 1 334 ? -13.086 15.883 5.602 1 95.19 334 MET B O 1
ATOM 7359 N N . HIS B 1 335 ? -14.641 15.352 7.062 1 91.81 335 HIS B N 1
ATOM 7360 C CA . HIS B 1 335 ? -15.086 14.195 6.285 1 91.81 335 HIS B CA 1
ATOM 7361 C C . HIS B 1 335 ? -15.688 14.633 4.953 1 91.81 335 HIS B C 1
ATOM 7363 O O . HIS B 1 335 ? -15.438 14.016 3.918 1 91.81 335 HIS B O 1
ATOM 7369 N N . CYS B 1 336 ? -16.438 15.688 4.969 1 91.75 336 CYS B N 1
ATOM 7370 C CA . CYS B 1 336 ? -17.031 16.219 3.742 1 91.75 336 CYS B CA 1
ATOM 7371 C C . CYS B 1 336 ? -15.945 16.75 2.805 1 91.75 336 CYS B C 1
ATOM 7373 O O . CYS B 1 336 ? -15.984 16.484 1.602 1 91.75 336 CYS B O 1
ATOM 7375 N N . LEU B 1 337 ? -15.039 17.438 3.438 1 93.62 337 LEU B N 1
ATOM 7376 C CA . LEU B 1 337 ? -13.945 18 2.646 1 93.62 337 LEU B CA 1
ATOM 7377 C C . LEU B 1 337 ? -13.117 16.891 2.014 1 93.62 337 LEU B C 1
ATOM 7379 O O . LEU B 1 337 ? -12.688 17 0.861 1 93.62 337 LEU B O 1
ATOM 7383 N N . SER B 1 338 ? -12.852 15.859 2.785 1 93.44 338 SER B N 1
ATOM 7384 C CA . SER B 1 338 ? -12.047 14.75 2.277 1 93.44 338 SER B CA 1
ATOM 7385 C C . SER B 1 338 ? -12.734 14.062 1.1 1 93.44 338 SER B C 1
ATOM 7387 O O . SER B 1 338 ? -12.07 13.641 0.153 1 93.44 338 SER B O 1
ATOM 7389 N N . ARG B 1 339 ? -14 13.992 1.125 1 89.88 339 ARG B N 1
ATOM 7390 C CA . ARG B 1 339 ? -14.758 13.43 0.011 1 89.88 339 ARG B CA 1
ATOM 7391 C C . ARG B 1 339 ? -14.625 14.297 -1.235 1 89.88 339 ARG B C 1
ATOM 7393 O O . ARG B 1 339 ? -14.43 13.781 -2.338 1 89.88 339 ARG B O 1
ATOM 7400 N N . LEU B 1 340 ? -14.727 15.539 -1.005 1 90.44 340 LEU B N 1
ATOM 7401 C CA . LEU B 1 340 ? -14.555 16.484 -2.107 1 90.44 340 LEU B CA 1
ATOM 7402 C C . LEU B 1 340 ? -13.133 16.406 -2.656 1 90.44 340 LEU B C 1
ATOM 7404 O O . LEU B 1 340 ? -12.922 16.531 -3.867 1 90.44 340 LEU B O 1
ATOM 7408 N N . GLY B 1 341 ? -12.227 16.266 -1.701 1 91.88 341 GLY B N 1
ATOM 7409 C CA . GLY B 1 341 ? -10.828 16.156 -2.105 1 91.88 341 GLY B CA 1
ATOM 7410 C C . GLY B 1 341 ? -10.562 14.961 -3 1 91.88 341 GLY B C 1
ATOM 7411 O O . GLY B 1 341 ? -9.836 15.07 -3.99 1 91.88 341 GLY B O 1
ATOM 7412 N N . ILE B 1 342 ? -11.164 13.844 -2.684 1 91.5 342 ILE B N 1
ATOM 7413 C CA . ILE B 1 342 ? -11.008 12.633 -3.48 1 91.5 342 ILE B CA 1
ATOM 7414 C C . ILE B 1 342 ? -11.602 12.852 -4.867 1 91.5 342 ILE B C 1
ATOM 7416 O O . ILE B 1 342 ? -11.016 12.445 -5.875 1 91.5 342 ILE B O 1
ATOM 7420 N N . GLU B 1 343 ? -12.68 13.523 -4.977 1 88.19 343 GLU B N 1
ATOM 7421 C CA . GLU B 1 343 ? -13.336 13.797 -6.254 1 88.19 343 GLU B CA 1
ATOM 7422 C C . GLU B 1 343 ? -12.469 14.695 -7.133 1 88.19 343 GLU B C 1
ATOM 7424 O O . GLU B 1 343 ? -12.328 14.453 -8.328 1 88.19 343 GLU B O 1
ATOM 7429 N N . VAL B 1 344 ? -11.906 15.641 -6.539 1 88.56 344 VAL B N 1
ATOM 7430 C CA . VAL B 1 344 ? -11.109 16.625 -7.27 1 88.56 344 VAL B CA 1
ATOM 7431 C C . VAL B 1 344 ? -9.828 15.969 -7.773 1 88.56 344 VAL B C 1
ATOM 7433 O O . VAL B 1 344 ? -9.406 16.203 -8.906 1 88.56 344 VAL B O 1
ATOM 7436 N N . THR B 1 345 ? -9.211 15.18 -6.953 1 88.38 345 THR B N 1
ATOM 7437 C CA . THR B 1 345 ? -7.91 14.617 -7.293 1 88.38 345 THR B CA 1
ATOM 7438 C C . THR B 1 345 ? -8.062 13.438 -8.25 1 88.38 345 THR B C 1
ATOM 7440 O O . THR B 1 345 ? -7.113 13.062 -8.938 1 88.38 345 THR B O 1
ATOM 7443 N N . THR B 1 346 ? -9.227 12.828 -8.289 1 85.62 346 THR B N 1
ATOM 7444 C CA . THR B 1 346 ? -9.469 11.711 -9.203 1 85.62 346 THR B CA 1
ATOM 7445 C C . THR B 1 346 ? -9.906 12.227 -10.57 1 85.62 346 THR B C 1
ATOM 7447 O O . THR B 1 346 ? -9.75 11.531 -11.578 1 85.62 346 THR B O 1
ATOM 7450 N N . ALA B 1 347 ? -10.422 13.414 -10.609 1 81.5 347 ALA B N 1
ATOM 7451 C CA . ALA B 1 347 ? -10.922 13.984 -11.859 1 81.5 347 ALA B CA 1
ATOM 7452 C C . ALA B 1 347 ? -9.781 14.281 -12.828 1 81.5 347 ALA B C 1
ATOM 7454 O O . ALA B 1 347 ? -8.648 14.531 -12.406 1 81.5 347 ALA B O 1
ATOM 7455 N N . ASP B 1 348 ? -10.078 14.078 -14.109 1 74.12 348 ASP B N 1
ATOM 7456 C CA . ASP B 1 348 ? -9.109 14.477 -15.125 1 74.12 348 ASP B CA 1
ATOM 7457 C C . ASP B 1 348 ? -9.055 15.992 -15.273 1 74.12 348 ASP B C 1
ATOM 7459 O O . ASP B 1 348 ? -9.781 16.578 -16.078 1 74.12 348 ASP B O 1
ATOM 7463 N N . ARG B 1 349 ? -8.234 16.609 -14.625 1 67.12 349 ARG B N 1
ATOM 7464 C CA . ARG B 1 349 ? -8.211 18.062 -14.453 1 67.12 349 ARG B CA 1
ATOM 7465 C C . ARG B 1 349 ? -7.754 18.766 -15.727 1 67.12 349 ARG B C 1
ATOM 7467 O O . ARG B 1 349 ? -8.062 19.938 -15.945 1 67.12 349 ARG B O 1
ATOM 7474 N N . ASP B 1 350 ? -7.156 18.031 -16.594 1 65 350 ASP B N 1
ATOM 7475 C CA . ASP B 1 350 ? -6.715 18.656 -17.844 1 65 350 ASP B CA 1
ATOM 7476 C C . ASP B 1 350 ? -7.887 18.844 -18.797 1 65 350 ASP B C 1
ATOM 7478 O O . ASP B 1 350 ? -7.859 19.734 -19.656 1 65 350 ASP B O 1
ATOM 7482 N N . ILE B 1 351 ? -8.898 18.125 -18.469 1 67.94 351 ILE B N 1
ATOM 7483 C CA . ILE B 1 351 ? -10.008 18.141 -19.406 1 67.94 351 ILE B CA 1
ATOM 7484 C C . ILE B 1 351 ? -11.164 18.953 -18.828 1 67.94 351 ILE B C 1
ATOM 7486 O O . ILE B 1 351 ? -12.039 19.422 -19.562 1 67.94 351 ILE B O 1
ATOM 7490 N N . GLN B 1 352 ? -10.938 19.328 -17.594 1 70.62 352 GLN B N 1
ATOM 7491 C CA . GLN B 1 352 ? -12.102 19.938 -16.953 1 70.62 352 GLN B CA 1
ATOM 7492 C C . GLN B 1 352 ? -12.195 21.422 -17.297 1 70.62 352 GLN B C 1
ATOM 7494 O O . GLN B 1 352 ? -11.172 22.109 -17.406 1 70.62 352 GLN B O 1
ATOM 7499 N N . GLU B 1 353 ? -13.422 21.797 -17.391 1 78.88 353 GLU B N 1
ATOM 7500 C CA . GLU B 1 353 ? -13.727 23.203 -17.641 1 78.88 353 GLU B CA 1
ATOM 7501 C C . GLU B 1 353 ? -13.773 24 -16.344 1 78.88 353 GLU B C 1
ATOM 7503 O O . GLU B 1 353 ? -13.828 23.422 -15.258 1 78.88 353 GLU B O 1
ATOM 7508 N N . THR B 1 354 ? -13.742 25.25 -16.5 1 85.19 354 THR B N 1
ATOM 7509 C CA . THR B 1 354 ? -13.766 26.156 -15.359 1 85.19 354 THR B CA 1
ATOM 7510 C C . THR B 1 354 ? -15.039 25.969 -14.539 1 85.19 354 THR B C 1
ATOM 7512 O O . THR B 1 354 ? -15.031 26.156 -13.32 1 85.19 354 THR B O 1
ATOM 7515 N N . ALA B 1 355 ? -16.062 25.531 -15.242 1 87.56 355 ALA B N 1
ATOM 7516 C CA . ALA B 1 355 ? -17.344 25.312 -14.57 1 87.56 355 ALA B CA 1
ATOM 7517 C C . ALA B 1 355 ? -17.219 24.219 -13.508 1 87.56 355 ALA B C 1
ATOM 7519 O O . ALA B 1 355 ? -17.875 24.281 -12.469 1 87.56 355 ALA B O 1
ATOM 7520 N N . PHE B 1 356 ? -16.406 23.328 -13.75 1 90.25 356 PHE B N 1
ATOM 7521 C CA . PHE B 1 356 ? -16.188 22.25 -12.797 1 90.25 356 PHE B CA 1
ATOM 7522 C C . PHE B 1 356 ? -15.602 22.781 -11.5 1 90.25 356 PHE B C 1
ATOM 7524 O O . PHE B 1 356 ? -16.078 22.453 -10.414 1 90.25 356 PHE B O 1
ATOM 7531 N N . TYR B 1 357 ? -14.648 23.594 -11.594 1 91.44 357 TYR B N 1
ATOM 7532 C CA . TYR B 1 357 ? -13.953 24.125 -10.422 1 91.44 357 TYR B CA 1
ATOM 7533 C C . TYR B 1 357 ? -14.836 25.094 -9.648 1 91.44 357 TYR B C 1
ATOM 7535 O O . TYR B 1 357 ? -14.82 25.094 -8.414 1 91.44 357 TYR B O 1
ATOM 7543 N N . LEU B 1 358 ? -15.609 25.844 -10.375 1 93.12 358 LEU B N 1
ATOM 7544 C CA . LEU B 1 358 ? -16.531 26.766 -9.719 1 93.12 358 LEU B CA 1
ATOM 7545 C C . LEU B 1 358 ? -17.609 26 -8.953 1 93.12 358 LEU B C 1
ATOM 7547 O O . LEU B 1 358 ? -18 26.391 -7.852 1 93.12 358 LEU B O 1
ATOM 7551 N N . ASN B 1 359 ? -18.062 24.938 -9.562 1 92.81 359 ASN B N 1
ATOM 7552 C CA . ASN B 1 359 ? -19.062 24.109 -8.891 1 92.81 359 ASN B CA 1
ATOM 7553 C C . ASN B 1 359 ? -18.5 23.469 -7.621 1 92.81 359 ASN B C 1
ATOM 7555 O O . ASN B 1 359 ? -19.188 23.375 -6.609 1 92.81 359 ASN B O 1
ATOM 7559 N N . MET B 1 360 ? -17.281 23.047 -7.691 1 92.69 360 MET B N 1
ATOM 7560 C CA . MET B 1 360 ? -16.641 22.453 -6.523 1 92.69 360 MET B CA 1
ATOM 7561 C C . MET B 1 360 ? -16.453 23.469 -5.414 1 92.69 360 MET B C 1
ATOM 7563 O O . MET B 1 360 ? -16.625 23.156 -4.234 1 92.69 360 MET B O 1
ATOM 7567 N N . LEU B 1 361 ? -16.094 24.672 -5.793 1 94.94 361 LEU B N 1
ATOM 7568 C CA . LEU B 1 361 ? -15.938 25.75 -4.812 1 94.94 361 LEU B CA 1
ATOM 7569 C C . LEU B 1 361 ? -17.266 26.062 -4.148 1 94.94 361 LEU B C 1
ATOM 7571 O O . LEU B 1 361 ? -17.328 26.312 -2.941 1 94.94 361 LEU B O 1
ATOM 7575 N N . ASN B 1 362 ? -18.297 26.016 -4.969 1 94.25 362 ASN B N 1
ATOM 7576 C CA . ASN B 1 362 ? -19.625 26.25 -4.418 1 94.25 362 ASN B CA 1
ATOM 7577 C C . ASN B 1 362 ? -20.016 25.172 -3.42 1 94.25 362 ASN B C 1
ATOM 7579 O O . ASN B 1 362 ? -20.641 25.453 -2.395 1 94.25 362 ASN B O 1
ATOM 7583 N N . HIS B 1 363 ? -19.688 24 -3.748 1 92.38 363 HIS B N 1
ATOM 7584 C CA . HIS B 1 363 ? -19.969 22.891 -2.838 1 92.38 363 HIS B CA 1
ATOM 7585 C C . HIS B 1 363 ? -19.188 23.031 -1.534 1 92.38 363 HIS B C 1
ATOM 7587 O O . HIS B 1 363 ? -19.703 22.734 -0.459 1 92.38 363 HIS B O 1
ATOM 7593 N N . LEU B 1 364 ? -18 23.438 -1.618 1 93.88 364 LEU B N 1
ATOM 7594 C CA . LEU B 1 364 ? -17.172 23.672 -0.444 1 93.88 364 LEU B CA 1
ATOM 7595 C C . LEU B 1 364 ? -17.797 24.734 0.453 1 93.88 364 LEU B C 1
ATOM 7597 O O . LEU B 1 364 ? -17.844 24.578 1.675 1 93.88 364 LEU B O 1
ATOM 7601 N N . ASP B 1 365 ? -18.25 25.766 -0.166 1 94.69 365 ASP B N 1
ATOM 7602 C CA . ASP B 1 365 ? -18.875 26.859 0.581 1 94.69 365 ASP B CA 1
ATOM 7603 C C . ASP B 1 365 ? -20.172 26.391 1.251 1 94.69 365 ASP B C 1
ATOM 7605 O O . ASP B 1 365 ? -20.484 26.828 2.359 1 94.69 365 ASP B O 1
ATOM 7609 N N . GLU B 1 366 ? -20.875 25.562 0.569 1 93 366 GLU B N 1
ATOM 7610 C CA . GLU B 1 366 ? -22.109 25.031 1.14 1 93 366 GLU B CA 1
ATOM 7611 C C . GLU B 1 366 ? -21.828 24.203 2.391 1 93 366 GLU B C 1
ATOM 7613 O O . GLU B 1 366 ? -22.547 24.312 3.387 1 93 366 GLU B O 1
ATOM 7618 N N . VAL B 1 367 ? -20.828 23.406 2.328 1 92.81 367 VAL B N 1
ATOM 7619 C CA . VAL B 1 367 ? -20.453 22.594 3.473 1 92.81 367 VAL B CA 1
ATOM 7620 C C . VAL B 1 367 ? -20.016 23.484 4.625 1 92.81 367 VAL B C 1
ATOM 7622 O O . VAL B 1 367 ? -20.375 23.25 5.777 1 92.81 367 VAL B O 1
ATOM 7625 N N . TYR B 1 368 ? -19.25 24.484 4.301 1 94.5 368 TYR B N 1
ATOM 7626 C CA . TYR B 1 368 ? -18.734 25.406 5.305 1 94.5 368 TYR B CA 1
ATOM 7627 C C . TYR B 1 368 ? -19.859 26.141 6.008 1 94.5 368 TYR B C 1
ATOM 7629 O O . TYR B 1 368 ? -19.812 26.344 7.223 1 94.5 368 TYR B O 1
ATOM 7637 N N . GLN B 1 369 ? -20.891 26.438 5.289 1 93.56 369 GLN B N 1
ATOM 7638 C CA . GLN B 1 369 ? -22.016 27.172 5.836 1 93.56 369 GLN B CA 1
ATOM 7639 C C . GLN B 1 369 ? -22.828 26.312 6.793 1 93.56 369 GLN B C 1
ATOM 7641 O O . GLN B 1 369 ? -23.516 26.844 7.68 1 93.56 369 GLN B O 1
ATOM 7646 N N . ARG B 1 370 ? -22.734 25.094 6.637 1 93.94 370 ARG B N 1
ATOM 7647 C CA . ARG B 1 370 ? -23.5 24.188 7.484 1 93.94 370 ARG B CA 1
ATOM 7648 C C . ARG B 1 370 ? -22.703 23.812 8.734 1 93.94 370 ARG B C 1
ATOM 7650 O O . ARG B 1 370 ? -23.219 23.125 9.617 1 93.94 370 ARG B O 1
ATOM 7657 N N . ALA B 1 371 ? -21.484 24.297 8.906 1 96.19 371 ALA B N 1
ATOM 7658 C CA . ALA B 1 371 ? -20.641 23.969 10.055 1 96.19 371 ALA B CA 1
ATOM 7659 C C . ALA B 1 371 ? -21.141 24.656 11.32 1 96.19 371 ALA B C 1
ATOM 7661 O O . ALA B 1 371 ? -21.938 25.594 11.242 1 96.19 371 ALA B O 1
ATOM 7662 N N . LEU B 1 372 ? -20.766 24.203 12.523 1 96.69 372 LEU B N 1
ATOM 7663 C CA . LEU B 1 372 ? -21.078 24.844 13.797 1 96.69 372 LEU B CA 1
ATOM 7664 C C . LEU B 1 372 ? -20.609 26.297 13.805 1 96.69 372 LEU B C 1
ATOM 7666 O O . LEU B 1 372 ? -19.594 26.625 13.195 1 96.69 372 LEU B O 1
ATOM 7670 N N . PRO B 1 373 ? -21.266 27.172 14.508 1 96.12 373 PRO B N 1
ATOM 7671 C CA . PRO B 1 373 ? -21.016 28.609 14.438 1 96.12 373 PRO B CA 1
ATOM 7672 C C . PRO B 1 373 ? -19.594 28.984 14.828 1 96.12 373 PRO B C 1
ATOM 7674 O O . PRO B 1 373 ? -19 29.891 14.234 1 96.12 373 PRO B O 1
ATOM 7677 N N . HIS B 1 374 ? -19 28.312 15.773 1 96.75 374 HIS B N 1
ATOM 7678 C CA . HIS B 1 374 ? -17.656 28.688 16.188 1 96.75 374 HIS B CA 1
ATOM 7679 C C . HIS B 1 374 ? -16.641 28.375 15.094 1 96.75 374 HIS B C 1
ATOM 7681 O O . HIS B 1 374 ? -15.539 28.938 15.086 1 96.75 374 HIS B O 1
ATOM 7687 N N . LEU B 1 375 ? -16.969 27.453 14.148 1 97.44 375 LEU B N 1
ATOM 7688 C CA . LEU B 1 375 ? -16.062 27.078 13.062 1 97.44 375 LEU B CA 1
ATOM 7689 C C . LEU B 1 375 ? -16.094 28.109 11.945 1 97.44 375 LEU B C 1
ATOM 7691 O O . LEU B 1 375 ? -15.133 28.234 11.18 1 97.44 375 LEU B O 1
ATOM 7695 N N . THR B 1 376 ? -17.156 28.906 11.828 1 95.31 376 THR B N 1
ATOM 7696 C CA . THR B 1 376 ? -17.328 29.828 10.711 1 95.31 376 THR B CA 1
ATOM 7697 C C . THR B 1 376 ? -16.891 31.234 11.094 1 95.31 376 THR B C 1
ATOM 7699 O O . THR B 1 376 ? -16.516 32.031 10.234 1 95.31 376 THR B O 1
ATOM 7702 N N . SER B 1 377 ? -16.984 31.516 12.422 1 94.88 377 SER B N 1
ATOM 7703 C CA . SER B 1 377 ? -16.609 32.875 12.844 1 94.88 377 SER B CA 1
ATOM 7704 C C . SER B 1 377 ? -15.914 32.844 14.195 1 94.88 377 SER B C 1
ATOM 7706 O O . SER B 1 377 ? -16.328 32.125 15.109 1 94.88 377 SER B O 1
ATOM 7708 N N . ARG B 1 378 ? -14.945 33.656 14.281 1 94 378 ARG B N 1
ATOM 7709 C CA . ARG B 1 378 ? -14.18 33.812 15.516 1 94 378 ARG B CA 1
ATOM 7710 C C . ARG B 1 378 ? -15.047 34.344 16.641 1 94 378 ARG B C 1
ATOM 7712 O O . ARG B 1 378 ? -14.883 33.938 17.812 1 94 378 ARG B O 1
ATOM 7719 N N . ASP B 1 379 ? -16.031 35.094 16.297 1 95.44 379 ASP B N 1
ATOM 7720 C CA . ASP B 1 379 ? -16.875 35.781 17.297 1 95.44 379 ASP B CA 1
ATOM 7721 C C . ASP B 1 379 ? -17.75 34.75 18.031 1 95.44 379 ASP B C 1
ATOM 7723 O O . ASP B 1 379 ? -18.219 35.031 19.141 1 95.44 379 ASP B O 1
ATOM 7727 N N . ASN B 1 380 ? -17.922 33.656 17.469 1 96.62 380 ASN B N 1
ATOM 7728 C CA . ASN B 1 380 ? -18.781 32.656 18.078 1 96.62 380 ASN B CA 1
ATOM 7729 C C . ASN B 1 380 ? -17.984 31.641 18.891 1 96.62 380 ASN B C 1
ATOM 7731 O O . ASN B 1 380 ? -18.531 30.656 19.391 1 96.62 380 ASN B O 1
ATOM 7735 N N . CYS B 1 381 ? -16.656 31.875 18.969 1 96.38 381 CYS B N 1
ATOM 7736 C CA . CYS B 1 381 ? -15.805 30.969 19.75 1 96.38 381 CYS B CA 1
ATOM 7737 C C . CYS B 1 381 ? -15.906 31.297 21.234 1 96.38 381 CYS B C 1
ATOM 7739 O O . CYS B 1 381 ? -15.719 32.438 21.641 1 96.38 381 CYS B O 1
ATOM 7741 N N . ARG B 1 382 ? -16.25 30.281 22.078 1 95.75 382 ARG B N 1
ATOM 7742 C CA . ARG B 1 382 ? -16.438 30.484 23.516 1 95.75 382 ARG B CA 1
ATOM 7743 C C . ARG B 1 382 ? -15.289 29.891 24.312 1 95.75 382 ARG B C 1
ATOM 7745 O O . ARG B 1 382 ? -15.203 30.078 25.531 1 95.75 382 ARG B O 1
ATOM 7752 N N . SER B 1 383 ? -14.469 29.109 23.703 1 94.69 383 SER B N 1
ATOM 7753 C CA . SER B 1 383 ? -13.32 28.484 24.359 1 94.69 383 SER B CA 1
ATOM 7754 C C . SER B 1 383 ? -12.094 28.516 23.469 1 94.69 383 SER B C 1
ATOM 7756 O O . SER B 1 383 ? -12.195 28.781 22.266 1 94.69 383 SER B O 1
ATOM 7758 N N . MET B 1 384 ? -10.938 28.328 24.125 1 94.62 384 MET B N 1
ATOM 7759 C CA . MET B 1 384 ? -9.695 28.266 23.359 1 94.62 384 MET B CA 1
ATOM 7760 C C . MET B 1 384 ? -9.734 27.125 22.344 1 94.62 384 MET B C 1
ATOM 7762 O O . MET B 1 384 ? -9.273 27.281 21.219 1 94.62 384 MET B O 1
ATOM 7766 N N . HIS B 1 385 ? -10.266 26.047 22.688 1 94.25 385 HIS B N 1
ATOM 7767 C CA . HIS B 1 385 ? -10.352 24.906 21.797 1 94.25 385 HIS B CA 1
ATOM 7768 C C . HIS B 1 385 ? -11.195 25.219 20.562 1 94.25 385 HIS B C 1
ATOM 7770 O O . HIS B 1 385 ? -10.836 24.844 19.453 1 94.25 385 HIS B O 1
ATOM 7776 N N . GLU B 1 386 ? -12.297 25.875 20.781 1 96.56 386 GLU B N 1
ATOM 7777 C CA . GLU B 1 386 ? -13.156 26.266 19.656 1 96.56 386 GLU B CA 1
ATOM 7778 C C . GLU B 1 386 ? -12.422 27.188 18.703 1 96.56 386 GLU B C 1
ATOM 7780 O O . GLU B 1 386 ? -12.578 27.078 17.484 1 96.56 386 GLU B O 1
ATOM 7785 N N . HIS B 1 387 ? -11.688 28.062 19.312 1 97.25 387 HIS B N 1
ATOM 7786 C CA . HIS B 1 387 ? -10.922 28.984 18.469 1 97.25 387 HIS B CA 1
ATOM 7787 C C . HIS B 1 387 ? -9.867 28.234 17.656 1 97.25 387 HIS B C 1
ATOM 7789 O O . HIS B 1 387 ? -9.672 28.547 16.484 1 97.25 387 HIS B O 1
ATOM 7795 N N . LEU B 1 388 ? -9.18 27.312 18.281 1 97.25 388 LEU B N 1
ATOM 7796 C CA . LEU B 1 388 ? -8.164 26.547 17.578 1 97.25 388 LEU B CA 1
ATOM 7797 C C . LEU B 1 388 ? -8.797 25.719 16.453 1 97.25 388 LEU B C 1
ATOM 7799 O O . LEU B 1 388 ? -8.219 25.609 15.367 1 97.25 388 LEU B O 1
ATOM 7803 N N . GLU B 1 389 ? -9.953 25.188 16.656 1 97.5 389 GLU B N 1
ATOM 7804 C CA . GLU B 1 389 ? -10.672 24.438 15.633 1 97.5 389 GLU B CA 1
ATOM 7805 C C . GLU B 1 389 ? -11.039 25.328 14.453 1 97.5 389 GLU B C 1
ATOM 7807 O O . GLU B 1 389 ? -10.984 24.906 13.305 1 97.5 389 GLU B O 1
ATOM 7812 N N . HIS B 1 390 ? -11.445 26.516 14.805 1 97.81 390 HIS B N 1
ATOM 7813 C CA . HIS B 1 390 ? -11.781 27.484 13.773 1 97.81 390 HIS B CA 1
ATOM 7814 C C . HIS B 1 390 ? -10.586 27.766 12.867 1 97.81 390 HIS B C 1
ATOM 7816 O O . HIS B 1 390 ? -10.711 27.766 11.641 1 97.81 390 HIS B O 1
ATOM 7822 N N . LEU B 1 391 ? -9.477 28 13.523 1 98.06 391 LEU B N 1
ATOM 7823 C CA . LEU B 1 391 ? -8.273 28.312 12.766 1 98.06 391 LEU B CA 1
ATOM 7824 C C . LEU B 1 391 ? -7.812 27.094 11.961 1 98.06 391 LEU B C 1
ATOM 7826 O O . LEU B 1 391 ? -7.383 27.234 10.812 1 98.06 391 LEU B O 1
ATOM 7830 N N . ALA B 1 392 ? -7.879 25.906 12.578 1 98 392 ALA B N 1
ATOM 7831 C CA . ALA B 1 392 ? -7.492 24.688 11.875 1 98 392 ALA B CA 1
ATOM 7832 C C . ALA B 1 392 ? -8.352 24.469 10.633 1 98 392 ALA B C 1
ATOM 7834 O O . ALA B 1 392 ? -7.836 24.125 9.57 1 98 392 ALA B O 1
ATOM 7835 N N . LEU B 1 393 ? -9.633 24.656 10.766 1 98.06 393 LEU B N 1
ATOM 7836 C CA . LEU B 1 393 ? -10.539 24.453 9.641 1 98.06 393 LEU B CA 1
ATOM 7837 C C . LEU B 1 393 ? -10.242 25.453 8.523 1 98.06 393 LEU B C 1
ATOM 7839 O O . LEU B 1 393 ? -10.289 25.094 7.348 1 98.06 393 LEU B O 1
ATOM 7843 N N . LYS B 1 394 ? -9.984 26.672 8.914 1 97.12 394 LYS B N 1
ATOM 7844 C CA . LYS B 1 394 ? -9.648 27.688 7.922 1 97.12 394 LYS B CA 1
ATOM 7845 C C . LYS B 1 394 ? -8.43 27.266 7.102 1 97.12 394 LYS B C 1
ATOM 7847 O O . LYS B 1 394 ? -8.391 27.484 5.891 1 97.12 394 LYS B O 1
ATOM 7852 N N . MET B 1 395 ? -7.461 26.703 7.738 1 97.5 395 MET B N 1
ATOM 7853 C CA . MET B 1 395 ? -6.254 26.266 7.043 1 97.5 395 MET B CA 1
ATOM 7854 C C . MET B 1 395 ? -6.57 25.125 6.086 1 97.5 395 MET B C 1
ATOM 7856 O O . MET B 1 395 ? -6.082 25.109 4.953 1 97.5 395 MET B O 1
ATOM 7860 N N . HIS B 1 396 ? -7.336 24.156 6.539 1 97 396 HIS B N 1
ATOM 7861 C CA . HIS B 1 396 ? -7.695 23.031 5.68 1 97 396 HIS B CA 1
ATOM 7862 C C . HIS B 1 396 ? -8.516 23.5 4.484 1 97 396 HIS B C 1
ATOM 7864 O O . HIS B 1 396 ? -8.305 23.031 3.359 1 97 396 HIS B O 1
ATOM 7870 N N . LEU B 1 397 ? -9.477 24.391 4.742 1 97.19 397 LEU B N 1
ATOM 7871 C CA . LEU B 1 397 ? -10.281 24.938 3.656 1 97.19 397 LEU B CA 1
ATOM 7872 C C . LEU B 1 397 ? -9.406 25.641 2.627 1 97.19 397 LEU B C 1
ATOM 7874 O O . LEU B 1 397 ? -9.625 25.5 1.422 1 97.19 397 LEU B O 1
ATOM 7878 N N . SER B 1 398 ? -8.461 26.359 3.113 1 96.62 398 SER B N 1
ATOM 7879 C CA . SER B 1 398 ? -7.559 27.094 2.221 1 96.62 398 SER B CA 1
ATOM 7880 C C . SER B 1 398 ? -6.75 26.125 1.354 1 96.62 398 SER B C 1
ATOM 7882 O O . SER B 1 398 ? -6.461 26.422 0.193 1 96.62 398 SER B O 1
ATOM 7884 N N . LEU B 1 399 ? -6.348 25.062 1.927 1 95.25 399 LEU B N 1
ATOM 7885 C CA . LEU B 1 399 ? -5.645 24.047 1.153 1 95.25 399 LEU B CA 1
ATOM 7886 C C . LEU B 1 399 ? -6.508 23.531 0.001 1 95.25 399 LEU B C 1
ATOM 7888 O O . LEU B 1 399 ? -6.031 23.422 -1.131 1 95.25 399 LEU B O 1
ATOM 7892 N N . PHE B 1 400 ? -7.73 23.312 0.246 1 95.69 400 PHE B N 1
ATOM 7893 C CA . PHE B 1 400 ? -8.656 22.812 -0.768 1 95.69 400 PHE B CA 1
ATOM 7894 C C . PHE B 1 400 ? -8.859 23.844 -1.866 1 95.69 400 PHE B C 1
ATOM 7896 O O . PHE B 1 400 ? -8.836 23.516 -3.053 1 95.69 400 PHE B O 1
ATOM 7903 N N . VAL B 1 401 ? -8.984 25.031 -1.488 1 95.69 401 VAL B N 1
ATOM 7904 C CA . VAL B 1 401 ? -9.188 26.109 -2.451 1 95.69 401 VAL B CA 1
ATOM 7905 C C . VAL B 1 401 ? -7.941 26.266 -3.311 1 95.69 401 VAL B C 1
ATOM 7907 O O . VAL B 1 401 ? -8.031 26.516 -4.516 1 95.69 401 VAL B O 1
ATOM 7910 N N . ALA B 1 402 ? -6.812 26.141 -2.639 1 92.94 402 ALA B N 1
ATOM 7911 C CA . ALA B 1 402 ? -5.551 26.281 -3.365 1 92.94 402 ALA B CA 1
ATOM 7912 C C . ALA B 1 402 ? -5.449 25.266 -4.492 1 92.94 402 ALA B C 1
ATOM 7914 O O . ALA B 1 402 ? -4.969 25.578 -5.582 1 92.94 402 ALA B O 1
ATOM 7915 N N . VAL B 1 403 ? -5.891 24.109 -4.289 1 91.5 403 VAL B N 1
ATOM 7916 C CA . VAL B 1 403 ? -5.812 23.047 -5.285 1 91.5 403 VAL B CA 1
ATOM 7917 C C . VAL B 1 403 ? -6.852 23.281 -6.379 1 91.5 403 VAL B C 1
ATOM 7919 O O . VAL B 1 403 ? -6.57 23.109 -7.562 1 91.5 403 VAL B O 1
ATOM 7922 N N . LEU B 1 404 ? -8.008 23.75 -6.016 1 91.75 404 LEU B N 1
ATOM 7923 C CA . LEU B 1 404 ? -9.109 23.953 -6.953 1 91.75 404 LEU B CA 1
ATOM 7924 C C . LEU B 1 404 ? -8.828 25.125 -7.879 1 91.75 404 LEU B C 1
ATOM 7926 O O . LEU B 1 404 ? -9.328 25.172 -9 1 91.75 404 LEU B O 1
ATOM 7930 N N . THR B 1 405 ? -8 26 -7.48 1 91.94 405 THR B N 1
ATOM 7931 C CA . THR B 1 405 ? -7.785 27.219 -8.25 1 91.94 405 THR B CA 1
ATOM 7932 C C . THR B 1 405 ? -6.488 27.125 -9.055 1 91.94 405 THR B C 1
ATOM 7934 O O . THR B 1 405 ? -6.113 28.078 -9.742 1 91.94 405 THR B O 1
ATOM 7937 N N . ARG B 1 406 ? -5.801 26.062 -8.984 1 88.56 406 ARG B N 1
ATOM 7938 C CA . ARG B 1 406 ? -4.523 25.875 -9.664 1 88.56 406 ARG B CA 1
ATOM 7939 C C . ARG B 1 406 ? -4.66 26.125 -11.164 1 88.56 406 ARG B C 1
ATOM 7941 O O . ARG B 1 406 ? -3.797 26.75 -11.773 1 88.56 406 ARG B O 1
ATOM 7948 N N . PRO B 1 407 ? -5.707 25.672 -11.805 1 84.94 407 PRO B N 1
ATOM 7949 C CA . PRO B 1 407 ? -5.812 25.875 -13.25 1 84.94 407 PRO B CA 1
ATOM 7950 C C . PRO B 1 407 ? -5.879 27.359 -13.625 1 84.94 407 PRO B C 1
ATOM 7952 O O . PRO B 1 407 ? -5.41 27.75 -14.695 1 84.94 407 PRO B O 1
ATOM 7955 N N . ALA B 1 408 ? -6.387 28.188 -12.758 1 86.5 408 ALA B N 1
ATOM 7956 C CA . ALA B 1 408 ? -6.496 29.609 -13.031 1 86.5 408 ALA B CA 1
ATOM 7957 C C . ALA B 1 408 ? -5.145 30.312 -12.883 1 86.5 408 ALA B C 1
ATOM 7959 O O . ALA B 1 408 ? -4.914 31.359 -13.477 1 86.5 408 ALA B O 1
ATOM 7960 N N . LEU B 1 409 ? -4.273 29.703 -12.172 1 87.31 409 LEU B N 1
ATOM 7961 C CA . LEU B 1 409 ? -2.959 30.297 -11.938 1 87.31 409 LEU B CA 1
ATOM 7962 C C . LEU B 1 409 ? -1.958 29.812 -12.984 1 87.31 409 LEU B C 1
ATOM 7964 O O . LEU B 1 409 ? -0.895 30.422 -13.156 1 87.31 409 LEU B O 1
ATOM 7968 N N . ARG B 1 410 ? -2.293 28.688 -13.656 1 79.5 410 ARG B N 1
ATOM 7969 C CA . ARG B 1 410 ? -1.4 28.141 -14.68 1 79.5 410 ARG B CA 1
ATOM 7970 C C . ARG B 1 410 ? -1.528 28.906 -15.984 1 79.5 410 ARG B C 1
ATOM 7972 O O . ARG B 1 410 ? -0.544 29.094 -16.703 1 79.5 410 ARG B O 1
ATOM 7979 N N . GLN B 1 411 ? -2.811 29.281 -16.359 1 69.69 411 GLN B N 1
ATOM 7980 C CA . GLN B 1 411 ? -3.076 29.891 -17.672 1 69.69 411 GLN B CA 1
ATOM 7981 C C . GLN B 1 411 ? -3.023 31.406 -17.594 1 69.69 411 GLN B C 1
ATOM 7983 O O . GLN B 1 411 ? -3.43 32 -16.578 1 69.69 411 GLN B O 1
ATOM 7988 N N . PRO B 1 412 ? -2.215 31.859 -18.547 1 61.72 412 PRO B N 1
ATOM 7989 C CA . PRO B 1 412 ? -2.209 33.312 -18.594 1 61.72 412 PRO B CA 1
ATOM 7990 C C . PRO B 1 412 ? -3.615 33.906 -18.656 1 61.72 412 PRO B C 1
ATOM 7992 O O . PRO B 1 412 ? -4.57 33.219 -18.984 1 61.72 412 PRO B O 1
ATOM 7995 N N . GLN B 1 413 ? -3.697 35.188 -18.406 1 60.19 413 GLN B N 1
ATOM 7996 C CA . GLN B 1 413 ? -4.852 36.062 -18.219 1 60.19 413 GLN B CA 1
ATOM 7997 C C . GLN B 1 413 ? -5.875 35.875 -19.328 1 60.19 413 GLN B C 1
ATOM 7999 O O . GLN B 1 413 ? -5.641 36.25 -20.469 1 60.19 413 GLN B O 1
ATOM 8004 N N . ILE B 1 414 ? -6.512 34.656 -19.188 1 62.44 414 ILE B N 1
ATOM 8005 C CA . ILE B 1 414 ? -7.641 34.531 -20.094 1 62.44 414 ILE B CA 1
ATOM 8006 C C . ILE B 1 414 ? -8.766 35.469 -19.656 1 62.44 414 ILE B C 1
ATOM 8008 O O . ILE B 1 414 ? -9.078 35.531 -18.453 1 62.44 414 ILE B O 1
ATOM 8012 N N . GLN B 1 415 ? -9.117 36.281 -20.5 1 64.81 415 GLN B N 1
ATOM 8013 C CA . GLN B 1 415 ? -10.156 37.281 -20.281 1 64.81 415 GLN B CA 1
ATOM 8014 C C . GLN B 1 415 ? -11.523 36.625 -20.109 1 64.81 415 GLN B C 1
ATOM 8016 O O . GLN B 1 415 ? -12.391 36.75 -20.969 1 64.81 415 GLN B O 1
ATOM 8021 N N . ASP B 1 416 ? -11.617 35.562 -19.312 1 76.19 416 ASP B N 1
ATOM 8022 C CA . ASP B 1 416 ? -12.891 34.938 -18.984 1 76.19 416 ASP B CA 1
ATOM 8023 C C . ASP B 1 416 ? -13.273 35.219 -17.531 1 76.19 416 ASP B C 1
ATOM 8025 O O . ASP B 1 416 ? -12.422 35.188 -16.641 1 76.19 416 ASP B O 1
ATOM 8029 N N . SER B 1 417 ? -14.523 35.688 -17.312 1 81.69 417 SER B N 1
ATOM 8030 C CA . SER B 1 417 ? -15.062 36.062 -16.016 1 81.69 417 SER B CA 1
ATOM 8031 C C . SER B 1 417 ? -14.906 34.938 -14.992 1 81.69 417 SER B C 1
ATOM 8033 O O . SER B 1 417 ? -14.617 35.188 -13.82 1 81.69 417 SER B O 1
ATOM 8035 N N . SER B 1 418 ? -15.086 33.781 -15.461 1 84.06 418 SER B N 1
ATOM 8036 C CA . SER B 1 418 ? -14.961 32.656 -14.555 1 84.06 418 SER B CA 1
ATOM 8037 C C . SER B 1 418 ? -13.539 32.5 -14.016 1 84.06 418 SER B C 1
ATOM 8039 O O . SER B 1 418 ? -13.336 32.156 -12.852 1 84.06 418 SER B O 1
ATOM 8041 N N . TYR B 1 419 ? -12.594 32.875 -14.773 1 85.5 419 TYR B N 1
ATOM 8042 C CA . TYR B 1 419 ? -11.203 32.844 -14.352 1 85.5 419 TYR B CA 1
ATOM 8043 C C . TYR B 1 419 ? -10.906 33.938 -13.328 1 85.5 419 TYR B C 1
ATOM 8045 O O . TYR B 1 419 ? -10.102 33.75 -12.414 1 85.5 419 TYR B O 1
ATOM 8053 N N . GLY B 1 420 ? -11.625 34.969 -13.508 1 87.81 420 GLY B N 1
ATOM 8054 C CA . GLY B 1 420 ? -11.445 36.062 -12.555 1 87.81 420 GLY B CA 1
ATOM 8055 C C . GLY B 1 420 ? -11.914 35.719 -11.156 1 87.81 420 GLY B C 1
ATOM 8056 O O . GLY B 1 420 ? -11.266 36.062 -10.172 1 87.81 420 GLY B O 1
ATOM 8057 N N . VAL B 1 421 ? -12.984 35 -11.102 1 91.31 421 VAL B N 1
ATOM 8058 C CA . VAL B 1 421 ? -13.531 34.562 -9.82 1 91.31 421 VAL B CA 1
ATOM 8059 C C . VAL B 1 421 ? -12.57 33.594 -9.148 1 91.31 421 VAL B C 1
ATOM 8061 O O . VAL B 1 421 ? -12.32 33.688 -7.941 1 91.31 421 VAL B O 1
ATOM 8064 N N . LEU B 1 422 ? -12.062 32.719 -9.945 1 92.56 422 LEU B N 1
ATOM 8065 C CA . LEU B 1 422 ? -11.133 31.719 -9.414 1 92.56 422 LEU B CA 1
ATOM 8066 C C . LEU B 1 422 ? -9.859 32.375 -8.906 1 92.56 422 LEU B C 1
ATOM 8068 O O . LEU B 1 422 ? -9.328 32 -7.859 1 92.56 422 LEU B O 1
ATOM 8072 N N . ARG B 1 423 ? -9.391 33.344 -9.594 1 91.88 423 ARG B N 1
ATOM 8073 C CA . ARG B 1 423 ? -8.164 34.031 -9.219 1 91.88 423 ARG B CA 1
ATOM 8074 C C . ARG B 1 423 ? -8.359 34.844 -7.934 1 91.88 423 ARG B C 1
ATOM 8076 O O . ARG B 1 423 ? -7.477 34.875 -7.078 1 91.88 423 ARG B O 1
ATOM 8083 N N . GLU B 1 424 ? -9.508 35.438 -7.82 1 92.81 424 GLU B N 1
ATOM 8084 C CA . GLU B 1 424 ? -9.805 36.188 -6.605 1 92.81 424 GLU B CA 1
ATOM 8085 C C . GLU B 1 424 ? -9.914 35.25 -5.395 1 92.81 424 GLU B C 1
ATOM 8087 O O . GLU B 1 424 ? -9.492 35.594 -4.293 1 92.81 424 GLU B O 1
ATOM 8092 N N . ARG B 1 425 ? -10.555 34.188 -5.625 1 95 425 ARG B N 1
ATOM 8093 C CA . ARG B 1 425 ? -10.68 33.188 -4.547 1 95 425 ARG B CA 1
ATOM 8094 C C . ARG B 1 425 ? -9.312 32.688 -4.129 1 95 425 ARG B C 1
ATOM 8096 O O . ARG B 1 425 ? -9.07 32.438 -2.943 1 95 425 ARG B O 1
ATOM 8103 N N . ALA B 1 426 ? -8.445 32.438 -5.125 1 94.69 426 ALA B N 1
ATOM 8104 C CA . ALA B 1 426 ? -7.09 31.969 -4.84 1 94.69 426 ALA B CA 1
ATOM 8105 C C . ALA B 1 426 ? -6.34 32.969 -3.969 1 94.69 426 ALA B C 1
ATOM 8107 O O . ALA B 1 426 ? -5.734 32.594 -2.963 1 94.69 426 ALA B O 1
ATOM 8108 N N . LYS B 1 427 ? -6.43 34.219 -4.348 1 94.5 427 LYS B N 1
ATOM 8109 C CA . LYS B 1 427 ? -5.742 35.281 -3.613 1 94.5 427 LYS B CA 1
ATOM 8110 C C . LYS B 1 427 ? -6.234 35.375 -2.172 1 94.5 427 LYS B C 1
ATOM 8112 O O . LYS B 1 427 ? -5.434 35.375 -1.235 1 94.5 427 LYS B O 1
ATOM 8117 N N . THR B 1 428 ? -7.539 35.375 -1.993 1 95.19 428 THR B N 1
ATOM 8118 C CA . THR B 1 428 ? -8.141 35.5 -0.668 1 95.19 428 THR B CA 1
ATOM 8119 C C . THR B 1 428 ? -7.781 34.281 0.196 1 95.19 428 THR B C 1
ATOM 8121 O O . THR B 1 428 ? -7.492 34.438 1.386 1 95.19 428 THR B O 1
ATOM 8124 N N . SER B 1 429 ? -7.816 33.188 -0.389 1 96.12 429 SER B N 1
ATOM 8125 C CA . SER B 1 429 ? -7.535 31.953 0.345 1 96.12 429 SER B CA 1
ATOM 8126 C C . SER B 1 429 ? -6.082 31.906 0.801 1 96.12 429 SER B C 1
ATOM 8128 O O . SER B 1 429 ? -5.789 31.453 1.912 1 96.12 429 SER B O 1
ATOM 8130 N N . MET B 1 430 ? -5.164 32.312 -0.013 1 96.06 430 MET B N 1
ATOM 8131 C CA . MET B 1 430 ? -3.744 32.281 0.335 1 96.06 430 MET B CA 1
ATOM 8132 C C . MET B 1 430 ? -3.457 33.25 1.49 1 96.06 430 MET B C 1
ATOM 8134 O O . MET B 1 430 ? -2.68 32.906 2.391 1 96.06 430 MET B O 1
ATOM 8138 N N . ILE B 1 431 ? -4.059 34.344 1.432 1 96.62 431 ILE B N 1
ATOM 8139 C CA . ILE B 1 431 ? -3.91 35.312 2.51 1 96.62 431 ILE B CA 1
ATOM 8140 C C . ILE B 1 431 ? -4.492 34.75 3.801 1 96.62 431 ILE B C 1
ATOM 8142 O O . ILE B 1 431 ? -3.857 34.812 4.855 1 96.62 431 ILE B O 1
ATOM 8146 N N . ASP B 1 432 ? -5.691 34.156 3.678 1 96.25 432 ASP B N 1
ATOM 8147 C CA . ASP B 1 432 ? -6.359 33.562 4.84 1 96.25 432 ASP B CA 1
ATOM 8148 C C . ASP B 1 432 ? -5.523 32.438 5.449 1 96.25 432 ASP B C 1
ATOM 8150 O O . ASP B 1 432 ? -5.457 32.312 6.672 1 96.25 432 ASP B O 1
ATOM 8154 N N . ALA B 1 433 ? -4.953 31.656 4.633 1 97.56 433 ALA B N 1
ATOM 8155 C CA . ALA B 1 433 ? -4.133 30.531 5.109 1 97.56 433 ALA B CA 1
ATOM 8156 C C . ALA B 1 433 ? -2.939 31.047 5.914 1 97.56 433 ALA B C 1
ATOM 8158 O O . ALA B 1 433 ? -2.646 30.531 6.992 1 97.56 433 ALA B O 1
ATOM 8159 N N . SER B 1 434 ? -2.281 32.031 5.387 1 97.31 434 SER B N 1
ATOM 8160 C CA . SER B 1 434 ? -1.104 32.594 6.047 1 97.31 434 SER B CA 1
ATOM 8161 C C . SER B 1 434 ? -1.475 33.281 7.363 1 97.31 434 SER B C 1
ATOM 8163 O O . SER B 1 434 ? -0.789 33.094 8.367 1 97.31 434 SER B O 1
ATOM 8165 N N . ARG B 1 435 ? -2.58 34 7.355 1 97.38 435 ARG B N 1
ATOM 8166 C CA . ARG B 1 435 ? -3.045 34.656 8.562 1 97.38 435 ARG B CA 1
ATOM 8167 C C . ARG B 1 435 ? -3.461 33.656 9.625 1 97.38 435 ARG B C 1
ATOM 8169 O O . ARG B 1 435 ? -3.129 33.812 10.805 1 97.38 435 ARG B O 1
ATOM 8176 N N . ALA B 1 436 ? -4.211 32.688 9.164 1 97.88 436 ALA B N 1
ATOM 8177 C CA . ALA B 1 436 ? -4.676 31.656 10.094 1 97.88 436 ALA B CA 1
ATOM 8178 C C . ALA B 1 436 ? -3.498 30.906 10.719 1 97.88 436 ALA B C 1
ATOM 8180 O O . ALA B 1 436 ? -3.52 30.578 11.914 1 97.88 436 ALA B O 1
ATOM 8181 N N . PHE B 1 437 ? -2.537 30.609 9.906 1 97.88 437 PHE B N 1
ATOM 8182 C CA . PHE B 1 437 ? -1.354 29.922 10.414 1 97.88 437 PHE B CA 1
ATOM 8183 C C . PHE B 1 437 ? -0.655 30.75 11.477 1 97.88 437 PHE B C 1
ATOM 8185 O O . PHE B 1 437 ? -0.281 30.234 12.531 1 97.88 437 PHE B O 1
ATOM 8192 N N . LEU B 1 438 ? -0.413 32.031 11.242 1 97.5 438 LEU B N 1
ATOM 8193 C CA . LEU B 1 438 ? 0.288 32.938 12.156 1 97.5 438 LEU B CA 1
ATOM 8194 C C . LEU B 1 438 ? -0.489 33.094 13.453 1 97.5 438 LEU B C 1
ATOM 8196 O O . LEU B 1 438 ? 0.098 33.062 14.539 1 97.5 438 LEU B O 1
ATOM 8200 N N . GLU B 1 439 ? -1.793 33.219 13.344 1 97.44 439 GLU B N 1
ATOM 8201 C CA . GLU B 1 439 ? -2.621 33.312 14.539 1 97.44 439 GLU B CA 1
ATOM 8202 C C . GLU B 1 439 ? -2.607 32 15.328 1 97.44 439 GLU B C 1
ATOM 8204 O O . GLU B 1 439 ? -2.535 32.031 16.562 1 97.44 439 GLU B O 1
ATOM 8209 N N . PHE B 1 440 ? -2.727 30.906 14.602 1 97.25 440 PHE B N 1
ATOM 8210 C CA . PHE B 1 440 ? -2.754 29.594 15.219 1 97.25 440 PHE B CA 1
ATOM 8211 C C . PHE B 1 440 ? -1.449 29.312 15.953 1 97.25 440 PHE B C 1
ATOM 8213 O O . PHE B 1 440 ? -1.461 28.828 17.094 1 97.25 440 PHE B O 1
ATOM 8220 N N . GLN B 1 441 ? -0.316 29.516 15.367 1 93.94 441 GLN B N 1
ATOM 8221 C CA . GLN B 1 441 ? 0.987 29.234 15.953 1 93.94 441 GLN B CA 1
ATOM 8222 C C . GLN B 1 441 ? 1.244 30.094 17.188 1 93.94 441 GLN B C 1
ATOM 8224 O O . GLN B 1 441 ? 1.978 29.688 18.094 1 93.94 441 GLN B O 1
ATOM 8229 N N . ALA B 1 442 ? 0.661 31.266 17.219 1 94.44 442 ALA B N 1
ATOM 8230 C CA . ALA B 1 442 ? 0.796 32.156 18.375 1 94.44 442 ALA B CA 1
ATOM 8231 C C . ALA B 1 442 ? 0.063 31.578 19.594 1 94.44 442 ALA B C 1
ATOM 8233 O O . ALA B 1 442 ? 0.416 31.859 20.734 1 94.44 442 ALA B O 1
ATOM 8234 N N . LEU B 1 443 ? -0.94 30.719 19.328 1 94.12 443 LEU B N 1
ATOM 8235 C CA . LEU B 1 443 ? -1.806 30.219 20.406 1 94.12 443 LEU B CA 1
ATOM 8236 C C . LEU B 1 443 ? -1.444 28.797 20.781 1 94.12 443 LEU B C 1
ATOM 8238 O O . LEU B 1 443 ? -1.76 28.344 21.891 1 94.12 443 LEU B O 1
ATOM 8242 N N . SER B 1 444 ? -0.871 28.109 19.828 1 94.5 444 SER B N 1
ATOM 8243 C CA . SER B 1 444 ? -0.636 26.688 20.062 1 94.5 444 SER B CA 1
ATOM 8244 C C . SER B 1 444 ? 0.559 26.188 19.266 1 94.5 444 SER B C 1
ATOM 8246 O O . SER B 1 444 ? 0.915 26.766 18.234 1 94.5 444 SER B O 1
ATOM 8248 N N . VAL B 1 445 ? 1.126 25.078 19.703 1 91.5 445 VAL B N 1
ATOM 8249 C CA . VAL B 1 445 ? 2.262 24.484 19.016 1 91.5 445 VAL B CA 1
ATOM 8250 C C . VAL B 1 445 ? 1.761 23.594 17.875 1 91.5 445 VAL B C 1
ATOM 8252 O O . VAL B 1 445 ? 2.535 23.203 16.984 1 91.5 445 VAL B O 1
ATOM 8255 N N . VAL B 1 446 ? 0.5 23.375 17.672 1 94.62 446 VAL B N 1
ATOM 8256 C CA . VAL B 1 446 ? -0.116 22.375 16.797 1 94.62 446 VAL B CA 1
ATOM 8257 C C . VAL B 1 446 ? 0.228 22.672 15.344 1 94.62 446 VAL B C 1
ATOM 8259 O O . VAL B 1 446 ? 0.647 21.766 14.602 1 94.62 446 VAL B O 1
ATOM 8262 N N . PRO B 1 447 ? 0.114 23.875 14.906 1 94.81 447 PRO B N 1
ATOM 8263 C CA . PRO B 1 447 ? 0.348 24.094 13.484 1 94.81 447 PRO B CA 1
ATOM 8264 C C . PRO B 1 447 ? 1.799 23.859 13.07 1 94.81 447 PRO B C 1
ATOM 8266 O O . PRO B 1 447 ? 2.061 23.391 11.961 1 94.81 447 PRO B O 1
ATOM 8269 N N . LEU B 1 448 ? 2.754 24.094 13.977 1 91.12 448 LEU B N 1
ATOM 8270 C CA . LEU B 1 448 ? 4.164 23.891 13.672 1 91.12 448 LEU B CA 1
ATOM 8271 C C . LEU B 1 448 ? 4.512 22.406 13.703 1 91.12 448 LEU B C 1
ATOM 8273 O O . LEU B 1 448 ? 5.508 21.984 13.117 1 91.12 448 LEU B O 1
ATOM 8277 N N . ARG B 1 449 ? 3.625 21.688 14.367 1 93.12 449 ARG B N 1
ATOM 8278 C CA . ARG B 1 449 ? 3.879 20.266 14.508 1 93.12 449 ARG B CA 1
ATOM 8279 C C . ARG B 1 449 ? 2.992 19.453 13.57 1 93.12 449 ARG B C 1
ATOM 8281 O O . ARG B 1 449 ? 2.969 18.219 13.633 1 93.12 449 ARG B O 1
ATOM 8288 N N . THR B 1 450 ? 2.262 20.078 12.75 1 95.12 450 THR B N 1
ATOM 8289 C CA . THR B 1 450 ? 1.406 19.422 11.758 1 95.12 450 THR B CA 1
ATOM 8290 C C . THR B 1 450 ? 1.903 19.703 10.344 1 95.12 450 THR B C 1
ATOM 8292 O O . THR B 1 450 ? 1.846 20.844 9.875 1 95.12 450 THR B O 1
ATOM 8295 N N . TRP B 1 451 ? 2.385 18.719 9.695 1 94.38 451 TRP B N 1
ATOM 8296 C CA . TRP B 1 451 ? 3.061 18.812 8.406 1 94.38 451 TRP B CA 1
ATOM 8297 C C . TRP B 1 451 ? 2.158 19.469 7.367 1 94.38 451 TRP B C 1
ATOM 8299 O O . TRP B 1 451 ? 2.613 20.312 6.578 1 94.38 451 TRP B O 1
ATOM 8309 N N . SER B 1 452 ? 0.873 19.125 7.281 1 95 452 SER B N 1
ATOM 8310 C CA . SER B 1 452 ? -0.04 19.656 6.27 1 95 452 SER B CA 1
ATOM 8311 C C . SER B 1 452 ? -0.292 21.141 6.465 1 95 452 SER B C 1
ATOM 8313 O O . SER B 1 452 ? -0.464 21.875 5.496 1 95 452 SER B O 1
ATOM 8315 N N . MET B 1 453 ? -0.307 21.609 7.707 1 96.38 453 MET B N 1
ATOM 8316 C CA . MET B 1 453 ? -0.501 23.016 7.984 1 96.38 453 MET B CA 1
ATOM 8317 C C . MET B 1 453 ? 0.729 23.828 7.586 1 96.38 453 MET B C 1
ATOM 8319 O O . MET B 1 453 ? 0.606 24.922 7.02 1 96.38 453 MET B O 1
ATOM 8323 N N . VAL B 1 454 ? 1.868 23.25 7.887 1 94.25 454 VAL B N 1
ATOM 8324 C CA . VAL B 1 454 ? 3.107 23.891 7.453 1 94.25 454 VAL B CA 1
ATOM 8325 C C . VAL B 1 454 ? 3.154 23.953 5.93 1 94.25 454 VAL B C 1
ATOM 8327 O O . VAL B 1 454 ? 3.518 24.969 5.352 1 94.25 454 VAL B O 1
ATOM 8330 N N . HIS B 1 455 ? 2.77 22.844 5.352 1 94.19 455 HIS B N 1
ATOM 8331 C CA . HIS B 1 455 ? 2.729 22.766 3.896 1 94.19 455 HIS B CA 1
ATOM 8332 C C . HIS B 1 455 ? 1.819 23.844 3.316 1 94.19 455 HIS B C 1
ATOM 8334 O O . HIS B 1 455 ? 2.191 24.531 2.357 1 94.19 455 HIS B O 1
ATOM 8340 N N . THR B 1 456 ? 0.705 24.016 3.863 1 96.25 456 THR B N 1
ATOM 8341 C CA . THR B 1 456 ? -0.274 24.984 3.393 1 96.25 456 THR B CA 1
ATOM 8342 C C . THR B 1 456 ? 0.244 26.406 3.584 1 96.25 456 THR B C 1
ATOM 8344 O O . THR B 1 456 ? 0.103 27.25 2.693 1 96.25 456 THR B O 1
ATOM 8347 N N . ALA B 1 457 ? 0.827 26.672 4.699 1 96.31 457 ALA B N 1
ATOM 8348 C CA . ALA B 1 457 ? 1.341 28 4.996 1 96.31 457 ALA B CA 1
ATOM 8349 C C . ALA B 1 457 ? 2.471 28.375 4.043 1 96.31 457 ALA B C 1
ATOM 8351 O O . ALA B 1 457 ? 2.473 29.469 3.477 1 96.31 457 ALA B O 1
ATOM 8352 N N . LEU B 1 458 ? 3.35 27.453 3.854 1 93.44 458 LEU B N 1
ATOM 8353 C CA . LEU B 1 458 ? 4.5 27.75 3.004 1 93.44 458 LEU B CA 1
ATOM 8354 C C . LEU B 1 458 ? 4.086 27.844 1.541 1 93.44 458 LEU B C 1
ATOM 8356 O O . LEU B 1 458 ? 4.578 28.703 0.808 1 93.44 458 LEU B O 1
ATOM 8360 N N . THR B 1 459 ? 3.227 26.969 1.125 1 93.62 459 THR B N 1
ATOM 8361 C CA . THR B 1 459 ? 2.748 27 -0.252 1 93.62 459 THR B CA 1
ATOM 8362 C C . THR B 1 459 ? 1.989 28.297 -0.527 1 93.62 459 THR B C 1
ATOM 8364 O O . THR B 1 459 ? 2.195 28.938 -1.562 1 93.62 459 THR B O 1
ATOM 8367 N N . SER B 1 460 ? 1.159 28.688 0.367 1 95.5 460 SER B N 1
ATOM 8368 C CA . SER B 1 460 ? 0.36 29.906 0.197 1 95.5 460 SER B CA 1
ATOM 8369 C C . SER B 1 460 ? 1.237 31.156 0.189 1 95.5 460 SER B C 1
ATOM 8371 O O . SER B 1 460 ? 1.078 32.031 -0.666 1 95.5 460 SER B O 1
ATOM 8373 N N . THR B 1 461 ? 2.152 31.203 1.062 1 94.62 461 THR B N 1
ATOM 8374 C CA . THR B 1 461 ? 3.014 32.375 1.162 1 94.62 461 THR B CA 1
ATOM 8375 C C . THR B 1 461 ? 3.967 32.469 -0.028 1 94.62 461 THR B C 1
ATOM 8377 O O . THR B 1 461 ? 4.258 33.531 -0.528 1 94.62 461 THR B O 1
ATOM 8380 N N . LEU B 1 462 ? 4.422 31.328 -0.437 1 92.31 462 LEU B N 1
ATOM 8381 C CA . LEU B 1 462 ? 5.305 31.297 -1.599 1 92.31 462 LEU B CA 1
ATOM 8382 C C . LEU B 1 462 ? 4.562 31.734 -2.857 1 92.31 462 LEU B C 1
ATOM 8384 O O . LEU B 1 462 ? 5.105 32.469 -3.68 1 92.31 462 LEU B O 1
ATOM 8388 N N . LEU B 1 463 ? 3.383 31.281 -3.016 1 92.56 463 LEU B N 1
ATOM 8389 C CA . LEU B 1 463 ? 2.586 31.672 -4.172 1 92.56 463 LEU B CA 1
ATOM 8390 C C . LEU B 1 463 ? 2.285 33.156 -4.152 1 92.56 463 LEU B C 1
ATOM 8392 O O . LEU B 1 463 ? 2.289 33.812 -5.199 1 92.56 463 LEU B O 1
ATOM 8396 N N . LEU B 1 464 ? 2.039 33.688 -2.957 1 91.69 464 LEU B N 1
ATOM 8397 C CA . LEU B 1 464 ? 1.81 35.125 -2.814 1 91.69 464 LEU B CA 1
ATOM 8398 C C . LEU B 1 464 ? 3.045 35.906 -3.232 1 91.69 464 LEU B C 1
ATOM 8400 O O . LEU B 1 464 ? 2.928 37.031 -3.738 1 91.69 464 LEU B O 1
ATOM 8404 N N . SER B 1 465 ? 4.148 35.344 -3.123 1 89.06 465 SER B N 1
ATOM 8405 C CA . SER B 1 465 ? 5.395 36.031 -3.4 1 89.06 465 SER B CA 1
ATOM 8406 C C . SER B 1 465 ? 5.77 35.938 -4.875 1 89.06 465 SER B C 1
ATOM 8408 O O . SER B 1 465 ? 6.516 36.781 -5.391 1 89.06 465 SER B O 1
ATOM 8410 N N . THR B 1 466 ? 5.266 34.938 -5.566 1 86 466 THR B N 1
ATOM 8411 C CA . THR B 1 466 ? 5.699 34.688 -6.938 1 86 466 THR B CA 1
ATOM 8412 C C . THR B 1 466 ? 4.621 35.125 -7.934 1 86 466 THR B C 1
ATOM 8414 O O . THR B 1 466 ? 4.898 35.281 -9.117 1 86 466 THR B O 1
ATOM 8417 N N . TRP B 1 467 ? 3.451 35.25 -7.398 1 88.06 467 TRP B N 1
ATOM 8418 C CA . TRP B 1 467 ? 2.328 35.625 -8.25 1 88.06 467 TRP B CA 1
ATOM 8419 C C . TRP B 1 467 ? 2.373 37.125 -8.562 1 88.06 467 TRP B C 1
ATOM 8421 O O . TRP B 1 467 ? 2.4 37.969 -7.656 1 88.06 467 TRP B O 1
ATOM 8431 N N . ASP B 1 468 ? 2.348 37.531 -9.805 1 83.31 468 ASP B N 1
ATOM 8432 C CA . ASP B 1 468 ? 2.512 38.875 -10.281 1 83.31 468 ASP B CA 1
ATOM 8433 C C . ASP B 1 468 ? 1.455 39.812 -9.672 1 83.31 468 ASP B C 1
ATOM 8435 O O . ASP B 1 468 ? 1.731 40.969 -9.391 1 83.31 468 ASP B O 1
ATOM 8439 N N . GLU B 1 469 ? 0.31 39.312 -9.445 1 84.25 469 GLU B N 1
ATOM 8440 C CA . GLU B 1 469 ? -0.798 40.125 -8.953 1 84.25 469 GLU B CA 1
ATOM 8441 C C . GLU B 1 469 ? -0.611 40.469 -7.477 1 84.25 469 GLU B C 1
ATOM 8443 O O . GLU B 1 469 ? -1.158 41.469 -6.996 1 84.25 469 GLU B O 1
ATOM 8448 N N . THR B 1 470 ? 0.193 39.625 -6.801 1 88.44 470 THR B N 1
ATOM 8449 C CA . THR B 1 470 ? 0.248 39.812 -5.355 1 88.44 470 THR B CA 1
ATOM 8450 C C . THR B 1 470 ? 1.675 40.094 -4.902 1 88.44 470 THR B C 1
ATOM 8452 O O . THR B 1 470 ? 1.896 40.531 -3.766 1 88.44 470 THR B O 1
ATOM 8455 N N . ARG B 1 471 ? 2.592 39.969 -5.691 1 82.81 471 ARG B N 1
ATOM 8456 C CA . ARG B 1 471 ? 4 40.094 -5.328 1 82.81 471 ARG B CA 1
ATOM 8457 C C . ARG B 1 471 ? 4.32 41.469 -4.766 1 82.81 471 ARG B C 1
ATOM 8459 O O . ARG B 1 471 ? 5.199 41.594 -3.912 1 82.81 471 ARG B O 1
ATOM 8466 N N . ASN B 1 472 ? 3.572 42.438 -5.258 1 80.88 472 ASN B N 1
ATOM 8467 C CA . ASN B 1 472 ? 3.885 43.812 -4.844 1 80.88 472 ASN B CA 1
ATOM 8468 C C . ASN B 1 472 ? 2.859 44.344 -3.844 1 80.88 472 ASN B C 1
ATOM 8470 O O . ASN B 1 472 ? 2.867 45.531 -3.51 1 80.88 472 ASN B O 1
ATOM 8474 N N . ASP B 1 473 ? 2.004 43.531 -3.355 1 88.06 473 ASP B N 1
ATOM 8475 C CA . ASP B 1 473 ? 1.015 43.938 -2.354 1 88.06 473 ASP B CA 1
ATOM 8476 C C . ASP B 1 473 ? 1.643 44 -0.964 1 88.06 473 ASP B C 1
ATOM 8478 O O . ASP B 1 473 ? 2.275 43.062 -0.505 1 88.06 473 ASP B O 1
ATOM 8482 N N . PRO B 1 474 ? 1.499 45.125 -0.268 1 89.44 474 PRO B N 1
ATOM 8483 C CA . PRO B 1 474 ? 2.117 45.281 1.049 1 89.44 474 PRO B CA 1
ATOM 8484 C C . PRO B 1 474 ? 1.61 44.281 2.072 1 89.44 474 PRO B C 1
ATOM 8486 O O . PRO B 1 474 ? 2.375 43.812 2.932 1 89.44 474 PRO B O 1
ATOM 8489 N N . GLU B 1 475 ? 0.371 44.031 2.006 1 91.81 475 GLU B N 1
ATOM 8490 C CA . GLU B 1 475 ? -0.172 43.031 2.928 1 91.81 475 GLU B CA 1
ATOM 8491 C C . GLU B 1 475 ? 0.498 41.688 2.734 1 91.81 475 GLU B C 1
ATOM 8493 O O . GLU B 1 475 ? 0.819 41 3.709 1 91.81 475 GLU B O 1
ATOM 8498 N N . SER B 1 476 ? 0.647 41.281 1.514 1 91.5 476 SER B N 1
ATOM 8499 C CA . SER B 1 476 ? 1.311 40.031 1.196 1 91.5 476 SER B CA 1
ATOM 8500 C C . SER B 1 476 ? 2.758 40.031 1.68 1 91.5 476 SER B C 1
ATOM 8502 O O . SER B 1 476 ? 3.244 39.031 2.197 1 91.5 476 SER B O 1
ATOM 8504 N N . ARG B 1 477 ? 3.367 41.125 1.586 1 89.31 477 ARG B N 1
ATOM 8505 C CA . ARG B 1 477 ? 4.762 41.219 2.008 1 89.31 477 ARG B CA 1
ATOM 8506 C C . ARG B 1 477 ? 4.887 41.094 3.521 1 89.31 477 ARG B C 1
ATOM 8508 O O . ARG B 1 477 ? 5.828 40.469 4.02 1 89.31 477 ARG B O 1
ATOM 8515 N N . ASP B 1 478 ? 4 41.688 4.133 1 92.31 478 ASP B N 1
ATOM 8516 C CA . ASP B 1 478 ? 3.994 41.594 5.59 1 92.31 478 ASP B CA 1
ATOM 8517 C C . ASP B 1 478 ? 3.811 40.125 6.031 1 92.31 478 ASP B C 1
ATOM 8519 O O . ASP B 1 478 ? 4.492 39.656 6.945 1 92.31 478 ASP B O 1
ATOM 8523 N N . LEU B 1 479 ? 2.885 39.5 5.426 1 94.81 479 LEU B N 1
ATOM 8524 C CA . LEU B 1 479 ? 2.617 38.094 5.758 1 94.81 479 LEU B CA 1
ATOM 8525 C C . LEU B 1 479 ? 3.84 37.219 5.48 1 94.81 479 LEU B C 1
ATOM 8527 O O . LEU B 1 479 ? 4.168 36.344 6.273 1 94.81 479 LEU B O 1
ATOM 8531 N N . GLN B 1 480 ? 4.488 37.469 4.379 1 92.25 480 GLN B N 1
ATOM 8532 C CA . GLN B 1 480 ? 5.688 36.719 4.02 1 92.25 480 GLN B CA 1
ATOM 8533 C C . GLN B 1 480 ? 6.773 36.875 5.078 1 92.25 480 GLN B C 1
ATOM 8535 O O . GLN B 1 480 ? 7.363 35.906 5.523 1 92.25 480 GLN B O 1
ATOM 8540 N N . GLN B 1 481 ? 6.965 38.062 5.516 1 89.69 481 GLN B N 1
ATOM 8541 C CA . GLN B 1 481 ? 7.996 38.344 6.508 1 89.69 481 GLN B CA 1
ATOM 8542 C C . GLN B 1 481 ? 7.676 37.688 7.84 1 89.69 481 GLN B C 1
ATOM 8544 O O . GLN B 1 481 ? 8.555 37.094 8.477 1 89.69 481 GLN B O 1
ATOM 8549 N N . ARG B 1 482 ? 6.5 37.781 8.18 1 93.25 482 ARG B N 1
ATOM 8550 C CA . ARG B 1 482 ? 6.098 37.219 9.461 1 93.25 482 ARG B CA 1
ATOM 8551 C C . ARG B 1 482 ? 6.215 35.688 9.438 1 93.25 482 ARG B C 1
ATOM 8553 O O . ARG B 1 482 ? 6.605 35.094 10.438 1 93.25 482 ARG B O 1
ATOM 8560 N N . VAL B 1 483 ? 5.805 35.062 8.367 1 92.94 483 VAL B N 1
ATOM 8561 C CA . VAL B 1 483 ? 5.922 33.594 8.25 1 92.94 483 VAL B CA 1
ATOM 8562 C C . VAL B 1 483 ? 7.391 33.188 8.297 1 92.94 483 VAL B C 1
ATOM 8564 O O . VAL B 1 483 ? 7.754 32.219 8.969 1 92.94 483 VAL B O 1
ATOM 8567 N N . ILE B 1 484 ? 8.242 33.938 7.594 1 87.81 484 ILE B N 1
ATOM 8568 C CA . ILE B 1 484 ? 9.672 33.656 7.598 1 87.81 484 ILE B CA 1
ATOM 8569 C C . ILE B 1 484 ? 10.219 33.75 9.023 1 87.81 484 ILE B C 1
ATOM 8571 O O . ILE B 1 484 ? 11.023 32.938 9.453 1 87.81 484 ILE B O 1
ATOM 8575 N N . GLU B 1 485 ? 9.75 34.688 9.75 1 86.5 485 GLU B N 1
ATOM 8576 C CA . GLU B 1 485 ? 10.203 34.906 11.125 1 86.5 485 GLU B CA 1
ATOM 8577 C C . GLU B 1 485 ? 9.82 33.75 12.023 1 86.5 485 GLU B C 1
ATOM 8579 O O . GLU B 1 485 ? 10.602 33.344 12.898 1 86.5 485 GLU B O 1
ATOM 8584 N N . VAL B 1 486 ? 8.688 33.281 11.836 1 88.06 486 VAL B N 1
ATOM 8585 C CA . VAL B 1 486 ? 8.219 32.156 12.648 1 88.06 486 VAL B CA 1
ATOM 8586 C C . VAL B 1 486 ? 9.117 30.953 12.438 1 88.06 486 VAL B C 1
ATOM 8588 O O . VAL B 1 486 ? 9.477 30.25 13.391 1 88.06 486 VAL B O 1
ATOM 8591 N N . PHE B 1 487 ? 9.516 30.672 11.219 1 83.88 487 PHE B N 1
ATOM 8592 C CA . PHE B 1 487 ? 10.312 29.5 10.922 1 83.88 487 PHE B CA 1
ATOM 8593 C C . PHE B 1 487 ? 11.789 29.75 11.227 1 83.88 487 PHE B C 1
ATOM 8595 O O . PHE B 1 487 ? 12.555 28.812 11.445 1 83.88 487 PHE B O 1
ATOM 8602 N N . SER B 1 488 ? 12.266 31 11.227 1 70.38 488 SER B N 1
ATOM 8603 C CA . SER B 1 488 ? 13.641 31.344 11.555 1 70.38 488 SER B CA 1
ATOM 8604 C C . SER B 1 488 ? 13.867 31.344 13.062 1 70.38 488 SER B C 1
ATOM 8606 O O . SER B 1 488 ? 14.977 31.078 13.531 1 70.38 488 SER B O 1
ATOM 8608 N N . ALA B 1 489 ? 13.016 31.859 13.75 1 59.59 489 ALA B N 1
ATOM 8609 C CA . ALA B 1 489 ? 13.117 31.875 15.203 1 59.59 489 ALA B CA 1
ATOM 8610 C C . ALA B 1 489 ? 13.289 30.469 15.766 1 59.59 489 ALA B C 1
ATOM 8612 O O . ALA B 1 489 ? 13.953 30.281 16.781 1 59.59 489 ALA B O 1
ATOM 8613 N N . VAL B 1 490 ? 12.883 29.531 15.086 1 52.78 490 VAL B N 1
ATOM 8614 C CA . VAL B 1 490 ? 12.945 28.156 15.539 1 52.78 490 VAL B CA 1
ATOM 8615 C C . VAL B 1 490 ? 14.359 27.609 15.344 1 52.78 490 VAL B C 1
ATOM 8617 O O . VAL B 1 490 ? 14.844 26.812 16.156 1 52.78 490 VAL B O 1
ATOM 8620 N N . GLY B 1 491 ? 15.32 28.031 14.367 1 44.75 491 GLY B N 1
ATOM 8621 C CA . GLY B 1 491 ? 16.641 27.547 14.008 1 44.75 491 GLY B CA 1
ATOM 8622 C C . GLY B 1 491 ? 17.766 28.266 14.734 1 44.75 491 GLY B C 1
ATOM 8623 O O . GLY B 1 491 ? 18.906 27.812 14.727 1 44.75 491 GLY B O 1
ATOM 8624 N N . SER B 1 492 ? 17.859 29.531 15 1 38.69 492 SER B N 1
ATOM 8625 C CA . SER B 1 492 ? 18.984 30.312 15.5 1 38.69 492 SER B CA 1
ATOM 8626 C C . SER B 1 492 ? 19.469 29.781 16.844 1 38.69 492 SER B C 1
ATOM 8628 O O . SER B 1 492 ? 20.375 30.375 17.453 1 38.69 492 SER B O 1
ATOM 8630 N N . VAL B 1 493 ? 19.109 28.75 17.391 1 38.06 493 VAL B N 1
ATOM 8631 C CA . VAL B 1 493 ? 19.625 28.422 18.719 1 38.06 493 VAL B CA 1
ATOM 8632 C C . VAL B 1 493 ? 21 27.781 18.594 1 38.06 493 VAL B C 1
ATOM 8634 O O . VAL B 1 493 ? 21.594 27.375 19.594 1 38.06 493 VAL B O 1
ATOM 8637 N N . GLY B 1 494 ? 21.625 27.516 17.469 1 34.19 494 GLY B N 1
ATOM 8638 C CA . GLY B 1 494 ? 22.891 26.828 17.578 1 34.19 494 GLY B CA 1
ATOM 8639 C C . GLY B 1 494 ? 24.047 27.766 17.922 1 34.19 494 GLY B C 1
ATOM 8640 O O . GLY B 1 494 ? 25.203 27.422 17.719 1 34.19 494 GLY B O 1
ATOM 8641 N N . GLN B 1 495 ? 24.031 29.031 18.125 1 34.19 495 GLN B N 1
ATOM 8642 C CA . GLN B 1 495 ? 25.312 29.547 18.609 1 34.19 495 GLN B CA 1
ATOM 8643 C C . GLN B 1 495 ? 25.703 28.891 19.938 1 34.19 495 GLN B C 1
ATOM 8645 O O . GLN B 1 495 ? 24.844 28.609 20.766 1 34.19 495 GLN B O 1
ATOM 8650 N N . PRO B 1 496 ? 27.016 28.469 20.219 1 36.62 496 PRO B N 1
ATOM 8651 C CA . PRO B 1 496 ? 27.516 27.859 21.453 1 36.62 496 PRO B CA 1
ATOM 8652 C C . PRO B 1 496 ? 26.906 28.484 22.703 1 36.62 496 PRO B C 1
ATOM 8654 O O . PRO B 1 496 ? 26.812 27.828 23.75 1 36.62 496 PRO B O 1
ATOM 8657 N N . GLY B 1 497 ? 27.047 29.781 22.938 1 34.22 497 GLY B N 1
ATOM 8658 C CA . GLY B 1 497 ? 26.703 30.469 24.172 1 34.22 497 GLY B CA 1
ATOM 8659 C C . GLY B 1 497 ? 25.219 30.516 24.438 1 34.22 497 GLY B C 1
ATOM 8660 O O . GLY B 1 497 ? 24.797 30.672 25.594 1 34.22 497 GLY B O 1
ATOM 8661 N N . ASP B 1 498 ? 24.469 31.234 23.562 1 34.47 498 ASP B N 1
ATOM 8662 C CA . ASP B 1 498 ? 23.062 31.422 23.906 1 34.47 498 ASP B CA 1
ATOM 8663 C C . ASP B 1 498 ? 22.297 30.109 23.812 1 34.47 498 ASP B C 1
ATOM 8665 O O . ASP B 1 498 ? 22.672 29.219 23.031 1 34.47 498 ASP B O 1
ATOM 8669 N N . SER B 1 499 ? 21.375 29.828 24.766 1 33.38 499 SER B N 1
ATOM 8670 C CA . SER B 1 499 ? 20.5 28.688 25.031 1 33.38 499 SER B CA 1
ATOM 8671 C C . SER B 1 499 ? 19.922 28.125 23.75 1 33.38 499 SER B C 1
ATOM 8673 O O . SER B 1 499 ? 19.438 28.875 22.891 1 33.38 499 SER B O 1
ATOM 8675 N N . ALA B 1 500 ? 20.422 27.078 23.188 1 39.25 500 ALA B N 1
ATOM 8676 C CA . ALA B 1 500 ? 19.859 26.203 22.156 1 39.25 500 ALA B CA 1
ATOM 8677 C C . ALA B 1 500 ? 18.359 26.453 21.984 1 39.25 500 ALA B C 1
ATOM 8679 O O . ALA B 1 500 ? 17.578 26.312 22.938 1 39.25 500 ALA B O 1
ATOM 8680 N N . PRO B 1 501 ? 17.891 27.328 21.203 1 38.44 501 PRO B N 1
ATOM 8681 C CA . PRO B 1 501 ? 16.438 27.453 21.328 1 38.44 501 PRO B CA 1
ATOM 8682 C C . PRO B 1 501 ? 15.734 26.109 21.469 1 38.44 501 PRO B C 1
ATOM 8684 O O . PRO B 1 501 ? 16.125 25.125 20.828 1 38.44 501 PRO B O 1
ATOM 8687 N N . GLU B 1 502 ? 15 25.828 22.531 1 43.31 502 GLU B N 1
ATOM 8688 C CA . GLU B 1 502 ? 14.258 24.734 23.156 1 43.31 502 GLU B CA 1
ATOM 8689 C C . GLU B 1 502 ? 13.367 24.031 22.141 1 43.31 502 GLU B C 1
ATOM 8691 O O . GLU B 1 502 ? 13.164 22.812 22.219 1 43.31 502 GLU B O 1
ATOM 8696 N N . TYR B 1 503 ? 12.695 24.891 21.062 1 43.28 503 TYR B N 1
ATOM 8697 C CA . TYR B 1 503 ? 11.594 24.266 20.328 1 43.28 503 TYR B CA 1
ATOM 8698 C C . TYR B 1 503 ? 11.922 24.125 18.859 1 43.28 503 TYR B C 1
ATOM 8700 O O . TYR B 1 503 ? 11.148 24.562 18 1 43.28 503 TYR B O 1
ATOM 8708 N N . GLY B 1 504 ? 13.109 23.688 18.391 1 52.09 504 GLY B N 1
ATOM 8709 C CA . GLY B 1 504 ? 13.43 23.484 17 1 52.09 504 GLY B CA 1
ATOM 8710 C C . GLY B 1 504 ? 12.469 22.562 16.281 1 52.09 504 GLY B C 1
ATOM 8711 O O . GLY B 1 504 ? 11.758 21.781 16.938 1 52.09 504 GLY B O 1
ATOM 8712 N N . GLN B 1 505 ? 11.961 22.984 14.953 1 61.34 505 GLN B N 1
ATOM 8713 C CA . GLN B 1 505 ? 10.984 22.219 14.195 1 61.34 505 GLN B CA 1
ATOM 8714 C C . GLN B 1 505 ? 11.656 21.406 13.094 1 61.34 505 GLN B C 1
ATOM 8716 O O . GLN B 1 505 ? 12.648 21.844 12.508 1 61.34 505 GLN B O 1
ATOM 8721 N N . TRP B 1 506 ? 11.297 20.172 12.891 1 68.81 506 TRP B N 1
ATOM 8722 C CA . TRP B 1 506 ? 11.703 19.312 11.773 1 68.81 506 TRP B CA 1
ATOM 8723 C C . TRP B 1 506 ? 10.875 19.625 10.531 1 68.81 506 TRP B C 1
ATOM 8725 O O . TRP B 1 506 ? 9.648 19.719 10.602 1 68.81 506 TRP B O 1
ATOM 8735 N N . LEU B 1 507 ? 11.586 20.062 9.453 1 76.69 507 LEU B N 1
ATOM 8736 C CA . LEU B 1 507 ? 10.898 20.312 8.188 1 76.69 507 LEU B CA 1
ATOM 8737 C C . LEU B 1 507 ? 11.305 19.266 7.141 1 76.69 507 LEU B C 1
ATOM 8739 O O . LEU B 1 507 ? 12.43 18.766 7.156 1 76.69 507 LEU B O 1
ATOM 8743 N N . SER B 1 508 ? 10.383 18.953 6.336 1 79.44 508 SER B N 1
ATOM 8744 C CA . SER B 1 508 ? 10.664 18.078 5.203 1 79.44 508 SER B CA 1
ATOM 8745 C C . SER B 1 508 ? 11.531 18.781 4.164 1 79.44 508 SER B C 1
ATOM 8747 O O . SER B 1 508 ? 11.641 20 4.168 1 79.44 508 SER B O 1
ATOM 8749 N N . GLY B 1 509 ? 12.242 18.016 3.322 1 73.81 509 GLY B N 1
ATOM 8750 C CA . GLY B 1 509 ? 13.086 18.594 2.283 1 73.81 509 GLY B CA 1
ATOM 8751 C C . GLY B 1 509 ? 12.352 19.594 1.41 1 73.81 509 GLY B C 1
ATOM 8752 O O . GLY B 1 509 ? 12.891 20.656 1.089 1 73.81 509 GLY B O 1
ATOM 8753 N N . ARG B 1 510 ? 11.211 19.328 1.105 1 82.38 510 ARG B N 1
ATOM 8754 C CA . ARG B 1 510 ? 10.43 20.219 0.249 1 82.38 510 ARG B CA 1
ATOM 8755 C C . ARG B 1 510 ? 10.086 21.516 0.973 1 82.38 510 ARG B C 1
ATOM 8757 O O . ARG B 1 510 ? 10.062 22.594 0.363 1 82.38 510 ARG B O 1
ATOM 8764 N N . HIS B 1 511 ? 9.805 21.422 2.244 1 85.12 511 HIS B N 1
ATOM 8765 C CA . HIS B 1 511 ? 9.484 22.625 3.018 1 85.12 511 HIS B CA 1
ATOM 8766 C C . HIS B 1 511 ? 10.711 23.516 3.195 1 85.12 511 HIS B C 1
ATOM 8768 O O . HIS B 1 511 ? 10.602 24.734 3.199 1 85.12 511 HIS B O 1
ATOM 8774 N N . ILE B 1 512 ? 11.773 22.859 3.289 1 79.38 512 ILE B N 1
ATOM 8775 C CA . ILE B 1 512 ? 13.016 23.609 3.408 1 79.38 512 ILE B CA 1
ATOM 8776 C C . ILE B 1 512 ? 13.297 24.359 2.109 1 79.38 512 ILE B C 1
ATOM 8778 O O . ILE B 1 512 ? 13.641 25.547 2.135 1 79.38 512 ILE B O 1
ATOM 8782 N N . ARG B 1 513 ? 13.148 23.719 1.033 1 80.5 513 ARG B N 1
ATOM 8783 C CA . ARG B 1 513 ? 13.328 24.375 -0.26 1 80.5 513 ARG B CA 1
ATOM 8784 C C . ARG B 1 513 ? 12.359 25.547 -0.428 1 80.5 513 ARG B C 1
ATOM 8786 O O . ARG B 1 513 ? 12.734 26.594 -0.94 1 80.5 513 ARG B O 1
ATOM 8793 N N . ALA B 1 514 ? 11.188 25.281 0.002 1 86.19 514 ALA B N 1
ATOM 8794 C CA . ALA B 1 514 ? 10.18 26.344 -0.094 1 86.19 514 ALA B CA 1
ATOM 8795 C C . ALA B 1 514 ? 10.555 27.531 0.772 1 86.19 514 ALA B C 1
ATOM 8797 O O . ALA B 1 514 ? 10.398 28.688 0.35 1 86.19 514 ALA B O 1
ATOM 8798 N N . LEU B 1 515 ? 11.016 27.25 1.95 1 84.62 515 LEU B N 1
ATOM 8799 C CA . LEU B 1 515 ? 11.383 28.312 2.875 1 84.62 515 LEU B CA 1
ATOM 8800 C C . LEU B 1 515 ? 12.578 29.109 2.355 1 84.62 515 LEU B C 1
ATOM 8802 O O . LEU B 1 515 ? 12.617 30.328 2.459 1 84.62 515 LEU B O 1
ATOM 8806 N N . ILE B 1 516 ? 13.523 28.406 1.766 1 78.56 516 ILE B N 1
ATOM 8807 C CA . ILE B 1 516 ? 14.703 29.062 1.199 1 78.56 516 ILE B CA 1
ATOM 8808 C C . ILE B 1 516 ? 14.289 29.938 0.023 1 78.56 516 ILE B C 1
ATOM 8810 O O . ILE B 1 516 ? 14.734 31.078 -0.091 1 78.56 516 ILE B O 1
ATOM 8814 N N . THR B 1 517 ? 13.492 29.391 -0.79 1 83.19 517 THR B N 1
ATOM 8815 C CA . THR B 1 517 ? 13.016 30.141 -1.941 1 83.19 517 THR B CA 1
ATOM 8816 C C . THR B 1 517 ? 12.234 31.375 -1.492 1 83.19 517 THR B C 1
ATOM 8818 O O . THR B 1 517 ? 12.375 32.438 -2.072 1 83.19 517 THR B O 1
ATOM 8821 N N . LEU B 1 518 ? 11.438 31.203 -0.504 1 87.44 518 LEU B N 1
ATOM 8822 C CA . LEU B 1 518 ? 10.648 32.312 0.037 1 87.44 518 LEU B CA 1
ATOM 8823 C C . LEU B 1 518 ? 11.555 33.406 0.59 1 87.44 518 LEU B C 1
ATOM 8825 O O . LEU B 1 518 ? 11.336 34.594 0.323 1 87.44 518 LEU B O 1
ATOM 8829 N N . ARG B 1 519 ? 12.508 33.031 1.303 1 82.94 519 ARG B N 1
ATOM 8830 C CA . ARG B 1 519 ? 13.453 34 1.869 1 82.94 519 ARG B CA 1
ATOM 8831 C C . ARG B 1 519 ? 14.203 34.75 0.77 1 82.94 519 ARG B C 1
ATOM 8833 O O . ARG B 1 519 ? 14.383 35.969 0.854 1 82.94 519 ARG B O 1
ATOM 8840 N N . ASN B 1 520 ? 14.555 34 -0.237 1 79.44 520 ASN B N 1
ATOM 8841 C CA . ASN B 1 520 ? 15.289 34.594 -1.352 1 79.44 520 ASN B CA 1
ATOM 8842 C C . ASN B 1 520 ? 14.406 35.562 -2.143 1 79.44 520 ASN B C 1
ATOM 8844 O O . ASN B 1 520 ? 14.875 36.625 -2.586 1 79.44 520 ASN B O 1
ATOM 8848 N N . THR B 1 521 ? 13.273 35.188 -2.359 1 81.94 521 THR B N 1
ATOM 8849 C CA . THR B 1 521 ? 12.352 36.031 -3.115 1 81.94 521 THR B CA 1
ATOM 8850 C C . THR B 1 521 ? 12.062 37.344 -2.363 1 81.94 521 THR B C 1
ATOM 8852 O O . THR B 1 521 ? 12.008 38.406 -2.965 1 81.94 521 THR B O 1
ATOM 8855 N N . VAL B 1 522 ? 11.906 37.25 -1.096 1 80.56 522 VAL B N 1
ATOM 8856 C CA . VAL B 1 522 ? 11.602 38.438 -0.287 1 80.56 522 VAL B CA 1
ATOM 8857 C C . VAL B 1 522 ? 12.82 39.344 -0.223 1 80.56 522 VAL B C 1
ATOM 8859 O O . VAL B 1 522 ? 12.695 40.562 -0.296 1 80.56 522 VAL B O 1
ATOM 8862 N N . ARG B 1 523 ? 13.953 38.75 -0.166 1 76.56 523 ARG B N 1
ATOM 8863 C CA . ARG B 1 523 ? 15.195 39.531 -0.149 1 76.56 523 ARG B CA 1
ATOM 8864 C C . ARG B 1 523 ? 15.406 40.25 -1.475 1 76.56 523 ARG B C 1
ATOM 8866 O O . ARG B 1 523 ? 15.828 41.406 -1.494 1 76.56 523 ARG B O 1
ATOM 8873 N N . TYR B 1 524 ? 15.172 39.531 -2.469 1 74.25 524 TYR B N 1
ATOM 8874 C CA . TYR B 1 524 ? 15.32 40.094 -3.799 1 74.25 524 TYR B CA 1
ATOM 8875 C C . TYR B 1 524 ? 14.383 41.281 -3.988 1 74.25 524 TYR B C 1
ATOM 8877 O O . TYR B 1 524 ? 14.773 42.312 -4.527 1 74.25 524 TYR B O 1
ATOM 8885 N N . THR B 1 525 ? 13.242 41.156 -3.562 1 72.56 525 THR B N 1
ATOM 8886 C CA . THR B 1 525 ? 12.25 42.219 -3.723 1 72.56 525 THR B CA 1
ATOM 8887 C C . THR B 1 525 ? 12.609 43.406 -2.861 1 72.56 525 THR B C 1
ATOM 8889 O O . THR B 1 525 ? 12.422 44.562 -3.281 1 72.56 525 THR B O 1
ATOM 8892 N N . LEU B 1 526 ? 13.195 43.188 -1.734 1 71.06 526 LEU B N 1
ATOM 8893 C CA . LEU B 1 526 ? 13.609 44.25 -0.843 1 71.06 526 LEU B CA 1
ATOM 8894 C C . LEU B 1 526 ? 14.812 45 -1.413 1 71.06 526 LEU B C 1
ATOM 8896 O O . LEU B 1 526 ? 14.898 46.219 -1.307 1 71.06 526 LEU B O 1
ATOM 8900 N N . ASN B 1 527 ? 15.672 44.219 -2.041 1 69.81 527 ASN B N 1
ATOM 8901 C CA . ASN B 1 527 ? 16.844 44.812 -2.654 1 69.81 527 ASN B CA 1
ATOM 8902 C C . ASN B 1 527 ? 16.469 45.656 -3.873 1 69.81 527 ASN B C 1
ATOM 8904 O O . ASN B 1 527 ? 17.062 46.719 -4.105 1 69.81 527 ASN B O 1
ATOM 8908 N N . GLN B 1 528 ? 15.57 45.219 -4.578 1 68.19 528 GLN B N 1
ATOM 8909 C CA . GLN B 1 528 ? 15.117 45.969 -5.742 1 68.19 528 GLN B CA 1
ATOM 8910 C C . GLN B 1 528 ? 14.445 47.281 -5.324 1 68.19 528 GLN B C 1
ATOM 8912 O O . GLN B 1 528 ? 14.625 48.312 -5.973 1 68.19 528 GLN B O 1
ATOM 8917 N N . GLU B 1 529 ? 13.742 47.219 -4.332 1 65.62 529 GLU B N 1
ATOM 8918 C CA . GLU B 1 529 ? 13.086 48.406 -3.834 1 65.62 529 GLU B CA 1
ATOM 8919 C C . GLU B 1 529 ? 14.102 49.406 -3.289 1 65.62 529 GLU B C 1
ATOM 8921 O O . GLU B 1 529 ? 13.922 50.625 -3.432 1 65.62 529 GLU B O 1
ATOM 8926 N N . ARG B 1 530 ? 15.164 48.906 -2.699 1 62.62 530 ARG B N 1
ATOM 8927 C CA . ARG B 1 530 ? 16.234 49.75 -2.178 1 62.62 530 ARG B CA 1
ATOM 8928 C C . ARG B 1 530 ? 17 50.438 -3.311 1 62.62 530 ARG B C 1
ATOM 8930 O O . ARG B 1 530 ? 17.391 51.594 -3.193 1 62.62 530 ARG B O 1
ATOM 8937 N N . GLU B 1 531 ? 17.297 49.594 -4.25 1 60.78 531 GLU B N 1
ATOM 8938 C CA . GLU B 1 531 ? 18 50.156 -5.395 1 60.78 531 GLU B CA 1
ATOM 8939 C C . GLU B 1 531 ? 17.172 51.25 -6.062 1 60.78 531 GLU B C 1
ATOM 8941 O O . GLU B 1 531 ? 17.703 52.281 -6.504 1 60.78 531 GLU B O 1
ATOM 8946 N N . VAL B 1 532 ? 15.945 51.031 -5.984 1 57.44 532 VAL B N 1
ATOM 8947 C CA . VAL B 1 532 ? 15.109 52.062 -6.59 1 57.44 532 VAL B CA 1
ATOM 8948 C C . VAL B 1 532 ? 14.883 53.188 -5.594 1 57.44 532 VAL B C 1
ATOM 8950 O O . VAL B 1 532 ? 14.82 54.375 -5.984 1 57.44 532 VAL B O 1
ATOM 8953 N N . GLY B 1 533 ? 14.602 52.906 -4.387 1 50.56 533 GLY B N 1
ATOM 8954 C CA . GLY B 1 533 ? 14.234 53.938 -3.455 1 50.56 533 GLY B CA 1
ATOM 8955 C C . GLY B 1 533 ? 15.43 54.594 -2.791 1 50.56 533 GLY B C 1
ATOM 8956 O O . GLY B 1 533 ? 15.273 55.562 -2.029 1 50.56 533 GLY B O 1
ATOM 8957 N N . GLY B 1 534 ? 16.625 54.781 -3.271 1 45.91 534 GLY B N 1
ATOM 8958 C CA . GLY B 1 534 ? 17.781 55.562 -2.842 1 45.91 534 GLY B CA 1
ATOM 8959 C C . GLY B 1 534 ? 18.172 55.281 -1.399 1 45.91 534 GLY B C 1
ATOM 8960 O O . GLY B 1 534 ? 18.938 56.062 -0.811 1 45.91 534 GLY B O 1
ATOM 8961 N N . LEU B 1 535 ? 17.375 54.719 -0.502 1 41.94 535 LEU B N 1
ATOM 8962 C CA . LEU B 1 535 ? 17.641 54.719 0.93 1 41.94 535 LEU B CA 1
ATOM 8963 C C . LEU B 1 535 ? 18.766 53.719 1.26 1 41.94 535 LEU B C 1
ATOM 8965 O O . LEU B 1 535 ? 18.656 52.531 0.937 1 41.94 535 LEU B O 1
ATOM 8969 N N . GLU B 1 536 ? 20.125 54.156 1.552 1 39.94 536 GLU B N 1
ATOM 8970 C CA . GLU B 1 536 ? 21.422 53.594 1.924 1 39.94 536 GLU B CA 1
ATOM 8971 C C . GLU B 1 536 ? 21.312 52.688 3.141 1 39.94 536 GLU B C 1
ATOM 8973 O O . GLU B 1 536 ? 22.094 51.75 3.293 1 39.94 536 GLU B O 1
ATOM 8978 N N . GLU B 1 537 ? 20.75 53.156 4.352 1 38.91 537 GLU B N 1
ATOM 8979 C CA . GLU B 1 537 ? 21.188 52.812 5.707 1 38.91 537 GLU B CA 1
ATOM 8980 C C . GLU B 1 537 ? 20.828 51.375 6.055 1 38.91 537 GLU B C 1
ATOM 8982 O O . GLU B 1 537 ? 21.484 50.75 6.902 1 38.91 537 GLU B O 1
ATOM 8987 N N . ASN B 1 538 ? 19.672 50.906 5.91 1 36.03 538 ASN B N 1
ATOM 8988 C CA . ASN B 1 538 ? 19.297 49.75 6.738 1 36.03 538 ASN B CA 1
ATOM 8989 C C . ASN B 1 538 ? 19.797 48.438 6.129 1 36.03 538 ASN B C 1
ATOM 8991 O O . ASN B 1 538 ? 19 47.594 5.715 1 36.03 538 ASN B O 1
ATOM 8995 N N . HIS B 1 539 ? 20.891 48.344 5.566 1 37.88 539 HIS B N 1
ATOM 8996 C CA . HIS B 1 539 ? 21.578 47.188 5.02 1 37.88 539 HIS B CA 1
ATOM 8997 C C . HIS B 1 539 ? 21.719 46.094 6.062 1 37.88 539 HIS B C 1
ATOM 8999 O O . HIS B 1 539 ? 21.891 44.906 5.711 1 37.88 539 HIS B O 1
ATOM 9005 N N . ILE B 1 540 ? 22.047 46.406 7.336 1 37.69 540 ILE B N 1
ATOM 9006 C CA . ILE B 1 540 ? 22.547 45.5 8.375 1 37.69 540 ILE B CA 1
ATOM 9007 C C . ILE B 1 540 ? 21.438 44.531 8.773 1 37.69 540 ILE B C 1
ATOM 9009 O O . ILE B 1 540 ? 21.703 43.344 9.086 1 37.69 540 ILE B O 1
ATOM 9013 N N . LEU B 1 541 ? 20.234 45.031 8.938 1 35.09 541 LEU B N 1
ATOM 9014 C CA . LEU B 1 541 ? 19.219 44.188 9.547 1 35.09 541 LEU B CA 1
ATOM 9015 C C . LEU B 1 541 ? 18.844 43.031 8.625 1 35.09 541 LEU B C 1
ATOM 9017 O O . LEU B 1 541 ? 18.5 41.938 9.086 1 35.09 541 LEU B O 1
ATOM 9021 N N . SER B 1 542 ? 18.781 43.281 7.32 1 37.72 542 SER B N 1
ATOM 9022 C CA . SER B 1 542 ? 18.328 42.25 6.387 1 37.72 542 SER B CA 1
ATOM 9023 C C . SER B 1 542 ? 19.375 41.156 6.234 1 37.72 542 SER B C 1
ATOM 9025 O O . SER B 1 542 ? 19.031 40 6.027 1 37.72 542 SER B O 1
ATOM 9027 N N . GLU B 1 543 ? 20.641 41.5 6.125 1 39.66 543 GLU B N 1
ATOM 9028 C CA . GLU B 1 543 ? 21.719 40.5 5.984 1 39.66 543 GLU B CA 1
ATOM 9029 C C . GLU B 1 543 ? 21.812 39.625 7.215 1 39.66 543 GLU B C 1
ATOM 9031 O O . GLU B 1 543 ? 22.203 38.438 7.109 1 39.66 543 GLU B O 1
ATOM 9036 N N . THR B 1 544 ? 21.688 40.156 8.375 1 36.78 544 THR B N 1
ATOM 9037 C CA . THR B 1 544 ? 21.812 39.469 9.648 1 36.78 544 THR B CA 1
ATOM 9038 C C . THR B 1 544 ? 20.688 38.469 9.828 1 36.78 544 THR B C 1
ATOM 9040 O O . THR B 1 544 ? 20.875 37.406 10.469 1 36.78 544 THR B O 1
ATOM 9043 N N . LEU B 1 545 ? 19.469 38.906 9.5 1 37.97 545 LEU B N 1
ATOM 9044 C CA . LEU B 1 545 ? 18.297 38.094 9.852 1 37.97 545 LEU B CA 1
ATOM 9045 C C . LEU B 1 545 ? 18.109 36.969 8.844 1 37.97 545 LEU B C 1
ATOM 9047 O O . LEU B 1 545 ? 17.453 35.969 9.148 1 37.97 545 LEU B O 1
ATOM 9051 N N . LEU B 1 546 ? 18.438 37.219 7.488 1 38.34 546 LEU B N 1
ATOM 9052 C CA . LEU B 1 546 ? 18.203 36.156 6.504 1 38.34 546 LEU B CA 1
ATOM 9053 C C . LEU B 1 546 ? 19.484 35.812 5.773 1 38.34 546 LEU B C 1
ATOM 9055 O O . LEU B 1 546 ? 19.844 36.438 4.773 1 38.34 546 LEU B O 1
ATOM 9059 N N . PRO B 1 547 ? 20.422 35.156 6.262 1 38 547 PRO B N 1
ATOM 9060 C CA . PRO B 1 547 ? 21.594 34.781 5.461 1 38 547 PRO B CA 1
ATOM 9061 C C . PRO B 1 547 ? 21.219 34.25 4.086 1 38 547 PRO B C 1
ATOM 9063 O O . PRO B 1 547 ? 20.156 33.656 3.918 1 38 547 PRO B O 1
ATOM 9066 N N . THR B 1 548 ? 21.656 34.875 2.955 1 40.56 548 THR B N 1
ATOM 9067 C CA . THR B 1 548 ? 21.516 34.406 1.573 1 40.56 548 THR B CA 1
ATOM 9068 C C . THR B 1 548 ? 21.781 32.906 1.465 1 40.56 548 THR B C 1
ATOM 9070 O O . THR B 1 548 ? 22.812 32.438 1.917 1 40.56 548 THR B O 1
ATOM 9073 N N . PHE B 1 549 ? 20.75 32.188 1.578 1 38.62 549 PHE B N 1
ATOM 9074 C CA . PHE B 1 549 ? 20.984 30.766 1.332 1 38.62 549 PHE B CA 1
ATOM 9075 C C . PHE B 1 549 ? 21.125 30.484 -0.159 1 38.62 549 PHE B C 1
ATOM 9077 O O . PHE B 1 549 ? 20.234 30.797 -0.946 1 38.62 549 PHE B O 1
ATOM 9084 N N . ASP B 1 550 ? 22.281 30.594 -0.765 1 39.09 550 ASP B N 1
ATOM 9085 C CA . ASP B 1 550 ? 22.469 30.203 -2.16 1 39.09 550 ASP B CA 1
ATOM 9086 C C . ASP B 1 550 ? 21.797 28.859 -2.445 1 39.09 550 ASP B C 1
ATOM 9088 O O . ASP B 1 550 ? 22.031 27.875 -1.74 1 39.09 550 ASP B O 1
ATOM 9092 N N . LEU B 1 551 ? 20.625 28.922 -2.953 1 44.72 551 LEU B N 1
ATOM 9093 C CA . LEU B 1 551 ? 19.969 27.703 -3.424 1 44.72 551 LEU B CA 1
ATOM 9094 C C . LEU B 1 551 ? 20.969 26.75 -4.051 1 44.72 551 LEU B C 1
ATOM 9096 O O . LEU B 1 551 ? 21.922 27.172 -4.703 1 44.72 551 LEU B O 1
ATOM 9100 N N . PRO B 1 552 ? 21.109 25.562 -3.688 1 37.28 552 PRO B N 1
ATOM 9101 C CA . PRO B 1 552 ? 22.031 24.641 -4.363 1 37.28 552 PRO B CA 1
ATOM 9102 C C . PRO B 1 552 ? 22 24.797 -5.883 1 37.28 552 PRO B C 1
ATOM 9104 O O . PRO B 1 552 ? 21 25.25 -6.445 1 37.28 552 PRO B O 1
ATOM 9107 N N . PRO B 1 553 ? 23.125 24.703 -6.727 1 34.25 553 PRO B N 1
ATOM 9108 C CA . PRO B 1 553 ? 23.156 24.719 -8.188 1 34.25 553 PRO B CA 1
ATOM 9109 C C . PRO B 1 553 ? 22.234 23.688 -8.82 1 34.25 553 PRO B C 1
ATOM 9111 O O . PRO B 1 553 ? 22.188 22.531 -8.375 1 34.25 553 PRO B O 1
ATOM 9114 N N . GLY B 1 554 ? 21.25 24.062 -9.719 1 38.81 554 GLY B N 1
ATOM 9115 C CA . GLY B 1 554 ? 20.188 23.375 -10.414 1 38.81 554 GLY B CA 1
ATOM 9116 C C . GLY B 1 554 ? 18.812 23.875 -10.039 1 38.81 554 GLY B C 1
ATOM 9117 O O . GLY B 1 554 ? 17.797 23.391 -10.547 1 38.81 554 GLY B O 1
ATOM 9118 N N . PHE B 1 555 ? 18.891 24.375 -8.859 1 42.91 555 PHE B N 1
ATOM 9119 C CA . PHE B 1 555 ? 17.609 24.969 -8.5 1 42.91 555 PHE B CA 1
ATOM 9120 C C . PHE B 1 555 ? 17.297 26.156 -9.406 1 42.91 555 PHE B C 1
ATOM 9122 O O . PHE B 1 555 ? 18.156 26.984 -9.68 1 42.91 555 PHE B O 1
ATOM 9129 N N . PRO B 1 556 ? 16.25 25.984 -10.188 1 42.16 556 PRO B N 1
ATOM 9130 C CA . PRO B 1 556 ? 15.938 27.156 -11.016 1 42.16 556 PRO B CA 1
ATOM 9131 C C . PRO B 1 556 ? 16.094 28.469 -10.266 1 42.16 556 PRO B C 1
ATOM 9133 O O . PRO B 1 556 ? 15.719 28.578 -9.102 1 42.16 556 PRO B O 1
ATOM 9136 N N . GLU B 1 557 ? 17.25 29.188 -10.461 1 40.03 557 GLU B N 1
ATOM 9137 C CA . GLU B 1 557 ? 17.312 30.562 -10 1 40.03 557 GLU B CA 1
ATOM 9138 C C . GLU B 1 557 ? 15.938 31.203 -9.93 1 40.03 557 GLU B C 1
ATOM 9140 O O . GLU B 1 557 ? 15 30.75 -10.602 1 40.03 557 GLU B O 1
ATOM 9145 N N . ALA B 1 558 ? 15.844 32.25 -9.07 1 40.47 558 ALA B N 1
ATOM 9146 C CA . ALA B 1 558 ? 14.68 33.094 -8.93 1 40.47 558 ALA B CA 1
ATOM 9147 C C . ALA B 1 558 ? 13.875 33.156 -10.227 1 40.47 558 ALA B C 1
ATOM 9149 O O . ALA B 1 558 ? 14.391 32.844 -11.297 1 40.47 558 ALA B O 1
ATOM 9150 N N . VAL B 1 559 ? 12.594 33.531 -10.117 1 42.28 559 VAL B N 1
ATOM 9151 C CA . VAL B 1 559 ? 11.43 33.875 -10.945 1 42.28 559 VAL B CA 1
ATOM 9152 C C . VAL B 1 559 ? 11.891 34.562 -12.227 1 42.28 559 VAL B C 1
ATOM 9154 O O . VAL B 1 559 ? 11.07 35.062 -12.984 1 42.28 559 VAL B O 1
ATOM 9157 N N . ASP B 1 560 ? 13.039 34.906 -12.273 1 38.25 560 ASP B N 1
ATOM 9158 C CA . ASP B 1 560 ? 12.984 35.688 -13.508 1 38.25 560 ASP B CA 1
ATOM 9159 C C . ASP B 1 560 ? 12.555 34.812 -14.688 1 38.25 560 ASP B C 1
ATOM 9161 O O . ASP B 1 560 ? 12.82 35.156 -15.844 1 38.25 560 ASP B O 1
ATOM 9165 N N . GLN B 1 561 ? 12.43 33.562 -14.43 1 40.78 561 GLN B N 1
ATOM 9166 C CA . GLN B 1 561 ? 12.102 32.969 -15.734 1 40.78 561 GLN B CA 1
ATOM 9167 C C . GLN B 1 561 ? 10.789 33.531 -16.266 1 40.78 561 GLN B C 1
ATOM 9169 O O . GLN B 1 561 ? 9.719 33.219 -15.727 1 40.78 561 GLN B O 1
ATOM 9174 N N . VAL B 1 562 ? 10.711 34.438 -16.906 1 42.28 562 VAL B N 1
ATOM 9175 C CA . VAL B 1 562 ? 9.836 35.156 -17.844 1 42.28 562 VAL B CA 1
ATOM 9176 C C . VAL B 1 562 ? 9 34.125 -18.625 1 42.28 562 VAL B C 1
ATOM 9178 O O . VAL B 1 562 ? 9.547 33.281 -19.344 1 42.28 562 VAL B O 1
ATOM 9181 N N . GLY B 1 563 ? 8.062 33.281 -17.875 1 53.72 563 GLY B N 1
ATOM 9182 C CA . GLY B 1 563 ? 7.043 32.562 -18.625 1 53.72 563 GLY B CA 1
ATOM 9183 C C . GLY B 1 563 ? 6.473 31.391 -17.875 1 53.72 563 GLY B C 1
ATOM 9184 O O . GLY B 1 563 ? 5.52 30.75 -18.328 1 53.72 563 GLY B O 1
ATOM 9185 N N . ALA B 1 564 ? 7.129 31.078 -16.625 1 67.38 564 ALA B N 1
ATOM 9186 C CA . ALA B 1 564 ? 6.52 29.922 -16 1 67.38 564 ALA B CA 1
ATOM 9187 C C . ALA B 1 564 ? 5.387 30.328 -15.062 1 67.38 564 ALA B C 1
ATOM 9189 O O . ALA B 1 564 ? 5.441 31.391 -14.445 1 67.38 564 ALA B O 1
ATOM 9190 N N . SER B 1 565 ? 4.266 29.719 -15.094 1 81.06 565 SER B N 1
ATOM 9191 C CA . SER B 1 565 ? 3.133 29.969 -14.203 1 81.06 565 SER B CA 1
ATOM 9192 C C . SER B 1 565 ? 3.525 29.781 -12.742 1 81.06 565 SER B C 1
ATOM 9194 O O . SER B 1 565 ? 4.465 29.047 -12.438 1 81.06 565 SER B O 1
ATOM 9196 N N . PRO B 1 566 ? 3.031 30.547 -11.805 1 83.62 566 PRO B N 1
ATOM 9197 C CA . PRO B 1 566 ? 3.336 30.406 -10.375 1 83.62 566 PRO B CA 1
ATOM 9198 C C . PRO B 1 566 ? 3.188 28.969 -9.875 1 83.62 566 PRO B C 1
ATOM 9200 O O . PRO B 1 566 ? 3.967 28.531 -9.031 1 83.62 566 PRO B O 1
ATOM 9203 N N . VAL B 1 567 ? 2.258 28.328 -10.453 1 85.38 567 VAL B N 1
ATOM 9204 C CA . VAL B 1 567 ? 2.008 26.953 -10.008 1 85.38 567 VAL B CA 1
ATOM 9205 C C . VAL B 1 567 ? 3.123 26.047 -10.508 1 85.38 567 VAL B C 1
ATOM 9207 O O . VAL B 1 567 ? 3.564 25.141 -9.781 1 85.38 567 VAL B O 1
ATOM 9210 N N . SER B 1 568 ? 3.51 26.25 -11.711 1 79.62 568 SER B N 1
ATOM 9211 C CA . SER B 1 568 ? 4.609 25.453 -12.242 1 79.62 568 SER B CA 1
ATOM 9212 C C . SER B 1 568 ? 5.898 25.688 -11.469 1 79.62 568 SER B C 1
ATOM 9214 O O . SER B 1 568 ? 6.68 24.766 -11.25 1 79.62 568 SER B O 1
ATOM 9216 N N . TYR B 1 569 ? 6.043 26.906 -11.102 1 81 569 TYR B N 1
ATOM 9217 C CA . TYR B 1 569 ? 7.203 27.25 -10.281 1 81 569 TYR B CA 1
ATOM 9218 C C . TYR B 1 569 ? 7.121 26.594 -8.914 1 81 569 TYR B C 1
ATOM 9220 O O . TYR B 1 569 ? 8.109 26.031 -8.43 1 81 569 TYR B O 1
ATOM 9228 N N . LEU B 1 570 ? 6.008 26.656 -8.32 1 85.81 570 LEU B N 1
ATOM 9229 C CA . LEU B 1 570 ? 5.781 26.016 -7.027 1 85.81 570 LEU B CA 1
ATOM 9230 C C . LEU B 1 570 ? 6.062 24.516 -7.117 1 85.81 570 LEU B C 1
ATOM 9232 O O . LEU B 1 570 ? 6.691 23.938 -6.223 1 85.81 570 LEU B O 1
ATOM 9236 N N . ASP B 1 571 ? 5.602 23.891 -8.148 1 80.5 571 ASP B N 1
ATOM 9237 C CA . ASP B 1 571 ? 5.77 22.453 -8.32 1 80.5 571 ASP B CA 1
ATOM 9238 C C . ASP B 1 571 ? 7.242 22.094 -8.508 1 80.5 571 ASP B C 1
ATOM 9240 O O . ASP B 1 571 ? 7.684 21.031 -8.094 1 80.5 571 ASP B O 1
ATOM 9244 N N . SER B 1 572 ? 7.965 22.953 -9.109 1 77.69 572 SER B N 1
ATOM 9245 C CA . SER B 1 572 ? 9.391 22.719 -9.305 1 77.69 572 SER B CA 1
ATOM 9246 C C . SER B 1 572 ? 10.148 22.734 -7.984 1 77.69 572 SER B C 1
ATOM 9248 O O . SER B 1 572 ? 11.242 22.188 -7.875 1 77.69 572 SER B O 1
ATOM 9250 N N . ILE B 1 573 ? 9.516 23.359 -7.016 1 77.44 573 ILE B N 1
ATOM 9251 C CA . ILE B 1 573 ? 10.148 23.469 -5.703 1 77.44 573 ILE B CA 1
ATOM 9252 C C . ILE B 1 573 ? 9.656 22.344 -4.801 1 77.44 573 ILE B C 1
ATOM 9254 O O . ILE B 1 573 ? 10.453 21.703 -4.117 1 77.44 573 ILE B O 1
ATOM 9258 N N . MET B 1 574 ? 8.422 22.219 -4.859 1 78.88 574 MET B N 1
ATOM 9259 C CA . MET B 1 574 ? 7.816 21.375 -3.84 1 78.88 574 MET B CA 1
ATOM 9260 C C . MET B 1 574 ? 7.633 19.938 -4.355 1 78.88 574 MET B C 1
ATOM 9262 O O . MET B 1 574 ? 7.566 19 -3.568 1 78.88 574 MET B O 1
ATOM 9266 N N . ASN B 1 575 ? 7.379 19.766 -5.617 1 65.19 575 ASN B N 1
ATOM 9267 C CA . ASN B 1 575 ? 7.074 18.438 -6.137 1 65.19 575 ASN B CA 1
ATOM 9268 C C . ASN B 1 575 ? 8.188 17.922 -7.047 1 65.19 575 ASN B C 1
ATOM 9270 O O . ASN B 1 575 ? 7.914 17.266 -8.055 1 65.19 575 ASN B O 1
ATOM 9274 N N . VAL B 1 576 ? 9.469 18.359 -6.875 1 56.41 576 VAL B N 1
ATOM 9275 C CA . VAL B 1 576 ? 10.586 17.875 -7.68 1 56.41 576 VAL B CA 1
ATOM 9276 C C . VAL B 1 576 ? 10.586 16.344 -7.68 1 56.41 576 VAL B C 1
ATOM 9278 O O . VAL B 1 576 ? 10.508 15.727 -6.621 1 56.41 576 VAL B O 1
ATOM 9281 N N . PRO B 1 577 ? 10.109 15.836 -8.883 1 51.72 577 PRO B N 1
ATOM 9282 C CA . PRO B 1 577 ? 10.266 14.383 -8.898 1 51.72 577 PRO B CA 1
ATOM 9283 C C . PRO B 1 577 ? 11.602 13.922 -8.312 1 51.72 577 PRO B C 1
ATOM 9285 O O . PRO B 1 577 ? 12.656 14.398 -8.727 1 51.72 577 PRO B O 1
ATOM 9288 N N . LEU B 1 578 ? 11.602 13.734 -7.066 1 46.09 578 LEU B N 1
ATOM 9289 C CA . LEU B 1 578 ? 12.789 13.281 -6.344 1 46.09 578 LEU B CA 1
ATOM 9290 C C . LEU B 1 578 ? 13.586 12.281 -7.176 1 46.09 578 LEU B C 1
ATOM 9292 O O . LEU B 1 578 ? 14.68 11.875 -6.789 1 46.09 578 LEU B O 1
ATOM 9296 N N . PHE B 1 579 ? 12.938 11.664 -8.281 1 49.28 579 PHE B N 1
ATOM 9297 C CA . PHE B 1 579 ? 13.68 10.5 -8.75 1 49.28 579 PHE B CA 1
ATOM 9298 C C . PHE B 1 579 ? 14.516 10.836 -9.977 1 49.28 579 PHE B C 1
ATOM 9300 O O . PHE B 1 579 ? 14.016 11.453 -10.922 1 49.28 579 PHE B O 1
ATOM 9307 N N . ASP B 1 580 ? 15.711 11.047 -9.711 1 47.91 580 ASP B N 1
ATOM 9308 C CA . ASP B 1 580 ? 16.734 11.18 -10.75 1 47.91 580 ASP B CA 1
ATOM 9309 C C . ASP B 1 580 ? 16.734 9.961 -11.672 1 47.91 580 ASP B C 1
ATOM 9311 O O . ASP B 1 580 ? 17.359 8.938 -11.352 1 47.91 580 ASP B O 1
ATOM 9315 N N . PHE B 1 581 ? 15.727 9.898 -12.617 1 48.16 581 PHE B N 1
ATOM 9316 C CA . PHE B 1 581 ? 15.773 8.852 -13.625 1 48.16 581 PHE B CA 1
ATOM 9317 C C . PHE B 1 581 ? 17.109 8.859 -14.352 1 48.16 581 PHE B C 1
ATOM 9319 O O . PHE B 1 581 ? 17.453 7.898 -15.047 1 48.16 581 PHE B O 1
ATOM 9326 N N . SER B 1 582 ? 17.688 9.977 -14.367 1 46.12 582 SER B N 1
ATOM 9327 C CA . SER B 1 582 ? 18.938 10.125 -15.125 1 46.12 582 SER B CA 1
ATOM 9328 C C . SER B 1 582 ? 19.953 9.047 -14.742 1 46.12 582 SER B C 1
ATOM 9330 O O . SER B 1 582 ? 20.828 8.703 -15.539 1 46.12 582 SER B O 1
ATOM 9332 N N . GLN B 1 583 ? 19.828 8.727 -13.5 1 45.62 583 GLN B N 1
ATOM 9333 C CA . GLN B 1 583 ? 20.859 7.773 -13.133 1 45.62 583 GLN B CA 1
ATOM 9334 C C . GLN B 1 583 ? 20.578 6.395 -13.719 1 45.62 583 GLN B C 1
ATOM 9336 O O . GLN B 1 583 ? 21.359 5.465 -13.555 1 45.62 583 GLN B O 1
ATOM 9341 N N . GLU B 1 584 ? 19.438 6.191 -14.172 1 48.31 584 GLU B N 1
ATOM 9342 C CA . GLU B 1 584 ? 19.109 4.875 -14.711 1 48.31 584 GLU B CA 1
ATOM 9343 C C . GLU B 1 584 ? 19.875 4.605 -16.016 1 48.31 584 GLU B C 1
ATOM 9345 O O . GLU B 1 584 ? 20.031 3.453 -16.422 1 48.31 584 GLU B O 1
ATOM 9350 N N . SER B 1 585 ? 20.141 5.598 -16.781 1 45.06 585 SER B N 1
ATOM 9351 C CA . SER B 1 585 ? 20.812 5.316 -18.047 1 45.06 585 SER B CA 1
ATOM 9352 C C . SER B 1 585 ? 22.172 4.668 -17.812 1 45.06 585 SER B C 1
ATOM 9354 O O . SER B 1 585 ? 22.672 3.928 -18.656 1 45.06 585 SER B O 1
ATOM 9356 N N . GLY B 1 586 ? 23.031 5.41 -17.047 1 39.09 586 GLY B N 1
ATOM 9357 C CA . GLY B 1 586 ? 24.422 5.035 -17.141 1 39.09 586 GLY B CA 1
ATOM 9358 C C . GLY B 1 586 ? 24.797 3.891 -16.219 1 39.09 586 GLY B C 1
ATOM 9359 O O . GLY B 1 586 ? 24.859 4.062 -15 1 39.09 586 GLY B O 1
ATOM 9360 N N . PHE B 1 587 ? 24.156 2.869 -16.328 1 37.56 587 PHE B N 1
ATOM 9361 C CA . PHE B 1 587 ? 24.703 1.828 -15.453 1 37.56 587 PHE B CA 1
ATOM 9362 C C . PHE B 1 587 ? 26.203 1.962 -15.32 1 37.56 587 PHE B C 1
ATOM 9364 O O . PHE B 1 587 ? 26.859 2.607 -16.156 1 37.56 587 PHE B O 1
ATOM 9371 N N . LEU B 1 588 ? 26.703 0.875 -14.359 1 31.84 588 LEU B N 1
ATOM 9372 C CA . LEU B 1 588 ? 28.109 0.672 -14.031 1 31.84 588 LEU B CA 1
ATOM 9373 C C . LEU B 1 588 ? 28.953 0.575 -15.297 1 31.84 588 LEU B C 1
ATOM 9375 O O . LEU B 1 588 ? 28.531 -0.021 -16.281 1 31.84 588 LEU B O 1
#

Secondary structure (DSSP, 8-state):
-------------------------------------------------------TTS----SSS--------------------S-HHHHHTT-EE---S-TT----SHHHHHHHHHHHSPPHHHHHHHHHHIIIIITTTS---S-HHHHHHHHHHHHHHHHTTGGG-SSPPTTTTSHHHHHHHHHHHHHHHHHHHTSSS-HHHHHHHHHHHHHHHHHHHHHTTTTTS--HHHHHHHHHHHHHHHHTT-HHHHHHHHHHHHHHHHHTTTT-HHHHTTS-HHHHHHHHHHHHHHHHHHHHHHHHHT---S---TTS---HHHHH-SSB-HHHHHHHHHHHHHHHHHS-TTT--HHHHHHHHHHHHHHHHTB-HHHH-GGG--SHHHHHHHHHHHHHHHHHHHHHTHHHHHS-----HHHHHHHHHHHHHHHHHHHHHHHHHHH-SGGGG-HHHHHHHHHHHHHHHH-TTTTT-HHHHHHHHHHHHHHHHHHGGGSSSS---S-PPEE-HHHHHHHHHHHHHHHHHHHHHHHHH---STTHHHHHHS------BTB--SS--TT--HHHHHHHHHS-----THHHHS--/-------------------------------------------------------TTS----SSS--------------------S-HHHHHTT-EE---S-TT----SHHHHHHHHHHHSPPHHHHHHHHHHIIIIITTTS---S-HHHHHHHHHHHHHHHHTTGGG-SSPPTTTTSHHHHHHHHHHHHHHHHHHHTSSS-HHHHHHHHHHHHHHHHHHHHHTTTTTS--HHHHHHHHHHHHHHHHTT-HHHHHHHHHHHHHHHHHTTTT-HHHHTTS-HHHHHHHHHHHHHHHHHHHHHHHHHT---S---TTS---HHHHH-SSB-HHHHHHHHHHHHHHHHHS-TTT--HHHHHHHHHHHHHHHHTB-HHHH-GGG--SHHHHHHHHHHHHHHHHHHHHHTHHHHHS-----HHHHHHHHHHHHHHHHHHHHHHHHHHH-SGGGG-HHHHHHHHHHHHHHHH-TTTTT-HHHHHHHHHHHHHHHHHHGGGSSSS---TTPPEE-HHHHHHHHHHHHHHHHHHHHHHHHH---STTHHHHHHS------BTB--SS--TT--HHHHHHHHHS-----THHHHS--

Solvent-accessible surface area (backbone atoms only — not comparable to full-atom values): 66665 Å² total; per-residue (Å²): 139,80,86,79,89,94,86,92,96,88,83,88,87,88,91,81,83,86,82,83,73,82,70,86,74,80,79,72,86,71,80,79,80,77,80,78,86,87,76,79,72,79,66,79,72,75,82,71,74,69,76,69,74,73,68,79,73,72,63,66,65,54,87,58,89,59,65,74,78,84,79,78,86,83,93,88,85,90,82,82,80,70,80,68,66,68,53,58,72,40,46,56,44,29,34,49,72,59,74,81,52,43,78,78,56,80,73,82,47,73,66,51,43,42,59,54,46,50,72,51,58,81,49,72,69,54,52,69,55,16,44,54,30,18,62,71,60,45,33,81,80,54,65,57,64,78,50,61,69,60,47,52,52,51,48,51,52,48,52,54,40,51,74,70,41,58,64,74,46,89,61,79,47,81,73,61,63,34,53,63,42,28,21,44,48,14,28,51,30,16,46,32,15,43,2,31,61,64,39,89,52,35,35,71,60,22,51,52,51,19,46,49,30,40,35,36,14,50,49,28,32,47,72,24,18,41,64,77,49,50,44,74,43,43,50,43,22,49,50,43,43,30,51,39,33,24,29,56,32,37,42,54,42,19,51,23,50,47,24,27,48,51,38,45,38,47,65,68,26,43,55,29,52,75,66,40,58,86,48,57,66,72,57,39,52,46,38,50,52,46,41,49,47,52,42,39,53,42,22,54,52,18,62,76,67,70,38,65,58,62,79,68,63,84,41,43,76,70,59,64,51,72,79,62,47,70,58,29,49,74,68,52,47,47,53,54,48,23,53,50,40,45,53,59,46,65,45,65,66,90,74,54,53,72,66,58,44,54,51,51,51,50,50,52,51,53,53,53,70,28,33,33,62,26,57,73,34,75,86,55,34,86,45,71,65,40,42,51,49,18,34,52,49,49,37,54,52,23,45,53,45,50,63,60,25,43,69,50,48,51,48,71,91,58,95,41,73,70,43,51,54,37,45,50,51,36,54,54,30,28,52,48,18,40,50,31,47,56,56,40,46,75,75,36,69,54,46,75,52,30,42,68,53,44,48,41,29,52,52,27,40,40,44,38,58,62,27,79,90,34,44,80,34,66,69,50,49,52,51,43,51,52,54,51,47,59,59,44,66,29,4,63,19,67,55,92,79,58,78,48,49,56,66,34,50,58,45,27,72,40,53,47,47,44,50,51,49,41,52,49,52,53,48,50,52,51,49,52,48,34,70,67,61,70,65,77,77,79,58,63,63,56,53,72,74,50,64,83,69,77,70,61,94,81,53,80,68,73,78,70,58,88,77,65,28,46,52,58,51,48,38,62,47,57,56,48,65,81,52,69,64,71,63,66,70,65,66,135,137,84,92,83,89,77,89,86,84,89,89,82,87,90,91,81,88,86,83,82,84,83,87,82,85,83,83,85,84,89,82,76,73,75,78,64,79,71,63,79,69,74,64,71,66,72,80,66,73,62,78,66,72,73,68,82,71,72,65,66,67,52,86,58,90,60,61,70,80,86,79,80,84,84,92,83,84,90,80,78,82,71,80,63,66,62,54,58,72,41,46,57,43,29,34,49,72,62,75,80,51,43,79,79,58,82,71,81,46,72,66,50,44,42,59,54,46,50,73,50,57,80,50,70,67,53,54,69,56,17,43,55,30,19,61,70,60,44,34,78,80,54,65,56,64,80,50,60,69,61,47,53,53,51,50,50,52,48,51,52,41,52,73,69,41,56,64,74,47,90,60,79,48,79,72,61,62,33,53,64,42,29,20,45,51,15,28,52,29,17,46,33,17,42,2,32,60,65,39,90,53,36,36,72,59,23,50,52,50,20,46,49,31,40,35,36,14,50,50,28,34,46,71,24,19,40,63,77,50,50,44,74,44,42,51,45,22,49,50,44,42,29,52,38,33,24,29,57,31,38,42,54,44,20,52,23,50,48,22,27,47,52,37,46,40,46,67,67,26,44,55,28,49,76,68,40,60,86,48,57,66,73,56,39,52,44,38,49,52,44,42,49,45,52,42,38,53,42,22,53,52,19,62,75,67,71,40,64,57,62,76,70,63,83,40,43,77,70,59,66,51,71,79,62,47,69,57,29,49,74,67,53,46,48,52,52,48,24,54,51,41,45,52,58,47,63,45,66,66,90,73,54,54,71,66,57,42,52,51,51,51,50,51,51,51,52,53,53,69,27,33,33,63,26,57,73,33,73,86,55,34,88,44,72,66,40,44,52,49,19,33,51,49,49,37,54,52,23,46,53,46,51,62,58,26,42,69,50,48,51,47,70,92,56,96,41,71,71,43,51,54,36,44,52,51,37,54,51,30,28,52,47,19,40,51,31,47,56,55,40,47,75,74,37,69,54,46,74,53,30,41,70,51,45,49,41,30,51,52,27,40,40,45,37,60,59,27,82,89,34,47,80,36,67,68,50,49,51,51,43,50,53,54,50,46,61,59,44,66,29,4,62,19,66,54,91,82,58,74,54,48,57,65,32,50,57,45,26,72,38,54,48,47,45,51,50,49,40,53,50,53,53,49,51,53,51,49,53,47,33,69,67,62,71,66,78,76,79,60,62,64,56,55,71,74,51,65,83,69,77,68,60,94,81,53,80,66,74,78,72,58,85,78,67,28,47,52,58,53,47,39,62,48,58,57,49,67,80,54,66,64,71,61,66,72,63,64,135

Foldseek 3Di:
DDDDDDDDDDDYYYDDDDDDPPPPDPDDCVPDPDPDDDDDDVPVPPPPPDPPDPPPPPQCPVVPPQRDDDDPDDDDDDDDPPPPRNCPPCVVVVPDDDPLALPVDDDDDLLSLLVLLLVLFDDPVLLVAQLVLLVPFPCVLQVLPLDVPVLVVVVVVVVVCVVVCVSVDSDDDPVCSALVNLLSSLLSLLSSLLSLLQDLFFDVVSVVSSVSSLVSSVVSCSSSSCLRDPDLSNLSSLLSSLQSCLLQQNVVVSLVSLVSSVVSLVVCVLQALVSCVVDDPVVSSSSPSNLLSSLLSQLLSCLLQLAAGPHDNPRPDPPCCLVVAAAAELSSLSSVLSVLSNVLSPDPVVPDDLVVLVVSVVSNVSSLRRHHPLLNDVVPDDDPSSVLSNLSSLLSSLSSLLSSLLVLLFDPDDVDPSSVVSVVSNLVSLLSLLVSLLVNVVSGVNLLSRNSSLSSNLLSLLLLCLRPVRVPPPSSLVSLVSNLVVLQVLQPLPDPPPHNPRYRGRHHQLSVLSSLLSLVSSVVVVVVCCVVVVDPPDPPVSCVSRPNPPDPPPLPPDNPPVDGGSSNNSCVRRNVVVDPCVVVPPDD/DDDDDDDDDDYDDDDDDDDDDDDDDDDDDDDCPPPPPVDDDVCPPPPPPDPPDPPPPPQCPVVPNFRDDDDPDDDDDDDDPPPPRNCPPCVVVVPDPDPLALVVDDDDDLLSLLVLLLVLFDDPVLLVAQLVLLVPFPCVLQVLPLDVPVLVVVVVVVVVCVVVCVSVDSDDDPVCSALVNLLSSLLSLLSSLLSLLQHLFFDVVSVVSSVSSLVSSVVSCSSSSCLRDPDLSNLSSLLSSLQSCLLLQNVVVSLVSLVSSVVSLVVCVLQALVSCVVDDPVVSSSSPSNLLSSLLSQLLSCLLQLAAGPHDNPRPDPPCCLVVAAAAELSSLSSVLSVLSNVLSPDPVVPDDLVVLVVSVVSNVSSLRRHHPLLNDVVPDPDPSSVLSNLSSLLVSLSSLLSSLLVLLFDPDDVDPSSVVSVVSNLVSLLSLLVSLLVNVVSGVNLLSRNSSLSSNLLSLLLLCLRPVRVPPPSSLVSLVSNLCVLQVLCPLPDPPHHNPRYHGRHHQLSVLSSLLSLVSSVVVVVVVCVVVVDPPPPPPSCVSRPNPPDPPPLPPPPPPPDGGSSNNSCVRRNVVPDPCVVVPDDD

Organism: Aspergillus terreus (NCBI:txid33178)

Sequence (1176 aa):
MAANIDKQEIDRVLQSRRPVVAETTPKSVFTTLNNRDLGEGLIIGRDSQLLTPIPPEDLHLTDGGVIYLPSQANHRQTGLGARTYIPEVRSVLGLQNTFNTYPFMDARTADDRWKELVQIVPQRTEVLRFFQFYRQLAYPFNPILVDIDRFELDLCTYLNAYAAGVFESQSRSEKWATDRSIAHISLLLATLSAGAHFSDQNLPQRSIICHDLARRSFQALRLANFLFRPSLDTIQTMLILGNTLQNDGQSDAAWAQLGTTVRLAQTMGLHTERSIAYLPQNIQSKAKTLWFSIVWQDSLLSLCYDRPPIVSLKGWSLENTIYTKQGLSFTDVMHCLSRLGIEVTTADRDIQETAFYLNMLNHLDEVYQRALPHLTSRDNCRSMHEHLEHLALKMHLSLFVAVLTRPALRQPQIQDSSYGVLRERAKTSMIDASRAFLEFQALSVVPLRTWSMVHTALTSTLLLSTWDETRNDPESRDLQQRVIEVFSAVGSVGQPGDSAPEYGQWLSGRHIRALITLRNTVRYTLNQEREVGGLEENHILSETLLPTFDLPPGFPEAVDQVGASPVSYLDSIMNVPLFDFSQESGFLMAANIDKQEIDRVLQSRRPVVAETTPKSVFTTLNNRDLGEGLIIGRDSQLLTPIPPEDLHLTDGGVIYLPSQANHRQTGLGARTYIPEVRSVLGLQNTFNTYPFMDARTADDRWKELVQIVPQRTEVLRFFQFYRQLAYPFNPILVDIDRFELDLCTYLNAYAAGVFESQSRSEKWATDRSIAHISLLLATLSAGAHFSDQNLPQRSIICHDLARRSFQALRLANFLFRPSLDTIQTMLILGNTLQNDGQSDAAWAQLGTTVRLAQTMGLHTERSIAYLPQNIQSKAKTLWFSIVWQDSLLSLCYDRPPIVSLKGWSLENTIYTKQGLSFTDVMHCLSRLGIEVTTADRDIQETAFYLNMLNHLDEVYQRALPHLTSRDNCRSMHEHLEHLALKMHLSLFVAVLTRPALRQPQIQDSSYGVLRERAKTSMIDASRAFLEFQALSVVPLRTWSMVHTALTSTLLLSTWDETRNDPESRDLQQRVIEVFSAVGSVGQPGDSAPEYGQWLSGRHIRALITLRNTVRYTLNQEREVGGLEENHILSETLLPTFDLPPGFPEAVDQVGASPVSYLDSIMNVPLFDFSQESGFL

Radius of gyration: 36.44 Å; Cα contacts (8 Å, |Δi|>4): 1378; chains: 2; bounding box: 109×135×108 Å

InterPro domains:
  IPR004507 Flavin prenyltransferase UbiX-like [PTHR43374] (88-521)
  IPR007219 Xylanolytic transcriptional activator, regulatory domain [PF04082] (162-312)
  IPR007219 Xylanolytic transcriptional activator, regulatory domain [SM00906] (254-326)

Nearest PDB structures (foldseek):
  8ow1-assembly1_ce  TM=6.436E-01  e=5.058E-04  Saccharomyces cerevisiae
  6gys-assembly1_C  TM=6.120E-01  e=1.887E-03  Saccharomyces cerevisiae
  6gyp-assembly1_B  TM=5.778E-01  e=8.416E-05  Saccharomyces cerevisiae S288C
  8ow1-assembly1_ce  TM=6.360E-01  e=3.372E-04  Saccharomyces cerevisiae
  6gys-assembly1_C  TM=5.910E-01  e=1.031E-03  Saccharomyces cerevisiae

pLDDT: mean 72.62, std 28.01, range [13.08, 98.62]